Protein AF-0000000070792447 (afdb_homodimer)

Nearest PDB structures (foldseek):
  3fdb-assembly1_A-2  TM=9.820E-01  e=8.411E-47  Corynebacterium diphtheriae
  6qp1-assembly1_A  TM=9.036E-01  e=3.240E-32  Staphylococcus hominis
  6qp1-assembly1_B  TM=8.967E-01  e=3.068E-32  Staphylococcus hominis
  6qp2-assembly1_B  TM=8.839E-01  e=3.818E-32  Staphylococcus hominis
  8bob-assembly1_B  TM=9.022E-01  e=2.427E-29  Escherichia coli K-12

Secondary structure (DSSP, 8-state):
-TT-GGG---HHHHHHT--HHHHSS-TT-EE--SS---SPPPHHHHHHHHHHHHTT--SPPPTT--HHHHHHHHHIIIIIS----GGGEEEES-HHHHHHHHHHHSS-TT--EEEEES--THHHHHHHHTTPPEEEEEEEEPTTS-EEE-HHHHHHHHHTT--EEEEESS-TTT-----HHHHHHHHHHHHHTT-EEEEE-TTTT-BSSS----GGGS-HHHHHHEEEEE-STTTTT-GGG--EEEE--SHHHHHHHHTS-GGGT----HHHHHHHHHHHHH-HHHHHHHHHHHHHHHHHHHHHHHHHSTT-EE---SBSSEEEEE-TTS--SS-HHHHHHHHT-EE-EESGGG-HHHHTTEEEEE--S-HHHHHHHHHHHHHHHHHHH-/-TT-GGG---HHHHHHT--HHHHSS-TT-EE--SS---SPPPHHHHHHHHHHHHTT--SPPPTT--HHHHHHHHHIIIIIS----GGGEEEES-HHHHHHHHHHHSS-TT--EEEEES--THHHHHHHHHTPPEEEEEEEEPTTS-EEE-HHHHHHHHHTT--EEEEESS-TTT-----HHHHHHHHHHHHHTT-EEEEE-TTTT-BSSS----GGGS-HHHHHHEEEEE-STTTTT-GGG--EEEE--SHHHHHHHHTS-GGGT----HHHHHHHHHHHHH-HHHHHHHHHHHHHHHHHHHHHHHHHSTT-EE---SBSSEEEEE-TTS--SS-HHHHHHHHT-EE-EESGGG-HHHHTTEEEEE--S-HHHHHHHHHHHHHHHHHHH-

Radius of gyration: 27.58 Å; Cα contacts (8 Å, |Δi|>4): 1753; chains: 2; bounding box: 53×84×70 Å

Sequence (780 aa):
MQDSIFNLLTEEQLRGRNTLKWNYFGPDVVPLWLAEMDFPTAPAVLDGVRACVDNEEFGYPPLGEDSLPRATADWCRQRYGWCPRPDWVRVVPDVLKGMEVVVEFLTRPESPVALPVPAYMPFFDVLHVTGRQRVEVPMVQQDSGRYLLDLDALQAAFVRGAGSVIICNPNNPLGTAFTEAELRAIVDIAARHGARVIADEIWAPVVYGSRHVAAASVSEAAAEVVVTLVSASKGWNLPGLMCAQVILSNRRDAHDWDRINMLHRMGASTVGIRANIAAYHHGESWLDELLPYLRANRDHLARALPELAPGVEVNAPDGTYLSWVDFRALALPSEPAEYLLSKAKVALSPGIPFGAAVGSGFARLNFATTRAILDRAIEAIAAALRDIIDMQDSIFNLLTEEQLRGRNTLKWNYFGPDVVPLWLAEMDFPTAPAVLDGVRACVDNEEFGYPPLGEDSLPRATADWCRQRYGWCPRPDWVRVVPDVLKGMEVVVEFLTRPESPVALPVPAYMPFFDVLHVTGRQRVEVPMVQQDSGRYLLDLDALQAAFVRGAGSVIICNPNNPLGTAFTEAELRAIVDIAARHGARVIADEIWAPVVYGSRHVAAASVSEAAAEVVVTLVSASKGWNLPGLMCAQVILSNRRDAHDWDRINMLHRMGASTVGIRANIAAYHHGESWLDELLPYLRANRDHLARALPELAPGVEVNAPDGTYLSWVDFRALALPSEPAEYLLSKAKVALSPGIPFGAAVGSGFARLNFATTRAILDRAIEAIAAALRDIID

pLDDT: mean 96.62, std 4.74, range [52.34, 98.94]

Organism: Mycobacterium bovis (strain ATCC BAA-935 / AF2122/97) (NCBI:txid233413)

Structure (mmCIF, N/CA/C/O backbone):
data_AF-0000000070792447-model_v1
#
loop_
_entity.id
_entity.type
_entity.pdbx_description
1 polymer 'cysteine-S-conjugate beta-lyase'
#
loop_
_atom_site.group_PDB
_atom_site.id
_atom_site.type_symbol
_atom_site.label_atom_id
_atom_site.label_alt_id
_atom_site.label_comp_id
_atom_site.label_asym_id
_atom_site.label_entity_id
_atom_site.label_seq_id
_atom_site.pdbx_PDB_ins_code
_atom_site.Cartn_x
_atom_site.Cartn_y
_atom_site.Cartn_z
_atom_site.occupancy
_atom_site.B_iso_or_equiv
_atom_site.auth_seq_id
_atom_site.auth_comp_id
_atom_site.auth_asym_id
_atom_site.auth_atom_id
_atom_site.pdbx_PDB_model_num
ATOM 1 N N . MET A 1 1 ? -0.444 18.078 34.094 1 52.34 1 MET A N 1
ATOM 2 C CA . MET A 1 1 ? 0.285 17.828 32.844 1 52.34 1 MET A CA 1
ATOM 3 C C . MET A 1 1 ? 1.553 17.016 33.125 1 52.34 1 MET A C 1
ATOM 5 O O . MET A 1 1 ? 1.962 16.203 32.281 1 52.34 1 MET A O 1
ATOM 9 N N . GLN A 1 2 ? 2.182 17.172 34.312 1 59.19 2 GLN A N 1
ATOM 10 C CA . GLN A 1 2 ? 3.459 16.547 34.625 1 59.19 2 GLN A CA 1
ATOM 11 C C . GLN A 1 2 ? 3.316 15.031 34.75 1 59.19 2 GLN A C 1
ATOM 13 O O . GLN A 1 2 ? 4.219 14.289 34.375 1 59.19 2 GLN A O 1
ATOM 18 N N . ASP A 1 3 ? 2.131 14.625 34.969 1 67.62 3 ASP A N 1
ATOM 19 C CA . ASP A 1 3 ? 1.975 13.195 35.25 1 67.62 3 ASP A CA 1
ATOM 20 C C . ASP A 1 3 ? 1.358 12.469 34.062 1 67.62 3 ASP A C 1
ATOM 22 O O . ASP A 1 3 ? 0.904 11.328 34.188 1 67.62 3 ASP A O 1
ATOM 26 N N . SER A 1 4 ? 1.5 13.047 33 1 83.81 4 SER A N 1
ATOM 27 C CA . SER A 1 4 ? 0.875 12.438 31.844 1 83.81 4 SER A CA 1
ATOM 28 C C . SER A 1 4 ? 1.761 11.344 31.25 1 83.81 4 SER A C 1
ATOM 30 O O . SER A 1 4 ? 2.986 11.469 31.234 1 83.81 4 SER A O 1
ATOM 32 N N . ILE A 1 5 ? 1.107 10.266 30.812 1 84.56 5 ILE A N 1
ATOM 33 C CA . ILE A 1 5 ? 1.807 9.164 30.141 1 84.56 5 ILE A CA 1
ATOM 34 C C . ILE A 1 5 ? 2.598 9.695 28.953 1 84.56 5 ILE A C 1
ATOM 36 O O . ILE A 1 5 ? 3.592 9.094 28.547 1 84.56 5 ILE A O 1
ATOM 40 N N . PHE A 1 6 ? 2.248 10.828 28.484 1 90.69 6 PHE A N 1
ATOM 41 C CA . PHE A 1 6 ? 2.855 11.398 27.281 1 90.69 6 PHE A CA 1
ATOM 42 C C . PHE A 1 6 ? 4.191 12.055 27.609 1 90.69 6 PHE A C 1
ATOM 44 O O . PHE A 1 6 ? 4.973 12.359 26.719 1 90.69 6 PHE A O 1
ATOM 51 N N . ASN A 1 7 ? 4.461 12.195 28.875 1 90.69 7 ASN A N 1
ATOM 52 C CA . ASN A 1 7 ? 5.73 12.781 29.281 1 90.69 7 ASN A CA 1
ATOM 53 C C . ASN A 1 7 ? 6.793 11.711 29.516 1 90.69 7 ASN A C 1
ATOM 55 O O . ASN A 1 7 ? 7.973 12.023 29.688 1 90.69 7 ASN A O 1
ATOM 59 N N . LEU A 1 8 ? 6.453 10.445 29.5 1 83.81 8 LEU A N 1
ATOM 60 C CA . LEU A 1 8 ? 7.32 9.375 29.953 1 83.81 8 LEU A CA 1
ATOM 61 C C . LEU A 1 8 ? 8.203 8.859 28.828 1 83.81 8 LEU A C 1
ATOM 63 O O . LEU A 1 8 ? 9.07 8.008 29.031 1 83.81 8 LEU A O 1
ATOM 67 N N . LEU A 1 9 ? 8.227 9.422 27.766 1 87 9 LEU A N 1
ATOM 68 C CA . LEU A 1 9 ? 8.977 8.906 26.625 1 87 9 LEU A CA 1
ATOM 69 C C . LEU A 1 9 ? 10.406 9.438 26.625 1 87 9 LEU A C 1
ATOM 71 O O . LEU A 1 9 ? 10.633 10.609 26.938 1 87 9 LEU A O 1
ATOM 75 N N . THR A 1 10 ? 11.32 8.539 26.391 1 89.19 10 THR A N 1
ATOM 76 C CA . THR A 1 10 ? 12.719 8.945 26.25 1 89.19 10 THR A CA 1
ATOM 77 C C . THR A 1 10 ? 13.125 8.961 24.781 1 89.19 10 THR A C 1
ATOM 79 O O . THR A 1 10 ? 12.508 8.297 23.953 1 89.19 10 THR A O 1
ATOM 82 N N . GLU A 1 11 ? 14.125 9.688 24.5 1 91.75 11 GLU A N 1
ATOM 83 C CA . GLU A 1 11 ? 14.633 9.742 23.125 1 91.75 11 GLU A CA 1
ATOM 84 C C . GLU A 1 11 ? 15.141 8.383 22.672 1 91.75 11 GLU A C 1
ATOM 86 O O . GLU A 1 11 ? 15.039 8.039 21.484 1 91.75 11 GLU A O 1
ATOM 91 N N . GLU A 1 12 ? 15.672 7.688 23.594 1 91.06 12 GLU A N 1
ATOM 92 C CA . GLU A 1 12 ? 16.141 6.344 23.266 1 91.06 12 GLU A CA 1
ATOM 93 C C . GLU A 1 12 ? 14.992 5.457 22.797 1 91.06 12 GLU A C 1
ATOM 95 O O . GLU A 1 12 ? 15.133 4.719 21.828 1 91.06 12 GLU A O 1
ATOM 100 N N . GLN A 1 13 ? 13.922 5.543 23.453 1 91.56 13 GLN A N 1
ATOM 101 C CA . GLN A 1 13 ? 12.734 4.785 23.062 1 91.56 13 GLN A CA 1
ATOM 102 C C . GLN A 1 13 ? 12.227 5.23 21.703 1 91.56 13 GLN A C 1
ATOM 104 O O . GLN A 1 13 ? 11.844 4.398 20.875 1 91.56 13 GLN A O 1
ATOM 109 N N . LEU A 1 14 ? 12.258 6.527 21.469 1 93.69 14 LEU A N 1
ATOM 110 C CA . LEU A 1 14 ? 11.766 7.082 20.203 1 93.69 14 LEU A CA 1
ATOM 111 C C . LEU A 1 14 ? 12.641 6.629 19.031 1 93.69 14 LEU A C 1
ATOM 113 O O . LEU A 1 14 ? 12.125 6.258 17.984 1 93.69 14 LEU A O 1
ATOM 117 N N . ARG A 1 15 ? 13.891 6.609 19.188 1 92.12 15 ARG A N 1
ATOM 118 C CA . ARG A 1 15 ? 14.805 6.125 18.156 1 92.12 15 ARG A CA 1
ATOM 119 C C . ARG A 1 15 ? 14.672 4.617 17.969 1 92.12 15 ARG A C 1
ATOM 121 O O . ARG A 1 15 ? 14.828 4.105 16.859 1 92.12 15 ARG A O 1
ATOM 128 N N . GLY A 1 16 ? 14.383 3.967 19.062 1 89.88 16 GLY A N 1
ATOM 129 C CA . GLY A 1 16 ? 14.211 2.523 19.031 1 89.88 16 GLY A CA 1
ATOM 130 C C . GLY A 1 16 ? 13.023 2.078 18.203 1 89.88 16 GLY A C 1
ATOM 131 O O . GLY A 1 16 ? 13.008 0.969 17.672 1 89.88 16 GLY A O 1
ATOM 132 N N . ARG A 1 17 ? 12.023 2.932 18 1 91.5 17 ARG A N 1
ATOM 133 C CA . ARG A 1 17 ? 10.836 2.6 17.203 1 91.5 17 ARG A CA 1
ATOM 134 C C . ARG A 1 17 ? 11.195 2.418 15.734 1 91.5 17 ARG A C 1
ATOM 136 O O . ARG A 1 17 ? 10.438 1.807 14.984 1 91.5 17 ARG A O 1
ATOM 143 N N . ASN A 1 18 ? 12.328 2.959 15.32 1 89.94 18 ASN A N 1
ATOM 144 C CA . ASN A 1 18 ? 12.883 2.725 13.992 1 89.94 18 ASN A CA 1
ATOM 145 C C . ASN A 1 18 ? 11.945 3.24 12.898 1 89.94 18 ASN A C 1
ATOM 147 O O . ASN A 1 18 ? 11.672 2.535 11.93 1 89.94 18 ASN A O 1
ATOM 151 N N . THR A 1 19 ? 11.344 4.344 13.102 1 93.12 19 THR A N 1
ATOM 152 C CA . THR A 1 19 ? 10.562 5.031 12.078 1 93.12 19 THR A CA 1
ATOM 153 C C . THR A 1 19 ? 11.234 6.332 11.664 1 93.12 19 THR A C 1
ATOM 155 O O . THR A 1 19 ? 12.258 6.715 12.234 1 93.12 19 THR A O 1
ATOM 158 N N . LEU A 1 20 ? 10.75 6.98 10.758 1 94.94 20 LEU A N 1
ATOM 159 C CA . LEU A 1 20 ? 11.453 7.992 9.984 1 94.94 20 LEU A CA 1
ATOM 160 C C . LEU A 1 20 ? 11.766 9.219 10.836 1 94.94 20 LEU A C 1
ATOM 162 O O . LEU A 1 20 ? 12.883 9.742 10.797 1 94.94 20 LEU A O 1
ATOM 166 N N . LYS A 1 21 ? 10.867 9.672 11.68 1 96.38 21 LYS A N 1
ATOM 167 C CA . LYS A 1 21 ? 10.969 10.953 12.359 1 96.38 21 LYS A CA 1
ATOM 168 C C . LYS A 1 21 ? 12.266 11.047 13.164 1 96.38 21 LYS A C 1
ATOM 170 O O . LYS A 1 21 ? 13.008 12.023 13.047 1 96.38 21 LYS A O 1
ATOM 175 N N . TRP A 1 22 ? 12.641 10.023 13.914 1 95.38 22 TRP A N 1
ATOM 176 C CA . TRP A 1 22 ? 13.758 10.086 14.844 1 95.38 22 TRP A CA 1
ATOM 177 C C . TRP A 1 22 ? 14.984 9.391 14.266 1 95.38 22 TRP A C 1
ATOM 179 O O . TRP A 1 22 ? 16.031 9.336 14.914 1 95.38 22 TRP A O 1
ATOM 189 N N . ASN A 1 23 ? 14.852 8.883 12.977 1 93.81 23 ASN A N 1
ATOM 190 C CA . ASN A 1 23 ? 15.961 8.07 12.484 1 93.81 23 ASN A CA 1
ATOM 191 C C . ASN A 1 23 ? 16.5 8.602 11.156 1 93.81 23 ASN A C 1
ATOM 193 O O . ASN A 1 23 ? 17.406 8.008 10.57 1 93.81 23 ASN A O 1
ATOM 197 N N . TYR A 1 24 ? 15.992 9.695 10.719 1 94.12 24 TYR A N 1
ATOM 198 C CA . TYR A 1 24 ? 16.453 10.297 9.469 1 94.12 24 TYR A CA 1
ATOM 199 C C . TYR A 1 24 ? 17.703 11.141 9.695 1 94.12 24 TYR A C 1
ATOM 201 O O . TYR A 1 24 ? 18.641 11.094 8.898 1 94.12 24 TYR A O 1
ATOM 209 N N . PHE A 1 25 ? 17.75 11.961 10.773 1 95.19 25 PHE A N 1
ATOM 210 C CA . PHE A 1 25 ? 18.859 12.828 11.102 1 95.19 25 PHE A CA 1
ATOM 211 C C . PHE A 1 25 ? 19.766 12.18 12.148 1 95.19 25 PHE A C 1
ATOM 213 O O . PHE A 1 25 ? 19.391 11.164 12.742 1 95.19 25 PHE A O 1
ATOM 220 N N . GLY A 1 26 ? 20.938 12.773 12.344 1 93.56 26 GLY A N 1
ATOM 221 C CA . GLY A 1 26 ? 21.875 12.297 13.344 1 93.56 26 GLY A CA 1
ATOM 222 C C . GLY A 1 26 ? 21.359 12.398 14.758 1 93.56 26 GLY A C 1
ATOM 223 O O . GLY A 1 26 ? 20.359 13.086 15.008 1 93.56 26 GLY A O 1
ATOM 224 N N . PRO A 1 27 ? 21.969 11.75 15.703 1 93.5 27 PRO A N 1
ATOM 225 C CA . PRO A 1 27 ? 21.469 11.656 17.078 1 93.5 27 PRO A CA 1
ATOM 226 C C . PRO A 1 27 ? 21.484 12.992 17.812 1 93.5 27 PRO A C 1
ATOM 228 O O . PRO A 1 27 ? 20.844 13.141 18.859 1 93.5 27 PRO A O 1
ATOM 231 N N . ASP A 1 28 ? 22.156 14 17.328 1 96 28 ASP A N 1
ATOM 232 C CA . ASP A 1 28 ? 22.234 15.297 18 1 96 28 ASP A CA 1
ATOM 233 C C . ASP A 1 28 ? 21.109 16.219 17.531 1 96 28 ASP A C 1
ATOM 235 O O . ASP A 1 28 ? 20.953 17.328 18.062 1 96 28 ASP A O 1
ATOM 239 N N . VAL A 1 29 ? 20.328 15.758 16.609 1 97.94 29 VAL A N 1
ATOM 240 C CA . VAL A 1 29 ? 19.266 16.594 16.047 1 97.94 29 VAL A CA 1
ATOM 241 C C . VAL A 1 29 ? 17.938 16.25 16.719 1 97.94 29 VAL A C 1
ATOM 243 O O . VAL A 1 29 ? 17.594 15.086 16.891 1 97.94 29 VAL A O 1
ATOM 246 N N . VAL A 1 30 ? 17.219 17.266 17.234 1 98 30 VAL A N 1
ATOM 247 C CA . VAL A 1 30 ? 15.852 17.109 17.688 1 98 30 VAL A CA 1
ATOM 248 C C . VAL A 1 30 ? 14.898 17.172 16.5 1 98 30 VAL A C 1
ATOM 250 O O . VAL A 1 30 ? 14.789 18.203 15.828 1 98 30 VAL A O 1
ATOM 253 N N . PRO A 1 31 ? 14.219 16.078 16.156 1 98.19 31 PRO A N 1
ATOM 254 C CA . PRO A 1 31 ? 13.359 16.047 14.969 1 98.19 31 PRO A CA 1
ATOM 255 C C . PRO A 1 31 ? 11.938 16.516 15.258 1 98.19 31 PRO A C 1
ATOM 257 O O . PRO A 1 31 ? 11.188 15.836 15.969 1 98.19 31 PRO A O 1
ATOM 260 N N . LEU A 1 32 ? 11.531 17.641 14.773 1 98.75 32 LEU A N 1
ATOM 261 C CA . LEU A 1 32 ? 10.172 18.156 14.852 1 98.75 32 LEU A CA 1
ATOM 262 C C . LEU A 1 32 ? 9.617 18.453 13.461 1 98.75 32 LEU A C 1
ATOM 264 O O . LEU A 1 32 ? 8.961 19.469 13.25 1 98.75 32 LEU A O 1
ATOM 268 N N . TRP A 1 33 ? 9.883 17.578 12.484 1 98.12 33 TRP A N 1
ATOM 269 C CA . TRP A 1 33 ? 9.664 17.906 11.078 1 98.12 33 TRP A CA 1
ATOM 270 C C . TRP A 1 33 ? 8.555 17.047 10.492 1 98.12 33 TRP A C 1
ATOM 272 O O . TRP A 1 33 ? 7.828 17.484 9.594 1 98.12 33 TRP A O 1
ATOM 282 N N . LEU A 1 34 ? 8.383 15.844 10.891 1 97.06 34 LEU A N 1
ATOM 283 C CA . LEU A 1 34 ? 7.508 14.852 10.266 1 97.06 34 LEU A CA 1
ATOM 284 C C . LEU A 1 34 ? 6.246 14.648 11.102 1 97.06 34 LEU A C 1
ATOM 286 O O . LEU A 1 34 ? 6.285 14.734 12.328 1 97.06 34 LEU A O 1
ATOM 290 N N . ALA A 1 35 ? 5.148 14.359 10.383 1 97.56 35 ALA A N 1
ATOM 291 C CA . ALA A 1 35 ? 3.857 14.195 11.047 1 97.56 35 ALA A CA 1
ATOM 292 C C . ALA A 1 35 ? 3.73 12.812 11.68 1 97.56 35 ALA A C 1
ATOM 294 O O . ALA A 1 35 ? 2.82 12.055 11.344 1 97.56 35 ALA A O 1
ATOM 295 N N . GLU A 1 36 ? 4.602 12.516 12.586 1 97.12 36 GLU A N 1
ATOM 296 C CA . GLU A 1 36 ? 4.578 11.414 13.539 1 97.12 36 GLU A CA 1
ATOM 297 C C . GLU A 1 36 ? 4.605 11.93 14.977 1 97.12 36 GLU A C 1
ATOM 299 O O . GLU A 1 36 ? 5.375 12.836 15.305 1 97.12 36 GLU A O 1
ATOM 304 N N . MET A 1 37 ? 3.689 11.414 15.734 1 97.75 37 MET A N 1
ATOM 305 C CA . MET A 1 37 ? 3.732 11.766 17.156 1 97.75 37 MET A CA 1
ATOM 306 C C . MET A 1 37 ? 4.77 10.93 17.891 1 97.75 37 MET A C 1
ATOM 308 O O . MET A 1 37 ? 5.07 9.805 17.484 1 97.75 37 MET A O 1
ATOM 312 N N . ASP A 1 38 ? 5.242 11.469 18.953 1 97 38 ASP A N 1
ATOM 313 C CA . ASP A 1 38 ? 6.215 10.742 19.766 1 97 38 ASP A CA 1
ATOM 314 C C . ASP A 1 38 ? 5.523 9.836 20.781 1 97 38 ASP A C 1
ATOM 316 O O . ASP A 1 38 ? 6.16 8.969 21.391 1 97 38 ASP A O 1
ATOM 320 N N . PHE A 1 39 ? 4.281 9.883 20.922 1 96.44 39 PHE A N 1
ATOM 321 C CA . PHE A 1 39 ? 3.58 9.305 22.062 1 96.44 39 PHE A CA 1
ATOM 322 C C . PHE A 1 39 ? 3.391 7.805 21.875 1 96.44 39 PHE A C 1
ATOM 324 O O . PHE A 1 39 ? 3.457 7.297 20.75 1 96.44 39 PHE A O 1
ATOM 331 N N . PRO A 1 40 ? 3.182 7.121 23 1 93.19 40 PRO A N 1
ATOM 332 C CA . PRO A 1 40 ? 2.902 5.688 22.891 1 93.19 40 PRO A CA 1
ATOM 333 C C . PRO A 1 40 ? 1.623 5.391 22.109 1 93.19 40 PRO A C 1
ATOM 335 O O . PRO A 1 40 ? 0.694 6.203 22.125 1 93.19 40 PRO A O 1
ATOM 338 N N . THR A 1 41 ? 1.624 4.254 21.531 1 94.69 41 THR A N 1
ATOM 339 C CA . THR A 1 41 ? 0.428 3.814 20.828 1 94.69 41 THR A CA 1
ATOM 340 C C . THR A 1 41 ? -0.729 3.6 21.797 1 94.69 41 THR A C 1
ATOM 342 O O . THR A 1 41 ? -0.536 3.076 22.891 1 94.69 41 THR A O 1
ATOM 345 N N . ALA A 1 42 ? -1.909 4.023 21.375 1 97.5 42 ALA A N 1
ATOM 346 C CA . ALA A 1 42 ? -3.113 3.744 22.141 1 97.5 42 ALA A CA 1
ATOM 347 C C . ALA A 1 42 ? -3.217 2.258 22.484 1 97.5 42 ALA A C 1
ATOM 349 O O . ALA A 1 42 ? -3.102 1.407 21.594 1 97.5 42 ALA A O 1
ATOM 350 N N . PRO A 1 43 ? -3.457 1.934 23.734 1 97.5 43 PRO A N 1
ATOM 351 C CA . PRO A 1 43 ? -3.521 0.527 24.141 1 97.5 43 PRO A CA 1
ATOM 352 C C . PRO A 1 43 ? -4.52 -0.279 23.312 1 97.5 43 PRO A C 1
ATOM 354 O O . PRO A 1 43 ? -4.23 -1.409 22.922 1 97.5 43 PRO A O 1
ATOM 357 N N . ALA A 1 44 ? -5.66 0.314 22.984 1 98.06 44 ALA A N 1
ATOM 358 C CA . ALA A 1 44 ? -6.684 -0.377 22.203 1 98.06 44 ALA A CA 1
ATOM 359 C C . ALA A 1 44 ? -6.156 -0.753 20.828 1 98.06 44 ALA A C 1
ATOM 361 O O . ALA A 1 44 ? -6.473 -1.823 20.297 1 98.06 44 ALA A O 1
ATOM 362 N N . VAL A 1 45 ? -5.445 0.131 20.203 1 98.31 45 VAL A N 1
ATOM 363 C CA . VAL A 1 45 ? -4.852 -0.133 18.906 1 98.31 45 VAL A CA 1
ATOM 364 C C . VAL A 1 45 ? -3.828 -1.26 19.016 1 98.31 45 VAL A C 1
ATOM 366 O O . VAL A 1 45 ? -3.816 -2.182 18.188 1 98.31 45 VAL A O 1
ATOM 369 N N . LEU A 1 46 ? -2.941 -1.167 20.031 1 97.94 46 LEU A N 1
ATOM 370 C CA . LEU A 1 46 ? -1.938 -2.201 20.25 1 97.94 46 LEU A CA 1
ATOM 371 C C . LEU A 1 46 ? -2.592 -3.564 20.438 1 97.94 46 LEU A C 1
ATOM 373 O O . LEU A 1 46 ? -2.133 -4.562 19.891 1 97.94 46 LEU A O 1
ATOM 377 N N . ASP A 1 47 ? -3.666 -3.623 21.219 1 98.25 47 ASP A N 1
ATOM 378 C CA . ASP A 1 47 ? -4.402 -4.863 21.438 1 98.25 47 ASP A CA 1
ATOM 379 C C . ASP A 1 47 ? -4.957 -5.414 20.125 1 98.25 47 ASP A C 1
ATOM 381 O O . ASP A 1 47 ? -4.871 -6.617 19.875 1 98.25 47 ASP A O 1
ATOM 385 N N . GLY A 1 48 ? -5.574 -4.523 19.328 1 97.81 48 GLY A N 1
ATOM 386 C CA . GLY A 1 48 ? -6.109 -4.945 18.047 1 97.81 48 GLY A CA 1
ATOM 387 C C . GLY A 1 48 ? -5.055 -5.504 17.109 1 97.81 48 GLY A C 1
ATOM 388 O O . GLY A 1 48 ? -5.277 -6.52 16.453 1 97.81 48 GLY A O 1
ATOM 389 N N . VAL A 1 49 ? -3.877 -4.863 17.047 1 98.06 49 VAL A N 1
ATOM 390 C CA . VAL A 1 49 ? -2.783 -5.305 16.188 1 98.06 49 VAL A CA 1
ATOM 391 C C . VAL A 1 49 ? -2.234 -6.637 16.688 1 98.06 49 VAL A C 1
ATOM 393 O O . VAL A 1 49 ? -1.979 -7.551 15.906 1 98.06 49 VAL A O 1
ATOM 396 N N . ARG A 1 50 ? -2.049 -6.766 18.016 1 98 50 ARG A N 1
ATOM 397 C CA . ARG A 1 50 ? -1.555 -8.008 18.609 1 98 50 ARG A CA 1
ATOM 398 C C . ARG A 1 50 ? -2.512 -9.164 18.328 1 98 50 ARG A C 1
ATOM 400 O O . ARG A 1 50 ? -2.078 -10.273 18.016 1 98 50 ARG A O 1
ATOM 407 N N . ALA A 1 51 ? -3.791 -8.906 18.469 1 97.19 51 ALA A N 1
ATOM 408 C CA . ALA A 1 51 ? -4.777 -9.945 18.172 1 97.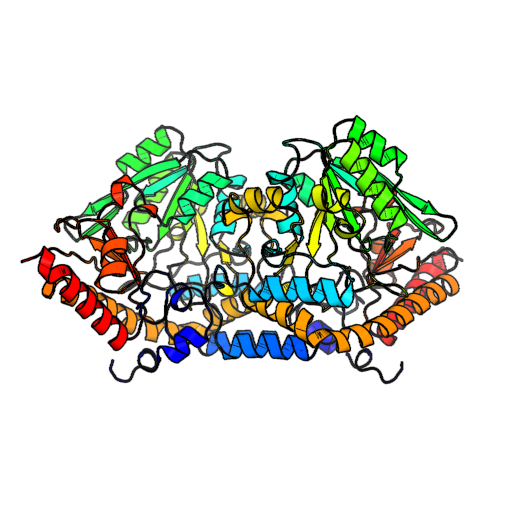19 51 ALA A CA 1
ATOM 409 C C . ALA A 1 51 ? -4.664 -10.406 16.719 1 97.19 51 ALA A C 1
ATOM 411 O O . ALA A 1 51 ? -4.762 -11.602 16.438 1 97.19 51 ALA A O 1
ATOM 412 N N . CYS A 1 52 ? -4.512 -9.484 15.82 1 95.75 52 CYS A N 1
ATOM 413 C CA . CYS A 1 52 ? -4.328 -9.773 14.406 1 95.75 52 CYS A CA 1
ATOM 414 C C . CYS A 1 52 ? -3.107 -10.656 14.188 1 95.75 52 CYS A C 1
ATOM 416 O O . CYS A 1 52 ? -3.176 -11.641 13.445 1 95.75 52 CYS A O 1
ATOM 418 N N . VAL A 1 53 ? -1.999 -10.359 14.844 1 96.31 53 VAL A N 1
ATOM 419 C CA . VAL A 1 53 ? -0.745 -11.094 14.719 1 96.31 53 VAL A CA 1
ATOM 420 C C . VAL A 1 53 ? -0.893 -12.477 15.344 1 96.31 53 VAL A C 1
ATOM 422 O O . VAL A 1 53 ? -0.47 -13.477 14.758 1 96.31 53 VAL A O 1
ATOM 425 N N . ASP A 1 54 ? -1.554 -12.539 16.469 1 95.06 54 ASP A N 1
ATOM 426 C CA . ASP A 1 54 ? -1.754 -13.805 17.172 1 95.06 54 ASP A CA 1
ATOM 427 C C . ASP A 1 54 ? -2.615 -14.758 16.344 1 95.06 54 ASP A C 1
ATOM 429 O O . ASP A 1 54 ? -2.426 -15.969 16.391 1 95.06 54 ASP A O 1
ATOM 433 N N . ASN A 1 55 ? -3.486 -14.18 15.633 1 94 55 ASN A N 1
ATOM 434 C CA . ASN A 1 55 ? -4.371 -14.961 14.781 1 94 55 ASN A CA 1
ATOM 435 C C . ASN A 1 55 ? -3.719 -15.273 13.438 1 94 55 ASN A C 1
ATOM 437 O O . ASN A 1 55 ? -4.32 -15.938 12.586 1 94 55 ASN A O 1
ATOM 441 N N . GLU A 1 56 ? -2.541 -14.797 13.156 1 94.75 56 GLU A N 1
ATOM 442 C CA . GLU A 1 56 ? -1.788 -14.992 11.922 1 94.75 56 GLU A CA 1
ATOM 443 C C . GLU A 1 56 ? -2.584 -14.516 10.711 1 94.75 56 GLU A C 1
ATOM 445 O O . GLU A 1 56 ? -2.674 -15.219 9.703 1 94.75 56 GLU A O 1
ATOM 450 N N . GLU A 1 57 ? -3.291 -13.344 10.883 1 94.94 57 GLU A N 1
ATOM 451 C CA . GLU A 1 57 ? -4.062 -12.766 9.789 1 94.94 57 GLU A CA 1
ATOM 452 C C . GLU A 1 57 ? -3.148 -12.148 8.734 1 94.94 57 GLU A C 1
ATOM 454 O O . GLU A 1 57 ? -3.189 -10.938 8.5 1 94.94 57 GLU A O 1
ATOM 459 N N . PHE A 1 58 ? -2.363 -12.977 8.062 1 96.44 58 PHE A N 1
ATOM 460 C CA . PHE A 1 58 ? -1.31 -12.484 7.184 1 96.44 58 PHE A CA 1
ATOM 461 C C . PHE A 1 58 ? -1.645 -12.766 5.723 1 96.44 58 PHE A C 1
ATOM 463 O O . PHE A 1 58 ? -0.908 -12.367 4.824 1 96.44 58 PHE A O 1
ATOM 470 N N . GLY A 1 59 ? -2.812 -13.492 5.41 1 95.56 59 GLY A N 1
ATOM 471 C CA . GLY A 1 59 ? -3.299 -13.672 4.055 1 95.56 59 GLY A CA 1
ATOM 472 C C . GLY A 1 59 ? -3.951 -12.43 3.479 1 95.56 59 GLY A C 1
ATOM 473 O O . GLY A 1 59 ? -3.781 -11.336 4.012 1 95.56 59 GLY A O 1
ATOM 474 N N . TYR A 1 60 ? -4.598 -12.578 2.35 1 94.06 60 TYR A N 1
ATOM 475 C CA . TYR A 1 60 ? -5.285 -11.453 1.729 1 94.06 60 TYR A CA 1
ATOM 476 C C . TYR A 1 60 ? -6.48 -11.016 2.566 1 94.06 60 TYR A C 1
ATOM 478 O O . TYR A 1 60 ? -7.203 -11.852 3.111 1 94.06 60 TYR A O 1
ATOM 486 N N . PRO A 1 61 ? -6.637 -9.68 2.674 1 89.5 61 PRO A N 1
ATOM 487 C CA . PRO A 1 61 ? -7.82 -9.234 3.41 1 89.5 61 PRO A CA 1
ATOM 488 C C . PRO A 1 61 ? -9.125 -9.695 2.764 1 89.5 61 PRO A C 1
ATOM 490 O O . PRO A 1 61 ? -9.227 -9.734 1.536 1 89.5 61 PRO A O 1
ATOM 493 N N . PRO A 1 62 ? -10.031 -10.07 3.598 1 80.25 62 PRO A N 1
ATOM 494 C CA . PRO A 1 62 ? -11.305 -10.547 3.047 1 80.25 62 PRO A CA 1
ATOM 495 C C . PRO A 1 62 ? -12.055 -9.469 2.273 1 80.25 62 PRO A C 1
ATOM 497 O O . PRO A 1 62 ? -12.148 -8.328 2.732 1 80.25 62 PRO A O 1
ATOM 500 N N . LEU A 1 63 ? -12.383 -9.891 1.124 1 73.44 63 LEU A N 1
ATOM 501 C CA . LEU A 1 63 ? -13.227 -9.023 0.307 1 73.44 63 LEU A CA 1
ATOM 502 C C . LEU A 1 63 ? -14.656 -9.008 0.827 1 73.44 63 LEU A C 1
ATOM 504 O O . LEU A 1 63 ? -15.156 -10.023 1.308 1 73.44 63 LEU A O 1
ATOM 508 N N . GLY A 1 64 ? -15.258 -7.863 0.932 1 69.38 64 GLY A N 1
ATOM 509 C CA . GLY A 1 64 ? -16.672 -7.797 1.285 1 69.38 64 GLY A CA 1
ATOM 510 C C . GLY A 1 64 ? -16.906 -7.66 2.777 1 69.38 64 GLY A C 1
ATOM 511 O O . GLY A 1 64 ? -18.031 -7.445 3.215 1 69.38 64 GLY A O 1
ATOM 512 N N . GLU A 1 65 ? -15.789 -7.969 3.527 1 79 65 GLU A N 1
ATOM 513 C CA . GLU A 1 65 ? -15.953 -7.668 4.945 1 79 65 GLU A CA 1
ATOM 514 C C . GLU A 1 65 ? -16.25 -6.184 5.164 1 79 65 GLU A C 1
ATOM 516 O O . GLU A 1 65 ? -15.602 -5.324 4.555 1 79 65 GLU A O 1
ATOM 521 N N . ASP A 1 66 ? -17.25 -6.008 5.973 1 91 66 ASP A N 1
ATOM 522 C CA . ASP A 1 66 ? -17.672 -4.621 6.141 1 91 66 ASP A CA 1
ATOM 523 C C . ASP A 1 66 ? -17.281 -4.094 7.52 1 91 66 ASP A C 1
ATOM 525 O O . ASP A 1 66 ? -17.797 -3.064 7.965 1 91 66 ASP A O 1
ATOM 529 N N . SER A 1 67 ? -16.406 -4.801 8.188 1 95.12 67 SER A N 1
ATOM 530 C CA . SER A 1 67 ? -16.031 -4.395 9.539 1 95.12 67 SER A CA 1
ATOM 531 C C . SER A 1 67 ? -15.414 -2.998 9.547 1 95.12 67 SER A C 1
ATOM 533 O O . SER A 1 67 ? -15.82 -2.145 10.344 1 95.12 67 SER A O 1
ATOM 535 N N . LEU A 1 68 ? -14.523 -2.75 8.641 1 97.62 68 LEU A N 1
ATOM 536 C CA . LEU A 1 68 ? -13.883 -1.438 8.625 1 97.62 68 LEU A CA 1
ATOM 537 C C . LEU A 1 68 ? -14.844 -0.369 8.125 1 97.62 68 LEU A C 1
ATOM 539 O O . LEU A 1 68 ? -14.953 0.705 8.719 1 97.62 68 LEU A O 1
ATOM 543 N N . PRO A 1 69 ? -15.602 -0.635 7.078 1 98.12 69 PRO A N 1
ATOM 544 C CA . PRO A 1 69 ? -16.609 0.339 6.66 1 98.12 69 PRO A CA 1
ATOM 545 C C . PRO A 1 69 ? -17.594 0.687 7.773 1 98.12 69 PRO A C 1
ATOM 547 O O . PRO A 1 69 ? -17.906 1.861 7.984 1 98.12 69 PRO A O 1
ATOM 550 N N . ARG A 1 70 ? -18 -0.289 8.531 1 98.44 70 ARG A N 1
ATOM 551 C CA . ARG A 1 70 ? -18.922 -0.057 9.633 1 98.44 70 ARG A CA 1
ATOM 552 C C . ARG A 1 70 ? -18.25 0.717 10.758 1 98.44 70 ARG A C 1
ATOM 554 O O . ARG A 1 70 ? -18.844 1.645 11.32 1 98.44 70 ARG A O 1
ATOM 561 N N . ALA A 1 71 ? -17.047 0.331 11.078 1 98.75 71 ALA A N 1
ATOM 562 C CA . ALA A 1 71 ? -16.297 1.043 12.117 1 98.75 71 ALA A CA 1
ATOM 563 C C . ALA A 1 71 ? -16.109 2.51 11.742 1 98.75 71 ALA A C 1
ATOM 565 O O . ALA A 1 71 ? -16.25 3.396 12.586 1 98.75 71 ALA A O 1
ATOM 566 N N . THR A 1 72 ? -15.828 2.744 10.492 1 98.75 72 THR A N 1
ATOM 567 C CA . THR A 1 72 ? -15.633 4.102 9.992 1 98.75 72 THR A CA 1
ATOM 568 C C . THR A 1 72 ? -16.922 4.914 10.117 1 98.75 72 THR A C 1
ATOM 570 O O . THR A 1 72 ? -16.891 6.035 10.625 1 98.75 72 THR A O 1
ATOM 573 N N . ALA A 1 73 ? -17.984 4.328 9.633 1 98.69 73 ALA A N 1
ATOM 574 C CA . ALA A 1 73 ? -19.266 5.008 9.68 1 98.69 73 ALA A CA 1
ATOM 575 C C . ALA A 1 73 ? -19.688 5.301 11.125 1 98.69 73 ALA A C 1
ATOM 577 O O . ALA A 1 73 ? -20.141 6.402 11.43 1 98.69 73 ALA A O 1
ATOM 578 N N . ASP A 1 74 ? -19.484 4.359 11.992 1 98.75 74 ASP A N 1
ATOM 579 C CA . ASP A 1 74 ? -19.844 4.523 13.398 1 98.75 74 ASP A CA 1
ATOM 580 C C . ASP A 1 74 ? -19 5.625 14.047 1 98.75 74 ASP A C 1
ATOM 582 O O . ASP A 1 74 ? -19.531 6.43 14.828 1 98.75 74 ASP A O 1
ATOM 586 N N . TRP A 1 75 ? -17.781 5.625 13.75 1 98.75 75 TRP A N 1
ATOM 587 C CA . TRP A 1 75 ? -16.891 6.664 14.281 1 98.75 75 TRP A CA 1
ATOM 588 C C . TRP A 1 75 ? -17.359 8.047 13.828 1 98.75 75 TRP A C 1
ATOM 590 O O . TRP A 1 75 ? -17.453 8.969 14.641 1 98.75 75 TRP A O 1
ATOM 600 N N . CYS A 1 76 ? -17.641 8.195 12.539 1 98.75 76 CYS A N 1
ATOM 601 C CA . CYS A 1 76 ? -18.094 9.477 12 1 98.75 76 CYS A CA 1
ATOM 602 C C . CYS A 1 76 ? -19.375 9.93 12.68 1 98.75 76 CYS A C 1
ATOM 604 O O . CYS A 1 76 ? -19.516 11.094 13.047 1 98.75 76 CYS A O 1
ATOM 606 N N . ARG A 1 77 ? -20.25 9.008 12.867 1 98.38 77 ARG A N 1
ATOM 607 C CA . ARG A 1 77 ? -21.516 9.32 13.523 1 98.38 77 ARG A CA 1
ATOM 608 C C . ARG A 1 77 ? -21.297 9.789 14.961 1 98.38 77 ARG A C 1
ATOM 610 O O . ARG A 1 77 ? -21.797 10.828 15.367 1 98.38 77 ARG A O 1
ATOM 617 N N . GLN A 1 78 ? -20.547 9.102 15.664 1 97.88 78 GLN A N 1
ATOM 618 C CA . GLN A 1 78 ? -20.359 9.344 17.094 1 97.88 78 GLN A CA 1
ATOM 619 C C . GLN A 1 78 ? -19.5 10.594 17.328 1 97.88 78 GLN A C 1
ATOM 621 O O . GLN A 1 78 ? -19.812 11.406 18.203 1 97.88 78 GLN A O 1
ATOM 626 N N . ARG A 1 79 ? -18.453 10.742 16.562 1 97.88 79 ARG A N 1
ATOM 627 C CA . ARG A 1 79 ? -17.453 11.773 16.844 1 97.88 79 ARG A CA 1
ATOM 628 C C . ARG A 1 79 ? -17.797 13.07 16.125 1 97.88 79 ARG A C 1
ATOM 630 O O . ARG A 1 79 ? -17.531 14.164 16.641 1 97.88 79 ARG A O 1
ATOM 637 N N . TYR A 1 80 ? -18.422 12.906 14.883 1 98 80 TYR A N 1
ATOM 638 C CA . TYR A 1 80 ? -18.578 14.094 14.055 1 98 80 TYR A CA 1
ATOM 639 C C . TYR A 1 80 ? -20.047 14.422 13.844 1 98 80 TYR A C 1
ATOM 641 O O . TYR A 1 80 ? -20.391 15.484 13.312 1 98 80 TYR A O 1
ATOM 649 N N . GLY A 1 81 ? -20.953 13.562 14.234 1 97.44 81 GLY A N 1
ATOM 650 C CA . GLY A 1 81 ? -22.359 13.773 13.961 1 97.44 81 GLY A CA 1
ATOM 651 C C . GLY A 1 81 ? -22.719 13.594 12.5 1 97.44 81 GLY A C 1
ATOM 652 O O . GLY A 1 81 ? -23.766 14.07 12.047 1 97.44 81 GLY A O 1
ATOM 653 N N . TRP A 1 82 ? -21.828 13.07 11.703 1 98.12 82 TRP A N 1
ATOM 654 C CA . TRP A 1 82 ? -22.016 12.75 10.289 1 98.12 82 TRP A CA 1
ATOM 655 C C . TRP A 1 82 ? -22.297 11.266 10.102 1 98.12 82 TRP A C 1
ATOM 657 O O . TRP A 1 82 ? -21.578 10.414 10.641 1 98.12 82 TRP A O 1
ATOM 667 N N . CYS A 1 83 ? -23.312 10.875 9.352 1 97.75 83 CYS A N 1
ATOM 668 C CA . CYS A 1 83 ? -23.766 9.492 9.242 1 97.75 83 CYS A CA 1
ATOM 669 C C . CYS A 1 83 ? -23.547 8.953 7.836 1 97.75 83 CYS A C 1
ATOM 671 O O . CYS A 1 83 ? -24.516 8.688 7.113 1 97.75 83 CYS A O 1
ATOM 673 N N . PRO A 1 84 ? -22.312 8.719 7.461 1 97.94 84 PRO A N 1
ATOM 674 C CA . PRO A 1 84 ? -22.109 8.062 6.168 1 97.94 84 PRO A CA 1
ATOM 675 C C . PRO A 1 84 ? -22.641 6.629 6.145 1 97.94 84 PRO A C 1
ATOM 677 O O . PRO A 1 84 ? -22.734 5.988 7.191 1 97.94 84 PRO A O 1
ATOM 680 N N . ARG A 1 85 ? -23.047 6.141 4.957 1 97.75 85 ARG A N 1
ATOM 681 C CA . ARG A 1 85 ? -23.438 4.75 4.781 1 97.75 85 ARG A CA 1
ATOM 682 C C . ARG A 1 85 ? -22.234 3.826 4.746 1 97.75 85 ARG A C 1
ATOM 684 O O . ARG A 1 85 ? -21.328 4.02 3.934 1 97.75 85 ARG A O 1
ATOM 691 N N . PRO A 1 86 ? -22.266 2.828 5.605 1 97.75 86 PRO A N 1
ATOM 692 C CA . PRO A 1 86 ? -21.125 1.903 5.578 1 97.75 86 PRO A CA 1
ATOM 693 C C . PRO A 1 86 ? -20.891 1.303 4.195 1 97.75 86 PRO A C 1
ATOM 695 O O . PRO A 1 86 ? -19.734 1.1 3.797 1 97.75 86 PRO A O 1
ATOM 698 N N . ASP A 1 87 ? -21.938 1.039 3.41 1 96.31 87 ASP A N 1
ATOM 699 C CA . ASP A 1 87 ? -21.797 0.39 2.107 1 96.31 87 ASP A CA 1
ATOM 700 C C . ASP A 1 87 ? -21.172 1.334 1.083 1 96.31 87 ASP A C 1
ATOM 702 O O . ASP A 1 87 ? -20.844 0.918 -0.03 1 96.31 87 ASP A O 1
ATOM 706 N N . TRP A 1 88 ? -20.969 2.627 1.471 1 97.81 88 TRP A N 1
ATOM 707 C CA . TRP A 1 88 ? -20.328 3.584 0.572 1 97.81 88 TRP A CA 1
ATOM 708 C C . TRP A 1 88 ? -18.922 3.939 1.062 1 97.81 88 TRP A C 1
ATOM 710 O O . TRP A 1 88 ? -18.328 4.906 0.591 1 97.81 88 TRP A O 1
ATOM 720 N N . VAL A 1 89 ? -18.453 3.203 2.055 1 98.31 89 VAL A N 1
ATOM 721 C CA . VAL A 1 89 ? -17.078 3.344 2.521 1 98.31 89 VAL A CA 1
ATOM 722 C C . VAL A 1 89 ? -16.203 2.305 1.836 1 98.31 89 VAL A C 1
ATOM 724 O O . VAL A 1 89 ? -16.531 1.119 1.802 1 98.31 89 VAL A O 1
ATOM 727 N N . ARG A 1 90 ? -15.078 2.76 1.213 1 97.75 90 ARG A N 1
ATOM 728 C CA . ARG A 1 90 ? -14.148 1.904 0.486 1 97.75 90 ARG A CA 1
ATOM 729 C C . ARG A 1 90 ? -12.758 1.951 1.112 1 97.75 90 ARG A C 1
ATOM 731 O O . ARG A 1 90 ? -12.297 3.012 1.539 1 97.75 90 ARG A O 1
ATOM 738 N N . VAL A 1 91 ? -12.125 0.802 1.14 1 97.38 91 VAL A N 1
ATOM 739 C CA . VAL A 1 91 ? -10.82 0.657 1.769 1 97.38 91 VAL A CA 1
ATOM 740 C C . VAL A 1 91 ? -9.719 0.875 0.732 1 97.38 91 VAL A C 1
ATOM 742 O O . VAL A 1 91 ? -9.781 0.329 -0.372 1 97.38 91 VAL A O 1
ATOM 745 N N . VAL A 1 92 ? -8.742 1.688 1.02 1 97.31 92 VAL A N 1
ATOM 746 C CA . VAL A 1 92 ? -7.562 1.947 0.204 1 97.31 92 VAL A CA 1
ATOM 747 C C . VAL A 1 92 ? -6.312 1.902 1.078 1 97.31 92 VAL A C 1
ATOM 749 O O . VAL A 1 92 ? -6.406 1.896 2.309 1 97.31 92 VAL A O 1
ATOM 752 N N . PRO A 1 93 ? -5.148 1.82 0.514 1 97 93 PRO A N 1
ATOM 753 C CA . PRO A 1 93 ? -3.943 1.631 1.322 1 97 93 PRO A CA 1
ATOM 754 C C . PRO A 1 93 ? -3.537 2.895 2.08 1 97 93 PRO A C 1
ATOM 756 O O . PRO A 1 93 ? -2.906 2.809 3.137 1 97 93 PRO A O 1
ATOM 759 N N . ASP A 1 94 ? -3.779 4.031 1.507 1 97.81 94 ASP A N 1
ATOM 760 C CA . ASP A 1 94 ? -3.494 5.32 2.129 1 97.81 94 ASP A CA 1
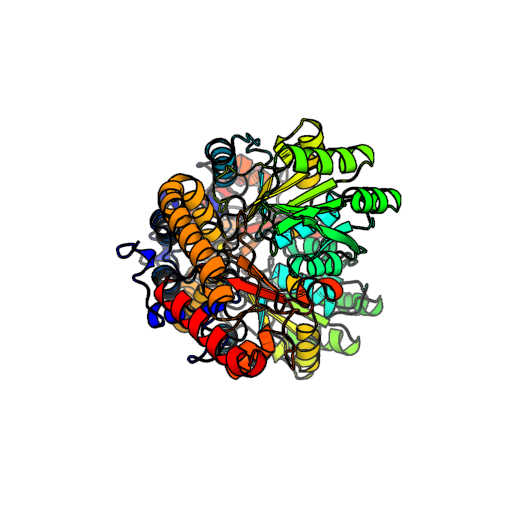ATOM 761 C C . ASP A 1 94 ? -4.301 6.438 1.475 1 97.81 94 ASP A C 1
ATOM 763 O O . ASP A 1 94 ? -4.938 6.227 0.438 1 97.81 94 ASP A O 1
ATOM 767 N N . VAL A 1 95 ? -4.297 7.559 2.105 1 98.44 95 VAL A N 1
ATOM 768 C CA . VAL A 1 95 ? -5.137 8.672 1.67 1 98.44 95 VAL A CA 1
ATOM 769 C C . VAL A 1 95 ? -4.656 9.18 0.313 1 98.44 95 VAL A C 1
ATOM 771 O O . VAL A 1 95 ? -5.4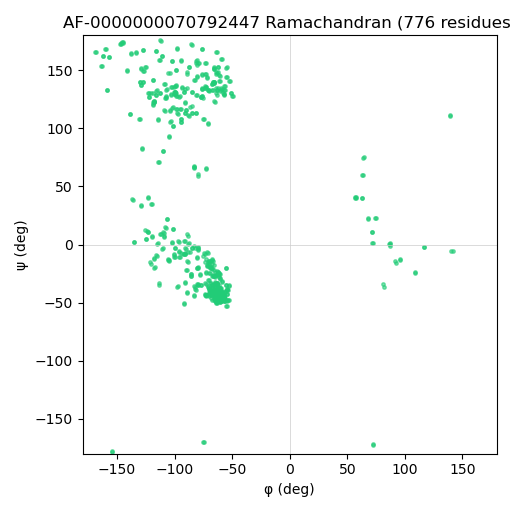69 9.531 -0.547 1 98.44 95 VAL A O 1
ATOM 774 N N . LEU A 1 96 ? -3.375 9.258 0.069 1 98.38 96 LEU A N 1
ATOM 775 C CA . LEU A 1 96 ? -2.84 9.789 -1.181 1 98.38 96 LEU A CA 1
ATOM 776 C C . LEU A 1 96 ? -3.229 8.898 -2.357 1 98.38 96 LEU A C 1
ATOM 778 O O . LEU A 1 96 ? -3.588 9.398 -3.426 1 98.38 96 LEU A O 1
ATOM 782 N N . LYS A 1 97 ? -3.174 7.582 -2.137 1 97.81 97 LYS A N 1
ATOM 783 C CA . LYS A 1 97 ? -3.641 6.672 -3.178 1 97.81 97 LYS A CA 1
ATOM 784 C C . LYS A 1 97 ? -5.137 6.836 -3.422 1 97.81 97 LYS A C 1
ATOM 786 O O . LYS A 1 97 ? -5.586 6.844 -4.57 1 97.81 97 LYS A O 1
ATOM 791 N N . GLY A 1 98 ? -5.895 6.91 -2.344 1 98.56 98 GLY A N 1
ATOM 792 C CA . GLY A 1 98 ? -7.305 7.207 -2.51 1 98.56 98 GLY A CA 1
ATOM 793 C C . GLY A 1 98 ? -7.559 8.477 -3.301 1 98.56 98 GLY A C 1
ATOM 794 O O . GLY A 1 98 ? -8.43 8.508 -4.172 1 98.56 98 GLY A O 1
ATOM 795 N N . MET A 1 99 ? -6.781 9.492 -2.99 1 98.81 99 MET A N 1
ATOM 796 C CA . MET A 1 99 ? -6.922 10.773 -3.676 1 98.81 99 MET A CA 1
ATOM 797 C C . MET A 1 99 ? -6.594 10.641 -5.156 1 98.81 99 MET A C 1
ATOM 799 O O . MET A 1 99 ? -7.285 11.203 -6.004 1 98.81 99 MET A O 1
ATOM 803 N N . GLU A 1 100 ? -5.535 9.945 -5.441 1 98.44 100 GLU A N 1
ATOM 804 C CA . GLU A 1 100 ? -5.168 9.672 -6.828 1 98.44 100 GLU A CA 1
ATOM 805 C C . GLU A 1 100 ? -6.324 9.016 -7.582 1 98.44 100 GLU A C 1
ATOM 807 O O . GLU A 1 100 ? -6.645 9.414 -8.703 1 98.44 100 GLU A O 1
ATOM 812 N N . VAL A 1 101 ? -6.949 7.988 -6.988 1 98.5 101 VAL A N 1
ATOM 813 C CA . VAL A 1 101 ? -8.055 7.262 -7.605 1 98.5 101 VAL A CA 1
ATOM 814 C C . VAL A 1 101 ? -9.234 8.203 -7.82 1 98.5 101 VAL A C 1
ATOM 816 O O . VAL A 1 101 ? -9.859 8.203 -8.883 1 98.5 101 VAL A O 1
ATOM 819 N N . VAL A 1 102 ? -9.516 9.031 -6.867 1 98.81 102 VAL A N 1
ATOM 820 C CA . VAL A 1 102 ? -10.641 9.961 -6.953 1 98.81 102 VAL A CA 1
ATOM 821 C C . VAL A 1 102 ? -10.398 10.961 -8.078 1 98.81 102 VAL A C 1
ATOM 823 O O . VAL A 1 102 ? -11.281 11.211 -8.898 1 98.81 102 VAL A O 1
ATOM 826 N N . VAL A 1 103 ? -9.203 11.523 -8.125 1 98.75 103 VAL A N 1
ATOM 827 C CA . VAL A 1 103 ? -8.852 12.492 -9.156 1 98.75 103 VAL A CA 1
ATOM 828 C C . VAL A 1 103 ? -9.016 11.859 -10.539 1 98.75 103 VAL A C 1
ATOM 830 O O . VAL A 1 103 ? -9.609 12.469 -11.438 1 98.75 103 VAL A O 1
ATOM 833 N N . GLU A 1 104 ? -8.617 10.641 -10.672 1 98 104 GLU A N 1
ATOM 834 C CA . GLU A 1 104 ? -8.57 9.984 -11.969 1 98 104 GLU A CA 1
ATOM 835 C C . GLU A 1 104 ? -9.961 9.547 -12.422 1 98 104 GLU A C 1
ATOM 837 O O . GLU A 1 104 ? -10.281 9.602 -13.617 1 98 104 GLU A O 1
ATOM 842 N N . PHE A 1 105 ? -10.805 9.148 -11.477 1 98.31 105 PHE A N 1
ATOM 843 C CA . PHE A 1 105 ? -11.969 8.406 -11.938 1 98.31 105 PHE A CA 1
ATOM 844 C C . PHE A 1 105 ? -13.258 9.109 -11.531 1 98.31 105 PHE A C 1
ATOM 846 O O . PHE A 1 105 ? -14.328 8.805 -12.055 1 98.31 105 PHE A O 1
ATOM 853 N N . LEU A 1 106 ? -13.133 10.062 -10.578 1 98.5 106 LEU A N 1
ATOM 854 C CA . LEU A 1 106 ? -14.375 10.625 -10.062 1 98.5 106 LEU A CA 1
ATOM 855 C C . LEU A 1 106 ? -14.43 12.133 -10.312 1 98.5 106 LEU A C 1
ATOM 857 O O . LEU A 1 106 ? -15.266 12.828 -9.727 1 98.5 106 LEU A O 1
ATOM 861 N N . THR A 1 107 ? -13.523 12.688 -11 1 98.38 107 THR A N 1
ATOM 862 C CA . THR A 1 107 ? -13.562 14.094 -11.406 1 98.38 107 THR A CA 1
ATOM 863 C C . THR A 1 107 ? -13.641 14.211 -12.922 1 98.38 107 THR A C 1
ATOM 865 O O . THR A 1 107 ? -13.477 13.227 -13.641 1 98.38 107 THR A O 1
ATOM 868 N N . ARG A 1 108 ? -13.953 15.367 -13.422 1 98 108 ARG A N 1
ATOM 869 C CA . ARG A 1 108 ? -14.008 15.586 -14.867 1 98 108 ARG A CA 1
ATOM 870 C C . ARG A 1 108 ? -12.68 15.25 -15.523 1 98 108 ARG A C 1
ATOM 872 O O . ARG A 1 108 ? -11.633 15.758 -15.117 1 98 108 ARG A O 1
ATOM 879 N N . PRO A 1 109 ? -12.758 14.438 -16.562 1 96.88 109 PRO A N 1
ATOM 880 C CA . PRO A 1 109 ? -11.523 13.984 -17.203 1 96.88 109 PRO A CA 1
ATOM 881 C C . PRO A 1 109 ? -10.648 15.133 -17.688 1 96.88 109 PRO A C 1
ATOM 883 O O . PRO A 1 109 ? -11.156 16.109 -18.25 1 96.88 109 PRO A O 1
ATOM 886 N N . GLU A 1 110 ? -9.375 15.109 -17.328 1 96.88 110 GLU A N 1
ATOM 887 C CA . GLU A 1 110 ? -8.305 15.961 -17.844 1 96.88 110 GLU A CA 1
ATOM 888 C C . GLU A 1 110 ? -8.445 17.391 -17.328 1 96.88 110 GLU A C 1
ATOM 890 O O . GLU A 1 110 ? -7.621 18.25 -17.625 1 96.88 110 GLU A O 1
ATOM 895 N N . SER A 1 111 ? -9.461 17.609 -16.5 1 98.62 111 SER A N 1
ATOM 896 C CA . SER A 1 111 ? -9.672 18.953 -15.984 1 98.62 111 SER A CA 1
ATOM 897 C C . SER A 1 111 ? -8.617 19.312 -14.938 1 98.62 111 SER A C 1
ATOM 899 O O . SER A 1 111 ? -8.133 18.453 -14.211 1 98.62 111 SER A O 1
ATOM 901 N N . PRO A 1 112 ? -8.25 20.625 -14.914 1 98.81 112 PRO A N 1
ATOM 902 C CA . PRO A 1 112 ? -7.359 21.078 -13.844 1 98.81 112 PRO A CA 1
ATOM 903 C C . PRO A 1 112 ? -7.938 20.859 -12.453 1 98.81 112 PRO A C 1
ATOM 905 O O . PRO A 1 112 ? -9.141 20.625 -12.305 1 98.81 112 PRO A O 1
ATOM 908 N N . VAL A 1 113 ? -7.082 20.844 -11.492 1 98.94 113 VAL A N 1
ATOM 909 C CA . VAL A 1 113 ? -7.465 20.703 -10.094 1 98.94 113 VAL A CA 1
ATOM 910 C C . VAL A 1 113 ? -7.047 21.953 -9.32 1 98.94 113 VAL A C 1
ATOM 912 O O . VAL A 1 113 ? -5.887 22.375 -9.375 1 98.94 113 VAL A O 1
ATOM 915 N N . ALA A 1 114 ? -8.023 22.609 -8.672 1 98.94 114 ALA A N 1
ATOM 916 C CA . ALA A 1 114 ? -7.715 23.719 -7.766 1 98.94 114 ALA A CA 1
ATOM 917 C C . ALA A 1 114 ? -7.051 23.203 -6.488 1 98.94 114 ALA A C 1
ATOM 919 O O . ALA A 1 114 ? -7.5 22.219 -5.898 1 98.94 114 ALA A O 1
ATOM 920 N N . LEU A 1 115 ? -5.973 23.828 -6.074 1 98.88 115 LEU A N 1
ATOM 921 C CA . LEU A 1 115 ? -5.219 23.438 -4.887 1 98.88 115 LEU A CA 1
ATOM 922 C C . LEU A 1 115 ? -4.961 24.656 -3.996 1 98.88 115 LEU A C 1
ATOM 924 O O . LEU A 1 115 ? -4.184 25.547 -4.355 1 98.88 115 LEU A O 1
ATOM 928 N N . PRO A 1 116 ? -5.633 24.734 -2.875 1 98.75 116 PRO A N 1
ATOM 929 C CA . PRO A 1 116 ? -5.309 25.781 -1.905 1 98.75 116 PRO A CA 1
ATOM 930 C C . PRO A 1 116 ? -3.863 25.719 -1.42 1 98.75 116 PRO A C 1
ATOM 932 O O . PRO A 1 116 ? -3.365 24.625 -1.104 1 98.75 116 PRO A O 1
ATOM 935 N N . VAL A 1 117 ? -3.143 26.828 -1.361 1 98.56 117 VAL A N 1
ATOM 936 C CA . VAL A 1 117 ? -1.745 26.859 -0.945 1 98.56 117 VAL A CA 1
ATOM 937 C C . VAL A 1 117 ? -1.56 27.875 0.172 1 98.56 117 VAL A C 1
ATOM 939 O O . VAL A 1 117 ? -2.254 28.891 0.211 1 98.56 117 VAL A O 1
ATOM 942 N N . PRO A 1 118 ? -0.604 27.656 1.096 1 98.38 118 PRO A N 1
ATOM 943 C CA . PRO A 1 118 ? 0.28 26.484 1.125 1 98.38 118 PRO A CA 1
ATOM 944 C C . PRO A 1 118 ? -0.478 25.172 1.348 1 98.38 118 PRO A C 1
ATOM 946 O O . PRO A 1 118 ? -1.543 25.172 1.97 1 98.38 118 PRO A O 1
ATOM 949 N N . ALA A 1 119 ? 0.032 24.109 0.75 1 98.5 119 ALA A N 1
ATOM 950 C CA . ALA A 1 119 ? -0.612 22.797 0.805 1 98.5 119 ALA A CA 1
ATOM 951 C C . ALA A 1 119 ? 0.375 21.719 1.244 1 98.5 119 ALA A C 1
ATOM 953 O O . ALA A 1 119 ? 1.588 21.875 1.091 1 98.5 119 ALA A O 1
ATOM 954 N N . TYR A 1 120 ? -0.172 20.719 1.844 1 98.5 120 TYR A N 1
ATOM 955 C CA . TYR A 1 120 ? 0.628 19.531 2.076 1 98.5 120 TYR A CA 1
ATOM 956 C C . TYR A 1 120 ? 1.331 19.078 0.798 1 98.5 120 TYR A C 1
ATOM 958 O O . TYR A 1 120 ? 0.684 18.859 -0.227 1 98.5 120 TYR A O 1
ATOM 966 N N . MET A 1 121 ? 2.623 18.859 0.781 1 97.69 121 MET A N 1
ATOM 967 C CA . MET A 1 121 ? 3.496 18.766 -0.385 1 97.69 121 MET A CA 1
ATOM 968 C C . MET A 1 121 ? 3.098 17.578 -1.264 1 97.69 121 MET A C 1
ATOM 970 O O . MET A 1 121 ? 3.082 17.703 -2.49 1 97.69 121 MET A O 1
ATOM 974 N N . PRO A 1 122 ? 2.633 16.484 -0.711 1 97.94 122 PRO A N 1
ATOM 975 C CA . PRO A 1 122 ? 2.301 15.328 -1.561 1 97.94 122 PRO A CA 1
ATOM 976 C C . PRO A 1 122 ? 1.062 15.57 -2.42 1 97.94 122 PRO A C 1
ATOM 978 O O . PRO A 1 122 ? 0.806 14.82 -3.365 1 97.94 122 PRO A O 1
ATOM 981 N N . PHE A 1 123 ? 0.269 16.625 -2.105 1 98.69 123 PHE A N 1
ATOM 982 C CA . PHE A 1 123 ? -0.835 16.953 -3 1 98.69 123 PHE A CA 1
ATOM 983 C C . PHE A 1 123 ? -0.314 17.391 -4.363 1 98.69 123 PHE A C 1
ATOM 985 O O . PHE A 1 123 ? -0.933 17.109 -5.391 1 98.69 123 PHE A O 1
ATOM 992 N N . PHE A 1 124 ? 0.84 18.141 -4.348 1 98.25 124 PHE A N 1
ATOM 993 C CA . PHE A 1 124 ? 1.479 18.5 -5.605 1 98.25 124 PHE A CA 1
ATOM 994 C C . PHE A 1 124 ? 1.887 17.266 -6.387 1 98.25 124 PHE A C 1
ATOM 996 O O . PHE A 1 124 ? 1.698 17.188 -7.602 1 98.25 124 PHE A O 1
ATOM 1003 N N . ASP A 1 125 ? 2.324 16.266 -5.699 1 97.81 125 ASP A N 1
ATOM 1004 C CA . ASP A 1 125 ? 2.75 15.008 -6.312 1 97.81 125 ASP A CA 1
ATOM 1005 C C . ASP A 1 125 ? 1.562 14.258 -6.91 1 97.81 125 ASP A C 1
ATOM 1007 O O . ASP A 1 125 ? 1.677 13.648 -7.977 1 97.81 125 ASP A O 1
ATOM 1011 N N . VAL A 1 126 ? 0.443 14.25 -6.188 1 98.44 126 VAL A N 1
ATOM 1012 C CA . VAL A 1 126 ? -0.759 13.602 -6.695 1 98.44 126 VAL A CA 1
ATOM 1013 C C . VAL A 1 126 ? -1.13 14.188 -8.055 1 98.44 126 VAL A C 1
ATOM 1015 O O . VAL A 1 126 ? -1.446 13.445 -8.992 1 98.44 126 VAL A O 1
ATOM 1018 N N . LEU A 1 127 ? -1.099 15.516 -8.164 1 98.19 127 LEU A N 1
ATOM 1019 C CA . LEU A 1 127 ? -1.451 16.172 -9.414 1 98.19 127 LEU A CA 1
ATOM 1020 C C . LEU A 1 127 ? -0.419 15.875 -10.5 1 98.19 127 LEU A C 1
ATOM 1022 O O . LEU A 1 127 ? -0.772 15.688 -11.664 1 98.19 127 LEU A O 1
ATOM 1026 N N . HIS A 1 128 ? 0.824 15.773 -10.047 1 96.75 128 HIS A N 1
ATOM 1027 C CA . HIS A 1 128 ? 1.893 15.438 -10.977 1 96.75 128 HIS A CA 1
ATOM 1028 C C . HIS A 1 128 ? 1.699 14.031 -11.555 1 96.75 128 HIS A C 1
ATOM 1030 O O . HIS A 1 128 ? 1.739 13.844 -12.773 1 96.75 128 HIS A O 1
ATOM 1036 N N . VAL A 1 129 ? 1.387 13.031 -10.758 1 96.69 129 VAL A N 1
ATOM 1037 C CA . VAL A 1 129 ? 1.372 11.648 -11.203 1 96.69 129 VAL A CA 1
ATOM 1038 C C . VAL A 1 129 ? 0.066 11.352 -11.938 1 96.69 129 VAL A C 1
ATOM 1040 O O . VAL A 1 129 ? -0.019 10.391 -12.711 1 96.69 129 VAL A O 1
ATOM 1043 N N . THR A 1 130 ? -0.974 12.148 -11.727 1 97.25 130 THR A N 1
ATOM 1044 C CA . THR A 1 130 ? -2.236 11.969 -12.43 1 97.25 130 THR A CA 1
ATOM 1045 C C . THR A 1 130 ? -2.262 12.789 -13.719 1 97.25 130 THR A C 1
ATOM 1047 O O . THR A 1 130 ? -3.232 12.742 -14.477 1 97.25 130 THR A O 1
ATOM 1050 N N . GLY A 1 131 ? -1.257 13.633 -13.914 1 97.25 131 GLY A N 1
ATOM 1051 C CA . GLY A 1 131 ? -1.155 14.438 -15.125 1 97.25 131 GLY A CA 1
ATOM 1052 C C . GLY A 1 131 ? -2.133 15.594 -15.148 1 97.25 131 GLY A C 1
ATOM 1053 O O . GLY A 1 131 ? -2.521 16.062 -16.219 1 97.25 131 GLY A O 1
ATOM 1054 N N . ARG A 1 132 ? -2.58 16.016 -13.961 1 98.44 132 ARG A N 1
ATOM 1055 C CA . ARG A 1 132 ? -3.564 17.094 -13.891 1 98.44 132 ARG A CA 1
ATOM 1056 C C . ARG A 1 132 ? -2.885 18.438 -13.727 1 98.44 132 ARG A C 1
ATOM 1058 O O . ARG A 1 132 ? -1.913 18.562 -12.977 1 98.44 132 ARG A O 1
ATOM 1065 N N . GLN A 1 133 ? -3.371 19.391 -14.516 1 98.44 133 GLN A N 1
ATOM 1066 C CA . GLN A 1 133 ? -2.906 20.766 -14.312 1 98.44 133 GLN A CA 1
ATOM 1067 C C . GLN A 1 133 ? -3.357 21.297 -12.953 1 98.44 133 GLN A C 1
ATOM 1069 O O . GLN A 1 133 ? -4.488 21.062 -12.531 1 98.44 133 GLN A O 1
ATOM 1074 N N . ARG A 1 134 ? -2.438 22.031 -12.32 1 98.12 134 ARG A N 1
ATOM 1075 C CA . ARG A 1 134 ? -2.693 22.609 -11.008 1 98.12 134 ARG A CA 1
ATOM 1076 C C . ARG A 1 134 ? -3.076 24.078 -11.117 1 98.12 134 ARG A C 1
ATOM 1078 O O . ARG A 1 134 ? -2.43 24.828 -11.844 1 98.12 134 ARG A O 1
ATOM 1085 N N . VAL A 1 135 ? -4.16 24.453 -10.484 1 98.5 135 VAL A N 1
ATOM 1086 C CA . VAL A 1 135 ? -4.543 25.859 -10.312 1 98.5 135 VAL A CA 1
ATOM 1087 C C . VAL A 1 135 ? -4.484 26.234 -8.836 1 98.5 135 VAL A C 1
ATOM 1089 O O . VAL A 1 135 ? -5.363 25.859 -8.062 1 98.5 135 VAL A O 1
ATOM 1092 N N . GLU A 1 136 ? -3.523 27 -8.438 1 98.25 136 GLU A N 1
ATOM 1093 C CA . GLU A 1 136 ? -3.35 27.344 -7.035 1 98.25 136 GLU A CA 1
ATOM 1094 C C . GLU A 1 136 ? -4.367 28.406 -6.602 1 98.25 136 GLU A C 1
ATOM 1096 O O . GLU A 1 136 ? -4.66 29.328 -7.352 1 98.25 136 GLU A O 1
ATOM 1101 N N . VAL A 1 137 ? -4.961 28.172 -5.488 1 98.56 137 VAL A N 1
ATOM 1102 C CA . VAL A 1 137 ? -5.898 29.078 -4.84 1 98.56 137 VAL A CA 1
ATOM 1103 C C . VAL A 1 137 ? -5.332 29.547 -3.5 1 98.56 137 VAL A C 1
ATOM 1105 O O . VAL A 1 137 ? -5.004 28.719 -2.641 1 98.56 137 VAL A O 1
ATOM 1108 N N . PRO A 1 138 ? -5.281 30.797 -3.229 1 97.62 138 PRO A N 1
ATOM 1109 C CA . PRO A 1 138 ? -4.609 31.281 -2.02 1 97.62 138 PRO A CA 1
ATOM 1110 C C . PRO A 1 138 ? -5.406 31 -0.749 1 97.62 138 PRO A C 1
ATOM 1112 O O . PRO A 1 138 ? -6.637 31.109 -0.747 1 97.62 138 PRO A O 1
ATOM 1115 N N . MET A 1 139 ? -4.734 30.531 0.252 1 97.94 139 MET A N 1
ATOM 1116 C CA . MET A 1 139 ? -5.207 30.641 1.628 1 97.94 139 MET A CA 1
ATOM 1117 C C . MET A 1 139 ? -4.812 31.984 2.236 1 97.94 139 MET A C 1
ATOM 1119 O O . MET A 1 139 ? -3.625 32.25 2.42 1 97.94 139 MET A O 1
ATOM 1123 N N . VAL A 1 140 ? -5.812 32.75 2.625 1 96.56 140 VAL A N 1
ATOM 1124 C CA . VAL A 1 140 ? -5.562 34.125 3.043 1 96.56 140 VAL A CA 1
ATOM 1125 C C . VAL A 1 140 ? -5.621 34.219 4.566 1 96.56 140 VAL A C 1
ATOM 1127 O O . VAL A 1 140 ? -6.578 33.75 5.188 1 96.56 140 VAL A O 1
ATOM 1130 N N . GLN A 1 141 ? -4.617 34.812 5.09 1 95.44 141 GLN A N 1
ATOM 1131 C CA . GLN A 1 141 ? -4.59 35 6.535 1 95.44 141 GLN A CA 1
ATOM 1132 C C . GLN A 1 141 ? -5.516 36.125 6.965 1 95.44 141 GLN A C 1
ATOM 1134 O O . GLN A 1 141 ? -5.395 37.25 6.473 1 95.44 141 GLN A O 1
ATOM 1139 N N . GLN A 1 142 ? -6.367 35.844 7.895 1 95.19 142 GLN A N 1
ATOM 1140 C CA . GLN A 1 142 ? -7.27 36.812 8.469 1 95.19 142 GLN A CA 1
ATOM 1141 C C . GLN A 1 142 ? -6.598 37.594 9.609 1 95.19 142 GLN A C 1
ATOM 1143 O O . GLN A 1 142 ? -5.52 37.188 10.07 1 95.19 142 GLN A O 1
ATOM 1148 N N . ASP A 1 143 ? -7.27 38.625 10.094 1 93.12 143 ASP A N 1
ATOM 1149 C CA . ASP A 1 143 ? -6.773 39.375 11.227 1 93.12 143 ASP A CA 1
ATOM 1150 C C . ASP A 1 143 ? -6.656 38.5 12.477 1 93.12 143 ASP A C 1
ATOM 1152 O O . ASP A 1 143 ? -5.773 38.719 13.305 1 93.12 143 ASP A O 1
ATOM 1156 N N . SER A 1 144 ? -7.434 37.531 12.555 1 89.81 144 SER A N 1
ATOM 1157 C CA . SER A 1 144 ? -7.449 36.594 13.695 1 89.81 144 SER A CA 1
ATOM 1158 C C . SER A 1 144 ? -6.234 35.688 13.68 1 89.81 144 SER A C 1
ATOM 1160 O O . SER A 1 144 ? -5.941 35.031 14.672 1 89.81 144 SER A O 1
ATOM 1162 N N . GLY A 1 145 ? -5.543 35.719 12.531 1 91.56 145 GLY A N 1
ATOM 1163 C CA . GLY A 1 145 ? -4.43 34.781 12.367 1 91.56 145 GLY A CA 1
ATOM 1164 C C . GLY A 1 145 ? -4.812 33.531 11.625 1 91.56 145 GLY A C 1
ATOM 1165 O O . GLY A 1 145 ? -3.945 32.812 11.133 1 91.56 145 GLY A O 1
ATOM 1166 N N . ARG A 1 146 ? -6.102 33.344 11.492 1 94.62 146 ARG A N 1
ATOM 1167 C CA . ARG A 1 146 ? -6.598 32.156 10.781 1 94.62 146 ARG A CA 1
ATOM 1168 C C . ARG A 1 146 ? -6.434 32.312 9.273 1 94.62 146 ARG A C 1
ATOM 1170 O O . ARG A 1 146 ? -6.473 33.438 8.758 1 94.62 146 ARG A O 1
ATOM 1177 N N . TYR A 1 147 ? -6.172 31.203 8.617 1 97 147 TYR A N 1
ATOM 1178 C CA . TYR A 1 147 ? -6.121 31.203 7.16 1 97 147 TYR A CA 1
ATOM 1179 C C . TYR A 1 147 ? -7.422 30.672 6.57 1 97 147 TYR A C 1
ATOM 1181 O O . TYR A 1 147 ? -7.949 29.656 7.023 1 97 147 TYR A O 1
ATOM 1189 N N . LEU A 1 148 ? -7.949 31.391 5.641 1 97.31 148 LEU A N 1
ATOM 1190 C CA . LEU A 1 148 ? -9.164 30.938 4.957 1 97.31 148 LEU A CA 1
ATOM 1191 C C . LEU A 1 148 ? -8.953 30.906 3.449 1 97.31 148 LEU A C 1
ATOM 1193 O O . LEU A 1 148 ? -8.125 31.641 2.91 1 97.31 148 LEU A O 1
ATOM 1197 N N . LEU A 1 149 ? -9.711 30.031 2.854 1 98.12 149 LEU A N 1
ATOM 1198 C CA . LEU A 1 149 ? -9.664 29.891 1.402 1 98.12 149 LEU A CA 1
ATOM 1199 C C . LEU A 1 149 ? -10.195 31.141 0.713 1 98.12 149 LEU A C 1
ATOM 1201 O O . LEU A 1 149 ? -11.219 31.703 1.13 1 98.12 149 LEU A O 1
ATOM 1205 N N . ASP A 1 150 ? -9.469 31.656 -0.301 1 98.44 150 ASP A N 1
ATOM 1206 C CA . ASP A 1 150 ? -9.977 32.75 -1.138 1 98.44 150 ASP A CA 1
ATOM 1207 C C . ASP A 1 150 ? -11.102 32.25 -2.049 1 98.44 150 ASP A C 1
ATOM 1209 O O . ASP A 1 150 ? -10.844 31.688 -3.115 1 98.44 150 ASP A O 1
ATOM 1213 N N . LEU A 1 151 ? -12.305 32.562 -1.723 1 98.62 151 LEU A N 1
ATOM 1214 C CA . LEU A 1 151 ? -13.477 32.031 -2.412 1 98.62 151 LEU A CA 1
ATOM 1215 C C . LEU A 1 151 ? -13.594 32.625 -3.816 1 98.62 151 LEU A C 1
ATOM 1217 O O . LEU A 1 151 ? -14.055 31.938 -4.738 1 98.62 151 LEU A O 1
ATOM 1221 N N . ASP A 1 152 ? -13.242 33.875 -3.973 1 98.56 152 ASP A N 1
ATOM 1222 C CA . ASP A 1 152 ? -13.25 34.469 -5.305 1 98.56 152 ASP A CA 1
ATOM 1223 C C . ASP A 1 152 ? -12.258 33.781 -6.23 1 98.56 152 ASP A C 1
ATOM 1225 O O . ASP A 1 152 ? -12.562 33.5 -7.395 1 98.56 152 ASP A O 1
ATOM 1229 N N . ALA A 1 153 ? -11.102 33.5 -5.703 1 98.69 153 ALA A N 1
ATOM 1230 C CA . ALA A 1 153 ? -10.086 32.781 -6.477 1 98.69 153 ALA A CA 1
ATOM 1231 C C . ALA A 1 153 ? -10.539 31.359 -6.805 1 98.69 153 ALA A C 1
ATOM 1233 O O . ALA A 1 153 ? -10.258 30.844 -7.891 1 98.69 153 ALA A O 1
ATOM 1234 N N . LEU A 1 154 ? -11.203 30.734 -5.855 1 98.81 154 LEU A N 1
ATOM 1235 C CA . LEU A 1 154 ? -11.742 29.406 -6.098 1 98.81 154 LEU A CA 1
ATOM 1236 C C . LEU A 1 154 ? -12.758 29.422 -7.234 1 98.81 154 LEU A C 1
ATOM 1238 O O . LEU A 1 154 ? -12.688 28.594 -8.148 1 98.81 154 LEU A O 1
ATOM 1242 N N . GLN A 1 155 ? -13.648 30.375 -7.156 1 98.62 155 GLN A N 1
ATOM 1243 C CA . GLN A 1 155 ? -14.648 30.516 -8.203 1 98.62 155 GLN A CA 1
ATOM 1244 C C . GLN A 1 155 ? -13.992 30.75 -9.562 1 98.62 155 GLN A C 1
ATOM 1246 O O . GLN A 1 155 ? -14.406 30.172 -10.57 1 98.62 155 GLN A O 1
ATOM 1251 N N . ALA A 1 156 ? -13.016 31.609 -9.562 1 98.75 156 ALA A N 1
ATOM 1252 C CA . ALA A 1 156 ? -12.297 31.922 -10.797 1 98.75 156 ALA A CA 1
ATOM 1253 C C . ALA A 1 156 ? -11.641 30.672 -11.375 1 98.75 156 ALA A C 1
ATOM 1255 O O . ALA A 1 156 ? -11.602 30.484 -12.594 1 98.75 156 ALA A O 1
ATOM 1256 N N . ALA A 1 157 ? -11.086 29.812 -10.516 1 98.75 157 ALA A N 1
ATOM 1257 C CA . ALA A 1 157 ? -10.469 28.562 -10.961 1 98.75 157 ALA A CA 1
ATOM 1258 C C . ALA A 1 157 ? -11.484 27.672 -11.664 1 98.75 157 ALA A C 1
ATOM 1260 O O . ALA A 1 157 ? -11.18 27.062 -12.703 1 98.75 157 ALA A O 1
ATOM 1261 N N . PHE A 1 158 ? -12.672 27.578 -11.141 1 98.69 158 PHE A N 1
ATOM 1262 C CA . PHE A 1 158 ? -13.711 26.766 -11.742 1 98.69 158 PHE A CA 1
ATOM 1263 C C . PHE A 1 158 ? -14.195 27.359 -13.055 1 98.69 158 PHE A C 1
ATOM 1265 O O . PHE A 1 158 ? -14.438 26.641 -14.031 1 98.69 158 PHE A O 1
ATOM 1272 N N . VAL A 1 159 ? -14.336 28.688 -13.047 1 98.38 159 VAL A N 1
ATOM 1273 C CA . VAL A 1 159 ? -14.727 29.375 -14.273 1 98.38 159 VAL A CA 1
ATOM 1274 C C . VAL A 1 159 ? -13.711 29.094 -15.375 1 98.38 159 VAL A C 1
ATOM 1276 O O . VAL A 1 159 ? -14.086 28.953 -16.547 1 98.38 159 VAL A O 1
ATOM 1279 N N . ARG A 1 160 ? -12.477 28.922 -14.977 1 98.06 160 ARG A N 1
ATOM 1280 C CA . ARG A 1 160 ? -11.406 28.703 -15.945 1 98.06 160 ARG A CA 1
ATOM 1281 C C . ARG A 1 160 ? -11.266 27.219 -16.281 1 98.06 160 ARG A C 1
ATOM 1283 O O . ARG A 1 160 ? -10.367 26.828 -17.016 1 98.06 160 ARG A O 1
ATOM 1290 N N . GLY A 1 161 ? -12.117 26.406 -15.68 1 97.88 161 GLY A N 1
ATOM 1291 C CA . GLY A 1 161 ? -12.203 25.047 -16.188 1 97.88 161 GLY A CA 1
ATOM 1292 C C . GLY A 1 161 ? -11.766 24 -15.172 1 97.88 161 GLY A C 1
ATOM 1293 O O . GLY A 1 161 ? -11.797 22.797 -15.461 1 97.88 161 GLY A O 1
ATOM 1294 N N . ALA A 1 162 ? -11.32 24.359 -13.961 1 98.69 162 ALA A N 1
ATOM 1295 C CA . A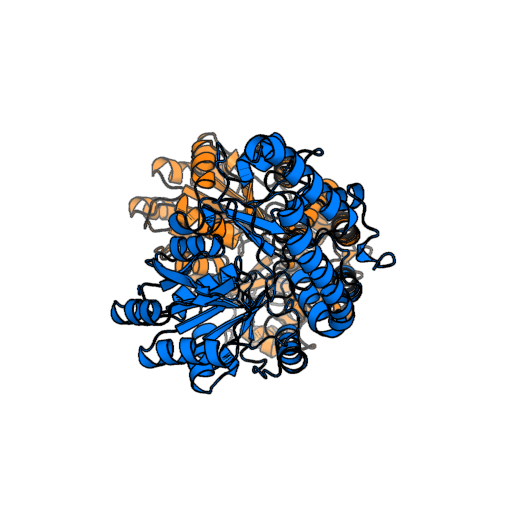LA A 1 162 ? -11.008 23.359 -12.945 1 98.69 162 ALA A CA 1
ATOM 1296 C C . ALA A 1 162 ? -12.219 22.469 -12.664 1 98.69 162 ALA A C 1
ATOM 1298 O O . ALA A 1 162 ? -13.352 22.938 -12.617 1 98.69 162 ALA A O 1
ATOM 1299 N N . GLY A 1 163 ? -11.938 21.156 -12.562 1 98.75 163 GLY A N 1
ATOM 1300 C CA . GLY A 1 163 ? -13.016 20.203 -12.352 1 98.75 163 GLY A CA 1
ATOM 1301 C C . GLY A 1 163 ? -13.148 19.766 -10.906 1 98.75 163 GLY A C 1
ATOM 1302 O O . GLY A 1 163 ? -14.094 19.062 -10.555 1 98.75 163 GLY A O 1
ATOM 1303 N N . SER A 1 164 ? -12.211 20.141 -10.102 1 98.94 164 SER A N 1
ATOM 1304 C CA . SER A 1 164 ? -12.227 19.719 -8.695 1 98.94 164 SER A CA 1
ATOM 1305 C C . SER A 1 164 ? -11.312 20.609 -7.855 1 98.94 164 SER A C 1
ATOM 1307 O O . SER A 1 164 ? -10.539 21.406 -8.398 1 98.94 164 SER A O 1
ATOM 1309 N N . VAL A 1 165 ? -11.516 20.578 -6.555 1 98.94 165 VAL A N 1
ATOM 1310 C CA . VAL A 1 165 ? -10.633 21.203 -5.578 1 98.94 165 VAL A CA 1
ATOM 1311 C C . VAL A 1 165 ? -10.266 20.203 -4.488 1 98.94 165 VAL A C 1
ATOM 1313 O O . VAL A 1 165 ? -11.102 19.406 -4.066 1 98.94 165 VAL A O 1
ATOM 1316 N N . ILE A 1 166 ? -8.984 20.156 -4.07 1 98.94 166 ILE A N 1
ATOM 1317 C CA . ILE A 1 166 ? -8.539 19.391 -2.9 1 98.94 166 ILE A CA 1
ATOM 1318 C C . ILE A 1 166 ? -8.594 20.297 -1.663 1 98.94 166 ILE A C 1
ATOM 1320 O O . ILE A 1 166 ? -7.984 21.359 -1.641 1 98.94 166 ILE A O 1
ATOM 1324 N N . ILE A 1 167 ? -9.328 19.891 -0.683 1 98.69 167 ILE A N 1
ATOM 1325 C CA . ILE A 1 167 ? -9.367 20.594 0.589 1 98.69 167 ILE A CA 1
ATOM 1326 C C . ILE A 1 167 ? -8.859 19.688 1.707 1 98.69 167 ILE A C 1
ATOM 1328 O O . ILE A 1 167 ? -9.273 18.531 1.804 1 98.69 167 ILE A O 1
ATOM 1332 N N . CYS A 1 168 ? -7.91 20.125 2.377 1 98.81 168 CYS A N 1
ATOM 1333 C CA . CYS A 1 168 ? -7.43 19.469 3.588 1 98.81 168 CYS A CA 1
ATOM 1334 C C . CYS A 1 168 ? -8.062 20.078 4.832 1 98.81 168 CYS A C 1
ATOM 1336 O O . CYS A 1 168 ? -7.863 21.266 5.113 1 98.81 168 CYS A O 1
ATOM 1338 N N . ASN A 1 169 ? -8.844 19.297 5.574 1 98.56 169 ASN A N 1
ATOM 1339 C CA . ASN A 1 169 ? -9.648 19.781 6.688 1 98.56 169 ASN A CA 1
ATOM 1340 C C . ASN A 1 169 ? -9.609 18.828 7.875 1 98.56 169 ASN A C 1
ATOM 1342 O O . ASN A 1 169 ? -10.219 17.766 7.84 1 98.56 169 ASN A O 1
ATOM 1346 N N . PRO A 1 170 ? -8.992 19.266 8.977 1 98.44 170 PRO A N 1
ATOM 1347 C CA . PRO A 1 170 ? -8.172 20.453 9.227 1 98.44 170 PRO A CA 1
ATOM 1348 C C . PRO A 1 170 ? -6.992 20.578 8.258 1 98.44 170 PRO A C 1
ATOM 1350 O O . PRO A 1 170 ? -6.484 19.562 7.781 1 98.44 170 PRO A O 1
ATOM 1353 N N . ASN A 1 171 ? -6.594 21.797 8.055 1 98.62 171 ASN A N 1
ATOM 1354 C CA . ASN A 1 171 ? -5.629 22.094 7 1 98.62 171 ASN A CA 1
ATOM 1355 C C . ASN A 1 171 ? -4.199 21.812 7.453 1 98.62 171 ASN A C 1
ATOM 1357 O O . ASN A 1 171 ? -3.818 22.172 8.57 1 98.62 171 ASN A O 1
ATOM 1361 N N . ASN A 1 172 ? -3.436 21.125 6.793 1 98.62 172 ASN A N 1
ATOM 1362 C CA . ASN A 1 172 ? -1.983 20.984 6.859 1 98.62 172 ASN A CA 1
ATOM 1363 C C . ASN A 1 172 ? -1.301 21.734 5.715 1 98.62 172 ASN A C 1
ATOM 1365 O O . ASN A 1 172 ? -1.449 21.359 4.551 1 98.62 172 ASN A O 1
ATOM 1369 N N . PRO A 1 173 ? -0.724 22.797 5.992 1 98.44 173 PRO A N 1
ATOM 1370 C CA . PRO A 1 173 ? 0.065 23.047 7.203 1 98.44 173 PRO A CA 1
ATOM 1371 C C . PRO A 1 173 ? -0.547 24.109 8.102 1 98.44 173 PRO A C 1
ATOM 1373 O O . PRO A 1 173 ? -0.025 24.391 9.188 1 98.44 173 PRO A O 1
ATOM 1376 N N . LEU A 1 174 ? -1.665 24.688 7.766 1 98.44 174 LEU A N 1
ATOM 1377 C CA . LEU A 1 174 ? -2.098 25.938 8.367 1 98.44 174 LEU A CA 1
ATOM 1378 C C . LEU A 1 174 ? -2.934 25.688 9.609 1 98.44 174 LEU A C 1
ATOM 1380 O O . LEU A 1 174 ? -3.131 26.594 10.43 1 98.44 174 LEU A O 1
ATOM 1384 N N . GLY A 1 175 ? -3.486 24.531 9.688 1 97.62 175 GLY A N 1
ATOM 1385 C CA . GLY A 1 175 ? -4.133 24.109 10.922 1 97.62 175 GLY A CA 1
ATOM 1386 C C . GLY A 1 175 ? -5.586 24.547 11.008 1 97.62 175 GLY A C 1
ATOM 1387 O O . GLY A 1 175 ? -6.281 24.219 11.977 1 97.62 175 GLY A O 1
ATOM 1388 N N . THR A 1 176 ? -6.09 25.219 9.992 1 97.44 176 THR A N 1
ATOM 1389 C CA . THR A 1 176 ? -7.477 25.672 10 1 97.44 176 THR A CA 1
ATOM 1390 C C . THR A 1 176 ? -8.438 24.484 10 1 97.44 176 THR A C 1
ATOM 1392 O O . THR A 1 176 ? -8.336 23.594 9.141 1 97.44 176 THR A O 1
ATOM 1395 N N . ALA A 1 177 ? -9.305 24.391 10.969 1 98.12 177 ALA A N 1
ATOM 1396 C CA . ALA A 1 177 ? -10.5 23.562 10.906 1 98.12 177 ALA A CA 1
ATOM 1397 C C . ALA A 1 177 ? -11.711 24.375 10.438 1 98.12 177 ALA A C 1
ATOM 1399 O O . ALA A 1 177 ? -12.211 25.219 11.164 1 98.12 177 ALA A O 1
ATOM 1400 N N . PHE A 1 178 ? -12.148 24.125 9.234 1 97.94 178 PHE A N 1
ATOM 1401 C CA . PHE A 1 178 ? -13.195 24.938 8.625 1 97.94 178 PHE A CA 1
ATOM 1402 C C . PHE A 1 178 ? -14.508 24.766 9.391 1 97.94 178 PHE A C 1
ATOM 1404 O O . PHE A 1 178 ? -14.859 23.672 9.812 1 97.94 178 PHE A O 1
ATOM 1411 N N . THR A 1 179 ? -15.219 25.859 9.57 1 97.31 179 THR A N 1
ATOM 1412 C CA . THR A 1 179 ? -16.562 25.828 10.141 1 97.31 179 THR A CA 1
ATOM 1413 C C . THR A 1 179 ? -17.578 25.328 9.109 1 97.31 179 THR A C 1
ATOM 1415 O O . THR A 1 179 ? -17.266 25.234 7.922 1 97.31 179 THR A O 1
ATOM 1418 N N . GLU A 1 180 ? -18.719 25.047 9.602 1 98.12 180 GLU A N 1
ATOM 1419 C CA . GLU A 1 180 ? -19.797 24.609 8.719 1 98.12 180 GLU A CA 1
ATOM 1420 C C . GLU A 1 180 ? -20.078 25.656 7.645 1 98.12 180 GLU A C 1
ATOM 1422 O O . GLU A 1 180 ? -20.234 25.328 6.469 1 98.12 180 GLU A O 1
ATOM 1427 N N . ALA A 1 181 ? -20.156 26.922 8.047 1 98.12 181 ALA A N 1
ATOM 1428 C CA . ALA A 1 181 ? -20.453 28.016 7.113 1 98.12 181 ALA A CA 1
ATOM 1429 C C . ALA A 1 181 ? -19.375 28.141 6.051 1 98.12 181 ALA A C 1
ATOM 1431 O O . ALA A 1 181 ? -19.672 28.359 4.875 1 98.12 181 ALA A O 1
ATOM 1432 N N . GLU A 1 182 ? -18.141 28.031 6.457 1 98 182 GLU A N 1
ATOM 1433 C CA . GLU A 1 182 ? -17.016 28.109 5.527 1 98 182 GLU A CA 1
ATOM 1434 C C . GLU A 1 182 ? -17.047 26.953 4.535 1 98 182 GLU A C 1
ATOM 1436 O O . GLU A 1 182 ? -16.828 27.156 3.34 1 98 182 GLU A O 1
ATOM 1441 N N . LEU A 1 183 ? -17.328 25.734 4.984 1 98.69 183 LEU A N 1
ATOM 1442 C CA . LEU A 1 183 ? -17.422 24.547 4.129 1 98.69 183 LEU A CA 1
ATOM 1443 C C . LEU A 1 183 ? -18.594 24.656 3.162 1 98.69 183 LEU A C 1
ATOM 1445 O O . LEU A 1 183 ? -18.484 24.297 1.989 1 98.69 183 LEU A O 1
ATOM 1449 N N . ARG A 1 184 ? -19.703 25.156 3.648 1 98.62 184 ARG A N 1
ATOM 1450 C CA . ARG A 1 184 ? -20.875 25.344 2.789 1 98.62 184 ARG A CA 1
ATOM 1451 C C . ARG A 1 184 ? -20.547 26.281 1.628 1 98.62 184 ARG A C 1
ATOM 1453 O O . ARG A 1 184 ? -20.969 26.047 0.496 1 98.62 184 ARG A O 1
ATOM 1460 N N . ALA A 1 185 ? -19.844 27.328 1.954 1 98.62 185 ALA A N 1
ATOM 1461 C CA . ALA A 1 185 ? -19.469 28.281 0.911 1 98.62 185 ALA A CA 1
ATOM 1462 C C . ALA A 1 185 ? -18.625 27.609 -0.165 1 98.62 185 ALA A C 1
ATOM 1464 O O . ALA A 1 185 ? -18.844 27.812 -1.36 1 98.62 185 ALA A O 1
ATOM 1465 N N . ILE A 1 186 ? -17.656 26.781 0.222 1 98.62 186 ILE A N 1
ATOM 1466 C CA . ILE A 1 186 ? -16.766 26.078 -0.697 1 98.62 186 ILE A CA 1
ATOM 1467 C C . ILE A 1 186 ? -17.578 25.094 -1.543 1 98.62 186 ILE A C 1
ATOM 1469 O O . ILE A 1 186 ? -17.453 25.078 -2.77 1 98.62 186 ILE A O 1
ATOM 1473 N N . VAL A 1 187 ? -18.422 24.297 -0.906 1 98.56 187 VAL A N 1
ATOM 1474 C CA . VAL A 1 187 ? -19.203 23.25 -1.559 1 98.56 187 VAL A CA 1
ATOM 1475 C C . VAL A 1 187 ? -20.203 23.859 -2.529 1 98.56 187 VAL A C 1
ATOM 1477 O O . VAL A 1 187 ? -20.422 23.328 -3.617 1 98.56 187 VAL A O 1
ATOM 1480 N N . ASP A 1 188 ? -20.797 24.984 -2.102 1 98.44 188 ASP A N 1
ATOM 1481 C CA . ASP A 1 188 ? -21.781 25.656 -2.959 1 98.44 188 ASP A CA 1
ATOM 1482 C C . ASP A 1 188 ? -21.125 26.141 -4.246 1 98.44 188 ASP A C 1
ATOM 1484 O O . ASP A 1 188 ? -21.703 26.047 -5.328 1 98.44 188 ASP A O 1
ATOM 1488 N N . ILE A 1 189 ? -19.953 26.719 -4.113 1 98.56 189 ILE A N 1
ATOM 1489 C CA . ILE A 1 189 ? -19.219 27.188 -5.289 1 98.56 189 ILE A CA 1
ATOM 1490 C C . ILE A 1 189 ? -18.906 26.016 -6.203 1 98.56 189 ILE A C 1
ATOM 1492 O O . ILE A 1 189 ? -19.109 26.094 -7.418 1 98.56 189 ILE A O 1
ATOM 1496 N N . ALA A 1 190 ? -18.438 24.891 -5.656 1 98.56 190 ALA A N 1
ATOM 1497 C CA . ALA A 1 190 ? -18.125 23.703 -6.449 1 98.56 190 ALA A CA 1
ATOM 1498 C C . ALA A 1 190 ? -19.359 23.172 -7.152 1 98.56 190 ALA A C 1
ATOM 1500 O O . ALA A 1 190 ? -19.344 22.906 -8.359 1 98.56 190 ALA A O 1
ATOM 1501 N N . ALA A 1 191 ? -20.469 23.078 -6.449 1 98.12 191 ALA A N 1
ATOM 1502 C CA . ALA A 1 191 ? -21.719 22.531 -6.973 1 98.12 191 ALA A CA 1
ATOM 1503 C C . ALA A 1 191 ? -22.234 23.375 -8.133 1 98.12 191 ALA A C 1
ATOM 1505 O O . ALA A 1 191 ? -22.688 22.844 -9.148 1 98.12 191 ALA A O 1
ATOM 1506 N N . ARG A 1 192 ? -22.156 24.656 -7.953 1 97.69 192 ARG A N 1
ATOM 1507 C CA . ARG A 1 192 ? -22.641 25.578 -8.977 1 97.69 192 ARG A CA 1
ATOM 1508 C C . ARG A 1 192 ? -21.875 25.391 -10.289 1 97.69 192 ARG A C 1
ATOM 1510 O O . ARG A 1 192 ? -22.422 25.656 -11.367 1 97.69 192 ARG A O 1
ATOM 1517 N N . HIS A 1 193 ? -20.688 24.906 -10.219 1 97.88 193 HIS A N 1
ATOM 1518 C CA . HIS A 1 193 ? -19.844 24.797 -11.406 1 97.88 193 HIS A CA 1
ATOM 1519 C C . HIS A 1 193 ? -19.672 23.344 -11.828 1 97.88 193 HIS A C 1
ATOM 1521 O O . HIS A 1 193 ? -18.828 23.047 -12.672 1 97.88 193 HIS A O 1
ATOM 1527 N N . GLY A 1 194 ? -20.391 22.438 -11.172 1 97.19 194 GLY A N 1
ATOM 1528 C CA . GLY A 1 194 ? -20.281 21.031 -11.5 1 97.19 194 GLY A CA 1
ATOM 1529 C C . GLY A 1 194 ? -18.938 20.438 -11.141 1 97.19 194 GLY A C 1
ATOM 1530 O O . GLY A 1 194 ? -18.484 19.484 -11.773 1 97.19 194 GLY A O 1
ATOM 1531 N N . ALA A 1 195 ? -18.219 21.047 -10.203 1 98.5 195 ALA A N 1
ATOM 1532 C CA . ALA A 1 195 ? -16.906 20.594 -9.766 1 98.5 195 ALA A CA 1
ATOM 1533 C C . ALA A 1 195 ? -17.016 19.703 -8.531 1 98.5 195 ALA A C 1
ATOM 1535 O O . ALA A 1 195 ? -18.047 19.688 -7.859 1 98.5 195 ALA A O 1
ATOM 1536 N N . ARG A 1 196 ? -16 18.906 -8.312 1 98.81 196 ARG A N 1
ATOM 1537 C CA . ARG A 1 196 ? -15.93 18.016 -7.156 1 98.81 196 ARG A CA 1
ATOM 1538 C C . ARG A 1 196 ? -15.07 18.625 -6.047 1 98.81 196 ARG A C 1
ATOM 1540 O O . ARG A 1 196 ? -14.195 19.438 -6.316 1 98.81 196 ARG A O 1
ATOM 1547 N N . VAL A 1 197 ? -15.406 18.281 -4.832 1 98.94 197 VAL A N 1
ATOM 1548 C CA . VAL A 1 197 ? -14.57 18.578 -3.68 1 98.94 197 VAL A CA 1
ATOM 1549 C C . VAL A 1 197 ? -13.93 17.297 -3.148 1 98.94 197 VAL A C 1
ATOM 1551 O O . VAL A 1 197 ? -14.633 16.375 -2.725 1 98.94 197 VAL A O 1
ATOM 1554 N N . ILE A 1 198 ? -12.664 17.219 -3.232 1 98.94 198 ILE A N 1
ATOM 1555 C CA . ILE A 1 198 ? -11.906 16.125 -2.641 1 98.94 198 ILE A CA 1
ATOM 1556 C C . ILE A 1 198 ? -11.422 16.531 -1.249 1 98.94 198 ILE A C 1
ATOM 1558 O O . ILE A 1 198 ? -10.484 17.328 -1.115 1 98.94 198 ILE A O 1
ATOM 1562 N N . ALA A 1 199 ? -12.047 16 -0.249 1 98.94 199 ALA A N 1
ATOM 1563 C CA . ALA A 1 199 ? -11.812 16.438 1.127 1 98.94 199 ALA A CA 1
ATOM 1564 C C . ALA A 1 199 ? -10.891 15.461 1.857 1 98.94 199 ALA A C 1
ATOM 1566 O O . ALA A 1 199 ? -11.312 14.367 2.258 1 98.94 199 ALA A O 1
ATOM 1567 N N . ASP A 1 200 ? -9.672 15.828 1.971 1 98.94 200 ASP A N 1
ATOM 1568 C CA . ASP A 1 200 ? -8.766 15.109 2.857 1 98.94 200 ASP A CA 1
ATOM 1569 C C . ASP A 1 200 ? -9.047 15.438 4.32 1 98.94 200 ASP A C 1
ATOM 1571 O O . ASP A 1 200 ? -8.703 16.516 4.797 1 98.94 200 ASP A O 1
ATOM 1575 N N . GLU A 1 201 ? -9.602 14.5 5.035 1 98.94 201 GLU A N 1
ATOM 1576 C CA . GLU A 1 201 ? -9.984 14.734 6.426 1 98.94 201 GLU A CA 1
ATOM 1577 C C . GLU A 1 201 ? -9.266 13.766 7.359 1 98.94 201 GLU A C 1
ATOM 1579 O O . GLU A 1 201 ? -9.828 13.336 8.367 1 98.94 201 GLU A O 1
ATOM 1584 N N . ILE A 1 202 ? -8.055 13.477 6.973 1 98.81 202 ILE A N 1
ATOM 1585 C CA . ILE A 1 202 ? -7.219 12.57 7.754 1 98.81 202 ILE A CA 1
ATOM 1586 C C . ILE A 1 202 ? -6.973 13.164 9.141 1 98.81 202 ILE A C 1
ATOM 1588 O O . ILE A 1 202 ? -6.77 12.422 10.109 1 98.81 202 ILE A O 1
ATOM 1592 N N . TRP A 1 203 ? -7.035 14.508 9.289 1 98.81 203 TRP A N 1
ATOM 1593 C CA . TRP A 1 203 ? -6.758 15.211 10.539 1 98.81 203 TRP A CA 1
ATOM 1594 C C . TRP A 1 203 ? -8.031 15.398 11.352 1 98.81 203 TRP A C 1
ATOM 1596 O O . TRP A 1 203 ? -8.008 15.984 12.438 1 98.81 203 TRP A O 1
ATOM 1606 N N . ALA A 1 204 ? -9.148 14.883 10.883 1 98.75 204 ALA A N 1
ATOM 1607 C CA . ALA A 1 204 ? -10.453 15.086 11.516 1 98.75 204 ALA A CA 1
ATOM 1608 C C . ALA A 1 204 ? -10.414 14.711 12.992 1 98.75 204 ALA A C 1
ATOM 1610 O O . ALA A 1 204 ? -11.031 15.375 13.82 1 98.75 204 ALA A O 1
ATOM 1611 N N . PRO A 1 205 ? -9.656 13.711 13.414 1 98.62 205 PRO A N 1
ATOM 1612 C CA . PRO A 1 205 ? -9.633 13.344 14.828 1 98.62 205 PRO A CA 1
ATOM 1613 C C . PRO A 1 205 ? -8.906 14.367 15.695 1 98.62 205 PRO A C 1
ATOM 1615 O O . PRO A 1 205 ? -9.047 14.359 16.922 1 98.62 205 PRO A O 1
ATOM 1618 N N . VAL A 1 206 ? -8.102 15.195 15.078 1 98.56 206 VAL A N 1
ATOM 1619 C CA . VAL A 1 206 ? -7.262 16.109 15.844 1 98.56 206 VAL A CA 1
ATOM 1620 C C . VAL A 1 206 ? -7.758 17.547 15.664 1 98.56 206 VAL A C 1
ATOM 1622 O O . VAL A 1 206 ? -7.188 18.312 14.883 1 98.56 206 VAL A O 1
ATOM 1625 N N . VAL A 1 207 ? -8.742 17.906 16.359 1 98.44 207 VAL A N 1
ATOM 1626 C CA . VAL A 1 207 ? -9.289 19.25 16.391 1 98.44 207 VAL A CA 1
ATOM 1627 C C . VAL A 1 207 ? -9.383 19.734 17.844 1 98.44 207 VAL A C 1
ATOM 1629 O O . VAL A 1 207 ? -9.719 18.969 18.734 1 98.44 207 VAL A O 1
ATOM 1632 N N . TYR A 1 208 ? -9.039 21.016 18.016 1 96.94 208 TYR A N 1
ATOM 1633 C CA . TYR A 1 208 ? -9.039 21.594 19.359 1 96.94 208 TYR A CA 1
ATOM 1634 C C . TYR A 1 208 ? -10.273 22.469 19.578 1 96.94 208 TYR A C 1
ATOM 1636 O O . TYR A 1 208 ? -10.609 23.297 18.734 1 96.94 208 TYR A O 1
ATOM 1644 N N . GLY A 1 209 ? -10.953 22.391 20.672 1 85.94 209 GLY A N 1
ATOM 1645 C CA . GLY A 1 209 ? -12.008 23.297 21.094 1 85.94 209 GLY A CA 1
ATOM 1646 C C . GLY A 1 209 ? -13.352 22.984 20.453 1 85.94 209 GLY A C 1
ATOM 1647 O O . GLY A 1 209 ? -14.398 23.344 21.016 1 85.94 209 GLY A O 1
ATOM 1648 N N . SER A 1 210 ? -13.352 22.562 19.188 1 87.31 210 SER A N 1
ATOM 1649 C CA . SER A 1 210 ? -14.617 22.266 18.531 1 87.31 210 SER A CA 1
ATOM 1650 C C . SER A 1 210 ? -14.609 20.859 17.922 1 87.31 210 SER A C 1
ATOM 1652 O O . SER A 1 210 ? -13.578 20.188 17.922 1 87.31 210 SER A O 1
ATOM 1654 N N . ARG A 1 211 ? -15.859 20.484 17.562 1 93.44 211 ARG A N 1
ATOM 1655 C CA . ARG A 1 211 ? -15.984 19.219 16.828 1 93.44 211 ARG A CA 1
ATOM 1656 C C . ARG A 1 211 ? -15.648 19.406 15.359 1 93.44 211 ARG A C 1
ATOM 1658 O O . ARG A 1 211 ? -15.938 20.453 14.773 1 93.44 211 ARG A O 1
ATOM 1665 N N . HIS A 1 212 ? -15.031 18.375 14.789 1 98.06 212 HIS A N 1
ATOM 1666 C CA . HIS A 1 212 ? -14.766 18.391 13.352 1 98.06 212 HIS A CA 1
ATOM 1667 C C . HIS A 1 212 ? -16.062 18.406 12.555 1 98.06 212 HIS A C 1
ATOM 1669 O O . HIS A 1 212 ? -17.031 17.734 12.914 1 98.06 212 HIS A O 1
ATOM 1675 N N . VAL A 1 213 ? -16.125 19.25 11.555 1 98.56 213 VAL A N 1
ATOM 1676 C CA . VAL A 1 213 ? -17.234 19.281 10.602 1 98.56 213 VAL A CA 1
ATOM 1677 C C . VAL A 1 213 ? -16.797 18.641 9.289 1 98.56 213 VAL A C 1
ATOM 1679 O O . VAL A 1 213 ? -15.906 19.141 8.609 1 98.56 213 VAL A O 1
ATOM 1682 N N . ALA A 1 214 ? -17.438 17.516 8.945 1 98.69 214 ALA A N 1
ATOM 1683 C CA . ALA A 1 214 ? -17.141 16.859 7.672 1 98.69 214 ALA A CA 1
ATOM 1684 C C . ALA A 1 214 ? -17.734 17.656 6.508 1 98.69 214 ALA A C 1
ATOM 1686 O O . ALA A 1 214 ? -18.891 18.047 6.543 1 98.69 214 ALA A O 1
ATOM 1687 N N . ALA A 1 215 ? -16.969 17.812 5.473 1 98.88 215 ALA A N 1
ATOM 1688 C CA . ALA A 1 215 ? -17.375 18.625 4.328 1 98.88 215 ALA A CA 1
ATOM 1689 C C . ALA A 1 215 ? -18.641 18.047 3.678 1 98.88 215 ALA A C 1
ATOM 1691 O O . ALA A 1 215 ? -19.531 18.797 3.291 1 98.88 215 ALA A O 1
ATOM 1692 N N . ALA A 1 216 ? -18.734 16.719 3.633 1 98.81 216 ALA A N 1
ATOM 1693 C CA . ALA A 1 216 ? -19.828 16.062 2.938 1 98.81 216 ALA A CA 1
ATOM 1694 C C . ALA A 1 216 ? -21.125 16.172 3.736 1 98.81 216 ALA A C 1
ATOM 1696 O O . ALA A 1 216 ? -22.203 15.883 3.219 1 98.81 216 ALA A O 1
ATOM 1697 N N . SER A 1 217 ? -21.047 16.672 4.941 1 98.44 217 SER A N 1
ATOM 1698 C CA . SER A 1 217 ? -22.203 16.609 5.844 1 98.44 217 SER A CA 1
ATOM 1699 C C . SER A 1 217 ? -22.953 17.938 5.871 1 98.44 217 SER A C 1
ATOM 1701 O O . SER A 1 217 ? -24.016 18.047 6.484 1 98.44 217 SER A O 1
ATOM 1703 N N . VAL A 1 218 ? -22.484 18.969 5.172 1 98.5 218 VAL A N 1
ATOM 1704 C CA . VAL A 1 218 ? -22.922 20.328 5.48 1 98.5 218 VAL A CA 1
ATOM 1705 C C . VAL A 1 218 ? -24.188 20.656 4.68 1 98.5 218 VAL A C 1
ATOM 1707 O O . VAL A 1 218 ? -24.859 21.656 4.945 1 98.5 218 VAL A O 1
ATOM 1710 N N . SER A 1 219 ? -24.516 19.859 3.66 1 97.62 219 SER A N 1
ATOM 1711 C CA . SER A 1 219 ? -25.719 20.047 2.854 1 97.62 219 SER A CA 1
ATOM 1712 C C . SER A 1 219 ? -25.969 18.828 1.957 1 97.62 219 SER A C 1
ATOM 1714 O O . SER A 1 219 ? -25.094 17.969 1.824 1 97.62 219 SER A O 1
ATOM 1716 N N . GLU A 1 220 ? -27.125 18.75 1.419 1 95.88 220 GLU A N 1
ATOM 1717 C CA . GLU A 1 220 ? -27.422 17.719 0.428 1 95.88 220 GLU A CA 1
ATOM 1718 C C . GLU A 1 220 ? -26.516 17.859 -0.801 1 95.88 220 GLU A C 1
ATOM 1720 O O . GLU A 1 220 ? -26.062 16.859 -1.361 1 95.88 220 GLU A O 1
ATOM 1725 N N . ALA A 1 221 ? -26.312 19.094 -1.127 1 95.62 221 ALA A N 1
ATOM 1726 C CA . ALA A 1 221 ? -25.422 19.359 -2.25 1 95.62 221 ALA A CA 1
ATOM 1727 C C . ALA A 1 221 ? -24 18.859 -1.96 1 95.62 221 ALA A C 1
ATOM 1729 O O . ALA A 1 221 ? -23.312 18.391 -2.863 1 95.62 221 ALA A O 1
ATOM 1730 N N . ALA A 1 222 ? -23.594 18.984 -0.756 1 98.25 222 ALA A N 1
ATOM 1731 C CA . ALA A 1 222 ? -22.266 18.531 -0.362 1 98.25 222 ALA A CA 1
ATOM 1732 C C . ALA A 1 222 ? -22.109 17.031 -0.583 1 98.25 222 ALA A C 1
ATOM 1734 O O . ALA A 1 222 ? -21.078 16.578 -1.094 1 98.25 222 ALA A O 1
ATOM 1735 N N . ALA A 1 223 ? -23.156 16.281 -0.223 1 97.38 223 ALA A N 1
ATOM 1736 C CA . ALA A 1 223 ? -23.125 14.836 -0.374 1 97.38 223 ALA A CA 1
ATOM 1737 C C . ALA A 1 223 ? -22.969 14.438 -1.84 1 97.38 223 ALA A C 1
ATOM 1739 O O . ALA A 1 223 ? -22.406 13.383 -2.15 1 97.38 223 ALA A O 1
ATOM 1740 N N . GLU A 1 224 ? -23.375 15.305 -2.701 1 97.31 224 GLU A N 1
ATOM 1741 C CA . GLU A 1 224 ? -23.359 15.008 -4.129 1 97.31 224 GLU A CA 1
ATOM 1742 C C . GLU A 1 224 ? -22 15.32 -4.742 1 97.31 224 GLU A C 1
ATOM 1744 O O . GLU A 1 224 ? -21.609 14.727 -5.75 1 97.31 224 GLU A O 1
ATOM 1749 N N . VAL A 1 225 ? -21.266 16.234 -4.109 1 98.44 225 VAL A N 1
ATOM 1750 C CA . VAL A 1 225 ? -20.078 16.688 -4.836 1 98.44 225 VAL A CA 1
ATOM 1751 C C . VAL A 1 225 ? -18.828 16.344 -4.039 1 98.44 225 VAL A C 1
ATOM 1753 O O . VAL A 1 225 ? -17.719 16.406 -4.57 1 98.44 225 VAL A O 1
ATOM 1756 N N . VAL A 1 226 ? -18.922 15.938 -2.748 1 98.88 226 VAL A N 1
ATOM 1757 C CA . VAL A 1 226 ? -17.75 15.75 -1.899 1 98.88 226 VAL A CA 1
ATOM 1758 C C . VAL A 1 226 ? -17.391 14.273 -1.833 1 98.88 226 VAL A C 1
ATOM 1760 O O . VAL A 1 226 ? -18.266 13.422 -1.637 1 98.88 226 VAL A O 1
ATOM 1763 N N . VAL A 1 227 ? -16.156 13.938 -2.07 1 98.94 227 VAL A N 1
ATOM 1764 C CA . VAL A 1 227 ? -15.562 12.648 -1.717 1 98.94 227 VAL A CA 1
ATOM 1765 C C . VAL A 1 227 ? -14.586 12.836 -0.56 1 98.94 227 VAL A C 1
ATOM 1767 O O . VAL A 1 227 ? -13.688 13.68 -0.627 1 98.94 227 VAL A O 1
ATOM 1770 N N . THR A 1 228 ? -14.773 12.07 0.521 1 98.94 228 THR A N 1
ATOM 1771 C CA . THR A 1 228 ? -14.008 12.266 1.748 1 98.94 228 THR A CA 1
ATOM 1772 C C . THR A 1 228 ? -12.977 11.156 1.928 1 98.94 228 THR A C 1
ATOM 1774 O O . THR A 1 228 ? -13.273 9.984 1.697 1 98.94 228 THR A O 1
ATOM 1777 N N . LEU A 1 229 ? -11.805 11.516 2.248 1 98.94 229 LEU A N 1
ATOM 1778 C CA . LEU A 1 229 ? -10.75 10.562 2.588 1 98.94 229 LEU A CA 1
ATOM 1779 C C . LEU A 1 229 ? -10.367 10.672 4.059 1 98.94 229 LEU A C 1
ATOM 1781 O O . LEU A 1 229 ? -10.141 11.773 4.562 1 98.94 229 LEU A O 1
ATOM 1785 N N . VAL A 1 230 ? -10.328 9.516 4.777 1 98.94 230 VAL A N 1
ATOM 1786 C CA . VAL A 1 230 ? -10 9.5 6.199 1 98.94 230 VAL A CA 1
ATOM 1787 C C . VAL A 1 230 ? -9.055 8.336 6.5 1 98.94 230 VAL A C 1
ATOM 1789 O O . VAL A 1 230 ? -8.891 7.438 5.672 1 98.94 230 VAL A O 1
ATOM 1792 N N . SER A 1 231 ? -8.453 8.367 7.605 1 98.88 231 SER A N 1
ATOM 1793 C CA . SER A 1 231 ? -7.602 7.32 8.156 1 98.88 231 SER A CA 1
ATOM 1794 C C . SER A 1 231 ? -7.367 7.531 9.648 1 98.88 231 SER A C 1
ATOM 1796 O O . SER A 1 231 ? -7.414 8.664 10.141 1 98.88 231 SER A O 1
ATOM 1798 N N . ALA A 1 232 ? -7.109 6.469 10.336 1 98.75 232 ALA A N 1
ATOM 1799 C CA . ALA A 1 232 ? -6.723 6.578 11.742 1 98.75 232 ALA A CA 1
ATOM 1800 C C . ALA A 1 232 ? -5.254 6.961 11.875 1 98.75 232 ALA A C 1
ATOM 1802 O O . ALA A 1 232 ? -4.77 7.219 12.984 1 98.75 232 ALA A O 1
ATOM 1803 N N . SER A 1 233 ? -4.516 7.102 10.812 1 98.06 233 SER A N 1
ATOM 1804 C CA . SER A 1 233 ? -3.059 7.156 10.789 1 98.06 233 SER A CA 1
ATOM 1805 C C . SER A 1 233 ? -2.537 8.344 11.594 1 98.06 233 SER A C 1
ATOM 1807 O O . SER A 1 233 ? -1.493 8.25 12.242 1 98.06 233 SER A O 1
ATOM 1809 N N . LYS A 1 234 ? -3.246 9.492 11.492 1 98.69 234 LYS A N 1
ATOM 1810 C CA . LYS A 1 234 ? -2.734 10.68 12.18 1 98.69 234 LYS A CA 1
ATOM 1811 C C . LYS A 1 234 ? -3.277 10.758 13.602 1 98.69 234 LYS A C 1
ATOM 1813 O O . LYS A 1 234 ? -2.527 11.031 14.547 1 98.69 234 LYS A O 1
ATOM 1818 N N . GLY A 1 235 ? -4.52 10.461 13.766 1 98.5 235 GLY A N 1
ATOM 1819 C CA . GLY A 1 235 ? -5.137 10.516 15.078 1 98.5 235 GLY A CA 1
ATOM 1820 C C . GLY A 1 235 ? -4.531 9.531 16.062 1 98.5 235 GLY A C 1
ATOM 1821 O O . GLY A 1 235 ? -4.426 9.828 17.25 1 98.5 235 GLY A O 1
ATOM 1822 N N . TRP A 1 236 ? -4.113 8.422 15.602 1 98.5 236 TRP A N 1
ATOM 1823 C CA . TRP A 1 236 ? -3.6 7.379 16.484 1 98.5 236 TRP A CA 1
ATOM 1824 C C . TRP A 1 236 ? -2.176 6.988 16.109 1 98.5 236 TRP A C 1
ATOM 1826 O O . TRP A 1 236 ? -1.661 5.965 16.562 1 98.5 236 TRP A O 1
ATOM 1836 N N . ASN A 1 237 ? -1.528 7.738 15.234 1 97.06 237 ASN A N 1
ATOM 1837 C CA . ASN A 1 237 ? -0.102 7.656 14.938 1 97.06 237 ASN A CA 1
ATOM 1838 C C . ASN A 1 237 ? 0.269 6.297 14.352 1 97.06 237 ASN A C 1
ATOM 1840 O O . ASN A 1 237 ? 1.169 5.625 14.852 1 97.06 237 ASN A O 1
ATOM 1844 N N . LEU A 1 238 ? -0.34 5.945 13.211 1 97.25 238 LEU A N 1
ATOM 1845 C CA . LEU A 1 238 ? -0.095 4.625 12.641 1 97.25 238 LEU A CA 1
ATOM 1846 C C . LEU A 1 238 ? 0.1 4.711 11.133 1 97.25 238 LEU A C 1
ATOM 1848 O O . LEU A 1 238 ? -0.389 3.857 10.391 1 97.25 238 LEU A O 1
ATOM 1852 N N . PRO A 1 239 ? 0.797 5.746 10.641 1 96.44 239 PRO A N 1
ATOM 1853 C CA . PRO A 1 239 ? 0.888 5.914 9.188 1 96.44 239 PRO A CA 1
ATOM 1854 C C . PRO A 1 239 ? 1.599 4.746 8.5 1 96.44 239 PRO A C 1
ATOM 1856 O O . PRO A 1 239 ? 1.352 4.473 7.324 1 96.44 239 PRO A O 1
ATOM 1859 N N . GLY A 1 240 ? 2.438 3.998 9.211 1 96.75 240 GLY A N 1
ATOM 1860 C CA . GLY A 1 240 ? 3.207 2.916 8.617 1 96.75 240 GLY A CA 1
ATOM 1861 C C . GLY A 1 240 ? 2.404 1.643 8.438 1 96.75 240 GLY A C 1
ATOM 1862 O O . GLY A 1 240 ? 2.883 0.681 7.832 1 96.75 240 GLY A O 1
ATOM 1863 N N . LEU A 1 241 ? 1.128 1.596 8.906 1 97.62 241 LEU A N 1
ATOM 1864 C CA . LEU A 1 241 ? 0.351 0.362 8.859 1 97.62 241 LEU A CA 1
ATOM 1865 C C . LEU A 1 241 ? -0.54 0.326 7.621 1 97.62 241 LEU A C 1
ATOM 1867 O O . LEU A 1 241 ? -1.193 -0.684 7.348 1 97.62 241 LEU A O 1
ATOM 1871 N N . MET A 1 242 ? -0.623 1.345 6.832 1 97.25 242 MET A N 1
ATOM 1872 C CA . MET A 1 242 ? -1.077 1.429 5.445 1 97.25 242 MET A CA 1
ATOM 1873 C C . MET A 1 242 ? -2.551 1.053 5.332 1 97.25 242 MET A C 1
ATOM 1875 O O . MET A 1 242 ? -2.889 0.016 4.762 1 97.25 242 MET A O 1
ATOM 1879 N N . CYS A 1 243 ? -3.4 1.888 5.73 1 97.94 243 CYS A N 1
ATOM 1880 C CA . CYS A 1 243 ? -4.84 1.715 5.59 1 97.94 243 CYS A CA 1
ATOM 1881 C C . CYS A 1 243 ? -5.562 3.057 5.664 1 97.94 243 CYS A C 1
ATOM 1883 O O . CYS A 1 243 ? -5.23 3.896 6.504 1 97.94 243 CYS A O 1
ATOM 1885 N N . ALA A 1 244 ? -6.449 3.271 4.766 1 98.62 244 ALA A N 1
ATOM 1886 C CA . ALA A 1 244 ? -7.305 4.457 4.742 1 98.62 244 ALA A CA 1
ATOM 1887 C C . ALA A 1 244 ? -8.68 4.125 4.168 1 98.62 244 ALA A C 1
ATOM 1889 O O . ALA A 1 244 ? -8.953 2.977 3.807 1 98.62 244 ALA A O 1
ATOM 1890 N N . GLN A 1 245 ? -9.602 5.07 4.227 1 98.81 245 GLN A N 1
ATOM 1891 C CA . GLN A 1 245 ? -10.945 4.895 3.697 1 98.81 245 GLN A CA 1
ATOM 1892 C C . GLN A 1 245 ? -11.344 6.059 2.793 1 98.81 245 GLN A C 1
ATOM 1894 O O . GLN A 1 245 ? -11.008 7.211 3.076 1 98.81 245 GLN A O 1
ATOM 1899 N N . VAL A 1 246 ? -11.977 5.754 1.756 1 98.81 246 VAL A N 1
ATOM 1900 C CA . VAL A 1 246 ? -12.703 6.715 0.933 1 98.81 246 VAL A CA 1
ATOM 1901 C C . VAL A 1 246 ? -14.195 6.629 1.234 1 98.81 246 VAL A C 1
ATOM 1903 O O . VAL A 1 246 ? -14.789 5.555 1.147 1 98.81 246 VAL A O 1
ATOM 1906 N N . ILE A 1 247 ? -14.719 7.66 1.698 1 98.88 247 ILE A N 1
ATOM 1907 C CA . ILE A 1 247 ? -16.156 7.719 1.978 1 98.88 247 ILE A CA 1
ATOM 1908 C C . ILE A 1 247 ? -16.875 8.391 0.815 1 98.88 247 ILE A C 1
ATOM 1910 O O . ILE A 1 247 ? -16.688 9.586 0.566 1 98.88 247 ILE A O 1
ATOM 1914 N N . LEU A 1 248 ? -17.578 7.539 0.28 1 98.62 248 LEU A N 1
ATOM 1915 C CA . LEU A 1 248 ? -18.453 8.031 -0.778 1 98.62 248 LEU A CA 1
ATOM 1916 C C . LEU A 1 248 ? -19.797 8.477 -0.212 1 98.62 248 LEU A C 1
ATOM 1918 O O . LEU A 1 248 ? -20.188 8.039 0.875 1 98.62 248 LEU A O 1
ATOM 1922 N N . SER A 1 249 ? -20.469 9.5 -0.804 1 97.12 249 SER A N 1
ATOM 1923 C CA . SER A 1 249 ? -21.641 10.094 -0.171 1 97.12 249 SER A CA 1
ATOM 1924 C C . SER A 1 249 ? -22.844 10.078 -1.11 1 97.12 249 SER A C 1
ATOM 1926 O O . SER A 1 249 ? -23.859 10.734 -0.846 1 97.12 249 SER A O 1
ATOM 1928 N N . ASN A 1 250 ? -22.781 9.344 -2.197 1 97.81 250 ASN A N 1
ATOM 1929 C CA . ASN A 1 250 ? -23.922 9.18 -3.084 1 97.81 250 ASN A CA 1
ATOM 1930 C C . ASN A 1 250 ? -23.812 7.91 -3.922 1 97.81 250 ASN A C 1
ATOM 1932 O O . ASN A 1 250 ? -22.719 7.34 -4.043 1 97.81 250 ASN A O 1
ATOM 1936 N N . ARG A 1 251 ? -24.906 7.469 -4.465 1 97.5 251 ARG A N 1
ATOM 1937 C CA . ARG A 1 251 ? -25.031 6.199 -5.176 1 97.5 251 ARG A CA 1
ATOM 1938 C C . ARG A 1 251 ? -24.188 6.211 -6.453 1 97.5 251 ARG A C 1
ATOM 1940 O O . ARG A 1 251 ? -23.594 5.195 -6.82 1 97.5 251 ARG A O 1
ATOM 1947 N N . ARG A 1 252 ? -24.203 7.281 -7.102 1 98 252 ARG A N 1
ATOM 1948 C CA . ARG A 1 252 ? -23.469 7.391 -8.359 1 98 252 ARG A CA 1
ATOM 1949 C C . ARG A 1 252 ? -21.984 7.145 -8.141 1 98 252 ARG A C 1
ATOM 1951 O O . ARG A 1 252 ? -21.359 6.371 -8.875 1 98 252 ARG A O 1
ATOM 1958 N N . ASP A 1 253 ? -21.438 7.801 -7.152 1 98.5 253 ASP A N 1
ATOM 1959 C CA . ASP A 1 253 ? -20.016 7.629 -6.859 1 98.5 253 ASP A CA 1
ATOM 1960 C C . ASP A 1 253 ? -19.719 6.188 -6.445 1 98.5 253 ASP A C 1
ATOM 1962 O O . ASP A 1 253 ? -18.688 5.633 -6.816 1 98.5 253 ASP A O 1
ATOM 1966 N N . ALA A 1 254 ? -20.625 5.605 -5.641 1 98 254 ALA A N 1
ATOM 1967 C CA . ALA A 1 254 ? -20.453 4.215 -5.23 1 98 254 ALA A CA 1
ATOM 1968 C C . ALA A 1 254 ? -20.438 3.285 -6.441 1 98 254 ALA A C 1
ATOM 1970 O O . ALA A 1 254 ? -19.578 2.395 -6.535 1 98 254 ALA A O 1
ATOM 1971 N N . HIS A 1 255 ? -21.328 3.52 -7.34 1 97.81 255 HIS A N 1
ATOM 1972 C CA . HIS A 1 255 ? -21.422 2.727 -8.562 1 97.81 255 HIS A CA 1
ATOM 1973 C C . HIS A 1 255 ? -20.172 2.883 -9.414 1 97.81 255 HIS A C 1
ATOM 1975 O O . HIS A 1 255 ? -19.609 1.892 -9.891 1 97.81 255 HIS A O 1
ATOM 1981 N N . ASP A 1 256 ? -19.719 4.078 -9.594 1 98.19 256 ASP A N 1
ATOM 1982 C CA . ASP A 1 256 ? -18.531 4.344 -10.406 1 98.19 256 ASP A CA 1
ATOM 1983 C C . ASP A 1 256 ? -17.281 3.74 -9.781 1 98.19 256 ASP A C 1
ATOM 1985 O O . ASP A 1 256 ? -16.453 3.164 -10.477 1 98.19 256 ASP A O 1
ATOM 1989 N N . TRP A 1 257 ? -17.203 3.883 -8.453 1 98.19 257 TRP A N 1
ATOM 1990 C CA . TRP A 1 257 ? -16.047 3.322 -7.75 1 98.19 257 TRP A CA 1
ATOM 1991 C C . TRP A 1 257 ? -15.953 1.817 -7.973 1 98.19 257 TRP A C 1
ATOM 1993 O O . TRP A 1 257 ? -14.859 1.279 -8.172 1 98.19 257 TRP A O 1
ATOM 2003 N N . ASP A 1 258 ? -17.062 1.137 -7.938 1 95.94 258 ASP A N 1
ATOM 2004 C CA . ASP A 1 258 ? -17.094 -0.321 -8.016 1 95.94 258 ASP A CA 1
ATOM 2005 C C . ASP A 1 258 ? -16.641 -0.809 -9.391 1 95.94 258 ASP A C 1
ATOM 2007 O O . ASP A 1 258 ? -16.312 -1.982 -9.562 1 95.94 258 ASP A O 1
ATOM 2011 N N . ARG A 1 259 ? -16.547 0.064 -10.359 1 97.06 259 ARG A N 1
ATOM 2012 C CA . ARG A 1 259 ? -16.141 -0.288 -11.719 1 97.06 259 ARG A CA 1
ATOM 2013 C C . ARG A 1 259 ? -14.641 -0.061 -11.922 1 97.06 259 ARG A C 1
ATOM 2015 O O . ARG A 1 259 ? -14.086 -0.432 -12.953 1 97.06 259 ARG A O 1
ATOM 2022 N N . ILE A 1 260 ? -14.055 0.604 -10.93 1 97.81 260 ILE A N 1
ATOM 2023 C CA . ILE A 1 260 ? -12.625 0.874 -11.016 1 97.81 260 ILE A CA 1
ATOM 2024 C C . ILE A 1 260 ? -11.844 -0.427 -10.844 1 97.81 260 ILE A C 1
ATOM 2026 O O . ILE A 1 260 ? -12.141 -1.223 -9.953 1 97.81 260 ILE A O 1
ATOM 2030 N N . ASN A 1 261 ? -10.867 -0.663 -11.727 1 97.31 261 ASN A N 1
ATOM 2031 C CA . ASN A 1 261 ? -10.016 -1.841 -11.625 1 97.31 261 ASN A CA 1
ATOM 2032 C C . ASN A 1 261 ? -9.391 -1.968 -10.242 1 97.31 261 ASN A C 1
ATOM 2034 O O . ASN A 1 261 ? -8.953 -0.973 -9.656 1 97.31 261 ASN A O 1
ATOM 2038 N N . MET A 1 262 ? -9.305 -3.141 -9.727 1 93.44 262 MET A N 1
ATOM 2039 C CA . MET A 1 262 ? -8.859 -3.418 -8.367 1 93.44 262 MET A CA 1
ATOM 2040 C C . MET A 1 262 ? -7.43 -2.928 -8.148 1 93.44 262 MET A C 1
ATOM 2042 O O . MET A 1 262 ? -7.074 -2.52 -7.039 1 93.44 262 MET A O 1
ATOM 2046 N N . LEU A 1 263 ? -6.598 -2.883 -9.156 1 95.62 263 LEU A N 1
ATOM 2047 C CA . LEU A 1 263 ? -5.191 -2.527 -9 1 95.62 263 LEU A CA 1
ATOM 2048 C C . LEU A 1 263 ? -5.039 -1.055 -8.633 1 95.62 263 LEU A C 1
ATOM 2050 O O . LEU A 1 263 ? -4.004 -0.647 -8.094 1 95.62 263 LEU A O 1
ATOM 2054 N N . HIS A 1 264 ? -6.078 -0.299 -8.898 1 95.75 264 HIS A N 1
ATOM 2055 C CA . HIS A 1 264 ? -6.043 1.108 -8.516 1 95.75 264 HIS A CA 1
ATOM 2056 C C . HIS A 1 264 ? -6.359 1.287 -7.031 1 95.75 264 HIS A C 1
ATOM 2058 O O . HIS A 1 264 ? -6 2.303 -6.434 1 95.75 264 HIS A O 1
ATOM 2064 N N . ARG A 1 265 ? -7 0.25 -6.453 1 93.56 265 ARG A N 1
ATOM 2065 C CA . ARG A 1 265 ? -7.602 0.473 -5.141 1 93.56 265 ARG A CA 1
ATOM 2066 C C . ARG A 1 265 ? -6.961 -0.424 -4.086 1 93.56 265 ARG A C 1
ATOM 2068 O O . ARG A 1 265 ? -6.98 -0.103 -2.896 1 93.56 265 ARG A O 1
ATOM 2075 N N . MET A 1 266 ? -6.352 -1.448 -4.523 1 93 266 MET A N 1
ATOM 2076 C CA . MET A 1 266 ? -5.887 -2.465 -3.582 1 93 266 MET A CA 1
ATOM 2077 C C . MET A 1 266 ? -4.594 -2.027 -2.904 1 93 266 MET A C 1
ATOM 2079 O O . MET A 1 266 ? -3.902 -1.131 -3.391 1 93 266 MET A O 1
ATOM 2083 N N . GLY A 1 267 ? -4.34 -2.6 -1.717 1 94.38 267 GLY A N 1
ATOM 2084 C CA . GLY A 1 267 ? -3.041 -2.367 -1.108 1 94.38 267 GLY A CA 1
ATOM 2085 C C . GLY A 1 267 ? -3.113 -2.164 0.393 1 94.38 267 GLY A C 1
ATOM 2086 O O . GLY A 1 267 ? -2.082 -2.045 1.059 1 94.38 267 GLY A O 1
ATOM 2087 N N . ALA A 1 268 ? -4.309 -2.109 0.939 1 96 268 ALA A N 1
ATOM 2088 C CA . ALA A 1 268 ? -4.414 -2.018 2.393 1 96 268 ALA A CA 1
ATOM 2089 C C . ALA A 1 268 ? -3.918 -3.295 3.061 1 96 268 ALA A C 1
ATOM 2091 O O . ALA A 1 268 ? -4.176 -4.398 2.572 1 96 268 ALA A O 1
ATOM 2092 N N . SER A 1 269 ? -3.195 -3.139 4.141 1 96.25 269 SER A N 1
ATOM 2093 C CA . SER A 1 269 ? -2.674 -4.305 4.848 1 96.25 269 SER A CA 1
ATOM 2094 C C . SER A 1 269 ? -3.682 -4.832 5.859 1 96.25 269 SER A C 1
ATOM 2096 O O . SER A 1 269 ? -4.488 -4.074 6.395 1 96.25 269 SER A O 1
ATOM 2098 N N . THR A 1 270 ? -3.637 -6.133 6.176 1 96.06 270 THR A N 1
ATOM 2099 C CA . THR A 1 270 ? -4.52 -6.723 7.176 1 96.06 270 THR A CA 1
ATOM 2100 C C . THR A 1 270 ? -4.285 -6.09 8.547 1 96.06 270 THR A C 1
ATOM 2102 O O . THR A 1 270 ? -5.242 -5.777 9.258 1 96.06 270 THR A O 1
ATOM 2105 N N . VAL A 1 271 ? -3.025 -5.836 8.859 1 97.31 271 VAL A N 1
ATOM 2106 C CA . VAL A 1 271 ? -2.697 -5.223 10.148 1 97.31 271 VAL A CA 1
ATOM 2107 C C . VAL A 1 271 ? -3.211 -3.787 10.18 1 97.31 271 VAL A C 1
ATOM 2109 O O . VAL A 1 271 ? -3.732 -3.334 11.203 1 97.31 271 VAL A O 1
ATOM 2112 N N . GLY A 1 272 ? -3.027 -3.088 9.047 1 97.44 272 GLY A N 1
ATOM 2113 C CA . GLY A 1 272 ? -3.557 -1.737 8.953 1 97.44 272 GLY A CA 1
ATOM 2114 C C . GLY A 1 272 ? -5.062 -1.673 9.133 1 97.44 272 GLY A C 1
ATOM 2115 O O . GLY A 1 272 ? -5.574 -0.791 9.828 1 97.44 272 GLY A O 1
ATOM 2116 N N . ILE A 1 273 ? -5.762 -2.584 8.523 1 97.56 273 ILE A N 1
ATOM 2117 C CA . ILE A 1 273 ? -7.215 -2.65 8.617 1 97.56 273 ILE A CA 1
ATOM 2118 C C . ILE A 1 273 ? -7.629 -2.869 10.07 1 97.56 273 ILE A C 1
ATOM 2120 O O . ILE A 1 273 ? -8.461 -2.131 10.609 1 97.56 273 ILE A O 1
ATOM 2124 N N . ARG A 1 274 ? -7.004 -3.807 10.766 1 97.44 274 ARG A N 1
ATOM 2125 C CA . ARG A 1 274 ? -7.355 -4.121 12.148 1 97.44 274 ARG A CA 1
ATOM 2126 C C . ARG A 1 274 ? -7 -2.963 13.078 1 97.44 274 ARG A C 1
ATOM 2128 O O . ARG A 1 274 ? -7.727 -2.682 14.031 1 97.44 274 ARG A O 1
ATOM 2135 N N . ALA A 1 275 ? -5.895 -2.322 12.781 1 98.56 275 ALA A N 1
ATOM 2136 C CA . ALA A 1 275 ? -5.492 -1.167 13.578 1 98.56 275 ALA A CA 1
ATOM 2137 C C . ALA A 1 275 ? -6.52 -0.044 13.477 1 98.56 275 ALA A C 1
ATOM 2139 O O . ALA A 1 275 ? -6.871 0.579 14.484 1 98.56 275 ALA A O 1
ATOM 2140 N N . ASN A 1 276 ? -6.988 0.25 12.258 1 98.69 276 ASN A N 1
ATOM 2141 C CA . ASN A 1 276 ? -8 1.284 12.078 1 98.69 276 ASN A CA 1
ATOM 2142 C C . ASN A 1 276 ? -9.297 0.929 12.797 1 98.69 276 ASN A C 1
ATOM 2144 O O . ASN A 1 276 ? -9.891 1.771 13.477 1 98.69 276 ASN A O 1
ATOM 2148 N N . ILE A 1 277 ? -9.727 -0.329 12.695 1 98.5 277 ILE A N 1
ATOM 2149 C CA . ILE A 1 277 ? -10.945 -0.781 13.359 1 98.5 277 ILE A CA 1
ATOM 2150 C C . ILE A 1 277 ? -10.805 -0.585 14.867 1 98.5 277 ILE A C 1
ATOM 2152 O O . ILE A 1 277 ? -11.703 -0.032 15.516 1 98.5 277 ILE A O 1
ATOM 2156 N N . ALA A 1 278 ? -9.664 -1.002 15.422 1 98.75 278 ALA A N 1
ATOM 2157 C CA . ALA A 1 278 ? -9.43 -0.89 16.859 1 98.75 278 ALA A CA 1
ATOM 2158 C C . ALA A 1 278 ? -9.414 0.57 17.297 1 98.75 278 ALA A C 1
ATOM 2160 O O . ALA A 1 278 ? -9.953 0.909 18.359 1 98.75 278 ALA A O 1
ATOM 2161 N N . ALA A 1 279 ? -8.812 1.413 16.516 1 98.88 279 ALA A N 1
ATOM 2162 C CA . ALA A 1 279 ? -8.766 2.842 16.812 1 98.88 279 ALA A CA 1
ATOM 2163 C C . ALA A 1 279 ? -10.172 3.43 16.875 1 98.88 279 ALA A C 1
ATOM 2165 O O . ALA A 1 279 ? -10.516 4.129 17.844 1 98.88 279 ALA A O 1
ATOM 2166 N N . TYR A 1 280 ? -10.992 3.135 15.906 1 98.81 280 TYR A N 1
ATOM 2167 C CA . TYR A 1 280 ? -12.336 3.701 15.789 1 98.81 280 TYR A CA 1
ATOM 2168 C C . TYR A 1 280 ? -13.25 3.16 16.891 1 98.81 280 TYR A C 1
ATOM 2170 O O . TYR A 1 280 ? -14.055 3.9 17.453 1 98.81 280 TYR A O 1
ATOM 2178 N N . HIS A 1 281 ? -13.133 1.889 17.234 1 98.5 281 HIS A N 1
ATOM 2179 C CA . HIS A 1 281 ? -14.039 1.26 18.188 1 98.5 281 HIS A CA 1
ATOM 2180 C C . HIS A 1 281 ? -13.625 1.55 19.625 1 98.5 281 HIS A C 1
ATOM 2182 O O . HIS A 1 281 ? -14.469 1.735 20.5 1 98.5 281 HIS A O 1
ATOM 2188 N N . HIS A 1 282 ? -12.297 1.594 19.859 1 98.44 282 HIS A N 1
ATOM 2189 C CA . HIS A 1 282 ? -11.859 1.495 21.25 1 98.44 282 HIS A CA 1
ATOM 2190 C C . HIS A 1 282 ? -10.773 2.523 21.562 1 98.44 282 HIS A C 1
ATOM 2192 O O . HIS A 1 282 ? -10.266 2.578 22.688 1 98.44 282 HIS A O 1
ATOM 2198 N N . GLY A 1 283 ? -10.422 3.352 20.609 1 98.38 283 GLY A N 1
ATOM 2199 C CA . GLY A 1 283 ? -9.297 4.25 20.812 1 98.38 283 GLY A CA 1
ATOM 2200 C C . GLY A 1 283 ? -9.711 5.641 21.266 1 98.38 283 GLY A C 1
ATOM 2201 O O . GLY A 1 283 ? -8.867 6.52 21.438 1 98.38 283 GLY A O 1
ATOM 2202 N N . GLU A 1 284 ? -11 5.855 21.453 1 98.12 284 GLU A N 1
ATOM 2203 C CA . GLU A 1 284 ? -11.523 7.195 21.703 1 98.12 284 GLU A CA 1
ATOM 2204 C C . GLU A 1 284 ? -10.961 7.773 23 1 98.12 284 GLU A C 1
ATOM 2206 O O . GLU A 1 284 ? -10.594 8.953 23.062 1 98.12 284 GLU A O 1
ATOM 2211 N N . SER A 1 285 ? -10.883 7.043 24.094 1 97.75 285 SER A N 1
ATOM 2212 C CA . SER A 1 285 ? -10.438 7.543 25.391 1 97.75 285 SER A CA 1
ATOM 2213 C C . SER A 1 285 ? -8.992 8.039 25.328 1 97.75 285 SER A C 1
ATOM 2215 O O . SER A 1 285 ? -8.664 9.07 25.906 1 97.75 285 SER A O 1
ATOM 2217 N N . TRP A 1 286 ? -8.156 7.285 24.672 1 97.88 286 TRP A N 1
ATOM 2218 C CA . TRP A 1 286 ? -6.762 7.688 24.5 1 97.88 286 TRP A CA 1
ATOM 2219 C C . TRP A 1 286 ? -6.664 9 23.719 1 97.88 286 TRP A C 1
ATOM 2221 O O . TRP A 1 286 ? -5.898 9.891 24.094 1 97.88 286 TRP A O 1
ATOM 2231 N N . LEU A 1 287 ? -7.461 9.109 22.672 1 98 287 LEU A N 1
ATOM 2232 C CA . LEU A 1 287 ? -7.492 10.32 21.859 1 98 287 LEU A CA 1
ATOM 2233 C C . LEU A 1 287 ? -7.957 11.516 22.688 1 98 287 LEU A C 1
ATOM 2235 O O . LEU A 1 287 ? -7.398 12.609 22.578 1 98 287 LEU A O 1
ATOM 2239 N N . ASP A 1 288 ? -8.93 11.305 23.516 1 97.12 288 ASP A N 1
ATOM 2240 C CA . ASP A 1 288 ? -9.484 12.367 24.344 1 97.12 288 ASP A CA 1
ATOM 2241 C C . ASP A 1 288 ? -8.469 12.852 25.391 1 97.12 288 ASP A C 1
ATOM 2243 O O . ASP A 1 288 ? -8.531 14 25.828 1 97.12 288 ASP A O 1
ATOM 2247 N N . GLU A 1 289 ? -7.582 11.969 25.75 1 96.81 289 GLU A N 1
ATOM 2248 C CA . GLU A 1 289 ? -6.5 12.359 26.656 1 96.81 289 GLU A CA 1
ATOM 2249 C C . GLU A 1 289 ? -5.387 13.086 25.906 1 96.81 289 GLU A C 1
ATOM 2251 O O . GLU A 1 289 ? -4.746 13.984 26.453 1 96.81 289 GLU A O 1
ATOM 2256 N N . LEU A 1 290 ? -5.18 12.68 24.719 1 97.25 290 LEU A N 1
ATOM 2257 C CA . LEU A 1 290 ? -4.113 13.227 23.891 1 97.25 290 LEU A CA 1
ATOM 2258 C C . LEU A 1 290 ? -4.395 14.68 23.531 1 97.25 290 LEU A C 1
ATOM 2260 O O . LEU A 1 290 ? -3.49 15.516 23.562 1 97.25 290 LEU A O 1
ATOM 2264 N N . LEU A 1 291 ? -5.633 15 23.219 1 97.81 291 LEU A N 1
ATOM 2265 C CA . LEU A 1 291 ? -6 16.281 22.625 1 97.81 291 LEU A CA 1
ATOM 2266 C C . LEU A 1 291 ? -5.695 17.438 23.562 1 97.81 291 LEU A C 1
ATOM 2268 O O . LEU A 1 291 ? -5.086 18.438 23.172 1 97.81 291 LEU A O 1
ATOM 2272 N N . PRO A 1 292 ? -6.023 17.297 24.891 1 97.19 292 PRO A N 1
ATOM 2273 C CA . PRO A 1 292 ? -5.648 18.391 25.781 1 97.19 292 PRO A CA 1
ATOM 2274 C C . PRO A 1 292 ? -4.133 18.562 25.906 1 97.19 292 PRO A C 1
ATOM 2276 O O . PRO A 1 292 ? -3.639 19.672 26.094 1 97.19 292 PRO A O 1
ATOM 2279 N N . TYR A 1 293 ? -3.402 17.453 25.844 1 97.5 293 TYR A N 1
ATOM 2280 C CA . TYR A 1 293 ? -1.946 17.531 25.906 1 97.5 293 TYR A CA 1
ATOM 2281 C C . TYR A 1 293 ? -1.388 18.25 24.688 1 97.5 293 TYR A C 1
ATOM 2283 O O . TYR A 1 293 ? -0.528 19.125 24.812 1 97.5 293 TYR A O 1
ATOM 2291 N N . LEU A 1 294 ? -1.895 17.875 23.531 1 98.31 294 LEU A N 1
ATOM 2292 C CA . LEU A 1 294 ? -1.475 18.547 22.297 1 98.31 294 LEU A CA 1
ATOM 2293 C C . LEU A 1 294 ? -1.828 20.016 22.328 1 98.31 294 LEU A C 1
ATOM 2295 O O . LEU A 1 294 ? -1.024 20.859 21.922 1 98.31 294 LEU A O 1
ATOM 2299 N N . ARG A 1 295 ? -3.008 20.328 22.812 1 98.06 295 ARG A N 1
ATOM 2300 C CA . ARG A 1 295 ? -3.434 21.719 22.906 1 98.06 295 ARG A CA 1
ATOM 2301 C C . ARG A 1 295 ? -2.506 22.516 23.828 1 98.06 295 ARG A C 1
ATOM 2303 O O . ARG A 1 295 ? -2.146 23.656 23.531 1 98.06 295 ARG A O 1
ATOM 2310 N N . ALA A 1 296 ? -2.16 21.922 24.906 1 98 296 ALA A N 1
ATOM 2311 C CA . ALA A 1 296 ? -1.253 22.578 25.844 1 98 296 ALA A CA 1
ATOM 2312 C C . ALA A 1 296 ? 0.105 22.844 25.203 1 98 296 ALA A C 1
ATOM 2314 O O . ALA A 1 296 ? 0.698 23.906 25.406 1 98 296 ALA A O 1
ATOM 2315 N N . ASN A 1 297 ? 0.659 21.844 24.484 1 98.5 297 ASN A N 1
ATOM 2316 C CA . ASN A 1 297 ? 1.91 22.031 23.75 1 98.5 297 ASN A CA 1
ATOM 2317 C C . ASN A 1 297 ? 1.787 23.141 22.719 1 98.5 297 ASN A C 1
ATOM 2319 O O . ASN A 1 297 ? 2.688 23.969 22.578 1 98.5 297 ASN A O 1
ATOM 2323 N N . ARG A 1 298 ? 0.702 23.109 22 1 98.44 298 ARG A N 1
ATOM 2324 C CA . ARG A 1 298 ? 0.408 24.141 21 1 98.44 298 ARG A CA 1
ATOM 2325 C C . ARG A 1 298 ? 0.441 25.531 21.609 1 98.44 298 ARG A C 1
ATOM 2327 O O . ARG A 1 298 ? 1.127 26.422 21.094 1 98.44 298 ARG A O 1
ATOM 2334 N N . ASP A 1 299 ? -0.319 25.688 22.672 1 98.31 299 ASP A N 1
ATOM 2335 C CA . ASP A 1 299 ? -0.418 26.984 23.328 1 98.31 299 ASP A CA 1
ATOM 2336 C C . ASP A 1 299 ? 0.935 27.422 23.875 1 98.31 299 ASP A C 1
ATOM 2338 O O . ASP A 1 299 ? 1.296 28.594 23.797 1 98.31 299 ASP A O 1
ATOM 2342 N N . HIS A 1 300 ? 1.639 26.484 24.453 1 98.62 300 HIS A N 1
ATOM 2343 C CA . HIS A 1 300 ? 2.967 26.75 24.984 1 98.62 300 HIS A CA 1
ATOM 2344 C C . HIS A 1 300 ? 3.918 27.219 23.891 1 98.62 300 HIS A C 1
ATOM 2346 O O . HIS A 1 300 ? 4.609 28.234 24.047 1 98.62 300 HIS A O 1
ATOM 2352 N N . LEU A 1 301 ? 3.951 26.484 22.781 1 98.75 301 LEU A N 1
ATOM 2353 C CA . LEU A 1 301 ? 4.809 26.828 21.656 1 98.75 301 LEU A CA 1
ATOM 2354 C C . LEU A 1 301 ? 4.469 28.219 21.109 1 98.75 301 LEU A C 1
ATOM 2356 O O . LEU A 1 301 ? 5.363 29.031 20.875 1 98.75 301 LEU A O 1
ATOM 2360 N N . ALA A 1 302 ? 3.186 28.484 20.906 1 98 302 ALA A N 1
ATOM 2361 C CA . ALA A 1 302 ? 2.705 29.719 20.312 1 98 302 ALA A CA 1
ATOM 2362 C C . ALA A 1 302 ? 3.045 30.922 21.203 1 98 302 ALA A C 1
ATOM 2364 O O . ALA A 1 302 ? 3.191 32.031 20.719 1 98 302 ALA A O 1
ATOM 2365 N N . ARG A 1 303 ? 3.17 30.656 22.469 1 98.06 303 ARG A N 1
ATOM 2366 C CA . ARG A 1 303 ? 3.508 31.719 23.406 1 98.06 303 ARG A CA 1
ATOM 2367 C C . ARG A 1 303 ? 5.02 31.828 23.594 1 98.06 303 ARG A C 1
ATOM 2369 O O . ARG A 1 303 ? 5.59 32.906 23.422 1 98.06 303 ARG A O 1
ATOM 2376 N N . ALA A 1 304 ? 5.699 30.75 23.875 1 98.56 304 ALA A N 1
ATOM 2377 C CA . ALA A 1 304 ? 7.074 30.734 24.375 1 98.56 304 ALA A CA 1
ATOM 2378 C C . ALA A 1 304 ? 8.062 31.125 23.281 1 98.56 304 ALA A C 1
ATOM 2380 O O . ALA A 1 304 ? 9 31.875 23.516 1 98.56 304 ALA A O 1
ATOM 2381 N N . LEU A 1 305 ? 7.871 30.594 22.094 1 98.5 305 LEU A N 1
ATOM 2382 C CA . LEU A 1 305 ? 8.875 30.812 21.062 1 98.5 305 LEU A CA 1
ATOM 2383 C C . LEU A 1 305 ? 8.914 32.281 20.641 1 98.5 305 LEU A C 1
ATOM 2385 O O . LEU A 1 305 ? 9.984 32.906 20.609 1 98.5 305 LEU A O 1
ATOM 2389 N N . PRO A 1 306 ? 7.762 32.906 20.375 1 97.88 306 PRO A N 1
ATOM 2390 C CA . PRO A 1 306 ? 7.797 34.344 20.047 1 97.88 306 PRO A CA 1
ATOM 2391 C C . PRO A 1 306 ? 8.352 35.188 21.188 1 97.88 306 PRO A C 1
ATOM 2393 O O . PRO A 1 306 ? 8.984 36.219 20.938 1 97.88 306 PRO A O 1
ATOM 2396 N N . GLU A 1 307 ? 8.055 34.781 22.406 1 97.88 307 GLU A N 1
ATOM 2397 C CA . GLU A 1 307 ? 8.57 35.531 23.562 1 97.88 307 GLU A CA 1
ATOM 2398 C C . GLU A 1 307 ? 10.094 35.469 23.609 1 97.88 307 GLU A C 1
ATOM 2400 O O . GLU A 1 307 ? 10.742 36.469 23.906 1 97.88 307 GLU A O 1
ATOM 2405 N N . LEU A 1 308 ? 10.664 34.406 23.328 1 97.69 308 LEU A N 1
ATOM 2406 C CA . LEU A 1 308 ? 12.109 34.188 23.422 1 97.69 308 LEU A CA 1
ATOM 2407 C C . LEU A 1 308 ? 12.805 34.656 22.141 1 97.69 308 LEU A C 1
ATOM 2409 O O . LEU A 1 308 ? 14 34.969 22.172 1 97.69 308 LEU A O 1
ATOM 2413 N N . ALA A 1 309 ? 12.094 34.625 21.062 1 97.56 309 ALA A N 1
ATOM 2414 C CA . ALA A 1 309 ? 12.641 35.031 19.766 1 97.56 309 ALA A CA 1
ATOM 2415 C C . ALA A 1 309 ? 11.734 36.062 19.078 1 97.56 309 ALA A C 1
ATOM 2417 O O . ALA A 1 309 ? 11.023 35.719 18.141 1 97.56 309 ALA A O 1
ATOM 2418 N N . PRO A 1 310 ? 11.883 37.344 19.484 1 96.31 310 PRO A N 1
ATOM 2419 C CA . PRO A 1 310 ? 11.07 38.375 18.828 1 96.31 310 PRO A CA 1
ATOM 2420 C C . PRO A 1 310 ? 11.25 38.406 17.312 1 96.31 310 PRO A C 1
ATOM 2422 O O . PRO A 1 310 ? 12.367 38.25 16.812 1 96.31 310 PRO A O 1
ATOM 2425 N N . GLY A 1 311 ? 10.094 38.469 16.641 1 96.56 311 GLY A N 1
ATOM 2426 C CA . GLY A 1 311 ? 10.117 38.438 15.195 1 96.56 311 GLY A CA 1
ATOM 2427 C C . GLY A 1 311 ? 9.586 37.125 14.625 1 96.56 311 GLY A C 1
ATOM 2428 O O . GLY A 1 311 ? 9.211 37.062 13.453 1 96.56 311 GLY A O 1
ATOM 2429 N N . VAL A 1 312 ? 9.648 36.094 15.422 1 98.06 312 VAL A N 1
ATOM 2430 C CA . VAL A 1 312 ? 9.047 34.812 15.023 1 98.06 312 VAL A CA 1
ATOM 2431 C C . VAL A 1 312 ? 7.562 34.812 15.367 1 98.06 312 VAL A C 1
ATOM 2433 O O . VAL A 1 312 ? 7.168 35.281 16.453 1 98.06 312 VAL A O 1
ATOM 2436 N N . GLU A 1 313 ? 6.77 34.438 14.43 1 97.31 313 GLU A N 1
ATOM 2437 C CA . GLU A 1 313 ? 5.348 34.25 14.695 1 97.31 313 GLU A CA 1
ATOM 2438 C C . GLU A 1 313 ? 4.945 32.781 14.523 1 97.31 313 GLU A C 1
ATOM 2440 O O . GLU A 1 313 ? 5.348 32.156 13.555 1 97.31 313 GLU A O 1
ATOM 2445 N N . VAL A 1 314 ? 4.246 32.312 15.461 1 97.88 314 VAL A N 1
ATOM 2446 C CA . VAL A 1 314 ? 3.756 30.938 15.445 1 97.88 314 VAL A CA 1
ATOM 2447 C C . VAL A 1 314 ? 2.23 30.922 15.461 1 97.88 314 VAL A C 1
ATOM 2449 O O . VAL A 1 314 ? 1.607 31.547 16.328 1 97.88 314 VAL A O 1
ATOM 2452 N N . ASN A 1 315 ? 1.643 30.297 14.453 1 96.31 315 ASN A N 1
ATOM 2453 C CA . ASN A 1 315 ? 0.187 30.203 14.484 1 96.31 315 ASN A CA 1
ATOM 2454 C C . ASN A 1 315 ? -0.289 29.203 15.539 1 96.31 315 ASN A C 1
ATOM 2456 O O . ASN A 1 315 ? 0.49 28.375 16.016 1 96.31 315 ASN A O 1
ATOM 2460 N N . ALA A 1 316 ? -1.479 29.344 16 1 95.12 316 ALA A N 1
ATOM 2461 C CA . ALA A 1 316 ? -2.164 28.375 16.859 1 95.12 316 ALA A CA 1
ATOM 2462 C C . ALA A 1 316 ? -3.227 27.609 16.078 1 95.12 316 ALA A C 1
ATOM 2464 O O . ALA A 1 316 ? -4.387 28.031 16.016 1 95.12 316 ALA A O 1
ATOM 2465 N N . PRO A 1 317 ? -2.879 26.484 15.531 1 96.81 317 PRO A N 1
ATOM 2466 C CA . PRO A 1 317 ? -3.809 25.75 14.672 1 96.81 317 PRO A CA 1
ATOM 2467 C C . PRO A 1 317 ? -5.066 25.297 15.406 1 96.81 317 PRO A C 1
ATOM 2469 O O . PRO A 1 317 ? -5.008 24.969 16.594 1 96.81 317 PRO A O 1
ATOM 2472 N N . ASP A 1 318 ? -6.23 25.234 14.664 1 97.69 318 ASP A N 1
ATOM 2473 C CA . ASP A 1 318 ? -7.484 24.688 15.172 1 97.69 318 ASP A CA 1
ATOM 2474 C C . ASP A 1 318 ? -7.406 23.156 15.289 1 97.69 318 ASP A C 1
ATOM 2476 O O . ASP A 1 318 ? -8.164 22.547 16.047 1 97.69 318 ASP A O 1
ATOM 2480 N N . GLY A 1 319 ? -6.555 22.609 14.508 1 98.12 319 GLY A N 1
ATOM 2481 C CA . GLY A 1 319 ? -6.355 21.156 14.484 1 98.12 319 GLY A CA 1
ATOM 2482 C C . GLY A 1 319 ? -4.973 20.75 14.016 1 98.12 319 GLY A C 1
ATOM 2483 O O . GLY A 1 319 ? -4.113 21.609 13.789 1 98.12 319 GLY A O 1
ATOM 2484 N N . THR A 1 320 ? -4.758 19.453 13.922 1 98.56 320 THR A N 1
ATOM 2485 C CA . THR A 1 320 ? -3.471 18.828 13.641 1 98.56 320 THR A CA 1
ATOM 2486 C C . THR A 1 320 ? -2.537 18.938 14.844 1 98.56 320 THR A C 1
ATOM 2488 O O . THR A 1 320 ? -2.99 19.125 15.969 1 98.56 320 THR A O 1
ATOM 2491 N N . TYR A 1 321 ? -1.316 18.594 14.742 1 98.88 321 TYR A N 1
ATOM 2492 C CA . TYR A 1 321 ? -0.269 18.828 15.734 1 98.88 321 TYR A CA 1
ATOM 2493 C C . TYR A 1 321 ? 0.957 19.469 15.086 1 98.88 321 TYR A C 1
ATOM 2495 O O . TYR A 1 321 ? 2.092 19.156 15.453 1 98.88 321 TYR A O 1
ATOM 2503 N N . LEU A 1 322 ? 0.631 20.328 14.016 1 98.81 322 LEU A N 1
ATOM 2504 C CA . LEU A 1 322 ? 1.63 21.016 13.219 1 98.81 322 LEU A CA 1
ATOM 2505 C C . LEU A 1 322 ? 1.413 22.531 13.273 1 98.81 322 LEU A C 1
ATOM 2507 O O . LEU A 1 322 ? 0.294 23 13.07 1 98.81 322 LEU A O 1
ATOM 2511 N N . SER A 1 323 ? 2.449 23.219 13.547 1 98.56 323 SER A N 1
ATOM 2512 C CA . SER A 1 323 ? 2.375 24.672 13.523 1 98.56 323 SER A CA 1
ATOM 2513 C C . SER A 1 323 ? 3.131 25.25 12.328 1 98.56 323 SER A C 1
ATOM 2515 O O . SER A 1 323 ? 4.164 24.703 11.922 1 98.56 323 SER A O 1
ATOM 2517 N N . TRP A 1 324 ? 2.549 26.203 11.742 1 98.62 324 TRP A N 1
ATOM 2518 C CA . TRP A 1 324 ? 3.158 26.984 10.68 1 98.62 324 TRP A CA 1
ATOM 2519 C C . TRP A 1 324 ? 3.879 28.203 11.242 1 98.62 324 TRP A C 1
ATOM 2521 O O . TRP A 1 324 ? 3.248 29.094 11.805 1 98.62 324 TRP A O 1
ATOM 2531 N N . VAL A 1 325 ? 5.195 28.25 11.148 1 98.69 325 VAL A N 1
ATOM 2532 C CA . VAL A 1 325 ? 6.008 29.25 11.828 1 98.69 325 VAL A CA 1
ATOM 2533 C C . VAL A 1 325 ? 6.551 30.25 10.812 1 98.69 325 VAL A C 1
ATOM 2535 O O . VAL A 1 325 ? 7.129 29.859 9.797 1 98.69 325 VAL A O 1
ATOM 2538 N N . ASP A 1 326 ? 6.336 31.469 11.062 1 98.12 326 ASP A N 1
ATOM 2539 C CA . ASP A 1 326 ? 6.727 32.594 10.203 1 98.12 326 ASP A CA 1
ATOM 2540 C C . ASP A 1 326 ? 8.023 33.219 10.68 1 98.12 326 ASP A C 1
ATOM 2542 O O . ASP A 1 326 ? 8.078 33.812 11.773 1 98.12 326 ASP A O 1
ATOM 2546 N N . PHE A 1 327 ? 9.039 33.156 9.859 1 98.44 327 PHE A N 1
ATOM 2547 C CA . PHE A 1 327 ? 10.344 33.719 10.195 1 98.44 327 PHE A CA 1
ATOM 2548 C C . PHE A 1 327 ? 10.656 34.906 9.312 1 98.44 327 PHE A C 1
ATOM 2550 O O . PHE A 1 327 ? 11.789 35.406 9.312 1 98.44 327 PHE A O 1
ATOM 2557 N N . ARG A 1 328 ? 9.781 35.438 8.508 1 97.62 328 ARG A N 1
ATOM 2558 C CA . ARG A 1 328 ? 10.031 36.406 7.441 1 97.62 328 ARG A CA 1
ATOM 2559 C C . ARG A 1 328 ? 10.516 37.719 8.008 1 97.62 328 ARG A C 1
ATOM 2561 O O . ARG A 1 328 ? 11.234 38.469 7.336 1 97.62 328 ARG A O 1
ATOM 2568 N N . ALA A 1 329 ? 10.102 37.969 9.242 1 97.19 329 ALA A N 1
ATOM 2569 C CA . ALA A 1 329 ? 10.516 39.219 9.859 1 97.19 329 ALA A CA 1
ATOM 2570 C C . ALA A 1 329 ? 12.008 39.219 10.188 1 97.19 329 ALA A C 1
ATOM 2572 O O . ALA A 1 329 ? 12.594 40.25 10.477 1 97.19 329 ALA A O 1
ATOM 2573 N N . LEU A 1 330 ? 12.555 38.031 10.172 1 96.81 330 LEU A N 1
ATOM 2574 C CA . LEU A 1 330 ? 13.969 37.906 10.5 1 96.81 330 LEU A CA 1
ATOM 2575 C C . LEU A 1 330 ? 14.82 37.812 9.234 1 96.81 330 LEU A C 1
ATOM 2577 O O . LEU A 1 330 ? 14.391 37.25 8.234 1 96.81 330 LEU A O 1
ATOM 2581 N N . ALA A 1 331 ? 15.883 38.406 9.07 1 92.94 331 ALA A N 1
ATOM 2582 C CA . ALA A 1 331 ? 16.812 38.344 7.945 1 92.94 331 ALA A CA 1
ATOM 2583 C C . ALA A 1 331 ? 17.75 37.156 8.055 1 92.94 331 ALA A C 1
ATOM 2585 O O . ALA A 1 331 ? 18.969 37.312 8.164 1 92.94 331 ALA A O 1
ATOM 2586 N N . LEU A 1 332 ? 17.141 36 7.949 1 96.69 332 LEU A N 1
ATOM 2587 C CA . LEU A 1 332 ? 17.953 34.812 8.031 1 96.69 332 LEU A CA 1
ATOM 2588 C C . LEU A 1 332 ? 18.797 34.625 6.777 1 96.69 332 LEU A C 1
ATOM 2590 O O . LEU A 1 332 ? 18.359 34.969 5.676 1 96.69 332 LEU A O 1
ATOM 2594 N N . PRO A 1 333 ? 19.984 34.125 6.926 1 96.19 333 PRO A N 1
ATOM 2595 C CA . PRO A 1 333 ? 20.891 33.969 5.777 1 96.19 333 PRO A CA 1
ATOM 2596 C C . PRO A 1 333 ? 20.469 32.812 4.859 1 96.19 333 PRO A C 1
ATOM 2598 O O . PRO A 1 333 ? 20.969 32.719 3.742 1 96.19 333 PRO A O 1
ATOM 2601 N N . SER A 1 334 ? 19.625 31.906 5.227 1 97.5 334 SER A N 1
ATOM 2602 C CA . SER A 1 334 ? 19.047 30.797 4.461 1 97.5 334 SER A CA 1
ATOM 2603 C C . SER A 1 334 ? 17.609 30.516 4.906 1 97.5 334 SER A C 1
ATOM 2605 O O . SER A 1 334 ? 17.094 31.156 5.816 1 97.5 334 SER A O 1
ATOM 2607 N N . GLU A 1 335 ? 16.953 29.641 4.191 1 98.31 335 GLU A N 1
ATOM 2608 C CA . GLU A 1 335 ? 15.609 29.266 4.602 1 98.31 335 GLU A CA 1
ATOM 2609 C C . GLU A 1 335 ? 15.586 28.766 6.047 1 98.31 335 GLU A C 1
ATOM 2611 O O . GLU A 1 335 ? 16.547 28.156 6.512 1 98.31 335 GLU A O 1
ATOM 2616 N N . PRO A 1 336 ? 14.539 29.078 6.754 1 98.44 336 PRO A N 1
ATOM 2617 C CA . PRO A 1 336 ? 14.492 28.844 8.203 1 98.44 336 PRO A CA 1
ATOM 2618 C C . PRO A 1 336 ? 14.828 27.422 8.594 1 98.44 336 PRO A C 1
ATOM 2620 O O . PRO A 1 336 ? 15.609 27.188 9.523 1 98.44 336 PRO A O 1
ATOM 2623 N N . ALA A 1 337 ? 14.234 26.438 7.945 1 98.69 337 ALA A N 1
ATOM 2624 C CA . ALA A 1 337 ? 14.469 25.047 8.312 1 98.69 337 ALA A CA 1
ATOM 2625 C C . ALA A 1 337 ? 15.945 24.688 8.172 1 98.69 337 ALA A C 1
ATOM 2627 O O . ALA A 1 337 ? 16.5 23.984 9.023 1 98.69 337 ALA A O 1
ATOM 2628 N N . GLU A 1 338 ? 16.547 25.156 7.086 1 98.56 338 GLU A N 1
ATOM 2629 C CA . GLU A 1 338 ? 17.969 24.922 6.867 1 98.56 338 GLU A CA 1
ATOM 2630 C C . GLU A 1 338 ? 18.812 25.578 7.945 1 98.56 338 GLU A C 1
ATOM 2632 O O . GLU A 1 338 ? 19.734 24.969 8.492 1 98.56 338 GLU A O 1
ATOM 2637 N N . TYR A 1 339 ? 18.562 26.828 8.211 1 98.38 339 TYR A N 1
ATOM 2638 C CA . TYR A 1 339 ? 19.312 27.578 9.211 1 98.38 339 TYR A CA 1
ATOM 2639 C C . TYR A 1 339 ? 19.219 26.906 10.578 1 98.38 339 TYR A C 1
ATOM 2641 O O . TYR A 1 339 ? 20.234 26.719 11.25 1 98.38 339 TYR A O 1
ATOM 2649 N N . LEU A 1 340 ? 18.031 26.531 11.008 1 98.69 340 LEU A N 1
ATOM 2650 C CA . LEU A 1 340 ? 17.797 25.984 12.336 1 98.69 340 LEU A CA 1
ATOM 2651 C C . LEU A 1 340 ? 18.406 24.594 12.461 1 98.69 340 LEU A C 1
ATOM 2653 O O . LEU A 1 340 ? 18.875 24.203 13.539 1 98.69 340 LEU A O 1
ATOM 2657 N N . LEU A 1 341 ? 18.328 23.781 11.383 1 98.75 341 LEU A N 1
ATOM 2658 C CA . LEU A 1 341 ? 19 22.484 11.406 1 98.75 341 LEU A CA 1
ATOM 2659 C C . LEU A 1 341 ? 20.5 22.656 11.633 1 98.75 341 LEU A C 1
ATOM 2661 O O . LEU A 1 341 ? 21.094 21.906 12.414 1 98.75 341 LEU A O 1
ATOM 2665 N N . SER A 1 342 ? 21.078 23.625 10.969 1 97.94 342 SER A N 1
ATOM 2666 C CA . SER A 1 342 ? 22.531 23.844 11.023 1 97.94 342 SER A CA 1
ATOM 2667 C C . SER A 1 342 ? 22.953 24.438 12.359 1 97.94 342 SER A C 1
ATOM 2669 O O . SER A 1 342 ? 23.906 23.969 12.977 1 97.94 342 SER A O 1
ATOM 2671 N N . LYS A 1 343 ? 22.234 25.422 12.906 1 97.88 343 LYS A N 1
ATOM 2672 C CA . LYS A 1 343 ? 22.672 26.203 14.047 1 97.88 343 LYS A CA 1
ATOM 2673 C C . LYS A 1 343 ? 22.094 25.688 15.352 1 97.88 343 LYS A C 1
ATOM 2675 O O . LYS A 1 343 ? 22.75 25.719 16.391 1 97.88 343 LYS A O 1
ATOM 2680 N N . ALA A 1 344 ? 20.875 25.234 15.25 1 98.25 344 ALA A N 1
ATOM 2681 C CA . ALA A 1 344 ? 20.172 24.844 16.469 1 98.25 344 ALA A CA 1
ATOM 2682 C C . ALA A 1 344 ? 20.078 23.312 16.578 1 98.25 344 ALA A C 1
ATOM 2684 O O . ALA A 1 344 ? 19.75 22.797 17.641 1 98.25 344 ALA A O 1
ATOM 2685 N N . LYS A 1 345 ? 20.375 22.578 15.547 1 98.5 345 LYS A N 1
ATOM 2686 C CA . LYS A 1 345 ? 20.188 21.125 15.492 1 98.5 345 LYS A CA 1
ATOM 2687 C C . LYS A 1 345 ? 18.734 20.75 15.781 1 98.5 345 LYS A C 1
ATOM 2689 O O . LYS A 1 345 ? 18.484 19.812 16.547 1 98.5 345 LYS A O 1
ATOM 2694 N N . VAL A 1 346 ? 17.844 21.484 15.273 1 98.81 346 VAL A N 1
ATOM 2695 C CA . VAL A 1 346 ? 16.422 21.219 15.297 1 98.81 346 VAL A CA 1
ATOM 2696 C C . VAL A 1 346 ? 15.891 21.078 13.867 1 98.81 346 VAL A C 1
ATOM 2698 O O . VAL A 1 346 ? 16.062 21.984 13.047 1 98.81 346 VAL A O 1
ATOM 2701 N N . ALA A 1 347 ? 15.328 19.922 13.555 1 98.81 347 ALA A N 1
ATOM 2702 C CA . ALA A 1 347 ? 14.805 19.672 12.219 1 98.81 347 ALA A CA 1
ATOM 2703 C C . ALA A 1 347 ? 13.336 20.078 12.117 1 98.81 347 ALA A C 1
ATOM 2705 O O . ALA A 1 347 ? 12.492 19.562 12.859 1 98.81 347 ALA A O 1
ATOM 2706 N N . LEU A 1 348 ? 13.008 21.047 11.312 1 98.88 348 LEU A N 1
ATOM 2707 C CA . LEU A 1 348 ? 11.664 21.438 10.914 1 98.88 348 LEU A CA 1
ATOM 2708 C C . LEU A 1 348 ? 11.43 21.125 9.438 1 98.88 348 LEU A C 1
ATOM 2710 O O . LEU A 1 348 ? 12.375 20.875 8.688 1 98.88 348 LEU A O 1
ATOM 2714 N N . SER A 1 349 ? 10.188 21.078 9.016 1 98.69 349 SER A N 1
ATOM 2715 C CA . SER A 1 349 ? 9.891 20.969 7.59 1 98.69 349 SER A CA 1
ATOM 2716 C C . SER A 1 349 ? 10.07 22.312 6.879 1 98.69 349 SER A C 1
ATOM 2718 O O . SER A 1 349 ? 9.484 23.312 7.281 1 98.69 349 SER A O 1
ATOM 2720 N N . PRO A 1 350 ? 10.883 22.312 5.785 1 98.69 350 PRO A N 1
ATOM 2721 C CA . PRO A 1 350 ? 10.992 23.562 5.027 1 98.69 350 PRO A CA 1
ATOM 2722 C C . PRO A 1 350 ? 9.648 24.031 4.453 1 98.69 350 PRO A C 1
ATOM 2724 O O . PRO A 1 350 ? 8.836 23.188 4.047 1 98.69 350 PRO A O 1
ATOM 2727 N N . GLY A 1 351 ? 9.453 25.328 4.41 1 98.56 351 GLY A N 1
ATOM 2728 C CA . GLY A 1 351 ? 8.18 25.875 3.961 1 98.56 351 GLY A CA 1
ATOM 2729 C C . GLY A 1 351 ? 8.023 25.859 2.453 1 98.56 351 GLY A C 1
ATOM 2730 O O . GLY A 1 351 ? 6.91 25.688 1.945 1 98.56 351 GLY A O 1
ATOM 2731 N N . ILE A 1 352 ? 9.07 25.875 1.679 1 98.06 352 ILE A N 1
ATOM 2732 C CA . ILE A 1 352 ? 9.078 26.047 0.231 1 98.06 352 ILE A CA 1
ATOM 2733 C C . ILE A 1 352 ? 8.336 24.891 -0.435 1 98.06 352 ILE A C 1
ATOM 2735 O O . ILE A 1 352 ? 7.52 25.109 -1.339 1 98.06 352 ILE A O 1
ATOM 2739 N N . PRO A 1 353 ? 8.484 23.625 0.068 1 97.94 353 PRO A N 1
ATOM 2740 C CA . PRO A 1 353 ? 7.801 22.516 -0.587 1 97.94 353 PRO A CA 1
ATOM 2741 C C . PRO A 1 353 ? 6.281 22.594 -0.453 1 97.94 353 PRO A C 1
ATOM 2743 O O . PRO A 1 353 ? 5.559 21.891 -1.167 1 97.94 353 PRO A O 1
ATOM 2746 N N . PHE A 1 354 ? 5.75 23.375 0.44 1 98.5 354 PHE A N 1
ATOM 2747 C CA . PHE A 1 354 ? 4.309 23.516 0.606 1 98.5 354 PHE A CA 1
ATOM 2748 C C . PHE A 1 354 ? 3.752 24.531 -0.396 1 98.5 354 PHE A C 1
ATOM 2750 O O . PHE A 1 354 ? 2.537 24.719 -0.477 1 98.5 354 PHE A O 1
ATOM 2757 N N . GLY A 1 355 ? 4.496 25.125 -1.184 1 97.06 355 GLY A N 1
ATOM 2758 C CA . GLY A 1 355 ? 4.258 26.203 -2.139 1 97.06 355 GLY A CA 1
ATOM 2759 C C . GLY A 1 355 ? 5.367 27.234 -2.162 1 97.06 355 GLY A C 1
ATOM 2760 O O . GLY A 1 355 ? 5.535 28 -1.204 1 97.06 355 GLY A O 1
ATOM 2761 N N . ALA A 1 356 ? 6.09 27.25 -3.25 1 92.31 356 ALA A N 1
ATOM 2762 C CA . ALA A 1 356 ? 7.336 28.016 -3.314 1 92.31 356 ALA A CA 1
ATOM 2763 C C . ALA A 1 356 ? 7.098 29.484 -2.988 1 92.31 356 ALA A C 1
ATOM 2765 O O . ALA A 1 356 ? 7.758 30.047 -2.115 1 92.31 356 ALA A O 1
ATOM 2766 N N . ALA A 1 357 ? 6.145 30.062 -3.58 1 92.31 357 ALA A N 1
ATOM 2767 C CA . ALA A 1 357 ? 5.891 31.5 -3.426 1 92.31 357 ALA A CA 1
ATOM 2768 C C . ALA A 1 357 ? 5.348 31.812 -2.035 1 92.31 357 ALA A C 1
ATOM 2770 O O . ALA A 1 357 ? 5.691 32.844 -1.445 1 92.31 357 ALA A O 1
ATOM 2771 N N . VAL A 1 358 ? 4.641 30.875 -1.495 1 95.81 358 VAL A N 1
ATOM 2772 C CA . VAL A 1 358 ? 3.914 31.203 -0.269 1 95.81 358 VAL A CA 1
ATOM 2773 C C . VAL A 1 358 ? 4.617 30.562 0.927 1 95.81 358 VAL A C 1
ATOM 2775 O O . VAL A 1 358 ? 4.34 30.906 2.076 1 95.81 358 VAL A O 1
ATOM 2778 N N . GLY A 1 359 ? 5.539 29.641 0.677 1 97.5 359 GLY A N 1
ATOM 2779 C CA . GLY A 1 359 ? 6.145 28.891 1.761 1 97.5 359 GLY A CA 1
ATOM 2780 C C . GLY A 1 359 ? 7.516 29.406 2.156 1 97.5 359 GLY A C 1
ATOM 2781 O O . GLY A 1 359 ? 8.062 29 3.188 1 97.5 359 GLY A O 1
ATOM 2782 N N . SER A 1 360 ? 8.078 30.359 1.284 1 97.69 360 SER A N 1
ATOM 2783 C CA . SER A 1 360 ? 9.391 30.922 1.591 1 97.69 360 SER A CA 1
ATOM 2784 C C . SER A 1 360 ? 9.367 31.703 2.9 1 97.69 360 SER A C 1
ATOM 2786 O O . SER A 1 360 ? 8.438 32.469 3.154 1 97.69 360 SER A O 1
ATOM 2788 N N . GLY A 1 361 ? 10.383 31.422 3.748 1 98.06 361 GLY A N 1
ATOM 2789 C CA . GLY A 1 361 ? 10.484 32.125 5.02 1 98.06 361 GLY A CA 1
ATOM 2790 C C . GLY A 1 361 ? 9.672 31.469 6.125 1 98.06 361 GLY A C 1
ATOM 2791 O O . GLY A 1 361 ? 9.641 31.953 7.254 1 98.06 361 GLY A O 1
ATOM 2792 N N . PHE A 1 362 ? 9.008 30.359 5.789 1 98.56 362 PHE A N 1
ATOM 2793 C CA . PHE A 1 362 ? 8.227 29.609 6.77 1 98.56 362 PHE A CA 1
ATOM 2794 C C . PHE A 1 362 ? 8.852 28.25 7.02 1 98.56 362 PHE A C 1
ATOM 2796 O O . PHE A 1 362 ? 9.672 27.781 6.23 1 98.56 362 PHE A O 1
ATOM 2803 N N . ALA A 1 363 ? 8.547 27.656 8.109 1 98.81 363 ALA A N 1
ATOM 2804 C CA . ALA A 1 363 ? 8.781 26.25 8.414 1 98.81 363 ALA A CA 1
ATOM 2805 C C . ALA A 1 363 ? 7.621 25.641 9.203 1 98.81 363 ALA A C 1
ATOM 2807 O O . ALA A 1 363 ? 6.883 26.375 9.875 1 98.81 363 ALA A O 1
ATOM 2808 N N . ARG A 1 364 ? 7.395 24.406 9.039 1 98.88 364 ARG A N 1
ATOM 2809 C CA . ARG A 1 364 ? 6.363 23.719 9.812 1 98.88 364 ARG A CA 1
ATOM 2810 C C . ARG A 1 364 ? 6.98 22.938 10.969 1 98.88 364 ARG A C 1
ATOM 2812 O O . ARG A 1 364 ? 8.008 22.266 10.805 1 98.88 364 ARG A O 1
ATOM 2819 N N . LEU A 1 365 ? 6.395 23.031 12.102 1 98.88 365 LEU A N 1
ATOM 2820 C CA . LEU A 1 365 ? 6.91 22.422 13.32 1 98.88 365 LEU A CA 1
ATOM 2821 C C . LEU A 1 365 ? 5.887 21.469 13.93 1 98.88 365 LEU A C 1
ATOM 2823 O O . LEU A 1 365 ? 4.727 21.828 14.125 1 98.88 365 LEU A O 1
ATOM 2827 N N . ASN A 1 366 ? 6.297 20.25 14.18 1 98.81 366 ASN A N 1
ATOM 2828 C CA . ASN A 1 366 ? 5.508 19.219 14.859 1 98.81 366 ASN A CA 1
ATOM 2829 C C . ASN A 1 366 ? 5.617 19.328 16.375 1 98.81 366 ASN A C 1
ATOM 2831 O O . ASN A 1 366 ? 6.68 19.078 16.938 1 98.81 366 ASN A O 1
ATOM 2835 N N . PHE A 1 367 ? 4.516 19.672 17.031 1 98.75 367 PHE A N 1
ATOM 2836 C CA . PHE A 1 367 ? 4.586 19.875 18.484 1 98.75 367 PHE A CA 1
ATOM 2837 C C . PHE A 1 367 ? 4.039 18.672 19.219 1 98.75 367 PHE A C 1
ATOM 2839 O O . PHE A 1 367 ? 3.754 18.734 20.422 1 98.75 367 PHE A O 1
ATOM 2846 N N . ALA A 1 368 ? 3.834 17.531 18.562 1 98.38 368 ALA A N 1
ATOM 2847 C CA . ALA A 1 368 ? 3.385 16.297 19.188 1 98.38 368 ALA A CA 1
ATOM 2848 C C . ALA A 1 368 ? 4.559 15.531 19.797 1 98.38 368 ALA A C 1
ATOM 2850 O O . ALA A 1 368 ? 4.871 14.414 19.359 1 98.38 368 ALA A O 1
ATOM 2851 N N . THR A 1 369 ? 5.125 16.047 20.781 1 97.94 369 THR A N 1
ATOM 2852 C CA . THR A 1 369 ? 6.254 15.508 21.531 1 97.94 369 THR A CA 1
ATOM 2853 C C . THR A 1 369 ? 6.137 15.867 23 1 97.94 369 THR A C 1
ATOM 2855 O O . THR A 1 369 ? 5.195 16.547 23.406 1 97.94 369 THR A O 1
ATOM 2858 N N . THR A 1 370 ? 7.039 15.352 23.844 1 96.75 370 THR A N 1
ATOM 2859 C CA . THR A 1 370 ? 6.984 15.664 25.266 1 96.75 370 THR A CA 1
ATOM 2860 C C . THR A 1 370 ? 7.273 17.141 25.5 1 96.75 370 THR A C 1
ATOM 2862 O O . THR A 1 370 ? 7.973 17.781 24.719 1 96.75 370 THR A O 1
ATOM 2865 N N . ARG A 1 371 ? 6.672 17.609 26.594 1 96.88 371 ARG A N 1
ATOM 2866 C CA . ARG A 1 371 ? 6.918 19 26.969 1 96.88 371 ARG A CA 1
ATOM 2867 C C . ARG A 1 371 ? 8.414 19.281 27.094 1 96.88 371 ARG A C 1
ATOM 2869 O O . ARG A 1 371 ? 8.898 20.328 26.672 1 96.88 371 ARG A O 1
ATOM 2876 N N . ALA A 1 372 ? 9.164 18.344 27.609 1 96.69 372 ALA A N 1
ATOM 2877 C CA . ALA A 1 372 ? 10.602 18.5 27.797 1 96.69 372 ALA A CA 1
ATOM 2878 C C . ALA A 1 372 ? 11.328 18.656 26.469 1 96.69 372 ALA A C 1
ATOM 2880 O O . ALA A 1 372 ? 12.203 19.5 26.328 1 96.69 372 ALA A O 1
ATOM 2881 N N . ILE A 1 373 ? 11 17.812 25.531 1 97.25 373 ILE A N 1
ATOM 2882 C CA . ILE A 1 373 ? 11.617 17.875 24.203 1 97.25 373 ILE A CA 1
ATOM 2883 C C . ILE A 1 373 ? 11.234 19.188 23.531 1 97.25 373 ILE A C 1
ATOM 2885 O O . ILE A 1 373 ? 12.078 19.859 22.922 1 97.25 373 ILE A O 1
ATOM 2889 N N . LEU A 1 374 ? 9.969 19.578 23.656 1 98.25 374 LEU A N 1
ATOM 2890 C CA . LEU A 1 374 ? 9.5 20.828 23.047 1 98.25 374 LEU A CA 1
ATOM 2891 C C . LEU A 1 374 ? 10.227 22.016 23.641 1 98.25 374 LEU A C 1
ATOM 2893 O O . LEU A 1 374 ? 10.656 22.922 22.906 1 98.25 374 LEU A O 1
ATOM 2897 N N . ASP A 1 375 ? 10.398 22.047 24.938 1 98.19 375 ASP A N 1
ATOM 2898 C CA . ASP A 1 375 ? 11.086 23.141 25.609 1 98.19 375 ASP A CA 1
ATOM 2899 C C . ASP A 1 375 ? 12.539 23.25 25.156 1 98.19 375 ASP A C 1
ATOM 2901 O O . ASP A 1 375 ? 13.047 24.344 24.891 1 98.19 375 ASP A O 1
ATOM 2905 N N . ARG A 1 376 ? 13.18 22.141 25.062 1 97.81 376 ARG A N 1
ATOM 2906 C CA . ARG A 1 376 ? 14.555 22.109 24.594 1 97.81 376 ARG A CA 1
ATOM 2907 C C . ARG A 1 376 ? 14.664 22.672 23.188 1 97.81 376 ARG A C 1
ATOM 2909 O O . ARG A 1 376 ? 15.594 23.422 22.875 1 97.81 376 ARG A O 1
ATOM 2916 N N . ALA A 1 377 ? 13.75 22.297 22.328 1 98.56 377 ALA A N 1
ATOM 2917 C CA . ALA A 1 377 ? 13.75 22.781 20.953 1 98.56 377 ALA A CA 1
ATOM 2918 C C . ALA A 1 377 ? 13.516 24.297 20.922 1 98.56 377 ALA A C 1
ATOM 2920 O O . ALA A 1 377 ? 14.188 25.016 20.172 1 98.56 377 ALA A O 1
ATOM 2921 N N . ILE A 1 378 ? 12.539 24.719 21.703 1 98.75 378 ILE A N 1
ATOM 2922 C CA . ILE A 1 378 ? 12.219 26.141 21.766 1 98.75 378 ILE A CA 1
ATOM 2923 C C . ILE A 1 378 ? 13.445 26.938 22.203 1 98.75 378 ILE A C 1
ATOM 2925 O O . ILE A 1 378 ? 13.797 27.938 21.562 1 98.75 378 ILE A O 1
ATOM 2929 N N . GLU A 1 379 ? 14.125 26.5 23.188 1 98.56 379 GLU A N 1
ATOM 2930 C CA . GLU A 1 379 ? 15.32 27.172 23.703 1 98.56 379 GLU A CA 1
ATOM 2931 C C . GLU A 1 379 ? 16.438 27.172 22.656 1 98.56 379 GLU A C 1
ATOM 2933 O O . GLU A 1 379 ? 17.125 28.188 22.469 1 98.56 379 GLU A O 1
ATOM 2938 N N . ALA A 1 380 ? 16.641 26.047 22.047 1 98.62 380 ALA A N 1
ATOM 2939 C CA . ALA A 1 380 ? 17.688 25.922 21.031 1 98.62 380 ALA A CA 1
ATOM 2940 C C . ALA A 1 380 ? 17.406 26.859 19.859 1 98.62 380 ALA A C 1
ATOM 2942 O O . ALA A 1 380 ? 18.328 27.5 19.344 1 98.62 380 ALA A O 1
ATOM 2943 N N . ILE A 1 381 ? 16.172 26.875 19.406 1 98.69 381 ILE A N 1
ATOM 2944 C CA . ILE A 1 381 ? 15.781 27.75 18.312 1 98.69 381 ILE A CA 1
ATOM 2945 C C . ILE A 1 381 ? 16.016 29.203 18.688 1 98.69 381 ILE A C 1
ATOM 2947 O O . ILE A 1 381 ? 16.625 29.969 17.938 1 98.69 381 ILE A O 1
ATOM 2951 N N . ALA A 1 382 ? 15.547 29.562 19.844 1 98.25 382 ALA A N 1
ATOM 2952 C CA . ALA A 1 382 ? 15.711 30.938 20.312 1 98.25 382 ALA A CA 1
ATOM 2953 C C . ALA A 1 382 ? 17.188 31.312 20.391 1 98.25 382 ALA A C 1
ATOM 2955 O O . ALA A 1 382 ? 17.562 32.406 20 1 98.25 382 ALA A O 1
ATOM 2956 N N . ALA A 1 383 ? 17.984 30.453 20.906 1 98.06 383 ALA A N 1
ATOM 2957 C CA . ALA A 1 383 ? 19.422 30.719 21.031 1 98.06 383 ALA A CA 1
ATOM 2958 C C . ALA A 1 383 ? 20.062 30.938 19.656 1 98.06 383 ALA A C 1
ATOM 2960 O O . ALA A 1 383 ? 20.906 31.812 19.5 1 98.06 383 ALA A O 1
ATOM 2961 N N . ALA A 1 384 ? 19.672 30.109 18.703 1 97.94 384 ALA A N 1
ATOM 2962 C CA . ALA A 1 384 ? 20.219 30.219 17.344 1 97.94 384 ALA A CA 1
ATOM 2963 C C . ALA A 1 384 ? 19.828 31.531 16.688 1 97.94 384 ALA A C 1
ATOM 2965 O O . ALA A 1 384 ? 20.547 32.031 15.82 1 97.94 384 ALA A O 1
ATOM 2966 N N . LEU A 1 385 ? 18.688 32.062 17.109 1 97.75 385 LEU A N 1
ATOM 2967 C CA . LEU A 1 385 ? 18.156 33.281 16.469 1 97.75 385 LEU A CA 1
ATOM 2968 C C . LEU A 1 385 ? 18.625 34.531 17.172 1 97.75 385 LEU A C 1
ATOM 2970 O O . LEU A 1 385 ? 18.469 35.625 16.672 1 97.75 385 LEU A O 1
ATOM 2974 N N . ARG A 1 386 ? 19.25 34.406 18.266 1 94.56 386 ARG A N 1
ATOM 2975 C CA . ARG A 1 386 ? 19.656 35.531 19.094 1 94.56 386 ARG A CA 1
ATOM 2976 C C . ARG A 1 386 ? 20.594 36.469 18.312 1 94.56 386 ARG A C 1
ATOM 2978 O O . ARG A 1 386 ? 20.453 37.688 18.375 1 94.56 386 ARG A O 1
ATOM 2985 N N . ASP A 1 387 ? 21.516 35.781 17.625 1 88.12 387 ASP A N 1
ATOM 2986 C CA . ASP A 1 387 ? 22.5 36.594 16.922 1 88.12 387 ASP A CA 1
ATOM 2987 C C . ASP A 1 387 ? 21.875 37.344 15.742 1 88.12 387 ASP A C 1
ATOM 2989 O O . ASP A 1 387 ? 22.406 38.312 15.258 1 88.12 387 ASP A O 1
ATOM 2993 N N . ILE A 1 388 ? 20.812 36.812 15.25 1 89.62 388 ILE A N 1
ATOM 2994 C CA . ILE A 1 388 ? 20.109 37.406 14.125 1 89.62 388 ILE A CA 1
ATOM 2995 C C . ILE A 1 388 ? 19.234 38.562 14.625 1 89.62 388 ILE A C 1
ATOM 2997 O O . ILE A 1 388 ? 19.062 39.562 13.938 1 89.62 388 ILE A O 1
ATOM 3001 N N . ILE A 1 389 ? 18.703 38.438 15.75 1 89.81 389 ILE A N 1
ATOM 3002 C CA . ILE A 1 389 ? 17.75 39.406 16.312 1 89.81 389 ILE A CA 1
ATOM 3003 C C . ILE A 1 389 ? 18.5 40.562 16.922 1 89.81 389 ILE A C 1
ATOM 3005 O O . ILE A 1 389 ? 18.031 41.719 16.844 1 89.81 389 ILE A O 1
ATOM 3009 N N . ASP A 1 390 ? 19.609 40.344 17.562 1 82.94 390 ASP A N 1
ATOM 3010 C CA . ASP A 1 390 ? 20.391 41.406 18.172 1 82.94 390 ASP A CA 1
ATOM 3011 C C . ASP A 1 390 ? 21.219 42.156 17.125 1 82.94 390 ASP A C 1
ATOM 3013 O O . ASP A 1 390 ? 21.406 43.375 17.219 1 82.94 390 ASP A O 1
ATOM 3017 N N . MET B 1 1 ? 5.477 -38.094 7.406 1 52.5 1 MET B N 1
ATOM 3018 C CA . MET B 1 1 ? 4.539 -37.062 6.949 1 52.5 1 MET B CA 1
ATOM 3019 C C . MET B 1 1 ? 3.412 -36.875 7.961 1 52.5 1 MET B C 1
ATOM 3021 O O . MET B 1 1 ? 2.912 -35.75 8.133 1 52.5 1 MET B O 1
ATOM 3025 N N . GLN B 1 2 ? 3.01 -37.938 8.688 1 58.88 2 GLN B N 1
ATOM 3026 C CA . GLN B 1 2 ? 1.874 -37.906 9.602 1 58.88 2 GLN B CA 1
ATOM 3027 C C . GLN B 1 2 ? 2.156 -37 10.805 1 58.88 2 GLN B C 1
ATOM 3029 O O . GLN B 1 2 ? 1.259 -36.312 11.289 1 58.88 2 GLN B O 1
ATOM 3034 N N . ASP B 1 3 ? 3.395 -36.781 11.039 1 67.5 3 ASP B N 1
ATOM 3035 C CA . ASP B 1 3 ? 3.715 -36.062 12.266 1 67.5 3 ASP B C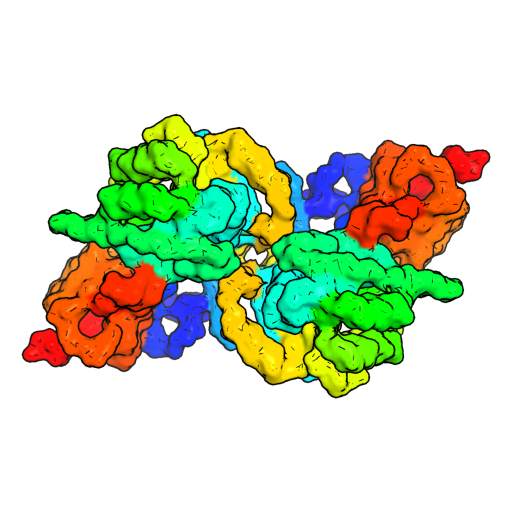A 1
ATOM 3036 C C . ASP B 1 3 ? 4.156 -34.625 11.961 1 67.5 3 ASP B C 1
ATOM 3038 O O . ASP B 1 3 ? 4.715 -33.938 12.82 1 67.5 3 ASP B O 1
ATOM 3042 N N . SER B 1 4 ? 3.779 -34.219 10.883 1 83.56 4 SER B N 1
ATOM 3043 C CA . SER B 1 4 ? 4.227 -32.875 10.5 1 83.56 4 SER B CA 1
ATOM 3044 C C . SER B 1 4 ? 3.34 -31.812 11.125 1 83.56 4 SER B C 1
ATOM 3046 O O . SER B 1 4 ? 2.127 -31.984 11.25 1 83.56 4 SER B O 1
ATOM 3048 N N . ILE B 1 5 ? 3.98 -30.719 11.547 1 84.06 5 ILE B N 1
ATOM 3049 C CA . ILE B 1 5 ? 3.268 -29.562 12.102 1 84.06 5 ILE B CA 1
ATOM 3050 C C . ILE B 1 5 ? 2.223 -29.078 11.102 1 84.06 5 ILE B C 1
ATOM 3052 O O . ILE B 1 5 ? 1.227 -28.469 11.484 1 84.06 5 ILE B O 1
ATOM 3056 N N . PHE B 1 6 ? 2.383 -29.422 9.883 1 90.44 6 PHE B N 1
ATOM 3057 C CA . PHE B 1 6 ? 1.512 -28.938 8.82 1 90.44 6 PHE B CA 1
ATOM 3058 C C . PHE B 1 6 ? 0.208 -29.734 8.789 1 90.44 6 PHE B C 1
ATOM 3060 O O . PHE B 1 6 ? -0.757 -29.312 8.141 1 90.44 6 PHE B O 1
ATOM 3067 N N . ASN B 1 7 ? 0.172 -30.812 9.5 1 90.38 7 ASN B N 1
ATOM 3068 C CA . ASN B 1 7 ? -1.045 -31.609 9.555 1 90.38 7 ASN B CA 1
ATOM 3069 C C . ASN B 1 7 ? -1.95 -31.188 10.703 1 90.38 7 ASN B C 1
ATOM 3071 O O . ASN B 1 7 ? -3.1 -31.625 10.797 1 90.38 7 ASN B O 1
ATOM 3075 N N . LEU B 1 8 ? -1.523 -30.328 11.586 1 83.44 8 LEU B N 1
ATOM 3076 C CA . LEU B 1 8 ? -2.201 -30.031 12.844 1 83.44 8 LEU B CA 1
ATOM 3077 C C . LEU B 1 8 ? -3.219 -28.906 12.672 1 83.44 8 LEU B C 1
ATOM 3079 O O . LEU B 1 8 ? -3.945 -28.578 13.609 1 83.44 8 LEU B O 1
ATOM 3083 N N . LEU B 1 9 ? -3.494 -28.5 11.578 1 87.12 9 LEU B N 1
ATOM 3084 C CA . LEU B 1 9 ? -4.383 -27.359 11.383 1 87.12 9 LEU B CA 1
ATOM 3085 C C . LEU B 1 9 ? -5.832 -27.828 11.242 1 87.12 9 LEU B C 1
ATOM 3087 O O . LEU B 1 9 ? -6.105 -28.844 10.609 1 87.12 9 LEU B O 1
ATOM 3091 N N . THR B 1 10 ? -6.691 -27.141 11.953 1 89 10 THR B N 1
ATOM 3092 C CA . THR B 1 10 ? -8.117 -27.406 11.82 1 89 10 THR B CA 1
ATOM 3093 C C . THR B 1 10 ? -8.781 -26.344 10.953 1 89 10 THR B C 1
ATOM 3095 O O . THR B 1 10 ? -8.273 -25.234 10.812 1 89 10 THR B O 1
ATOM 3098 N N . GLU B 1 11 ? -9.898 -26.688 10.406 1 91.69 11 GLU B N 1
ATOM 3099 C CA . GLU B 1 11 ? -10.641 -25.734 9.586 1 91.69 11 GLU B CA 1
ATOM 3100 C C . GLU B 1 11 ? -11.102 -24.547 10.406 1 91.69 11 GLU B C 1
ATOM 3102 O O . GLU B 1 11 ? -11.195 -23.422 9.898 1 91.69 11 GLU B O 1
ATOM 3107 N N . GLU B 1 12 ? -11.383 -24.828 11.609 1 91 12 GLU B N 1
ATOM 3108 C CA . GLU B 1 12 ? -11.781 -23.75 12.508 1 91 12 GLU B CA 1
ATOM 3109 C C . GLU B 1 12 ? -10.672 -22.719 12.664 1 91 12 GLU B C 1
ATOM 3111 O O . GLU B 1 12 ? -10.922 -21.5 12.633 1 91 12 GLU B O 1
ATOM 3116 N N . GLN B 1 13 ? -9.508 -23.188 12.82 1 91.5 13 GLN B N 1
ATOM 3117 C CA . GLN B 1 13 ? -8.352 -22.297 12.922 1 91.5 13 GLN B CA 1
ATOM 3118 C C . GLN B 1 13 ? -8.141 -21.516 11.633 1 91.5 13 GLN B C 1
ATOM 3120 O O . GLN B 1 13 ? -7.836 -20.312 11.664 1 91.5 13 GLN B O 1
ATOM 3125 N N . LEU B 1 14 ? -8.336 -22.188 10.516 1 93.75 14 LEU B N 1
ATOM 3126 C CA . LEU B 1 14 ? -8.141 -21.562 9.211 1 93.75 14 LEU B CA 1
ATOM 3127 C C . LEU B 1 14 ? -9.164 -20.453 8.977 1 93.75 14 LEU B C 1
ATOM 3129 O O . LEU B 1 14 ? -8.82 -19.375 8.508 1 93.75 14 LEU B O 1
ATOM 3133 N N . ARG B 1 15 ? -10.367 -20.656 9.32 1 92.06 15 ARG B N 1
ATOM 3134 C CA . ARG B 1 15 ? -11.406 -19.641 9.211 1 92.06 15 ARG B CA 1
ATOM 3135 C C . ARG B 1 15 ? -11.172 -18.516 10.203 1 92.06 15 ARG B C 1
ATOM 3137 O O . ARG B 1 15 ? -11.484 -17.344 9.914 1 92.06 15 ARG B O 1
ATOM 3144 N N . GLY B 1 16 ? -10.633 -18.875 11.328 1 89.81 16 GLY B N 1
ATOM 3145 C CA . GLY B 1 16 ? -10.344 -17.906 12.367 1 89.81 16 GLY B CA 1
ATOM 3146 C C . GLY B 1 16 ? -9.289 -16.906 11.969 1 89.81 16 GLY B C 1
ATOM 3147 O O . GLY B 1 16 ? -9.266 -15.781 12.477 1 89.81 16 GLY B O 1
ATOM 3148 N N . ARG B 1 17 ? -8.438 -17.203 10.992 1 91.62 17 ARG B N 1
ATOM 3149 C CA . ARG B 1 17 ? -7.395 -16.297 10.531 1 91.62 17 ARG B CA 1
ATOM 3150 C C . ARG B 1 17 ? -7.996 -15.094 9.812 1 91.62 17 ARG B C 1
ATOM 3152 O O . ARG B 1 17 ? -7.336 -14.062 9.656 1 91.62 17 ARG B O 1
ATOM 3159 N N . ASN B 1 18 ? -9.227 -15.234 9.352 1 89.94 18 ASN B N 1
ATOM 3160 C CA . ASN B 1 18 ? -9.992 -14.125 8.805 1 89.94 18 ASN B CA 1
ATOM 3161 C C . ASN B 1 18 ? -9.328 -13.547 7.555 1 89.94 18 ASN B C 1
ATOM 3163 O O . ASN B 1 18 ? -9.172 -12.336 7.438 1 89.94 18 ASN B O 1
ATOM 3167 N N . THR B 1 19 ? -8.812 -14.375 6.723 1 93.06 19 THR B N 1
ATOM 3168 C CA . THR B 1 19 ? -8.297 -13.984 5.418 1 93.06 19 THR B CA 1
ATOM 3169 C C . THR B 1 19 ? -9.148 -14.57 4.301 1 93.06 19 THR B C 1
ATOM 3171 O O . THR B 1 19 ? -10.086 -15.336 4.559 1 93.06 19 THR B O 1
ATOM 3174 N N . LEU B 1 20 ? -8.891 -14.266 3.152 1 94.81 20 LEU B N 1
ATOM 3175 C CA . LEU B 1 20 ? -9.805 -14.406 2.027 1 94.81 20 LEU B CA 1
ATOM 3176 C C . LEU B 1 20 ? -10.055 -15.875 1.703 1 94.81 20 LEU B C 1
ATOM 3178 O O . LEU B 1 20 ? -11.203 -16.281 1.492 1 94.81 20 LEU B O 1
ATOM 3182 N N . LYS B 1 21 ? -9.062 -16.719 1.722 1 96.31 21 LYS B N 1
ATOM 3183 C CA . LYS B 1 21 ? -9.148 -18.078 1.205 1 96.31 21 LYS B CA 1
ATOM 3184 C C . LYS B 1 21 ? -10.273 -18.859 1.886 1 96.31 21 LYS B C 1
ATOM 3186 O O . LYS B 1 21 ? -11.109 -19.469 1.214 1 96.31 21 LYS B O 1
ATOM 3191 N N . TRP B 1 22 ? -10.406 -18.797 3.193 1 95.38 22 TRP B N 1
ATOM 3192 C CA . TRP B 1 22 ? -11.328 -19.641 3.947 1 95.38 22 TRP B CA 1
ATOM 3193 C C . TRP B 1 22 ? -12.586 -18.859 4.328 1 95.38 22 TRP B C 1
ATOM 3195 O O . TRP B 1 22 ? -13.492 -19.406 4.961 1 95.38 22 TRP B O 1
ATOM 3205 N N . ASN B 1 23 ? -12.656 -17.531 3.879 1 93.81 23 ASN B N 1
ATOM 3206 C CA . ASN B 1 23 ? -13.758 -16.734 4.383 1 93.81 23 ASN B CA 1
ATOM 3207 C C . ASN B 1 23 ? -14.57 -16.125 3.248 1 93.81 23 ASN B C 1
ATOM 3209 O O . ASN B 1 23 ? -15.516 -15.367 3.49 1 93.81 23 ASN B O 1
ATOM 3213 N N . TYR B 1 24 ? -14.25 -16.453 2.062 1 94.06 24 TYR B N 1
ATOM 3214 C CA . TYR B 1 24 ? -14.984 -15.945 0.909 1 94.06 24 TYR B CA 1
ATOM 3215 C C . TYR B 1 24 ? -16.234 -16.781 0.646 1 94.06 24 TYR B C 1
ATOM 3217 O O . TYR B 1 24 ? -17.297 -16.219 0.356 1 94.06 24 TYR B O 1
ATOM 3225 N N . PHE B 1 25 ? -16.141 -18.125 0.704 1 95.19 25 PHE B N 1
ATOM 3226 C CA . PHE B 1 25 ? -17.266 -19.031 0.458 1 95.19 25 PHE B CA 1
ATOM 3227 C C . PHE B 1 25 ? -17.891 -19.469 1.77 1 95.19 25 PHE B C 1
ATOM 3229 O O . PHE B 1 25 ? -17.344 -19.234 2.846 1 95.19 25 PHE B O 1
ATOM 3236 N N . GLY B 1 26 ? -19.062 -20.109 1.66 1 93.56 26 GLY B N 1
ATOM 3237 C CA . GLY B 1 26 ? -19.766 -20.641 2.82 1 93.56 26 GLY B CA 1
ATOM 3238 C C . GLY B 1 26 ? -18.984 -21.734 3.543 1 93.56 26 GLY B C 1
ATOM 3239 O O . GLY B 1 26 ? -18.031 -22.281 3 1 93.56 26 GLY B O 1
ATOM 3240 N N . PRO B 1 27 ? -19.359 -22.078 4.734 1 93.44 27 PRO B N 1
ATOM 3241 C CA . PRO B 1 27 ? -18.594 -23 5.586 1 93.44 27 PRO B CA 1
ATOM 3242 C C . PRO B 1 27 ? -18.594 -24.422 5.043 1 93.44 27 PRO B C 1
ATOM 3244 O O . PRO B 1 27 ? -17.781 -25.25 5.473 1 93.44 27 PRO B O 1
ATOM 3247 N N . ASP B 1 28 ? -19.422 -24.781 4.121 1 95.94 28 ASP B N 1
ATOM 3248 C CA . ASP B 1 28 ? -19.484 -26.141 3.58 1 95.94 28 ASP B CA 1
ATOM 3249 C C . ASP B 1 28 ? -18.547 -26.297 2.385 1 95.94 28 ASP B C 1
ATOM 3251 O O . ASP B 1 28 ? -18.375 -27.391 1.86 1 95.94 28 ASP B O 1
ATOM 3255 N N . VAL B 1 29 ? -17.922 -25.234 1.998 1 98 29 VAL B N 1
ATOM 3256 C CA . VAL B 1 29 ? -17.062 -25.25 0.819 1 98 29 VAL B CA 1
ATOM 3257 C C . VAL B 1 29 ? -15.602 -25.422 1.244 1 98 29 VAL B C 1
ATOM 3259 O O . VAL B 1 29 ? -15.133 -24.766 2.166 1 98 29 VAL B O 1
ATOM 3262 N N . VAL B 1 30 ? -14.898 -26.406 0.664 1 98 30 VAL B N 1
ATOM 3263 C CA . VAL B 1 30 ? -13.453 -26.531 0.817 1 98 30 VAL B CA 1
ATOM 3264 C C . VAL B 1 30 ? -12.742 -25.594 -0.153 1 98 30 VAL B C 1
ATOM 3266 O O . VAL B 1 30 ? -12.852 -25.75 -1.371 1 98 30 VAL B O 1
ATOM 3269 N N . PRO B 1 31 ? -12.047 -24.562 0.334 1 98.19 31 PRO B N 1
ATOM 3270 C CA . PRO B 1 31 ? -11.43 -23.578 -0.557 1 98.19 31 PRO B CA 1
ATOM 3271 C C . PRO B 1 31 ? -10.016 -23.984 -0.99 1 98.19 31 PRO B C 1
ATOM 3273 O O . PRO B 1 31 ? -9.102 -24 -0.17 1 98.19 31 PRO B O 1
ATOM 3276 N N . LEU B 1 32 ? -9.812 -24.312 -2.211 1 98.75 32 LEU B N 1
ATOM 3277 C CA . LEU B 1 32 ? -8.516 -24.594 -2.807 1 98.75 32 LEU B CA 1
ATOM 3278 C C . LEU B 1 32 ? -8.25 -23.688 -4.004 1 98.75 32 LEU B C 1
ATOM 3280 O O . LEU B 1 32 ? -7.73 -24.141 -5.027 1 98.75 32 LEU B O 1
ATOM 3284 N N . TRP B 1 33 ? -8.617 -22.406 -3.916 1 98.12 33 TRP B N 1
ATOM 3285 C CA . TRP B 1 33 ? -8.68 -21.547 -5.086 1 98.12 33 TRP B CA 1
ATOM 3286 C C . TRP B 1 33 ? -7.621 -20.453 -5.008 1 98.12 33 TRP B C 1
ATOM 3288 O O . TRP B 1 33 ? -7.094 -20.016 -6.035 1 98.12 33 TRP B O 1
ATOM 3298 N N . LEU B 1 34 ? -7.301 -19.938 -3.887 1 97 34 LEU B N 1
ATOM 3299 C CA . LEU B 1 34 ? -6.473 -18.75 -3.695 1 97 34 LEU B CA 1
ATOM 3300 C C . LEU B 1 34 ? -5.066 -19.125 -3.248 1 97 34 LEU B C 1
ATOM 3302 O O . LEU B 1 34 ? -4.887 -20.109 -2.523 1 97 34 LEU B O 1
ATOM 3306 N N . ALA B 1 35 ? -4.102 -18.312 -3.678 1 97.5 35 ALA B N 1
ATOM 3307 C CA . ALA B 1 35 ? -2.701 -18.594 -3.383 1 97.5 35 ALA B CA 1
ATOM 3308 C C . ALA B 1 35 ? -2.34 -18.172 -1.964 1 97.5 35 ALA B C 1
ATOM 3310 O O . ALA B 1 35 ? -1.439 -17.344 -1.769 1 97.5 35 ALA B O 1
ATOM 3311 N N . GLU B 1 36 ? -3.004 -18.719 -1.01 1 97.12 36 GLU B N 1
ATOM 3312 C CA . GLU B 1 36 ? -2.707 -18.734 0.419 1 97.12 36 GLU B CA 1
ATOM 3313 C C . GLU B 1 36 ? -2.512 -20.156 0.938 1 97.12 36 GLU B C 1
ATOM 3315 O O . GLU B 1 36 ? -3.279 -21.047 0.597 1 97.12 36 GLU B O 1
ATOM 3320 N N . MET B 1 37 ? -1.427 -20.297 1.644 1 97.75 37 MET B N 1
ATOM 3321 C CA . MET B 1 37 ? -1.235 -21.609 2.275 1 97.75 37 MET B CA 1
ATOM 3322 C C . MET B 1 37 ? -2.041 -21.703 3.564 1 97.75 37 MET B C 1
ATOM 3324 O O . MET B 1 37 ? -2.332 -20.703 4.203 1 97.75 37 MET B O 1
ATOM 3328 N N . ASP B 1 38 ? -2.334 -22.906 3.922 1 97.06 38 ASP B N 1
ATOM 3329 C CA . ASP B 1 38 ? -3.078 -23.125 5.16 1 97.06 38 ASP B CA 1
ATOM 3330 C C . ASP B 1 38 ? -2.135 -23.25 6.355 1 97.06 38 ASP B C 1
ATOM 3332 O O . ASP B 1 38 ? -2.574 -23.203 7.504 1 97.06 38 ASP B O 1
ATOM 3336 N N . PHE B 1 39 ? -0.901 -23.281 6.176 1 96.5 39 PHE B N 1
ATOM 3337 C CA . PHE B 1 39 ? 0.045 -23.703 7.203 1 96.5 39 PHE B CA 1
ATOM 3338 C C . PHE B 1 39 ? 0.327 -22.562 8.18 1 96.5 39 PHE B C 1
ATOM 3340 O O . PHE B 1 39 ? 0.113 -21.391 7.855 1 96.5 39 PHE B O 1
ATOM 3347 N N . PRO B 1 40 ? 0.789 -22.938 9.367 1 93.25 40 PRO B N 1
ATOM 3348 C CA . PRO B 1 40 ? 1.158 -21.906 10.328 1 93.25 40 PRO B CA 1
ATOM 3349 C C . PRO B 1 40 ? 2.297 -21.016 9.828 1 93.25 40 PRO B C 1
ATOM 3351 O O . PRO B 1 40 ? 3.141 -21.469 9.055 1 93.25 40 PRO B O 1
ATOM 3354 N N . THR B 1 41 ? 2.279 -19.844 10.328 1 94.88 41 THR B N 1
ATOM 3355 C CA . THR B 1 41 ? 3.357 -18.906 9.992 1 94.88 41 THR B CA 1
ATOM 3356 C C . THR B 1 41 ? 4.688 -19.406 10.547 1 94.88 41 THR B C 1
ATOM 3358 O O . THR B 1 41 ? 4.746 -19.922 11.672 1 94.88 41 THR B O 1
ATOM 3361 N N . ALA B 1 42 ? 5.738 -19.266 9.742 1 97.56 42 ALA B N 1
ATOM 3362 C CA . ALA B 1 42 ? 7.086 -19.562 10.219 1 97.56 42 ALA B CA 1
ATOM 3363 C C . ALA B 1 42 ? 7.379 -18.844 11.531 1 97.56 42 ALA B C 1
ATOM 3365 O O . ALA B 1 42 ? 7.176 -17.641 11.641 1 97.56 42 ALA B O 1
ATOM 3366 N N . PRO B 1 43 ? 7.867 -19.562 12.516 1 97.5 43 PRO B N 1
ATOM 3367 C CA . PRO B 1 43 ? 8.125 -18.953 13.82 1 97.5 43 PRO B CA 1
ATOM 3368 C C . PRO B 1 43 ? 9.016 -17.719 13.727 1 97.5 43 PRO B C 1
ATOM 3370 O O . PRO B 1 43 ? 8.75 -16.703 14.391 1 97.5 43 PRO B O 1
ATOM 3373 N N . ALA B 1 44 ? 10.023 -17.75 12.875 1 98.06 44 ALA B N 1
ATOM 3374 C CA . ALA B 1 44 ? 10.938 -16.625 12.719 1 98.06 44 ALA B CA 1
ATOM 3375 C C . ALA B 1 44 ? 10.203 -15.383 12.227 1 98.06 44 ALA B C 1
ATOM 3377 O O . ALA B 1 44 ? 10.508 -14.266 12.648 1 98.06 44 ALA B O 1
ATOM 3378 N N . VAL B 1 45 ? 9.32 -15.562 11.305 1 98.31 45 VAL B N 1
ATOM 3379 C CA . VAL B 1 45 ? 8.523 -14.453 10.781 1 98.31 45 VAL B CA 1
ATOM 3380 C C . VAL B 1 45 ? 7.633 -13.891 11.891 1 98.31 45 VAL B C 1
ATOM 3382 O O . VAL B 1 45 ? 7.551 -12.68 12.07 1 98.31 45 VAL B O 1
ATOM 3385 N N . LEU B 1 46 ? 6.953 -14.797 12.617 1 98 46 LEU B N 1
ATOM 3386 C CA . LEU B 1 46 ? 6.09 -14.383 13.719 1 98 46 LEU B CA 1
ATOM 3387 C C . LEU B 1 46 ? 6.879 -13.578 14.75 1 98 46 LEU B C 1
ATOM 3389 O O . LEU B 1 46 ? 6.406 -12.547 15.234 1 98 46 LEU B O 1
ATOM 3393 N N . ASP B 1 47 ? 8.07 -14.031 15.094 1 98.31 47 ASP B N 1
ATOM 3394 C CA . ASP B 1 47 ? 8.938 -13.328 16.031 1 98.31 47 ASP B CA 1
ATOM 3395 C C . ASP B 1 47 ? 9.281 -11.93 15.523 1 98.31 47 ASP B C 1
ATOM 3397 O O . ASP B 1 47 ? 9.258 -10.961 16.281 1 98.31 47 ASP B O 1
ATOM 3401 N N . GLY B 1 48 ? 9.664 -11.844 14.234 1 97.88 48 GLY B N 1
ATOM 3402 C CA . GLY B 1 48 ? 9.992 -10.562 13.641 1 97.88 48 GLY B CA 1
ATOM 3403 C C . GLY B 1 48 ? 8.836 -9.578 13.664 1 97.88 48 GLY B C 1
ATOM 3404 O O . GLY B 1 48 ? 9.023 -8.398 13.977 1 97.88 48 GLY B O 1
ATOM 3405 N N . VAL B 1 49 ? 7.625 -10.055 13.359 1 98.06 49 VAL B N 1
ATOM 3406 C CA . VAL B 1 49 ? 6.43 -9.211 13.344 1 98.06 49 VAL B CA 1
ATOM 3407 C C . VAL B 1 49 ? 6.094 -8.773 14.773 1 98.06 49 VAL B C 1
ATOM 3409 O O . VAL B 1 49 ? 5.777 -7.609 15.008 1 98.06 49 VAL B O 1
ATOM 3412 N N . ARG B 1 50 ? 6.168 -9.703 15.742 1 98 50 ARG B N 1
ATOM 3413 C CA . ARG B 1 50 ? 5.895 -9.383 17.141 1 98 50 ARG B CA 1
ATOM 3414 C C . ARG B 1 50 ? 6.879 -8.344 17.656 1 98 50 ARG B C 1
ATOM 3416 O O . ARG B 1 50 ? 6.488 -7.418 18.375 1 98 50 ARG B O 1
ATOM 3423 N N . ALA B 1 51 ? 8.125 -8.5 17.328 1 97.19 51 ALA B N 1
ATOM 3424 C CA . ALA B 1 51 ? 9.125 -7.516 17.734 1 97.19 51 ALA B CA 1
ATOM 3425 C C . ALA B 1 51 ? 8.789 -6.129 17.188 1 97.19 51 ALA B C 1
ATOM 3427 O O . ALA B 1 51 ? 8.938 -5.129 17.906 1 97.19 51 ALA B O 1
ATOM 3428 N N . CYS B 1 52 ? 8.406 -6.07 15.953 1 95.75 52 CYS B N 1
ATOM 3429 C CA . CYS B 1 52 ? 7.988 -4.828 15.312 1 95.75 52 CYS B CA 1
ATOM 3430 C C . CYS B 1 52 ? 6.828 -4.188 16.062 1 95.75 52 CYS B C 1
ATOM 3432 O O . CYS B 1 52 ? 6.844 -2.982 16.328 1 95.75 52 CYS B O 1
ATOM 3434 N N . VAL B 1 53 ? 5.836 -4.977 16.453 1 96.31 53 VAL B N 1
ATOM 3435 C CA . VAL B 1 53 ? 4.645 -4.508 17.156 1 96.31 53 VAL B CA 1
ATOM 3436 C C . VAL B 1 53 ? 5.02 -4.062 18.562 1 96.31 53 VAL B C 1
ATOM 3438 O O . VAL B 1 53 ? 4.586 -3.004 19.031 1 96.31 53 VAL B O 1
ATOM 3441 N N . ASP B 1 54 ? 5.879 -4.82 19.203 1 95.12 54 ASP B N 1
ATOM 3442 C CA . ASP B 1 54 ? 6.309 -4.504 20.562 1 95.12 54 ASP B CA 1
ATOM 3443 C C . ASP B 1 54 ? 7.086 -3.189 20.609 1 95.12 54 ASP B C 1
ATOM 3445 O O . ASP B 1 54 ? 7.012 -2.445 21.578 1 95.12 54 ASP B O 1
ATOM 3449 N N . ASN B 1 55 ? 7.754 -2.957 19.562 1 94.06 55 ASN B N 1
ATOM 3450 C CA . ASN B 1 55 ? 8.531 -1.729 19.453 1 94.06 55 ASN B CA 1
ATOM 3451 C C . ASN B 1 55 ? 7.684 -0.566 18.953 1 94.06 55 ASN B C 1
ATOM 3453 O O . ASN B 1 55 ? 8.188 0.549 18.781 1 94.06 55 ASN B O 1
ATOM 3457 N N . GLU B 1 56 ? 6.441 -0.767 18.625 1 94.69 56 GLU B N 1
ATOM 3458 C CA . GLU B 1 56 ? 5.496 0.232 18.125 1 94.69 56 GLU B CA 1
ATOM 3459 C C . GLU B 1 56 ? 6.012 0.9 16.859 1 94.69 56 GLU B C 1
ATOM 3461 O O . GLU B 1 56 ? 5.977 2.127 16.734 1 94.69 56 GLU B O 1
ATOM 3466 N N . GLU B 1 57 ? 6.633 0.069 15.953 1 94.81 57 GLU B N 1
ATOM 3467 C CA . GLU B 1 57 ? 7.133 0.584 14.68 1 94.81 57 GLU B CA 1
ATOM 3468 C C . GLU B 1 57 ? 5.988 0.901 13.727 1 94.81 57 GLU B C 1
ATOM 3470 O O . GLU B 1 57 ? 5.883 0.304 12.648 1 94.81 57 GLU B O 1
ATOM 3475 N N . PHE B 1 58 ? 5.16 1.87 14.086 1 96.44 58 PHE B N 1
ATOM 3476 C CA . PHE B 1 58 ? 3.926 2.127 13.359 1 96.44 58 PHE B CA 1
ATOM 3477 C C . PHE B 1 58 ? 4.012 3.443 12.594 1 96.44 58 PHE B C 1
ATOM 3479 O O . PHE B 1 58 ? 3.09 3.799 11.859 1 96.44 58 PHE B O 1
ATOM 3486 N N . GLY B 1 59 ? 5.164 4.246 12.727 1 95.56 59 GLY B N 1
ATOM 3487 C CA . GLY B 1 59 ? 5.406 5.43 11.922 1 95.56 59 GLY B CA 1
ATOM 3488 C C . GLY B 1 59 ? 5.832 5.109 10.5 1 95.56 59 GLY B C 1
ATOM 3489 O O . GLY B 1 59 ? 5.672 3.98 10.039 1 95.56 59 GLY B O 1
ATOM 3490 N N . TYR B 1 60 ? 6.254 6.117 9.781 1 94.06 60 TYR B N 1
ATOM 3491 C CA . TYR B 1 60 ? 6.719 5.91 8.414 1 94.06 60 TYR B CA 1
ATOM 3492 C C . TYR B 1 60 ? 8.008 5.098 8.391 1 94.06 60 TYR B C 1
ATOM 3494 O O . TYR B 1 60 ? 8.883 5.297 9.234 1 94.06 60 TYR B O 1
ATOM 3502 N N . PRO B 1 61 ? 8.07 4.156 7.426 1 89.31 61 PRO B N 1
ATOM 3503 C CA . PRO B 1 61 ? 9.32 3.408 7.336 1 89.31 61 PRO B CA 1
ATOM 3504 C C . PRO B 1 61 ? 10.523 4.305 7.039 1 89.31 61 PRO B C 1
ATOM 3506 O O . PRO B 1 61 ? 10.406 5.273 6.285 1 89.31 61 PRO B O 1
ATOM 3509 N N . PRO B 1 62 ? 11.602 3.986 7.672 1 80.38 62 PRO B N 1
ATOM 3510 C CA . PRO B 1 62 ? 12.781 4.816 7.453 1 80.38 62 PRO B CA 1
ATOM 3511 C C . PRO B 1 62 ? 13.281 4.773 6.012 1 80.38 62 PRO B C 1
ATOM 3513 O O . PRO B 1 62 ? 13.32 3.701 5.398 1 80.38 62 PRO B O 1
ATOM 3516 N N . LEU B 1 63 ? 13.469 5.938 5.555 1 73.88 63 LEU B N 1
ATOM 3517 C CA . LEU B 1 63 ? 14.062 6.066 4.23 1 73.88 63 LEU B CA 1
ATOM 3518 C C . LEU B 1 63 ? 15.562 5.789 4.281 1 73.88 63 LEU B C 1
ATOM 3520 O O . LEU B 1 63 ? 16.234 6.145 5.25 1 73.88 63 LEU B O 1
ATOM 3524 N N . GLY B 1 64 ? 16.062 5.023 3.359 1 69.75 64 GLY B N 1
ATOM 3525 C CA . GLY B 1 64 ? 17.5 4.828 3.262 1 69.75 64 GLY B CA 1
ATOM 3526 C C . GLY B 1 64 ? 18 3.637 4.059 1 69.75 64 GLY B C 1
ATOM 3527 O O . GLY B 1 64 ? 19.172 3.264 3.963 1 69.75 64 GLY B O 1
ATOM 3528 N N . GLU B 1 65 ? 17.062 3.162 4.953 1 79 65 GLU B N 1
ATOM 3529 C CA . GLU B 1 65 ? 17.453 1.911 5.594 1 79 65 GLU B CA 1
ATOM 3530 C C . GLU B 1 65 ? 17.656 0.804 4.566 1 79 65 GLU B C 1
ATOM 3532 O O . GLU B 1 65 ? 16.844 0.643 3.65 1 79 65 GLU B O 1
ATOM 3537 N N . ASP B 1 66 ? 18.781 0.171 4.754 1 91.06 66 ASP B N 1
ATOM 3538 C CA . ASP B 1 66 ? 19.109 -0.826 3.74 1 91.06 66 ASP B CA 1
ATOM 3539 C C . ASP B 1 66 ? 18.938 -2.242 4.285 1 91.06 66 ASP B C 1
ATOM 3541 O O . ASP B 1 66 ? 19.438 -3.203 3.695 1 91.06 66 ASP B O 1
ATOM 3545 N N . SER B 1 67 ? 18.266 -2.357 5.414 1 95.12 67 SER B N 1
ATOM 3546 C CA . SER B 1 67 ? 18.109 -3.672 6.031 1 95.12 67 SER B CA 1
ATOM 3547 C C . SER B 1 67 ? 17.391 -4.641 5.094 1 95.12 67 SER B C 1
ATOM 3549 O O . SER B 1 67 ? 17.859 -5.758 4.875 1 95.12 67 SER B O 1
ATOM 3551 N N . LEU B 1 68 ? 16.328 -4.195 4.5 1 97.62 68 LEU B N 1
ATOM 3552 C CA . LEU B 1 68 ? 15.578 -5.098 3.623 1 97.62 68 LEU B CA 1
ATOM 3553 C C . LEU B 1 68 ? 16.344 -5.332 2.32 1 97.62 68 LEU B C 1
ATOM 3555 O O . LEU B 1 68 ? 16.453 -6.473 1.865 1 97.62 68 LEU B O 1
ATOM 3559 N N . PRO B 1 69 ? 16.906 -4.305 1.716 1 98.12 69 PRO B N 1
ATOM 3560 C CA . PRO B 1 69 ? 17.734 -4.539 0.531 1 98.12 69 PRO B CA 1
ATOM 3561 C C . PRO B 1 69 ? 18.875 -5.523 0.792 1 98.12 69 PRO B C 1
ATOM 3563 O O . PRO B 1 69 ? 19.109 -6.414 -0.022 1 98.12 69 PRO B O 1
ATOM 3566 N N . ARG B 1 70 ? 19.5 -5.422 1.925 1 98.5 70 ARG B N 1
ATOM 3567 C CA . ARG B 1 70 ? 20.578 -6.328 2.277 1 98.5 70 ARG B CA 1
ATOM 3568 C C . ARG B 1 70 ? 20.062 -7.738 2.529 1 98.5 70 ARG B C 1
ATOM 3570 O O . ARG B 1 70 ? 20.656 -8.719 2.078 1 98.5 70 ARG B O 1
ATOM 3577 N N . ALA B 1 71 ? 18.969 -7.824 3.244 1 98.75 71 ALA B N 1
ATOM 3578 C CA . ALA B 1 71 ? 18.375 -9.133 3.5 1 98.75 71 ALA B CA 1
ATOM 3579 C C . ALA B 1 71 ? 17.984 -9.82 2.197 1 98.75 71 ALA B C 1
ATOM 3581 O O . ALA B 1 71 ? 18.203 -11.031 2.037 1 98.75 71 ALA B O 1
ATOM 3582 N N . THR B 1 72 ? 17.453 -9.062 1.284 1 98.75 72 THR B N 1
ATOM 3583 C CA . THR B 1 72 ? 17.062 -9.586 -0.016 1 98.75 72 THR B CA 1
ATOM 3584 C C . THR B 1 72 ? 18.266 -10.102 -0.787 1 98.75 72 THR B C 1
ATOM 3586 O O . THR B 1 72 ? 18.25 -11.219 -1.308 1 98.75 72 THR B O 1
ATOM 3589 N N . ALA B 1 73 ? 19.266 -9.258 -0.852 1 98.69 73 ALA B N 1
ATOM 3590 C CA . ALA B 1 73 ? 20.484 -9.633 -1.571 1 98.69 73 ALA B CA 1
ATOM 3591 C C . ALA B 1 73 ? 21.125 -10.875 -0.958 1 98.69 73 ALA B C 1
ATOM 3593 O O . ALA B 1 73 ? 21.547 -11.781 -1.679 1 98.69 73 ALA B O 1
ATOM 3594 N N . ASP B 1 74 ? 21.188 -10.938 0.341 1 98.75 74 ASP B N 1
ATOM 3595 C CA . ASP B 1 74 ? 21.766 -12.07 1.043 1 98.75 74 ASP B CA 1
ATOM 3596 C C . ASP B 1 74 ? 20.984 -13.352 0.776 1 98.75 74 ASP B C 1
ATOM 3598 O O . ASP B 1 74 ? 21.562 -14.414 0.561 1 98.75 74 ASP B O 1
ATOM 3602 N N . TRP B 1 75 ? 19.719 -13.234 0.815 1 98.75 75 TRP B N 1
ATOM 3603 C CA . TRP B 1 75 ? 18.859 -14.383 0.524 1 98.75 75 TRP B CA 1
ATOM 3604 C C . TRP B 1 75 ? 19.109 -14.898 -0.886 1 98.75 75 TRP B C 1
ATOM 3606 O O . TRP B 1 75 ? 19.281 -16.109 -1.088 1 98.75 75 TRP B O 1
ATOM 3616 N N . CYS B 1 76 ? 19.141 -14.008 -1.875 1 98.75 76 CYS B N 1
ATOM 3617 C CA . CYS B 1 76 ? 19.375 -14.391 -3.262 1 98.75 76 CYS B CA 1
ATOM 3618 C C . CYS B 1 76 ? 20.719 -15.094 -3.408 1 98.75 76 CYS B C 1
ATOM 3620 O O . CYS B 1 76 ? 20.812 -16.125 -4.082 1 98.75 76 CYS B O 1
ATOM 3622 N N . ARG B 1 77 ? 21.703 -14.555 -2.76 1 98.38 77 ARG B N 1
ATOM 3623 C CA . ARG B 1 77 ? 23.031 -15.148 -2.816 1 98.38 77 ARG B CA 1
ATOM 3624 C C . ARG B 1 77 ? 23.031 -16.547 -2.221 1 98.38 77 ARG B C 1
ATOM 3626 O O . ARG B 1 77 ? 23.516 -17.5 -2.846 1 98.38 77 ARG B O 1
ATOM 3633 N N . GLN B 1 78 ? 22.484 -16.703 -1.117 1 97.88 78 GLN B N 1
ATOM 3634 C CA . GLN B 1 78 ? 22.531 -17.953 -0.366 1 97.88 78 GLN B CA 1
ATOM 3635 C C . GLN B 1 78 ? 21.641 -19.016 -1.003 1 97.88 78 GLN B C 1
ATOM 3637 O O . GLN B 1 78 ? 22.031 -20.172 -1.128 1 97.88 78 GLN B O 1
ATOM 3642 N N . ARG B 1 79 ? 20.453 -18.625 -1.406 1 97.88 79 ARG B N 1
ATOM 3643 C CA . ARG B 1 79 ? 19.453 -19.594 -1.819 1 97.88 79 ARG B CA 1
ATOM 3644 C C . ARG B 1 79 ? 19.531 -19.859 -3.316 1 97.88 79 ARG B C 1
ATOM 3646 O O . ARG B 1 79 ? 19.266 -20.984 -3.76 1 97.88 79 ARG B O 1
ATOM 3653 N N . TYR B 1 80 ? 19.922 -18.781 -4.086 1 98 80 TYR B N 1
ATOM 3654 C CA . TYR B 1 80 ? 19.828 -18.906 -5.535 1 98 80 TYR B CA 1
ATOM 3655 C C . TYR B 1 80 ? 21.203 -18.844 -6.184 1 98 80 TYR B C 1
ATOM 3657 O O . TYR B 1 80 ? 21.344 -19.109 -7.383 1 98 80 TYR B O 1
ATOM 3665 N N . GLY B 1 81 ? 22.234 -18.5 -5.461 1 97.38 81 GLY B N 1
ATOM 3666 C CA . GLY B 1 81 ? 23.547 -18.312 -6.051 1 97.38 81 GLY B CA 1
ATOM 3667 C C . GLY B 1 81 ? 23.641 -17.047 -6.902 1 97.38 81 GLY B C 1
ATOM 3668 O O . GLY B 1 81 ? 24.547 -16.938 -7.738 1 97.38 81 GLY B O 1
ATOM 3669 N N . TRP B 1 82 ? 22.672 -16.188 -6.844 1 98.12 82 TRP B N 1
ATOM 3670 C CA . TRP B 1 82 ? 22.625 -14.898 -7.527 1 98.12 82 TRP B CA 1
ATOM 3671 C C . TRP B 1 82 ? 22.984 -13.766 -6.582 1 98.12 82 TRP B C 1
ATOM 3673 O O . TRP B 1 82 ? 22.453 -13.672 -5.473 1 98.12 82 TRP B O 1
ATOM 3683 N N . CYS B 1 83 ? 23.891 -12.859 -6.953 1 97.81 83 CYS B N 1
ATOM 3684 C CA . CYS B 1 83 ? 24.438 -11.844 -6.059 1 97.81 83 CYS B CA 1
ATOM 3685 C C . CYS B 1 83 ? 24 -10.445 -6.5 1 97.81 83 CYS B C 1
ATOM 3687 O O . CYS B 1 83 ? 24.844 -9.641 -6.922 1 97.81 83 CYS B O 1
ATOM 3689 N N . PRO B 1 84 ? 22.75 -10.125 -6.336 1 97.94 84 PRO B N 1
ATOM 3690 C CA . PRO B 1 84 ? 22.359 -8.734 -6.621 1 97.94 84 PRO B CA 1
ATOM 3691 C C . PRO B 1 84 ? 23 -7.738 -5.652 1 97.94 84 PRO B C 1
ATOM 3693 O O . PRO B 1 84 ? 23.344 -8.102 -4.523 1 97.94 84 PRO B O 1
ATOM 3696 N N . ARG B 1 85 ? 23.203 -6.5 -6.098 1 97.75 85 ARG B N 1
ATOM 3697 C CA . ARG B 1 85 ? 23.703 -5.426 -5.234 1 97.75 85 ARG B CA 1
ATOM 3698 C C . ARG B 1 85 ? 22.578 -4.898 -4.336 1 97.75 85 ARG B C 1
ATOM 3700 O O . ARG B 1 85 ? 21.531 -4.48 -4.828 1 97.75 85 ARG B O 1
ATOM 3707 N N . PRO B 1 86 ? 22.859 -4.891 -3.053 1 97.81 86 PRO B N 1
ATOM 3708 C CA . PRO B 1 86 ? 21.828 -4.359 -2.164 1 97.81 86 PRO B CA 1
ATOM 3709 C C . PRO B 1 86 ? 21.391 -2.945 -2.543 1 97.81 86 PRO B C 1
ATOM 3711 O O . PRO B 1 86 ? 20.203 -2.607 -2.428 1 97.81 86 PRO B O 1
ATOM 3714 N N . ASP B 1 87 ? 22.281 -2.094 -3.033 1 96.38 87 ASP B N 1
ATOM 3715 C CA . ASP B 1 87 ? 21.984 -0.701 -3.348 1 96.38 87 ASP B CA 1
ATOM 3716 C C . ASP B 1 87 ? 21.094 -0.6 -4.586 1 96.38 87 ASP B C 1
ATOM 3718 O O . ASP B 1 87 ? 20.594 0.48 -4.914 1 96.38 87 ASP B O 1
ATOM 3722 N N . TRP B 1 88 ? 20.844 -1.753 -5.277 1 97.88 88 TRP B N 1
ATOM 3723 C CA . TRP B 1 88 ? 19.984 -1.755 -6.449 1 97.88 88 TRP B CA 1
ATOM 3724 C C . TRP B 1 88 ? 18.672 -2.477 -6.148 1 97.88 88 TRP B C 1
ATOM 3726 O O . TRP B 1 88 ? 17.922 -2.816 -7.062 1 97.88 88 TRP B O 1
ATOM 3736 N N . VAL B 1 89 ? 18.438 -2.773 -4.875 1 98.31 89 VAL B N 1
ATOM 3737 C CA . VAL B 1 89 ? 17.172 -3.332 -4.434 1 98.31 89 VAL B CA 1
ATOM 3738 C C . VAL B 1 89 ? 16.266 -2.215 -3.918 1 98.31 89 VAL B C 1
ATOM 3740 O O . VAL B 1 89 ? 16.688 -1.388 -3.107 1 98.31 89 VAL B O 1
ATOM 3743 N N . ARG B 1 90 ? 15.023 -2.139 -4.449 1 97.75 90 ARG B N 1
ATOM 3744 C CA . ARG B 1 90 ? 14.047 -1.111 -4.09 1 97.75 90 ARG B CA 1
ATOM 3745 C C . ARG B 1 90 ? 12.797 -1.732 -3.477 1 97.75 90 ARG B C 1
ATOM 3747 O O . ARG B 1 90 ? 12.344 -2.789 -3.918 1 97.75 90 ARG B O 1
ATOM 3754 N N . VAL B 1 91 ? 12.281 -1.058 -2.479 1 97.38 91 VAL B N 1
ATOM 3755 C CA . VAL B 1 91 ? 11.125 -1.549 -1.731 1 97.38 91 VAL B CA 1
ATOM 3756 C C . VAL B 1 91 ? 9.844 -1.001 -2.346 1 97.38 91 VAL B C 1
ATOM 3758 O O . VAL B 1 91 ? 9.75 0.193 -2.641 1 97.38 91 VAL B O 1
ATOM 3761 N N . VAL B 1 92 ? 8.867 -1.83 -2.596 1 97.25 92 VAL B N 1
ATOM 3762 C CA . VAL B 1 92 ? 7.539 -1.482 -3.088 1 97.25 92 VAL B CA 1
ATOM 3763 C C . VAL B 1 92 ? 6.477 -2.219 -2.275 1 97.25 92 VAL B C 1
ATOM 3765 O O . VAL B 1 92 ? 6.793 -3.135 -1.513 1 97.25 92 VAL B O 1
ATOM 3768 N N . PRO B 1 93 ? 5.25 -1.83 -2.352 1 97 93 PRO B N 1
ATOM 3769 C CA . PRO B 1 93 ? 4.23 -2.422 -1.48 1 97 93 PRO B CA 1
ATOM 3770 C C . PRO B 1 93 ? 3.871 -3.852 -1.88 1 97 93 PRO B C 1
ATOM 3772 O O . PRO B 1 93 ? 3.467 -4.652 -1.031 1 97 93 PRO B O 1
ATOM 3775 N N . ASP B 1 94 ? 3.9 -4.137 -3.145 1 97.81 94 ASP B N 1
ATOM 3776 C CA . ASP B 1 94 ? 3.633 -5.477 -3.668 1 97.81 94 ASP B CA 1
ATOM 3777 C C . ASP B 1 94 ? 4.203 -5.641 -5.074 1 97.81 94 ASP B C 1
ATOM 3779 O O . ASP B 1 94 ? 4.652 -4.668 -5.684 1 97.81 94 ASP B O 1
ATOM 3783 N N . VAL B 1 95 ? 4.223 -6.852 -5.523 1 98.44 95 VAL B N 1
ATOM 3784 C CA . VAL B 1 95 ? 4.867 -7.176 -6.793 1 98.44 95 VAL B CA 1
ATOM 3785 C C . VAL B 1 95 ? 4.102 -6.527 -7.941 1 98.44 95 VAL B C 1
ATOM 3787 O O . VAL B 1 95 ? 4.707 -6.039 -8.898 1 98.44 95 VAL B O 1
ATOM 3790 N N . LEU B 1 96 ? 2.793 -6.496 -7.918 1 98.38 96 LEU B N 1
ATOM 3791 C CA . LEU B 1 96 ? 1.994 -5.949 -9.008 1 98.38 96 LEU B CA 1
ATOM 3792 C C . LEU B 1 96 ? 2.23 -4.449 -9.148 1 98.38 96 LEU B C 1
ATOM 3794 O O . LEU B 1 96 ? 2.344 -3.938 -10.266 1 98.38 96 LEU B O 1
ATOM 3798 N N . LYS B 1 97 ? 2.334 -3.766 -8.016 1 97.81 97 LYS B N 1
ATOM 3799 C CA . LYS B 1 97 ? 2.672 -2.346 -8.07 1 97.81 97 LYS B CA 1
ATOM 3800 C C . LYS B 1 97 ? 4.082 -2.137 -8.609 1 97.81 97 LYS B C 1
ATOM 3802 O O . LYS B 1 97 ? 4.312 -1.233 -9.414 1 97.81 97 LYS B O 1
ATOM 3807 N N . GLY B 1 98 ? 5.012 -2.934 -8.125 1 98.56 98 GLY B N 1
ATOM 3808 C CA . GLY B 1 98 ? 6.34 -2.881 -8.711 1 98.56 98 GLY B CA 1
ATOM 3809 C C . GLY B 1 98 ? 6.336 -3.09 -10.219 1 98.56 98 GLY B C 1
ATOM 3810 O O . GLY B 1 98 ? 7.031 -2.379 -10.945 1 98.56 98 GLY B O 1
ATOM 3811 N N . MET B 1 99 ? 5.547 -4.047 -10.641 1 98.81 99 MET B N 1
ATOM 3812 C CA . MET B 1 99 ? 5.453 -4.359 -12.062 1 98.81 99 MET B CA 1
ATOM 3813 C C . MET B 1 99 ? 4.867 -3.182 -12.836 1 98.81 99 MET B C 1
ATOM 3815 O O . MET B 1 99 ? 5.336 -2.855 -13.93 1 98.81 99 MET B O 1
ATOM 3819 N N . GLU B 1 100 ? 3.832 -2.607 -12.305 1 98.44 100 GLU B N 1
ATOM 3820 C CA . GLU B 1 100 ? 3.242 -1.415 -12.898 1 98.44 100 GLU B CA 1
ATOM 3821 C C . GLU B 1 100 ? 4.285 -0.319 -13.094 1 98.44 100 GLU B C 1
ATOM 3823 O O . GLU B 1 100 ? 4.359 0.294 -14.156 1 98.44 100 GLU B O 1
ATOM 3828 N N . VAL B 1 101 ? 5.094 -0.042 -12.062 1 98.5 101 VAL B N 1
ATOM 3829 C CA . VAL B 1 101 ? 6.125 0.989 -12.109 1 98.5 101 VAL B CA 1
ATOM 3830 C C . VAL B 1 101 ? 7.164 0.637 -13.172 1 98.5 101 VAL B C 1
ATOM 3832 O O . VAL B 1 101 ? 7.574 1.496 -13.953 1 98.5 101 VAL B O 1
ATOM 3835 N N . VAL B 1 102 ? 7.543 -0.596 -13.242 1 98.81 102 VAL B N 1
ATOM 3836 C CA . VAL B 1 102 ? 8.547 -1.041 -14.203 1 98.81 102 VAL B CA 1
ATOM 3837 C C . VAL B 1 102 ? 8.016 -0.868 -15.625 1 98.81 102 VAL B C 1
ATOM 3839 O O . VAL B 1 102 ? 8.711 -0.333 -16.5 1 98.81 102 VAL B O 1
ATOM 3842 N N . VAL B 1 103 ? 6.793 -1.3 -15.859 1 98.75 103 VAL B N 1
ATOM 3843 C CA . VAL B 1 103 ? 6.18 -1.185 -17.172 1 98.75 103 VAL B CA 1
ATOM 3844 C C . VAL B 1 103 ? 6.141 0.281 -17.609 1 98.75 103 VAL B C 1
ATOM 3846 O O . VAL B 1 103 ? 6.496 0.615 -18.734 1 98.75 103 VAL B O 1
ATOM 3849 N N . GLU B 1 104 ? 5.832 1.146 -16.703 1 98 104 GLU B N 1
ATOM 3850 C CA . GLU B 1 104 ? 5.598 2.553 -17.016 1 98 104 GLU B CA 1
ATOM 3851 C C . GLU B 1 104 ? 6.914 3.293 -17.234 1 98 104 GLU B C 1
ATOM 3853 O O . GLU B 1 104 ? 7 4.184 -18.078 1 98 104 GLU B O 1
ATOM 3858 N N . PHE B 1 105 ? 7.945 2.904 -16.484 1 98.38 105 PHE B N 1
ATOM 3859 C CA . PHE B 1 105 ? 9.07 3.836 -16.422 1 98.38 105 PHE B CA 1
ATOM 3860 C C . PHE B 1 105 ? 10.344 3.178 -16.938 1 98.38 105 PHE B C 1
ATOM 3862 O O . PHE B 1 105 ? 11.328 3.861 -17.234 1 98.38 105 PHE B O 1
ATOM 3869 N N . LEU B 1 106 ? 10.32 1.829 -17.016 1 98.5 106 LEU B N 1
ATOM 3870 C CA . LEU B 1 106 ? 11.586 1.184 -17.344 1 98.5 106 LEU B CA 1
ATOM 3871 C C . LEU B 1 106 ? 11.469 0.386 -18.641 1 98.5 106 LEU B C 1
ATOM 3873 O O . LEU B 1 106 ? 12.328 -0.441 -18.953 1 98.5 106 LEU B O 1
ATOM 3877 N N . THR B 1 107 ? 10.398 0.47 -19.344 1 98.38 107 THR B N 1
ATOM 3878 C CA . THR B 1 107 ? 10.242 -0.137 -20.656 1 98.38 107 THR B CA 1
ATOM 3879 C C . THR B 1 107 ? 10.031 0.934 -21.719 1 98.38 107 THR B C 1
ATOM 3881 O O . THR B 1 107 ? 9.82 2.105 -21.406 1 98.38 107 THR B O 1
ATOM 3884 N N . ARG B 1 108 ? 10.148 0.577 -22.969 1 98 108 ARG B N 1
ATOM 3885 C CA . ARG B 1 108 ? 9.914 1.522 -24.062 1 98 108 ARG B CA 1
ATOM 3886 C C . ARG B 1 108 ? 8.516 2.127 -23.969 1 98 108 ARG B C 1
ATOM 3888 O O . ARG B 1 108 ? 7.527 1.399 -23.906 1 98 108 ARG B O 1
ATOM 3895 N N . PRO B 1 109 ? 8.469 3.438 -24.016 1 96.88 109 PRO B N 1
ATOM 3896 C CA . PRO B 1 109 ? 7.18 4.109 -23.844 1 96.88 109 PRO B CA 1
ATOM 3897 C C . PRO B 1 109 ? 6.141 3.66 -24.875 1 96.88 109 PRO B C 1
ATOM 3899 O O . PRO B 1 109 ? 6.457 3.492 -26.047 1 96.88 109 PRO B O 1
ATOM 3902 N N . GLU B 1 110 ? 4.965 3.305 -24.391 1 96.88 110 GLU B N 1
ATOM 3903 C CA . GLU B 1 110 ? 3.754 3.047 -25.172 1 96.88 110 GLU B CA 1
ATOM 3904 C C . GLU B 1 110 ? 3.865 1.738 -25.953 1 96.88 110 GLU B C 1
ATOM 3906 O O . GLU B 1 110 ? 2.928 1.344 -26.641 1 96.88 110 GLU B O 1
ATOM 3911 N N . SER B 1 111 ? 5 1.061 -25.766 1 98.62 111 SER B N 1
ATOM 3912 C CA . SER B 1 111 ? 5.176 -0.186 -26.5 1 98.62 111 SER B CA 1
ATOM 3913 C C . SER B 1 111 ? 4.305 -1.298 -25.938 1 98.62 111 SER B C 1
ATOM 3915 O O . SER B 1 111 ? 4.035 -1.321 -24.734 1 98.62 111 SER B O 1
ATOM 3917 N N . PRO B 1 112 ? 3.838 -2.191 -26.828 1 98.81 112 PRO B N 1
ATOM 3918 C CA . PRO B 1 112 ? 3.121 -3.371 -26.344 1 98.81 112 PRO B CA 1
ATOM 3919 C C . PRO B 1 112 ? 3.963 -4.223 -25.391 1 98.81 112 PRO B C 1
ATOM 3921 O O . PRO B 1 112 ? 5.188 -4.078 -25.344 1 98.81 112 PRO B O 1
ATOM 3924 N N . VAL B 1 113 ? 3.305 -5.012 -24.625 1 98.94 113 VAL B N 1
ATOM 3925 C CA . VAL B 1 113 ? 3.949 -5.945 -23.703 1 98.94 113 VAL B CA 1
ATOM 3926 C C . VAL B 1 113 ? 3.576 -7.379 -24.078 1 98.94 113 VAL B C 1
ATOM 3928 O O . VAL B 1 113 ? 2.393 -7.703 -24.203 1 98.94 113 VAL B O 1
ATOM 3931 N N . ALA B 1 114 ? 4.594 -8.203 -24.344 1 98.94 114 ALA B N 1
ATOM 3932 C CA . ALA B 1 114 ? 4.363 -9.633 -24.547 1 98.94 114 ALA B CA 1
ATOM 3933 C C . ALA B 1 114 ? 3.99 -10.32 -23.234 1 98.94 114 ALA B C 1
ATOM 3935 O O . ALA B 1 114 ? 4.621 -10.086 -22.203 1 98.94 114 ALA B O 1
ATOM 3936 N N . LEU B 1 115 ? 2.953 -11.125 -23.25 1 98.88 115 LEU B N 1
ATOM 3937 C CA . LEU B 1 115 ? 2.465 -11.836 -22.078 1 98.88 115 LEU B CA 1
ATOM 3938 C C . LEU B 1 115 ? 2.273 -13.32 -22.375 1 98.88 115 LEU B C 1
ATOM 3940 O O . LEU B 1 115 ? 1.367 -13.688 -23.125 1 98.88 115 LEU B O 1
ATOM 3944 N N . PRO B 1 116 ? 3.135 -14.156 -21.844 1 98.75 116 PRO B N 1
ATOM 3945 C CA . PRO B 1 116 ? 2.908 -15.594 -21.969 1 98.75 116 PRO B CA 1
ATOM 3946 C C . PRO B 1 116 ? 1.586 -16.031 -21.344 1 98.75 116 PRO B C 1
ATOM 3948 O O . PRO B 1 116 ? 1.248 -15.609 -20.234 1 98.75 116 PRO B O 1
ATOM 3951 N N . VAL B 1 117 ? 0.792 -16.875 -22.016 1 98.56 117 VAL B N 1
ATOM 3952 C CA . VAL B 1 117 ? -0.503 -17.328 -21.516 1 98.56 117 VAL B CA 1
ATOM 3953 C C . VAL B 1 117 ? -0.567 -18.844 -21.547 1 98.56 117 VAL B C 1
ATOM 3955 O O . VAL B 1 117 ? 0.033 -19.484 -22.422 1 98.56 117 VAL B O 1
ATOM 3958 N N . PRO B 1 118 ? -1.319 -19.469 -20.625 1 98.38 118 PRO B N 1
ATOM 3959 C CA . PRO B 1 118 ? -2.078 -18.812 -19.562 1 98.38 118 PRO B CA 1
ATOM 3960 C C . PRO B 1 118 ? -1.183 -18.062 -18.578 1 98.38 118 PRO B C 1
ATOM 3962 O O . PRO B 1 118 ? -0.023 -18.438 -18.391 1 98.38 118 PRO B O 1
ATOM 3965 N N . ALA B 1 119 ? -1.692 -16.969 -18.047 1 98.5 119 ALA B N 1
ATOM 3966 C CA . ALA B 1 119 ? -0.938 -16.094 -17.156 1 98.5 119 ALA B CA 1
ATOM 3967 C C . ALA B 1 119 ? -1.731 -15.805 -15.875 1 98.5 119 ALA B C 1
ATOM 3969 O O . ALA B 1 119 ? -2.961 -15.891 -15.875 1 98.5 119 ALA B O 1
ATOM 3970 N N . TYR B 1 120 ? -1.006 -15.57 -14.852 1 98.5 120 TYR B N 1
ATOM 3971 C CA . TYR B 1 120 ? -1.641 -15.031 -13.656 1 98.5 120 TYR B CA 1
ATOM 3972 C C . TYR B 1 120 ? -2.523 -13.836 -14 1 98.5 120 TYR B C 1
ATOM 3974 O O . TYR B 1 120 ? -2.059 -12.859 -14.594 1 98.5 120 TYR B O 1
ATOM 3982 N N . MET B 1 121 ? -3.768 -13.781 -13.609 1 97.69 121 MET B N 1
ATOM 3983 C CA . MET B 1 121 ? -4.828 -12.914 -14.102 1 97.69 121 MET B CA 1
ATOM 3984 C C . MET B 1 121 ? -4.496 -11.445 -13.836 1 97.69 121 MET B C 1
ATOM 3986 O O . MET B 1 121 ? -4.723 -10.586 -14.695 1 97.69 121 MET B O 1
ATOM 3990 N N . PRO B 1 122 ? -3.846 -11.109 -12.75 1 97.94 122 PRO B N 1
ATOM 3991 C CA . PRO B 1 122 ? -3.576 -9.695 -12.477 1 97.94 122 PRO B CA 1
ATOM 3992 C C . PRO B 1 122 ? -2.543 -9.102 -13.43 1 97.94 122 PRO B C 1
ATOM 3994 O O . PRO B 1 122 ? -2.402 -7.879 -13.5 1 97.94 122 PRO B O 1
ATOM 3997 N N . PHE B 1 123 ? -1.798 -9.953 -14.172 1 98.69 123 PHE B N 1
ATOM 3998 C CA . PHE B 1 123 ? -0.91 -9.398 -15.188 1 98.69 123 PHE B CA 1
ATOM 3999 C C . PHE B 1 123 ? -1.708 -8.703 -16.281 1 98.69 123 PHE B C 1
ATOM 4001 O O . PHE B 1 123 ? -1.267 -7.691 -16.828 1 98.69 123 PHE B O 1
ATOM 4008 N N . PHE B 1 124 ? -2.898 -9.297 -16.625 1 98.31 124 PHE B N 1
ATOM 4009 C CA . PHE B 1 124 ? -3.787 -8.641 -17.562 1 98.31 124 PHE B CA 1
ATOM 4010 C C . PHE B 1 124 ? -4.223 -7.277 -17.047 1 98.31 124 PHE B C 1
ATOM 4012 O O . PHE B 1 124 ? -4.258 -6.297 -17.797 1 98.31 124 PHE B O 1
ATOM 4019 N N . ASP B 1 125 ? -4.441 -7.18 -15.773 1 97.81 125 ASP B N 1
ATOM 4020 C CA . ASP B 1 125 ? -4.863 -5.938 -15.133 1 97.81 125 ASP B CA 1
ATOM 4021 C C . ASP B 1 125 ? -3.742 -4.898 -15.164 1 97.81 125 ASP B C 1
ATOM 4023 O O . ASP B 1 125 ? -3.998 -3.707 -15.352 1 97.81 125 ASP B O 1
ATOM 4027 N N . VAL B 1 126 ? -2.518 -5.348 -14.922 1 98.5 126 VAL B N 1
ATOM 4028 C CA . VAL B 1 126 ? -1.376 -4.438 -14.969 1 98.5 126 VAL B CA 1
ATOM 4029 C C . VAL B 1 126 ? -1.315 -3.764 -16.344 1 98.5 126 VAL B C 1
ATOM 4031 O O . VAL B 1 126 ? -1.112 -2.551 -16.438 1 98.5 126 VAL B O 1
ATOM 4034 N N . LEU B 1 127 ? -1.482 -4.543 -17.406 1 98.25 127 LEU B N 1
ATOM 4035 C CA . LEU B 1 127 ? -1.424 -3.998 -18.75 1 98.25 127 LEU B CA 1
ATOM 4036 C C . LEU B 1 127 ? -2.605 -3.07 -19.016 1 98.25 127 LEU B C 1
ATOM 4038 O O . LEU B 1 127 ? -2.455 -2.039 -19.672 1 98.25 127 LEU B O 1
ATOM 4042 N N . HIS B 1 128 ? -3.727 -3.457 -18.422 1 96.88 128 HIS B N 1
ATOM 4043 C CA . HIS B 1 128 ? -4.914 -2.623 -18.562 1 96.88 128 HIS B CA 1
ATOM 4044 C C . HIS B 1 128 ? -4.711 -1.262 -17.906 1 96.88 128 HIS B C 1
ATOM 4046 O O . HIS B 1 128 ? -4.957 -0.225 -18.531 1 96.88 128 HIS B O 1
ATOM 4052 N N . VAL B 1 129 ? -4.184 -1.185 -16.703 1 96.75 129 VAL B N 1
ATOM 4053 C CA . VAL B 1 129 ? -4.129 0.059 -15.945 1 96.75 129 VAL B CA 1
ATOM 4054 C C . VAL B 1 129 ? -2.957 0.912 -16.438 1 96.75 129 VAL B C 1
ATOM 4056 O O . VAL B 1 129 ? -2.928 2.123 -16.203 1 96.75 129 VAL B O 1
ATOM 4059 N N . THR B 1 130 ? -1.974 0.318 -17.094 1 97.25 130 THR B N 1
ATOM 4060 C CA . THR B 1 130 ? -0.851 1.074 -17.641 1 97.25 130 THR B CA 1
ATOM 4061 C C . THR B 1 130 ? -1.134 1.506 -19.078 1 97.25 130 THR B C 1
ATOM 4063 O O . THR B 1 130 ? -0.318 2.191 -19.688 1 97.25 130 THR B O 1
ATOM 4066 N N . GLY B 1 131 ? -2.223 1.029 -19.641 1 97.31 131 GLY B N 1
ATOM 4067 C CA . GLY B 1 131 ? -2.613 1.403 -20.984 1 97.31 131 GLY B CA 1
ATOM 4068 C C . GLY B 1 131 ? -1.76 0.749 -22.062 1 97.31 131 GLY B C 1
ATOM 4069 O O . GLY B 1 131 ? -1.606 1.29 -23.156 1 97.31 131 GLY B O 1
ATOM 4070 N N . ARG B 1 132 ? -1.146 -0.381 -21.703 1 98.44 132 ARG B N 1
ATOM 4071 C CA . ARG B 1 132 ? -0.262 -1.052 -22.656 1 98.44 132 ARG B CA 1
ATOM 4072 C C . ARG B 1 132 ? -1.014 -2.117 -23.438 1 98.44 132 ARG B C 1
ATOM 4074 O O . ARG B 1 132 ? -1.841 -2.844 -22.891 1 98.44 132 ARG B O 1
ATOM 4081 N N . GLN B 1 133 ? -0.756 -2.109 -24.75 1 98.44 133 GLN B N 1
ATOM 4082 C CA . GLN B 1 133 ? -1.294 -3.191 -25.562 1 98.44 133 GLN B CA 1
ATOM 4083 C C . GLN B 1 133 ? -0.651 -4.527 -25.203 1 98.44 133 GLN B C 1
ATOM 4085 O O . GLN B 1 133 ? 0.556 -4.594 -24.969 1 98.44 133 GLN B O 1
ATOM 4090 N N . ARG B 1 134 ? -1.503 -5.551 -25.172 1 98.12 134 ARG B N 1
ATOM 4091 C CA . ARG B 1 134 ? -1.062 -6.902 -24.828 1 98.12 134 ARG B CA 1
ATOM 4092 C C . ARG B 1 134 ? -0.833 -7.734 -26.094 1 98.12 134 ARG B C 1
ATOM 4094 O O . ARG B 1 134 ? -1.666 -7.742 -27 1 98.12 134 ARG B O 1
ATOM 4101 N N . VAL B 1 135 ? 0.314 -8.367 -26.172 1 98.5 135 VAL B N 1
ATOM 4102 C CA . VAL B 1 135 ? 0.599 -9.375 -27.188 1 98.5 135 VAL B CA 1
ATOM 4103 C C . VAL B 1 135 ? 0.78 -10.742 -26.531 1 98.5 135 VAL B C 1
ATOM 4105 O O . VAL B 1 135 ? 1.819 -11.016 -25.922 1 98.5 135 VAL B O 1
ATOM 4108 N N . GLU B 1 136 ? -0.156 -11.617 -26.688 1 98.25 136 GLU B N 1
ATOM 4109 C CA . GLU B 1 136 ? -0.1 -12.922 -26.031 1 98.25 136 GLU B CA 1
ATOM 4110 C C . GLU B 1 136 ? 0.886 -13.844 -26.734 1 98.25 136 GLU B C 1
ATOM 4112 O O . GLU B 1 136 ? 0.955 -13.867 -27.969 1 98.25 136 GLU B O 1
ATOM 4117 N N . VAL B 1 137 ? 1.702 -14.484 -25.969 1 98.56 137 VAL B N 1
ATOM 4118 C CA . VAL B 1 137 ? 2.662 -15.484 -26.422 1 98.56 137 VAL B CA 1
ATOM 4119 C C . VAL B 1 137 ? 2.312 -16.844 -25.812 1 98.56 137 VAL B C 1
ATOM 4121 O O . VAL B 1 137 ? 2.223 -16.984 -24.594 1 98.56 137 VAL B O 1
ATOM 4124 N N . PRO B 1 138 ? 2.203 -17.875 -26.578 1 97.62 138 PRO B N 1
ATOM 4125 C CA . PRO B 1 138 ? 1.728 -19.156 -26.062 1 97.62 138 PRO B CA 1
ATOM 4126 C C . PRO B 1 138 ? 2.768 -19.859 -25.188 1 97.62 138 PRO B C 1
ATOM 4128 O O . PRO B 1 138 ? 3.959 -19.828 -25.5 1 97.62 138 PRO B O 1
ATOM 4131 N N . MET B 1 139 ? 2.328 -20.375 -24.094 1 97.94 139 MET B N 1
ATOM 4132 C CA . MET B 1 139 ? 3.035 -21.438 -23.391 1 97.94 139 ME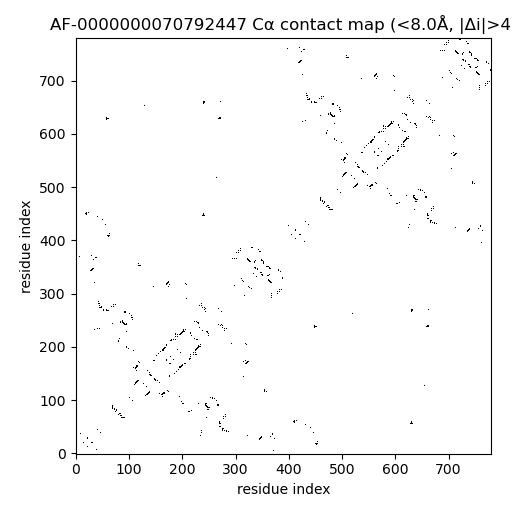T B CA 1
ATOM 4133 C C . MET B 1 139 ? 2.646 -22.797 -23.938 1 97.94 139 MET B C 1
ATOM 4135 O O . MET B 1 139 ? 1.494 -23.219 -23.828 1 97.94 139 MET B O 1
ATOM 4139 N N . VAL B 1 140 ? 3.631 -23.5 -24.469 1 96.5 140 VAL B N 1
ATOM 4140 C CA . VAL B 1 140 ? 3.348 -24.734 -25.203 1 96.5 140 VAL B CA 1
ATOM 4141 C C . VAL B 1 140 ? 3.676 -25.938 -24.328 1 96.5 140 VAL B C 1
ATOM 4143 O O . VAL B 1 140 ? 4.766 -26.031 -23.75 1 96.5 140 VAL B O 1
ATOM 4146 N N . GLN B 1 141 ? 2.727 -26.797 -24.25 1 95.44 141 GLN B N 1
ATOM 4147 C CA . GLN B 1 141 ? 2.947 -28.016 -23.469 1 95.44 141 GLN B CA 1
ATOM 4148 C C . GLN B 1 141 ? 3.836 -29 -24.234 1 95.44 141 GLN B C 1
ATOM 4150 O O . GLN B 1 141 ? 3.535 -29.359 -25.359 1 95.44 141 GLN B O 1
ATOM 4155 N N . GLN B 1 142 ? 4.879 -29.438 -23.562 1 95.12 142 GLN B N 1
ATOM 4156 C CA . GLN B 1 142 ? 5.777 -30.453 -24.125 1 95.12 142 GLN B CA 1
ATOM 4157 C C . GLN B 1 142 ? 5.266 -31.859 -23.844 1 95.12 142 GLN B C 1
ATOM 4159 O O . GLN B 1 142 ? 4.328 -32.031 -23.062 1 95.12 142 GLN B O 1
ATOM 4164 N N . ASP B 1 143 ? 5.93 -32.844 -24.453 1 93.06 143 ASP B N 1
ATOM 4165 C CA . ASP B 1 143 ? 5.582 -34.219 -24.234 1 93.06 143 ASP B CA 1
ATOM 4166 C C . ASP B 1 143 ? 5.773 -34.625 -22.766 1 93.06 143 ASP B C 1
ATOM 4168 O O . ASP B 1 143 ? 5.047 -35.469 -22.234 1 93.06 143 ASP B O 1
ATOM 4172 N N . SER B 1 144 ? 6.633 -33.969 -22.109 1 89.75 144 SER B N 1
ATOM 4173 C CA . SER B 1 144 ? 6.938 -34.25 -20.703 1 89.75 144 SER B CA 1
ATOM 4174 C C . SER B 1 144 ? 5.82 -33.719 -19.797 1 89.75 144 SER B C 1
ATOM 4176 O O . SER B 1 144 ? 5.773 -34.062 -18.609 1 89.75 144 SER B O 1
ATOM 4178 N N . GLY B 1 145 ? 4.926 -32.938 -20.406 1 91.5 145 GLY B N 1
ATOM 4179 C CA . GLY B 1 145 ? 3.883 -32.312 -19.609 1 91.5 145 GLY B CA 1
ATOM 4180 C C . GLY B 1 145 ? 4.23 -30.906 -19.188 1 91.5 145 GLY B C 1
ATOM 4181 O O . GLY B 1 145 ? 3.352 -30.125 -18.797 1 91.5 145 GLY B O 1
ATOM 4182 N N . ARG B 1 146 ? 5.488 -30.562 -19.375 1 94.62 146 ARG B N 1
ATOM 4183 C CA . ARG B 1 146 ? 5.949 -29.219 -19.016 1 94.62 146 ARG B CA 1
ATOM 4184 C C . ARG B 1 146 ? 5.5 -28.203 -20.062 1 94.62 146 ARG B C 1
ATOM 4186 O O . ARG B 1 146 ? 5.344 -28.531 -21.234 1 94.62 146 ARG B O 1
ATOM 4193 N N . TYR B 1 147 ? 5.219 -27 -19.594 1 97 147 TYR B N 1
ATOM 4194 C CA . TYR B 1 147 ? 4.902 -25.891 -20.5 1 97 147 TYR B CA 1
ATOM 4195 C C . TYR B 1 147 ? 6.117 -25 -20.703 1 97 147 TYR B C 1
ATOM 4197 O O . TYR B 1 147 ? 6.805 -24.641 -19.75 1 97 147 TYR B O 1
ATOM 4205 N N . LEU B 1 148 ? 6.402 -24.719 -21.922 1 97.31 148 LEU B N 1
ATOM 4206 C CA . LEU B 1 148 ? 7.504 -23.812 -22.25 1 97.31 148 LEU B CA 1
ATOM 4207 C C . LEU B 1 148 ? 7.027 -22.672 -23.125 1 97.31 148 LEU B C 1
ATOM 4209 O O . LEU B 1 148 ? 6.051 -22.812 -23.875 1 97.31 148 LEU B O 1
ATOM 4213 N N . LEU B 1 149 ? 7.73 -21.594 -23 1 98.12 149 LEU B N 1
ATOM 4214 C CA . LEU B 1 149 ? 7.426 -20.406 -23.781 1 98.12 149 LEU B CA 1
ATOM 4215 C C . LEU B 1 149 ? 7.711 -20.656 -25.266 1 98.12 149 LEU B C 1
ATOM 4217 O O . LEU B 1 149 ? 8.734 -21.25 -25.609 1 98.12 149 LEU B O 1
ATOM 4221 N N . ASP B 1 150 ? 6.766 -20.281 -26.156 1 98.44 150 ASP B N 1
ATOM 4222 C CA . ASP B 1 150 ? 7.012 -20.312 -27.594 1 98.44 150 ASP B CA 1
ATOM 4223 C C . ASP B 1 150 ? 7.988 -19.203 -28 1 98.44 150 ASP B C 1
ATOM 4225 O O . ASP B 1 150 ? 7.59 -18.062 -28.203 1 98.44 150 ASP B O 1
ATOM 4229 N N . LEU B 1 151 ? 9.203 -19.578 -28.266 1 98.62 151 LEU B N 1
ATOM 4230 C CA . LEU B 1 151 ? 10.266 -18.609 -28.516 1 98.62 151 LEU B CA 1
ATOM 4231 C C . LEU B 1 151 ? 10.078 -17.922 -29.859 1 98.62 151 LEU B C 1
ATOM 4233 O O . LEU B 1 151 ? 10.414 -16.75 -30.016 1 98.62 151 LEU B O 1
ATOM 4237 N N . ASP B 1 152 ? 9.594 -18.641 -30.844 1 98.56 152 ASP B N 1
ATOM 4238 C CA . ASP B 1 152 ? 9.312 -18.016 -32.125 1 98.56 152 ASP B CA 1
ATOM 4239 C C . ASP B 1 152 ? 8.227 -16.953 -32 1 98.56 152 ASP B C 1
ATOM 4241 O O . ASP B 1 152 ? 8.344 -15.875 -32.594 1 98.56 152 ASP B O 1
ATOM 4245 N N . ALA B 1 153 ? 7.219 -17.266 -31.25 1 98.69 153 ALA B N 1
ATOM 4246 C CA . ALA B 1 153 ? 6.145 -16.312 -31.016 1 98.69 153 ALA B CA 1
ATOM 4247 C C . ALA B 1 153 ? 6.652 -15.102 -30.234 1 98.69 153 ALA B C 1
ATOM 4249 O O . ALA B 1 153 ? 6.219 -13.969 -30.484 1 98.69 153 ALA B O 1
ATOM 4250 N N . LEU B 1 154 ? 7.527 -15.359 -29.297 1 98.81 154 LEU B N 1
ATOM 4251 C CA . LEU B 1 154 ? 8.125 -14.258 -28.531 1 98.81 154 LEU B CA 1
ATOM 4252 C C . LEU B 1 154 ? 8.906 -13.328 -29.453 1 98.81 154 LEU B C 1
ATOM 4254 O O . LEU B 1 154 ? 8.742 -12.109 -29.391 1 98.81 154 LEU B O 1
ATOM 4258 N N . GLN B 1 155 ? 9.719 -13.938 -30.281 1 98.62 155 GLN B N 1
ATOM 4259 C CA . GLN B 1 155 ? 10.492 -13.156 -31.234 1 98.62 155 GLN B CA 1
ATOM 4260 C C . GLN B 1 155 ? 9.586 -12.344 -32.156 1 98.62 155 GLN B C 1
ATOM 4262 O O . GLN B 1 155 ? 9.852 -11.172 -32.406 1 98.62 155 GLN B O 1
ATOM 4267 N N . ALA B 1 156 ? 8.547 -12.977 -32.625 1 98.75 156 ALA B N 1
ATOM 4268 C CA . ALA B 1 156 ? 7.594 -12.297 -33.5 1 98.75 156 ALA B CA 1
ATOM 4269 C C . ALA B 1 156 ? 6.957 -11.102 -32.781 1 98.75 156 ALA B C 1
ATOM 4271 O O . ALA B 1 156 ? 6.707 -10.07 -33.406 1 98.75 156 ALA B O 1
ATOM 4272 N N . ALA B 1 157 ? 6.641 -11.242 -31.5 1 98.75 157 ALA B N 1
ATOM 4273 C CA . ALA B 1 157 ? 6.066 -10.148 -30.719 1 98.75 157 ALA B CA 1
ATOM 4274 C C . ALA B 1 157 ? 7.004 -8.945 -30.688 1 98.75 157 ALA B C 1
ATOM 4276 O O . ALA B 1 157 ? 6.566 -7.805 -30.828 1 98.75 157 ALA B O 1
ATOM 4277 N N . PHE B 1 158 ? 8.266 -9.188 -30.516 1 98.69 158 PHE B N 1
ATOM 4278 C CA . PHE B 1 158 ? 9.25 -8.109 -30.469 1 98.69 158 PHE B CA 1
ATOM 4279 C C . PHE B 1 158 ? 9.43 -7.473 -31.844 1 98.69 158 PHE B C 1
ATOM 4281 O O . PHE B 1 158 ? 9.555 -6.254 -31.953 1 98.69 158 PHE B O 1
ATOM 4288 N N . VAL B 1 159 ? 9.445 -8.328 -32.844 1 98.38 159 VAL B N 1
ATOM 4289 C CA . VAL B 1 159 ? 9.547 -7.82 -34.219 1 98.38 159 VAL B CA 1
ATOM 4290 C C . VAL B 1 159 ? 8.375 -6.891 -34.531 1 98.38 159 VAL B C 1
ATOM 4292 O O . VAL B 1 159 ? 8.539 -5.883 -35.219 1 98.38 159 VAL B O 1
ATOM 4295 N N . ARG B 1 160 ? 7.254 -7.188 -33.906 1 98.06 160 ARG B N 1
ATOM 4296 C CA . ARG B 1 160 ? 6.047 -6.406 -34.156 1 98.06 160 ARG B CA 1
ATOM 4297 C C . ARG B 1 160 ? 5.977 -5.199 -33.219 1 98.06 160 ARG B C 1
ATOM 4299 O O . ARG B 1 160 ? 4.992 -4.457 -33.219 1 98.06 160 ARG B O 1
ATOM 4306 N N . GLY B 1 161 ? 6.988 -5.047 -32.375 1 97.88 161 GLY B N 1
ATOM 4307 C CA . GLY B 1 161 ? 7.094 -3.77 -31.703 1 97.88 161 GLY B CA 1
ATOM 4308 C C . GLY B 1 161 ? 6.941 -3.889 -30.203 1 97.88 161 GLY B C 1
ATOM 4309 O O . GLY B 1 161 ? 7.02 -2.889 -29.484 1 97.88 161 GLY B O 1
ATOM 4310 N N . ALA B 1 162 ? 6.691 -5.074 -29.609 1 98.69 162 ALA B N 1
ATOM 4311 C CA . ALA B 1 162 ? 6.66 -5.215 -28.156 1 98.69 162 ALA B CA 1
ATOM 4312 C C . ALA B 1 162 ? 7.973 -4.742 -27.531 1 98.69 162 ALA B C 1
ATOM 4314 O O . ALA B 1 162 ? 9.047 -5 -28.078 1 98.69 162 ALA B O 1
ATOM 4315 N N . GLY B 1 163 ? 7.836 -3.992 -26.438 1 98.75 163 GLY B N 1
ATOM 4316 C CA . GLY B 1 163 ? 9.016 -3.439 -25.781 1 98.75 163 GLY B CA 1
ATOM 4317 C C . GLY B 1 163 ? 9.445 -4.23 -24.562 1 98.75 163 GLY B C 1
ATOM 4318 O O . GLY B 1 163 ? 10.5 -3.961 -23.984 1 98.75 163 GLY B O 1
ATOM 4319 N N . SER B 1 164 ? 8.648 -5.168 -24.156 1 98.94 164 SER B N 1
ATOM 4320 C CA . SER B 1 164 ? 8.953 -5.957 -22.969 1 98.94 164 SER B CA 1
ATOM 4321 C C . SER B 1 164 ? 8.133 -7.246 -22.938 1 98.94 164 SER B C 1
ATOM 4323 O O . SER B 1 164 ? 7.215 -7.426 -23.734 1 98.94 164 SER B O 1
ATOM 4325 N N . VAL B 1 165 ? 8.578 -8.18 -22.125 1 98.94 165 VAL B N 1
ATOM 4326 C CA . VAL B 1 165 ? 7.844 -9.406 -21.812 1 98.94 165 VAL B CA 1
ATOM 4327 C C . VAL B 1 165 ? 7.77 -9.602 -20.312 1 98.94 165 VAL B C 1
ATOM 4329 O O . VAL B 1 165 ? 8.734 -9.328 -19.594 1 98.94 165 VAL B O 1
ATOM 4332 N N . ILE B 1 166 ? 6.59 -10 -19.766 1 98.94 166 ILE B N 1
ATOM 4333 C CA . ILE B 1 166 ? 6.445 -10.43 -18.391 1 98.94 166 ILE B CA 1
ATOM 4334 C C . ILE B 1 166 ? 6.648 -11.938 -18.281 1 98.94 166 ILE B C 1
ATOM 4336 O O . ILE B 1 166 ? 5.969 -12.711 -18.969 1 98.94 166 ILE B O 1
ATOM 4340 N N . ILE B 1 167 ? 7.59 -12.344 -17.484 1 98.69 167 ILE B N 1
ATOM 4341 C CA . ILE B 1 167 ? 7.809 -13.758 -17.234 1 98.69 167 ILE B CA 1
ATOM 4342 C C . ILE B 1 167 ? 7.594 -14.055 -15.75 1 98.69 167 ILE B C 1
ATOM 4344 O O . ILE B 1 167 ? 8.117 -13.336 -14.883 1 98.69 167 ILE B O 1
ATOM 4348 N N . CYS B 1 168 ? 6.734 -14.93 -15.492 1 98.81 168 CYS B N 1
ATOM 4349 C CA . CYS B 1 168 ? 6.539 -15.453 -14.148 1 98.81 168 CYS B CA 1
ATOM 4350 C C . CYS B 1 168 ? 7.332 -16.734 -13.938 1 98.81 168 CYS B C 1
ATOM 4352 O O . CYS B 1 168 ? 7.086 -17.734 -14.617 1 98.81 168 CYS B O 1
ATOM 4354 N N . ASN B 1 169 ? 8.312 -16.719 -13.008 1 98.56 169 ASN B N 1
ATOM 4355 C CA . ASN B 1 169 ? 9.258 -17.812 -12.828 1 98.56 169 ASN B CA 1
ATOM 4356 C C . ASN B 1 169 ? 9.516 -18.094 -11.352 1 98.56 169 ASN B C 1
ATOM 4358 O O . ASN B 1 169 ? 10.203 -17.312 -10.68 1 98.56 169 ASN B O 1
ATOM 4362 N N . PRO B 1 170 ? 9.07 -19.266 -10.875 1 98.44 170 PRO B N 1
ATOM 4363 C CA . PRO B 1 170 ? 8.211 -20.281 -11.469 1 98.44 170 PRO B CA 1
ATOM 4364 C C . PRO B 1 170 ? 6.867 -19.734 -11.945 1 98.44 170 PRO B C 1
ATOM 4366 O O . PRO B 1 170 ? 6.367 -18.75 -11.391 1 98.44 170 PRO B O 1
ATOM 4369 N N . ASN B 1 171 ? 6.344 -20.406 -12.938 1 98.62 171 ASN B N 1
ATOM 4370 C CA . ASN B 1 171 ? 5.18 -19.891 -13.648 1 98.62 171 ASN B CA 1
ATOM 4371 C C . ASN B 1 171 ? 3.887 -20.172 -12.891 1 98.62 171 ASN B C 1
ATOM 4373 O O . ASN B 1 171 ? 3.684 -21.281 -12.391 1 98.62 171 ASN B O 1
ATOM 4377 N N . ASN B 1 172 ? 3.072 -19.297 -12.641 1 98.62 172 ASN B N 1
ATOM 4378 C CA . ASN B 1 172 ? 1.673 -19.375 -12.234 1 98.62 172 ASN B CA 1
ATOM 4379 C C . ASN B 1 172 ? 0.733 -19.062 -13.391 1 98.62 172 ASN B C 1
ATOM 4381 O O . ASN B 1 172 ? 0.699 -17.922 -13.875 1 98.62 172 ASN B O 1
ATOM 4385 N N . PRO B 1 173 ? 0.126 -20 -13.906 1 98.44 173 PRO B N 1
ATOM 4386 C CA . PRO B 1 173 ? -0.443 -21.141 -13.18 1 98.44 173 PRO B CA 1
ATOM 4387 C C . PRO B 1 173 ? 0.23 -22.469 -13.531 1 98.44 173 PRO B C 1
ATOM 4389 O O . PRO B 1 173 ? -0.105 -23.5 -12.961 1 98.44 173 PRO B O 1
ATOM 4392 N N . LEU B 1 174 ? 1.213 -22.484 -14.383 1 98.5 174 LEU B N 1
ATOM 4393 C CA . LEU B 1 174 ? 1.636 -23.719 -15.031 1 98.5 174 LEU B CA 1
ATOM 4394 C C . LEU B 1 174 ? 2.707 -24.438 -14.211 1 98.5 174 LEU B C 1
ATOM 4396 O O . LEU B 1 174 ? 2.969 -25.625 -14.414 1 98.5 174 LEU B O 1
ATOM 4400 N N . GLY B 1 175 ? 3.361 -23.688 -13.383 1 97.62 175 GLY B N 1
ATOM 4401 C CA . GLY B 1 175 ? 4.254 -24.297 -12.414 1 97.62 175 GLY B CA 1
ATOM 4402 C C . GLY B 1 175 ? 5.656 -24.531 -12.953 1 97.62 175 GLY B C 1
ATOM 4403 O O . GLY B 1 175 ? 6.539 -25 -12.234 1 97.62 175 GLY B O 1
ATOM 4404 N N . THR B 1 176 ? 5.91 -24.141 -14.188 1 97.44 176 THR B N 1
ATOM 4405 C CA . THR B 1 176 ? 7.23 -24.328 -14.781 1 97.44 176 THR B CA 1
ATOM 4406 C C . THR B 1 176 ? 8.266 -23.469 -14.062 1 97.44 176 THR B C 1
ATOM 4408 O O . THR B 1 176 ? 8.086 -22.25 -13.922 1 97.44 176 THR B O 1
ATOM 4411 N N . ALA B 1 177 ? 9.305 -24.078 -13.547 1 98.12 177 ALA B N 1
ATOM 4412 C CA . ALA B 1 177 ? 10.539 -23.391 -13.18 1 98.12 177 ALA B CA 1
ATOM 4413 C C . ALA B 1 177 ? 11.562 -23.453 -14.305 1 98.12 177 ALA B C 1
ATOM 4415 O O . ALA B 1 177 ? 12.117 -24.531 -14.578 1 98.12 177 ALA B O 1
ATOM 4416 N N . PHE B 1 178 ? 11.797 -22.344 -14.961 1 97.94 178 PHE B N 1
ATOM 4417 C CA . PHE B 1 178 ? 12.648 -22.344 -16.141 1 97.94 178 PHE B CA 1
ATOM 4418 C C . PHE B 1 178 ? 14.086 -22.703 -15.781 1 97.94 178 PHE B C 1
ATOM 4420 O O . PHE B 1 178 ? 14.594 -22.266 -14.742 1 97.94 178 PHE B O 1
ATOM 4427 N N . THR B 1 179 ? 14.711 -23.484 -16.625 1 97.25 179 THR B N 1
ATOM 4428 C CA . THR B 1 179 ? 16.141 -23.781 -16.484 1 97.25 179 THR B CA 1
ATOM 4429 C C . THR B 1 179 ? 16.984 -22.594 -16.938 1 97.25 179 THR B C 1
ATOM 4431 O O . THR B 1 179 ? 16.469 -21.656 -17.562 1 97.25 179 THR B O 1
ATOM 4434 N N . GLU B 1 180 ? 18.219 -22.688 -16.625 1 98.12 180 GLU B N 1
ATOM 4435 C CA . GLU B 1 180 ? 19.156 -21.641 -17.062 1 98.12 180 GLU B CA 1
ATOM 4436 C C . GLU B 1 180 ? 19.141 -21.5 -18.578 1 98.12 180 GLU B C 1
ATOM 4438 O O . GLU B 1 180 ? 19.109 -20.375 -19.094 1 98.12 180 GLU B O 1
ATOM 4443 N N . ALA B 1 181 ? 19.172 -22.609 -19.281 1 98.12 181 ALA B N 1
ATOM 4444 C CA . ALA B 1 181 ? 19.219 -22.594 -20.75 1 98.12 181 ALA B CA 1
ATOM 4445 C C . ALA B 1 181 ? 17.938 -21.969 -21.312 1 98.12 181 ALA B C 1
ATOM 4447 O O . ALA B 1 181 ? 18 -21.188 -22.281 1 98.12 181 ALA B O 1
ATOM 4448 N N . GLU B 1 182 ? 16.828 -22.312 -20.766 1 98 182 GLU B N 1
ATOM 4449 C CA . GLU B 1 182 ? 15.547 -21.75 -21.203 1 98 182 GLU B CA 1
ATOM 4450 C C . GLU B 1 182 ? 15.484 -20.25 -20.953 1 98 182 GLU B C 1
ATOM 4452 O O . GLU B 1 182 ? 15.039 -19.484 -21.828 1 98 182 GLU B O 1
ATOM 4457 N N . LEU B 1 183 ? 15.953 -19.75 -19.797 1 98.69 183 LEU B N 1
ATOM 4458 C CA . LEU B 1 183 ? 15.984 -18.344 -19.469 1 98.69 183 LEU B CA 1
ATOM 4459 C C . LEU B 1 183 ? 16.953 -17.578 -20.391 1 98.69 183 LEU B C 1
ATOM 4461 O O . LEU B 1 183 ? 16.656 -16.469 -20.828 1 98.69 183 LEU B O 1
ATOM 4465 N N . ARG B 1 184 ? 18.094 -18.172 -20.641 1 98.62 184 ARG B N 1
ATOM 4466 C CA . ARG B 1 184 ? 19.047 -17.547 -21.547 1 98.62 184 ARG B CA 1
ATOM 4467 C C . ARG B 1 184 ? 18.453 -17.312 -22.922 1 98.62 184 ARG B C 1
ATOM 4469 O O . ARG B 1 184 ? 18.672 -16.266 -23.531 1 98.62 184 ARG B O 1
ATOM 4476 N N . ALA B 1 185 ? 17.719 -18.297 -23.375 1 98.62 185 ALA B N 1
ATOM 4477 C CA . ALA B 1 185 ? 17.078 -18.172 -24.688 1 98.62 185 ALA B CA 1
ATOM 4478 C C . ALA B 1 185 ? 16.109 -17 -24.703 1 98.62 185 ALA B C 1
ATOM 4480 O O . ALA B 1 185 ? 16.094 -16.203 -25.656 1 98.62 185 ALA B O 1
ATOM 4481 N N . ILE B 1 186 ? 15.312 -16.828 -23.656 1 98.62 186 ILE B N 1
ATOM 4482 C CA . ILE B 1 186 ? 14.336 -15.758 -23.547 1 98.62 186 ILE B CA 1
ATOM 4483 C C . ILE B 1 186 ? 15.055 -14.406 -23.484 1 98.62 186 ILE B C 1
ATOM 4485 O O . ILE B 1 186 ? 14.703 -13.484 -24.234 1 98.62 186 ILE B O 1
ATOM 4489 N N . VAL B 1 187 ? 16.078 -14.297 -22.641 1 98.56 187 VAL B N 1
ATOM 4490 C CA . VAL B 1 187 ? 16.797 -13.047 -22.406 1 98.56 187 VAL B CA 1
ATOM 4491 C C . VAL B 1 187 ? 17.547 -12.633 -23.656 1 98.56 187 VAL B C 1
ATOM 4493 O O . VAL B 1 187 ? 17.625 -11.445 -23.984 1 98.56 187 VAL B O 1
ATOM 4496 N N . ASP B 1 188 ? 18.125 -13.633 -24.344 1 98.44 188 ASP B N 1
ATOM 4497 C CA . ASP B 1 188 ? 18.859 -13.344 -25.578 1 98.44 188 ASP B CA 1
ATOM 4498 C C . ASP B 1 188 ? 17.938 -12.75 -26.641 1 98.44 188 ASP B C 1
ATOM 4500 O O . ASP B 1 188 ? 18.328 -11.82 -27.344 1 98.44 188 ASP B O 1
ATOM 4504 N N . ILE B 1 189 ? 16.766 -13.328 -26.781 1 98.56 189 ILE B N 1
ATOM 4505 C CA . ILE B 1 189 ? 15.805 -12.812 -27.734 1 98.56 189 ILE B CA 1
ATOM 4506 C C . ILE B 1 189 ? 15.43 -11.375 -27.359 1 98.56 189 ILE B C 1
ATOM 4508 O O . ILE B 1 189 ? 15.398 -10.492 -28.219 1 98.56 189 ILE B O 1
ATOM 4512 N N . ALA B 1 190 ? 15.148 -11.094 -26.094 1 98.56 190 ALA B N 1
ATOM 4513 C CA . ALA B 1 190 ? 14.797 -9.758 -25.625 1 98.56 190 ALA B CA 1
ATOM 4514 C C . ALA B 1 190 ? 15.938 -8.773 -25.906 1 98.56 190 ALA B C 1
ATOM 4516 O O . ALA B 1 190 ? 15.711 -7.695 -26.453 1 98.56 190 ALA B O 1
ATOM 4517 N N . ALA B 1 191 ? 17.156 -9.148 -25.578 1 98.12 191 ALA B N 1
ATOM 4518 C CA . ALA B 1 191 ? 18.328 -8.289 -25.734 1 98.12 191 ALA B CA 1
ATOM 4519 C C . ALA B 1 191 ? 18.547 -7.922 -27.203 1 98.12 191 ALA B C 1
ATOM 4521 O O . ALA B 1 191 ? 18.859 -6.77 -27.516 1 98.12 191 ALA B O 1
ATOM 4522 N N . ARG B 1 192 ? 18.391 -8.906 -28.031 1 97.69 192 ARG B N 1
ATOM 4523 C CA . ARG B 1 192 ? 18.609 -8.68 -29.469 1 97.69 192 ARG B CA 1
ATOM 4524 C C . ARG B 1 192 ? 17.641 -7.641 -30.016 1 97.69 192 ARG B C 1
ATOM 4526 O O . ARG B 1 192 ? 17.953 -6.953 -30.984 1 97.69 192 ARG B O 1
ATOM 4533 N N . HIS B 1 193 ? 16.516 -7.48 -29.391 1 97.88 193 HIS B N 1
ATOM 4534 C CA . HIS B 1 193 ? 15.492 -6.586 -29.906 1 97.88 193 HIS B CA 1
ATOM 4535 C C . HIS B 1 193 ? 15.359 -5.336 -29.047 1 97.88 193 HIS B C 1
ATOM 4537 O O . HIS B 1 193 ? 14.406 -4.57 -29.188 1 97.88 193 HIS B O 1
ATOM 4543 N N . GLY B 1 194 ? 16.266 -5.18 -28.078 1 97.25 194 GLY B N 1
ATOM 4544 C CA . GLY B 1 194 ? 16.219 -4.02 -27.203 1 97.25 194 GLY B CA 1
ATOM 4545 C C . GLY B 1 194 ? 15.023 -4.02 -26.281 1 97.25 194 GLY B C 1
ATOM 4546 O O . GLY B 1 194 ? 14.539 -2.955 -25.875 1 97.25 194 GLY B O 1
ATOM 4547 N N . ALA B 1 195 ? 14.43 -5.176 -26.016 1 98.5 195 ALA B N 1
ATOM 4548 C CA . ALA B 1 195 ? 13.258 -5.324 -25.156 1 98.5 195 ALA B CA 1
ATOM 4549 C C . ALA B 1 195 ? 13.664 -5.664 -23.719 1 98.5 195 ALA B C 1
ATOM 4551 O O . ALA B 1 195 ? 14.797 -6.082 -23.484 1 98.5 195 ALA B O 1
ATOM 4552 N N . ARG B 1 196 ? 12.781 -5.387 -22.797 1 98.81 196 ARG B N 1
ATOM 4553 C CA . ARG B 1 196 ? 13.008 -5.684 -21.391 1 98.81 196 ARG B CA 1
ATOM 4554 C C . ARG B 1 196 ? 12.32 -6.988 -20.984 1 98.81 196 ARG B C 1
ATOM 4556 O O . ARG B 1 196 ? 11.336 -7.395 -21.609 1 98.81 196 ARG B O 1
ATOM 4563 N N . VAL B 1 197 ? 12.906 -7.656 -20.016 1 98.94 197 VAL B N 1
ATOM 4564 C CA . VAL B 1 197 ? 12.266 -8.797 -19.375 1 98.94 197 VAL B CA 1
ATOM 4565 C C . VAL B 1 197 ? 11.852 -8.414 -17.953 1 98.94 197 VAL B C 1
ATOM 4567 O O . VAL B 1 197 ? 12.703 -8.07 -17.125 1 98.94 197 VAL B O 1
ATOM 4570 N N . ILE B 1 198 ? 10.602 -8.414 -17.719 1 98.94 198 ILE B N 1
ATOM 4571 C CA . ILE B 1 198 ? 10.055 -8.211 -16.375 1 98.94 198 ILE B CA 1
ATOM 4572 C C . ILE B 1 198 ? 9.805 -9.562 -15.719 1 98.94 198 ILE B C 1
ATOM 4574 O O . ILE B 1 198 ? 8.844 -10.258 -16.047 1 98.94 198 ILE B O 1
ATOM 4578 N N . ALA B 1 199 ? 10.656 -9.906 -14.797 1 98.94 199 ALA B N 1
ATOM 4579 C CA . ALA B 1 199 ? 10.641 -11.25 -14.211 1 98.94 199 ALA B CA 1
ATOM 4580 C C . ALA B 1 199 ? 9.961 -11.242 -12.844 1 98.94 199 ALA B C 1
ATOM 4582 O O . ALA B 1 199 ? 10.539 -10.797 -11.852 1 98.94 199 ALA B O 1
ATOM 4583 N N . ASP B 1 200 ? 8.742 -11.68 -12.828 1 98.94 200 ASP B N 1
ATOM 4584 C CA . ASP B 1 200 ? 8.078 -11.953 -11.562 1 98.94 200 ASP B CA 1
ATOM 4585 C C . ASP B 1 200 ? 8.594 -13.25 -10.938 1 98.94 200 ASP B C 1
ATOM 4587 O O . ASP B 1 200 ? 8.25 -14.344 -11.398 1 98.94 200 ASP B O 1
ATOM 4591 N N . GLU B 1 201 ? 9.359 -13.125 -9.883 1 98.94 201 GLU B N 1
ATOM 4592 C CA . GLU B 1 201 ? 9.969 -14.297 -9.25 1 98.94 201 GLU B CA 1
ATOM 4593 C C . GLU B 1 201 ? 9.516 -14.43 -7.801 1 98.94 201 GLU B C 1
ATOM 4595 O O . GLU B 1 201 ? 10.289 -14.867 -6.941 1 98.94 201 GLU B O 1
ATOM 4600 N N . ILE B 1 202 ? 8.281 -14.055 -7.605 1 98.81 202 ILE B N 1
ATOM 4601 C CA . ILE B 1 202 ? 7.684 -14.125 -6.277 1 98.81 202 ILE B CA 1
ATOM 4602 C C . ILE B 1 202 ? 7.645 -15.578 -5.805 1 98.81 202 ILE B C 1
ATOM 4604 O O . ILE B 1 202 ? 7.68 -15.844 -4.605 1 98.81 202 ILE B O 1
ATOM 4608 N N . TRP B 1 203 ? 7.629 -16.562 -6.734 1 98.81 203 TRP B N 1
ATOM 4609 C CA . TRP B 1 203 ? 7.523 -17.984 -6.426 1 98.81 203 TRP B CA 1
ATOM 4610 C C . TRP B 1 203 ? 8.906 -18.609 -6.289 1 98.81 203 TRP B C 1
ATOM 4612 O O . TRP B 1 203 ? 9.023 -19.812 -6.051 1 98.81 203 TRP B O 1
ATOM 4622 N N . ALA B 1 204 ? 9.953 -17.828 -6.402 1 98.75 204 ALA B N 1
ATOM 4623 C CA . ALA B 1 204 ? 11.328 -18.312 -6.398 1 98.75 204 ALA B CA 1
ATOM 4624 C C . ALA B 1 204 ? 11.586 -19.188 -5.176 1 98.75 204 ALA B C 1
ATOM 4626 O O . ALA B 1 204 ? 12.289 -20.203 -5.266 1 98.75 204 ALA B O 1
ATOM 4627 N N . PRO B 1 205 ? 11.023 -18.922 -4.012 1 98.56 205 PRO B N 1
ATOM 4628 C CA . PRO B 1 205 ? 11.297 -19.75 -2.838 1 98.56 205 PRO B CA 1
ATOM 4629 C C . PRO B 1 205 ? 10.648 -21.141 -2.928 1 98.56 205 PRO B C 1
ATOM 4631 O O . PRO B 1 205 ? 11.008 -22.047 -2.174 1 98.56 205 PRO B O 1
ATOM 4634 N N . VAL B 1 206 ? 9.672 -21.281 -3.795 1 98.56 206 VAL B N 1
ATOM 4635 C CA . VAL B 1 206 ? 8.914 -22.531 -3.846 1 98.56 206 VAL B CA 1
ATOM 4636 C C . VAL B 1 206 ? 9.242 -23.281 -5.133 1 98.56 206 VAL B C 1
ATOM 4638 O O . VAL B 1 206 ? 8.477 -23.234 -6.098 1 98.56 206 VAL B O 1
ATOM 4641 N N . VAL B 1 207 ? 10.305 -23.953 -5.148 1 98.44 207 VAL B N 1
ATOM 4642 C CA . VAL B 1 207 ? 10.734 -24.812 -6.242 1 98.44 207 VAL B CA 1
ATOM 4643 C C . VAL B 1 207 ? 11.047 -26.203 -5.707 1 98.44 207 VAL B C 1
ATOM 4645 O O . VAL B 1 207 ? 11.602 -26.359 -4.617 1 98.44 207 VAL B O 1
ATOM 4648 N N . TYR B 1 208 ? 10.633 -27.203 -6.504 1 96.94 208 TYR B N 1
ATOM 4649 C CA . TYR B 1 208 ? 10.828 -28.594 -6.086 1 96.94 208 TYR B CA 1
ATOM 4650 C C . TYR B 1 208 ? 12.008 -29.219 -6.82 1 96.94 208 TYR B C 1
ATOM 4652 O O . TYR B 1 208 ? 12.125 -29.094 -8.039 1 96.94 208 TYR B O 1
ATOM 4660 N N . GLY B 1 209 ? 12.867 -29.922 -6.188 1 85.88 209 GLY B N 1
ATOM 4661 C CA . GLY B 1 209 ? 13.906 -30.75 -6.781 1 85.88 209 GLY B CA 1
ATOM 4662 C C . GLY B 1 209 ? 15.125 -29.969 -7.211 1 85.88 209 GLY B C 1
ATOM 4663 O O . GLY B 1 209 ? 16.219 -30.516 -7.324 1 85.88 209 GLY B O 1
ATOM 4664 N N . SER B 1 210 ? 14.953 -28.734 -7.676 1 87.31 210 SER B N 1
ATOM 4665 C CA . SER B 1 210 ? 16.094 -27.922 -8.117 1 87.31 210 SER B CA 1
ATOM 4666 C C . SER B 1 210 ? 16.094 -26.562 -7.438 1 87.31 210 SER B C 1
ATOM 4668 O O . SER B 1 210 ? 15.141 -26.203 -6.738 1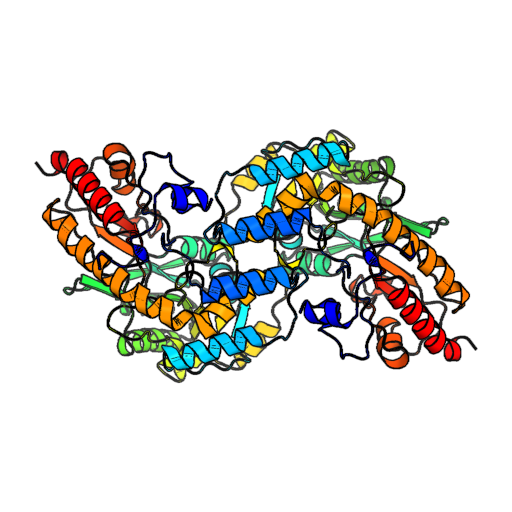 87.31 210 SER B O 1
ATOM 4670 N N . ARG B 1 211 ? 17.281 -25.938 -7.625 1 93.5 211 ARG B N 1
ATOM 4671 C CA . ARG B 1 211 ? 17.375 -24.562 -7.164 1 93.5 211 ARG B CA 1
ATOM 4672 C C . ARG B 1 211 ? 16.766 -23.594 -8.172 1 93.5 211 ARG B C 1
ATOM 4674 O O . ARG B 1 211 ? 16.859 -23.812 -9.383 1 93.5 211 ARG B O 1
ATOM 4681 N N . HIS B 1 212 ? 16.141 -22.562 -7.641 1 98.12 212 HIS B N 1
ATOM 4682 C CA . HIS B 1 212 ? 15.617 -21.5 -8.508 1 98.12 212 HIS B CA 1
ATOM 4683 C C . HIS B 1 212 ? 16.734 -20.812 -9.273 1 98.12 212 HIS B C 1
ATOM 4685 O O . HIS B 1 212 ? 17.812 -20.562 -8.727 1 98.12 212 HIS B O 1
ATOM 4691 N N . VAL B 1 213 ? 16.531 -20.594 -10.547 1 98.56 213 VAL B N 1
ATOM 4692 C CA . VAL B 1 213 ? 17.438 -19.797 -11.383 1 98.56 213 VAL B CA 1
ATOM 4693 C C . VAL B 1 213 ? 16.828 -18.422 -11.633 1 98.56 213 VAL B C 1
ATOM 4695 O O . VAL B 1 213 ? 15.781 -18.312 -12.273 1 98.56 213 VAL B O 1
ATOM 4698 N N . ALA B 1 214 ? 17.469 -17.391 -11.133 1 98.69 214 ALA B N 1
ATOM 4699 C CA . ALA B 1 214 ? 17.016 -16.031 -11.391 1 98.69 214 ALA B CA 1
ATOM 4700 C C . ALA B 1 214 ? 17.312 -15.609 -12.828 1 98.69 214 ALA B C 1
ATOM 4702 O O . ALA B 1 214 ? 18.422 -15.797 -13.32 1 98.69 214 ALA B O 1
ATOM 4703 N N . ALA B 1 215 ? 16.359 -14.992 -13.453 1 98.88 215 ALA B N 1
ATOM 4704 C CA . ALA B 1 215 ? 16.484 -14.617 -14.859 1 98.88 215 ALA B CA 1
ATOM 4705 C C . ALA B 1 215 ? 17.656 -13.656 -15.078 1 98.88 215 ALA B C 1
ATOM 4707 O O . ALA B 1 215 ? 18.391 -13.781 -16.047 1 98.88 215 ALA B O 1
ATOM 4708 N N . ALA B 1 216 ? 17.844 -12.75 -14.117 1 98.81 216 ALA B N 1
ATOM 4709 C CA . ALA B 1 216 ? 18.859 -11.703 -14.266 1 98.81 216 ALA B CA 1
ATOM 4710 C C . ALA B 1 216 ? 20.266 -12.266 -14.086 1 98.81 216 ALA B C 1
ATOM 4712 O O . ALA B 1 216 ? 21.25 -11.602 -14.391 1 98.81 216 ALA B O 1
ATOM 4713 N N . SER B 1 217 ? 20.375 -13.508 -13.68 1 98.44 217 SER B N 1
ATOM 4714 C CA . SER B 1 217 ? 21.656 -14.055 -13.281 1 98.44 217 SER B CA 1
ATOM 4715 C C . SER B 1 217 ? 22.281 -14.883 -14.398 1 98.44 217 SER B C 1
ATOM 4717 O O . SER B 1 217 ? 23.438 -15.32 -14.289 1 98.44 217 SER B O 1
ATOM 4719 N N . VAL B 1 218 ? 21.625 -15.07 -15.539 1 98.5 218 VAL B N 1
ATOM 4720 C CA . VAL B 1 218 ? 22 -16.141 -16.453 1 98.5 218 VAL B CA 1
ATOM 4721 C C . VAL B 1 218 ? 23.047 -15.648 -17.438 1 98.5 218 VAL B C 1
ATOM 4723 O O . VAL B 1 218 ? 23.672 -16.438 -18.141 1 98.5 218 VAL B O 1
ATOM 4726 N N . SER B 1 219 ? 23.25 -14.336 -17.531 1 97.62 219 SER B N 1
ATOM 4727 C CA . SER B 1 219 ? 24.266 -13.742 -18.406 1 97.62 219 SER B CA 1
ATOM 4728 C C . SER B 1 219 ? 24.453 -12.258 -18.109 1 97.62 219 SER B C 1
ATOM 4730 O O . SER B 1 219 ? 23.656 -11.664 -17.375 1 97.62 219 SER B O 1
ATOM 4732 N N . GLU B 1 220 ? 25.484 -11.688 -18.594 1 96 220 GLU B N 1
ATOM 4733 C CA . GLU B 1 220 ? 25.688 -10.242 -18.5 1 96 220 GLU B CA 1
ATOM 4734 C C . GLU B 1 220 ? 24.562 -9.492 -19.219 1 96 220 GLU B C 1
ATOM 4736 O O . GLU B 1 220 ? 24.094 -8.453 -18.75 1 96 220 GLU B O 1
ATOM 4741 N N . ALA B 1 221 ? 24.188 -10.07 -20.312 1 95.75 221 ALA B N 1
ATOM 4742 C CA . ALA B 1 221 ? 23.078 -9.477 -21.062 1 95.75 221 ALA B CA 1
ATOM 4743 C C . ALA B 1 221 ? 21.797 -9.484 -20.25 1 95.75 221 ALA B C 1
ATOM 4745 O O . ALA B 1 221 ? 21 -8.555 -20.328 1 95.75 221 ALA B O 1
ATOM 4746 N N . ALA B 1 222 ? 21.609 -10.508 -19.5 1 98.25 222 ALA B N 1
ATOM 4747 C CA . ALA B 1 222 ? 20.406 -10.625 -18.656 1 98.25 222 ALA B CA 1
ATOM 4748 C C . ALA B 1 222 ? 20.359 -9.492 -17.641 1 98.25 222 ALA B C 1
ATOM 4750 O O . ALA B 1 222 ? 19.297 -8.891 -17.438 1 98.25 222 ALA B O 1
ATOM 4751 N N . ALA B 1 223 ? 21.516 -9.195 -17.047 1 97.38 223 ALA B N 1
ATOM 4752 C CA . ALA B 1 223 ? 21.578 -8.141 -16.047 1 97.38 223 ALA B CA 1
ATOM 4753 C C . ALA B 1 223 ? 21.203 -6.789 -16.641 1 97.38 223 ALA B C 1
ATOM 4755 O O . ALA B 1 223 ? 20.688 -5.914 -15.938 1 97.38 223 ALA B O 1
ATOM 4756 N N . GLU B 1 224 ? 21.359 -6.66 -17.906 1 97.31 224 GLU B N 1
ATOM 4757 C CA . GLU B 1 224 ? 21.109 -5.391 -18.578 1 97.31 224 GLU B CA 1
ATOM 4758 C C . GLU B 1 224 ? 19.625 -5.246 -18.953 1 97.31 224 GLU B C 1
ATOM 4760 O O . GLU B 1 224 ? 19.125 -4.129 -19.062 1 97.31 224 GLU B O 1
ATOM 4765 N N . VAL B 1 225 ? 18.953 -6.375 -19.109 1 98.44 225 VAL B N 1
ATOM 4766 C CA . VAL B 1 225 ? 17.625 -6.227 -19.688 1 98.44 225 VAL B CA 1
ATOM 4767 C C . VAL B 1 225 ? 16.562 -6.711 -18.703 1 98.44 225 VAL B C 1
ATOM 4769 O O . VAL B 1 225 ? 15.375 -6.441 -18.875 1 98.44 225 VAL B O 1
ATOM 4772 N N . VAL B 1 226 ? 16.938 -7.41 -17.594 1 98.88 226 VAL B N 1
ATOM 4773 C CA . VAL B 1 226 ? 15.953 -8.023 -16.703 1 98.88 226 VAL B CA 1
ATOM 4774 C C . VAL B 1 226 ? 15.742 -7.137 -15.469 1 98.88 226 VAL B C 1
ATOM 4776 O O . VAL B 1 226 ? 16.703 -6.656 -14.867 1 98.88 226 VAL B O 1
ATOM 4779 N N . VAL B 1 227 ? 14.523 -6.84 -15.148 1 98.94 227 VAL B N 1
ATOM 4780 C CA . VAL B 1 227 ? 14.109 -6.32 -13.852 1 98.94 227 VAL B CA 1
ATOM 4781 C C . VAL B 1 227 ? 13.352 -7.398 -13.078 1 98.94 227 VAL B C 1
ATOM 4783 O O . VAL B 1 227 ? 12.383 -7.969 -13.586 1 98.94 227 VAL B O 1
ATOM 4786 N N . THR B 1 228 ? 13.797 -7.695 -11.844 1 98.94 228 THR B N 1
ATOM 4787 C CA . THR B 1 228 ? 13.258 -8.82 -11.078 1 98.94 228 THR B CA 1
ATOM 4788 C C . THR B 1 228 ? 12.375 -8.32 -9.938 1 98.94 228 THR B C 1
ATOM 4790 O O . THR B 1 228 ? 12.727 -7.355 -9.25 1 98.94 228 THR B O 1
ATOM 4793 N N . LEU B 1 229 ? 11.258 -8.891 -9.797 1 98.94 229 LEU B N 1
ATOM 4794 C CA . LEU B 1 229 ? 10.375 -8.617 -8.672 1 98.94 229 LEU B CA 1
ATOM 4795 C C . LEU B 1 229 ? 10.266 -9.836 -7.758 1 98.94 229 LEU B C 1
ATOM 4797 O O . LEU B 1 229 ? 10.039 -10.953 -8.227 1 98.94 229 LEU B O 1
ATOM 4801 N N . VAL B 1 230 ? 10.453 -9.625 -6.418 1 98.94 230 VAL B N 1
ATOM 4802 C CA . VAL B 1 230 ? 10.398 -10.719 -5.449 1 98.94 230 VAL B CA 1
ATOM 4803 C C . VAL B 1 230 ? 9.633 -10.258 -4.207 1 98.94 230 VAL B C 1
ATOM 4805 O O . VAL B 1 230 ? 9.383 -9.07 -4.023 1 98.94 230 VAL B O 1
ATOM 4808 N N . SER B 1 231 ? 9.234 -11.172 -3.428 1 98.88 231 SER B N 1
ATOM 4809 C CA . SER B 1 231 ? 8.594 -10.977 -2.131 1 98.88 231 SER B CA 1
ATOM 4810 C C . SER B 1 231 ? 8.617 -12.258 -1.305 1 98.88 231 SER B C 1
ATOM 4812 O O . SER B 1 231 ? 8.664 -13.359 -1.857 1 98.88 231 SER B O 1
ATOM 4814 N N . ALA B 1 232 ? 8.578 -12.102 -0.015 1 98.75 232 ALA B N 1
ATOM 4815 C CA . ALA B 1 232 ? 8.453 -13.258 0.859 1 98.75 232 ALA B CA 1
ATOM 4816 C C . ALA B 1 232 ? 7 -13.742 0.92 1 98.75 232 ALA B C 1
ATOM 4818 O O . ALA B 1 232 ? 6.711 -14.781 1.51 1 98.75 232 ALA B O 1
ATOM 4819 N N . SER B 1 233 ? 6.074 -13.086 0.282 1 98.06 233 SER B N 1
ATOM 4820 C CA . SER B 1 233 ? 4.637 -13.234 0.488 1 98.06 233 SER B CA 1
ATOM 4821 C C . SER B 1 233 ? 4.18 -14.664 0.197 1 98.06 233 SER B C 1
ATOM 4823 O O . SER B 1 233 ? 3.295 -15.188 0.877 1 98.06 233 SER B O 1
ATOM 4825 N N . LYS B 1 234 ? 4.75 -15.273 -0.873 1 98.69 234 LYS B N 1
ATOM 4826 C CA . LYS B 1 234 ? 4.273 -16.609 -1.236 1 98.69 234 LYS B CA 1
ATOM 4827 C C . LYS B 1 234 ? 5.059 -17.688 -0.505 1 98.69 234 LYS B C 1
ATOM 4829 O O . LYS B 1 234 ? 4.477 -18.641 0.006 1 98.69 234 LYS B O 1
ATOM 4834 N N . GLY B 1 235 ? 6.328 -17.516 -0.388 1 98.5 235 GLY B N 1
ATOM 4835 C CA . GLY B 1 235 ? 7.172 -18.484 0.287 1 98.5 235 GLY B CA 1
ATOM 4836 C C . GLY B 1 235 ? 6.844 -18.641 1.76 1 98.5 235 GLY B C 1
ATOM 4837 O O . GLY B 1 235 ? 6.93 -19.734 2.307 1 98.5 235 GLY B O 1
ATOM 4838 N N . TRP B 1 236 ? 6.438 -17.594 2.379 1 98.5 236 TRP B N 1
ATOM 4839 C CA . TRP B 1 236 ? 6.188 -17.625 3.814 1 98.5 236 TRP B CA 1
ATOM 4840 C C . TRP B 1 236 ? 4.758 -17.203 4.129 1 98.5 236 TRP B C 1
ATOM 4842 O O . TRP B 1 236 ? 4.422 -16.922 5.281 1 98.5 236 TRP B O 1
ATOM 4852 N N . ASN B 1 237 ? 3.896 -17.078 3.139 1 97.12 237 ASN B N 1
ATOM 4853 C CA . ASN B 1 237 ? 2.453 -16.922 3.275 1 97.12 237 ASN B CA 1
ATOM 4854 C C . ASN B 1 237 ? 2.098 -15.625 3.996 1 97.12 237 ASN B C 1
ATOM 4856 O O . ASN B 1 237 ? 1.366 -15.641 4.988 1 97.12 237 ASN B O 1
ATOM 4860 N N . LEU B 1 238 ? 2.514 -14.492 3.428 1 97.25 238 LEU B N 1
ATOM 4861 C CA . LEU B 1 238 ? 2.293 -13.219 4.105 1 97.25 238 LEU B CA 1
ATOM 4862 C C . LEU B 1 238 ? 1.808 -12.156 3.125 1 97.25 238 LEU B C 1
ATOM 4864 O O . LEU B 1 238 ? 2.221 -11 3.205 1 97.25 238 LEU B O 1
ATOM 4868 N N . PRO B 1 239 ? 0.944 -12.523 2.16 1 96.25 239 PRO B N 1
ATOM 4869 C CA . PRO B 1 239 ? 0.575 -11.539 1.137 1 96.25 239 PRO B CA 1
ATOM 4870 C C . PRO B 1 239 ? -0.149 -10.328 1.717 1 96.25 239 PRO B C 1
ATOM 4872 O O . PRO B 1 239 ? -0.102 -9.242 1.136 1 96.25 239 PRO B O 1
ATOM 4875 N N . GLY B 1 240 ? -0.774 -10.445 2.879 1 96.75 240 GLY B N 1
ATOM 4876 C CA . GLY B 1 240 ? -1.545 -9.359 3.463 1 96.75 240 GLY B CA 1
ATOM 4877 C C . GLY B 1 240 ? -0.682 -8.328 4.16 1 96.75 240 GLY B C 1
ATOM 4878 O O . GLY B 1 240 ? -1.18 -7.281 4.586 1 96.75 240 GLY B O 1
ATOM 4879 N N . LEU B 1 241 ? 0.657 -8.539 4.258 1 97.62 241 LEU B N 1
ATOM 4880 C CA . LEU B 1 241 ? 1.514 -7.637 5.02 1 97.62 241 LEU B CA 1
ATOM 4881 C C . LEU B 1 241 ? 2.158 -6.605 4.102 1 97.62 241 LEU B C 1
ATOM 4883 O O . LEU B 1 241 ? 2.824 -5.68 4.574 1 97.62 241 LEU B O 1
ATOM 4887 N N . MET B 1 242 ? 2.016 -6.68 2.818 1 97.19 242 MET B N 1
ATOM 4888 C CA . MET B 1 242 ? 2.203 -5.652 1.801 1 97.19 242 MET B CA 1
ATOM 4889 C C . MET B 1 242 ? 3.658 -5.199 1.746 1 97.19 242 MET B C 1
ATOM 4891 O O . MET B 1 242 ? 3.975 -4.066 2.111 1 97.19 242 MET B O 1
ATOM 4895 N N . CYS B 1 243 ? 4.496 -5.969 1.202 1 98 243 CYS B N 1
ATOM 4896 C CA . CYS B 1 243 ? 5.895 -5.625 0.98 1 98 243 CYS B CA 1
ATOM 4897 C C . CYS B 1 243 ? 6.5 -6.492 -0.115 1 98 243 CYS B C 1
ATOM 4899 O O . CYS B 1 243 ? 6.27 -7.703 -0.153 1 98 243 CYS B O 1
ATOM 4901 N N . ALA B 1 244 ? 7.184 -5.879 -1.01 1 98.62 244 ALA B N 1
ATOM 4902 C CA . ALA B 1 244 ? 7.918 -6.555 -2.074 1 98.62 244 ALA B CA 1
ATOM 4903 C C . ALA B 1 244 ? 9.188 -5.789 -2.441 1 98.62 244 ALA B C 1
ATOM 4905 O O . ALA B 1 244 ? 9.477 -4.742 -1.86 1 98.62 244 ALA B O 1
ATOM 4906 N N . GLN B 1 245 ? 10.016 -6.379 -3.281 1 98.81 245 GLN B N 1
ATOM 4907 C CA . GLN B 1 245 ? 11.258 -5.75 -3.729 1 98.81 245 GLN B CA 1
ATOM 4908 C C . GLN B 1 245 ? 11.375 -5.793 -5.25 1 98.81 245 GLN B C 1
ATOM 4910 O O . GLN B 1 245 ? 11.008 -6.785 -5.879 1 98.81 245 GLN B O 1
ATOM 4915 N N . VAL B 1 246 ? 11.836 -4.758 -5.789 1 98.81 246 VAL B N 1
ATOM 4916 C CA . VAL B 1 246 ? 12.305 -4.699 -7.168 1 98.81 246 VAL B CA 1
ATOM 4917 C C . VAL B 1 246 ? 13.836 -4.742 -7.191 1 98.81 246 VAL B C 1
ATOM 4919 O O . VAL B 1 246 ? 14.492 -3.922 -6.551 1 98.81 246 VAL B O 1
ATOM 4922 N N . ILE B 1 247 ? 14.344 -5.723 -7.773 1 98.88 247 ILE B N 1
ATOM 4923 C CA . ILE B 1 247 ? 15.797 -5.848 -7.906 1 98.88 247 ILE B CA 1
ATOM 4924 C C . ILE B 1 247 ? 16.234 -5.348 -9.281 1 98.88 247 ILE B C 1
ATOM 4926 O O . ILE B 1 247 ? 15.891 -5.949 -10.305 1 98.88 247 ILE B O 1
ATOM 4930 N N . LEU B 1 248 ? 16.891 -4.324 -9.102 1 98.62 248 LEU B N 1
ATOM 4931 C CA . LEU B 1 248 ? 17.5 -3.77 -10.297 1 98.62 248 LEU B CA 1
ATOM 4932 C C . LEU B 1 248 ? 18.891 -4.363 -10.531 1 98.62 248 LEU B C 1
ATOM 4934 O O . LEU B 1 248 ? 19.531 -4.84 -9.586 1 98.62 248 LEU B O 1
ATOM 4938 N N . SER B 1 249 ? 19.344 -4.547 -11.797 1 97.12 249 SER B N 1
ATOM 4939 C CA . SER B 1 249 ? 20.547 -5.312 -12.07 1 97.12 249 SER B CA 1
ATOM 4940 C C . SER B 1 249 ? 21.562 -4.492 -12.867 1 97.12 249 SER B C 1
ATOM 4942 O O . SER B 1 249 ? 22.531 -5.035 -13.391 1 97.12 249 SER B O 1
ATOM 4944 N N . ASN B 1 250 ? 21.359 -3.199 -12.992 1 97.81 250 ASN B N 1
ATOM 4945 C CA . ASN B 1 250 ? 22.328 -2.326 -13.633 1 97.81 250 ASN B CA 1
ATOM 4946 C C . ASN B 1 250 ? 22.172 -0.876 -13.188 1 97.81 250 ASN B C 1
ATOM 4948 O O . ASN B 1 250 ? 21.141 -0.505 -12.633 1 97.81 250 ASN B O 1
ATOM 4952 N N . ARG B 1 251 ? 23.188 -0.096 -13.398 1 97.5 251 ARG B N 1
ATOM 4953 C CA . ARG B 1 251 ? 23.281 1.276 -12.914 1 97.5 251 ARG B CA 1
ATOM 4954 C C . ARG B 1 251 ? 22.234 2.162 -13.57 1 97.5 251 ARG B C 1
ATOM 4956 O O . ARG B 1 251 ? 21.672 3.049 -12.93 1 97.5 251 ARG B O 1
ATOM 4963 N N . ARG B 1 252 ? 22.031 1.956 -14.797 1 98 252 ARG B N 1
ATOM 4964 C CA . ARG B 1 252 ? 21.062 2.768 -15.531 1 98 252 ARG B CA 1
ATOM 4965 C C . ARG B 1 252 ? 19.672 2.641 -14.93 1 98 252 ARG B C 1
ATOM 4967 O O . ARG B 1 252 ? 19 3.645 -14.695 1 98 252 ARG B O 1
ATOM 4974 N N . ASP B 1 253 ? 19.266 1.414 -14.703 1 98.5 253 ASP B N 1
ATOM 4975 C CA . ASP B 1 253 ? 17.953 1.188 -14.125 1 98.5 253 ASP B CA 1
ATOM 4976 C C . ASP B 1 253 ? 17.859 1.784 -12.719 1 98.5 253 ASP B C 1
ATOM 4978 O O . ASP B 1 253 ? 16.828 2.34 -12.344 1 98.5 253 ASP B O 1
ATOM 4982 N N . ALA B 1 254 ? 18.953 1.634 -11.938 1 98 254 ALA B N 1
ATOM 4983 C CA . ALA B 1 254 ? 18.969 2.217 -10.594 1 98 254 ALA B CA 1
ATOM 4984 C C . ALA B 1 254 ? 18.812 3.732 -10.656 1 98 254 ALA B C 1
ATOM 4986 O O . ALA B 1 254 ? 18.047 4.312 -9.883 1 98 254 ALA B O 1
ATOM 4987 N N . HIS B 1 255 ? 19.5 4.332 -11.578 1 97.88 255 HIS B N 1
ATOM 4988 C CA . HIS B 1 255 ? 19.438 5.777 -11.766 1 97.88 255 HIS B CA 1
ATOM 4989 C C . HIS B 1 255 ? 18.047 6.215 -12.188 1 97.88 255 HIS B C 1
ATOM 4991 O O . HIS B 1 255 ? 17.484 7.172 -11.633 1 97.88 255 HIS B O 1
ATOM 4997 N N . ASP B 1 256 ? 17.453 5.527 -13.117 1 98.19 256 ASP B N 1
ATOM 4998 C CA . ASP B 1 256 ? 16.125 5.871 -13.609 1 98.19 256 ASP B CA 1
ATOM 4999 C C . ASP B 1 256 ? 15.062 5.688 -12.523 1 98.19 256 ASP B C 1
ATOM 5001 O O . ASP B 1 256 ? 14.172 6.523 -12.375 1 98.19 256 ASP B O 1
ATOM 5005 N N . TRP B 1 257 ? 15.211 4.586 -11.773 1 98.19 257 TRP B N 1
ATOM 5006 C CA . TRP B 1 257 ? 14.266 4.324 -10.695 1 98.19 257 TRP B CA 1
ATOM 5007 C C . TRP B 1 257 ? 14.266 5.469 -9.688 1 98.19 257 TRP B C 1
ATOM 5009 O O . TRP B 1 257 ? 13.203 5.875 -9.203 1 98.19 257 TRP B O 1
ATOM 5019 N N . ASP B 1 258 ? 15.414 5.977 -9.359 1 95.88 258 ASP B N 1
ATOM 5020 C CA . ASP B 1 258 ? 15.562 6.988 -8.312 1 95.88 258 ASP B CA 1
ATOM 5021 C C . ASP B 1 258 ? 14.914 8.305 -8.727 1 95.88 258 ASP B C 1
ATOM 5023 O O . ASP B 1 258 ? 14.648 9.172 -7.891 1 95.88 258 ASP B O 1
ATOM 5027 N N . ARG B 1 259 ? 14.547 8.469 -9.984 1 97.06 259 ARG B N 1
ATOM 5028 C CA . ARG B 1 259 ? 13.938 9.688 -10.5 1 97.06 259 ARG B CA 1
ATOM 5029 C C . ARG B 1 259 ? 12.414 9.562 -10.523 1 97.06 259 ARG B C 1
ATOM 5031 O O . ARG B 1 259 ? 11.711 10.539 -10.797 1 97.06 259 ARG B O 1
ATOM 5038 N N . ILE B 1 260 ? 11.969 8.336 -10.297 1 97.81 260 ILE B N 1
ATOM 5039 C CA . ILE B 1 260 ? 10.531 8.102 -10.289 1 97.81 260 ILE B CA 1
ATOM 5040 C C . ILE B 1 260 ? 9.914 8.75 -9.055 1 97.81 260 ILE B C 1
ATOM 5042 O O . ILE B 1 260 ? 10.438 8.625 -7.945 1 97.81 260 ILE B O 1
ATOM 5046 N N . ASN B 1 261 ? 8.82 9.492 -9.25 1 97.31 261 ASN B N 1
ATOM 5047 C CA . ASN B 1 261 ? 8.102 10.117 -8.141 1 97.31 261 ASN B CA 1
ATOM 5048 C C . ASN B 1 261 ? 7.758 9.102 -7.051 1 97.31 261 ASN B C 1
ATOM 5050 O O . ASN B 1 261 ? 7.352 7.977 -7.352 1 97.31 261 ASN B O 1
ATOM 5054 N N . MET B 1 262 ? 7.859 9.469 -5.824 1 93.38 262 MET B N 1
ATOM 5055 C CA . MET B 1 262 ? 7.695 8.594 -4.672 1 93.38 262 MET B CA 1
ATOM 5056 C C . MET B 1 262 ? 6.301 7.98 -4.645 1 93.38 262 MET B C 1
ATOM 5058 O O . MET B 1 262 ? 6.121 6.852 -4.188 1 93.38 262 MET B O 1
ATOM 5062 N N . LEU B 1 263 ? 5.301 8.641 -5.16 1 95.56 263 LEU B N 1
ATOM 5063 C CA . LEU B 1 263 ? 3.922 8.172 -5.07 1 95.56 263 LEU B CA 1
ATOM 5064 C C . LEU B 1 263 ? 3.713 6.926 -5.926 1 95.56 263 LEU B C 1
ATOM 5066 O O . LEU B 1 263 ? 2.766 6.168 -5.703 1 95.56 263 LEU B O 1
ATOM 5070 N N . HIS B 1 264 ? 4.617 6.719 -6.844 1 95.69 264 HIS B N 1
ATOM 5071 C CA . HIS B 1 264 ? 4.527 5.512 -7.656 1 95.69 264 HIS B CA 1
ATOM 5072 C C . HIS B 1 264 ? 5.09 4.305 -6.914 1 95.69 264 HIS B C 1
ATOM 5074 O O . HIS B 1 264 ? 4.758 3.162 -7.234 1 95.69 264 HIS B O 1
ATOM 5080 N N . ARG B 1 265 ? 5.93 4.598 -5.891 1 93.44 265 ARG B N 1
ATOM 5081 C CA . ARG B 1 265 ? 6.738 3.512 -5.348 1 93.44 265 ARG B CA 1
ATOM 5082 C C . ARG B 1 265 ? 6.391 3.246 -3.885 1 93.44 265 ARG B C 1
ATOM 5084 O O . ARG B 1 265 ? 6.609 2.143 -3.381 1 93.44 265 ARG B O 1
ATOM 5091 N N . MET B 1 266 ? 5.793 4.191 -3.273 1 93 266 MET B N 1
ATOM 5092 C CA . MET B 1 266 ? 5.598 4.102 -1.83 1 93 266 MET B CA 1
ATOM 5093 C C . MET B 1 266 ? 4.414 3.203 -1.496 1 93 266 MET B C 1
ATOM 5095 O O . MET B 1 266 ? 3.568 2.941 -2.352 1 93 266 MET B O 1
ATOM 5099 N N . GLY B 1 267 ? 4.438 2.646 -0.273 1 94.38 267 GLY B N 1
ATOM 5100 C CA . GLY B 1 267 ? 3.254 1.932 0.171 1 94.38 267 GLY B CA 1
ATOM 5101 C C . GLY B 1 267 ? 3.574 0.674 0.958 1 94.38 267 GLY B C 1
ATOM 5102 O O . GLY B 1 267 ? 2.674 0.014 1.479 1 94.38 267 GLY B O 1
ATOM 5103 N N . ALA B 1 268 ? 4.836 0.319 1.04 1 96 268 ALA B N 1
ATOM 5104 C CA . ALA B 1 268 ? 5.191 -0.829 1.87 1 96 268 ALA B CA 1
ATOM 5105 C C . ALA B 1 268 ? 4.93 -0.539 3.346 1 96 268 ALA B C 1
ATOM 5107 O O . ALA B 1 268 ? 5.184 0.571 3.82 1 96 268 ALA B O 1
ATOM 5108 N N . SER B 1 269 ? 4.422 -1.514 4.039 1 96.25 269 SER B N 1
ATOM 5109 C CA . SER B 1 269 ? 4.141 -1.331 5.461 1 96.25 269 SER B CA 1
ATOM 5110 C C . SER B 1 269 ? 5.359 -1.664 6.312 1 96.25 269 SER B C 1
ATOM 5112 O O . SER B 1 269 ? 6.184 -2.498 5.93 1 96.25 269 SER B O 1
ATOM 5114 N N . THR B 1 270 ? 5.488 -1.053 7.5 1 96.12 270 THR B N 1
ATOM 5115 C CA . THR B 1 270 ? 6.586 -1.349 8.414 1 96.12 270 THR B CA 1
ATOM 5116 C C . THR B 1 270 ? 6.559 -2.812 8.836 1 96.12 270 THR B C 1
ATOM 5118 O O . THR B 1 270 ? 7.598 -3.477 8.867 1 96.12 270 THR B O 1
ATOM 5121 N N . VAL B 1 271 ? 5.359 -3.318 9.078 1 97.31 271 VAL B N 1
ATOM 5122 C CA . VAL B 1 271 ? 5.223 -4.711 9.492 1 97.31 271 VAL B CA 1
ATOM 5123 C C . VAL B 1 271 ? 5.605 -5.633 8.336 1 97.31 271 VAL B C 1
ATOM 5125 O O . VAL B 1 271 ? 6.266 -6.652 8.547 1 97.31 271 VAL B O 1
ATOM 5128 N N . GLY B 1 272 ? 5.16 -5.258 7.125 1 97.44 272 GLY B N 1
ATOM 5129 C CA . GLY B 1 272 ? 5.543 -6.023 5.953 1 97.44 272 GLY B CA 1
ATOM 5130 C C . GLY B 1 272 ? 7.047 -6.07 5.738 1 97.44 272 GLY B C 1
ATOM 5131 O O . GLY B 1 272 ? 7.598 -7.125 5.418 1 97.44 272 GLY B O 1
ATOM 5132 N N . ILE B 1 273 ? 7.699 -4.953 5.906 1 97.56 273 ILE B N 1
ATOM 5133 C CA . ILE B 1 273 ? 9.148 -4.859 5.75 1 97.56 273 ILE B CA 1
ATOM 5134 C C . ILE B 1 273 ? 9.836 -5.777 6.758 1 97.56 273 ILE B C 1
ATOM 5136 O O . ILE B 1 273 ? 10.688 -6.59 6.387 1 97.56 273 ILE B O 1
ATOM 5140 N N . ARG B 1 274 ? 9.43 -5.746 8.023 1 97.38 274 ARG B N 1
ATOM 5141 C CA . ARG B 1 274 ? 10.047 -6.555 9.07 1 97.38 274 ARG B CA 1
ATOM 5142 C C . ARG B 1 274 ? 9.773 -8.039 8.844 1 97.38 274 ARG B C 1
ATOM 5144 O O . ARG B 1 274 ? 10.641 -8.883 9.102 1 97.38 274 ARG B O 1
ATOM 5151 N N . ALA B 1 275 ? 8.586 -8.328 8.375 1 98.56 275 ALA B N 1
ATOM 5152 C CA . ALA B 1 275 ? 8.242 -9.719 8.086 1 98.56 275 ALA B CA 1
ATOM 5153 C C . ALA B 1 275 ? 9.141 -10.281 6.98 1 98.56 275 ALA B C 1
ATOM 5155 O O . ALA B 1 275 ? 9.617 -11.414 7.082 1 98.56 275 ALA B O 1
ATOM 5156 N N . ASN B 1 276 ? 9.352 -9.516 5.902 1 98.69 276 ASN B N 1
ATOM 5157 C CA . ASN B 1 276 ? 10.227 -9.969 4.824 1 98.69 276 ASN B CA 1
ATOM 5158 C C . ASN B 1 276 ? 11.656 -10.164 5.305 1 98.69 276 ASN B C 1
ATOM 5160 O O . ASN B 1 276 ? 12.289 -11.18 4.992 1 98.69 276 ASN B O 1
ATOM 5164 N N . ILE B 1 277 ? 12.156 -9.227 6.105 1 98.5 277 ILE B N 1
ATOM 5165 C CA . ILE B 1 277 ? 13.508 -9.328 6.645 1 98.5 277 ILE B CA 1
ATOM 5166 C C . ILE B 1 277 ? 13.641 -10.602 7.473 1 98.5 277 ILE B C 1
ATOM 5168 O O . ILE B 1 277 ? 14.586 -11.375 7.297 1 98.5 277 ILE B O 1
ATOM 5172 N N . ALA B 1 278 ? 12.656 -10.844 8.352 1 98.75 278 ALA B N 1
ATOM 5173 C CA . ALA B 1 278 ? 12.68 -12.023 9.219 1 98.75 278 ALA B CA 1
ATOM 5174 C C . ALA B 1 278 ? 12.633 -13.305 8.398 1 98.75 278 ALA B C 1
ATOM 5176 O O . ALA B 1 278 ? 13.328 -14.273 8.703 1 98.75 278 ALA B O 1
ATOM 5177 N N . ALA B 1 279 ? 11.82 -13.32 7.379 1 98.88 279 ALA B N 1
ATOM 5178 C CA . ALA B 1 279 ? 11.711 -14.484 6.504 1 98.88 279 ALA B CA 1
ATOM 5179 C C . ALA B 1 279 ? 13.047 -14.797 5.84 1 98.88 279 ALA B C 1
ATOM 5181 O O . ALA B 1 279 ? 13.508 -15.945 5.859 1 98.88 279 ALA B O 1
ATOM 5182 N N . TYR B 1 280 ? 13.703 -13.789 5.293 1 98.88 280 TYR B N 1
ATOM 5183 C CA . TYR B 1 280 ? 14.945 -13.961 4.547 1 98.88 280 TYR B CA 1
ATOM 5184 C C . TYR B 1 280 ? 16.078 -14.352 5.477 1 98.88 280 TYR B C 1
ATOM 5186 O O . TYR B 1 280 ? 16.922 -15.195 5.125 1 98.88 280 TYR B O 1
ATOM 5194 N N . HIS B 1 281 ? 16.141 -13.805 6.68 1 98.5 281 HIS B N 1
ATOM 5195 C CA . HIS B 1 281 ? 17.266 -14.039 7.586 1 98.5 281 HIS B CA 1
ATOM 5196 C C . HIS B 1 281 ? 17.094 -15.344 8.352 1 98.5 281 HIS B C 1
ATOM 5198 O O . HIS B 1 281 ? 18.062 -16.047 8.602 1 98.5 281 HIS B O 1
ATOM 5204 N N . HIS B 1 282 ? 15.828 -15.656 8.703 1 98.44 282 HIS B N 1
ATOM 5205 C CA . HIS B 1 282 ? 15.664 -16.672 9.734 1 98.44 282 HIS B CA 1
ATOM 5206 C C . HIS B 1 282 ? 14.57 -17.672 9.359 1 98.44 282 HIS B C 1
ATOM 5208 O O . HIS B 1 282 ? 14.281 -18.594 10.117 1 98.44 282 HIS B O 1
ATOM 5214 N N . GLY B 1 283 ? 13.984 -17.531 8.203 1 98.38 283 GLY B N 1
ATOM 5215 C CA . GLY B 1 283 ? 12.836 -18.359 7.859 1 98.38 283 GLY B CA 1
ATOM 5216 C C . GLY B 1 283 ? 13.211 -19.562 7.023 1 98.38 283 GLY B C 1
ATOM 5217 O O . GLY B 1 283 ? 12.336 -20.344 6.621 1 98.38 283 GLY B O 1
ATOM 5218 N N . GLU B 1 284 ? 14.484 -19.75 6.758 1 98.19 284 GLU B N 1
ATOM 5219 C CA . GLU B 1 284 ? 14.93 -20.766 5.816 1 98.19 284 GLU B CA 1
ATOM 5220 C C . GLU B 1 284 ? 14.562 -22.172 6.301 1 98.19 284 GLU B C 1
ATOM 5222 O O . GLU B 1 284 ? 14.117 -23.016 5.516 1 98.19 284 GLU B O 1
ATOM 5227 N N . SER B 1 285 ? 14.75 -22.516 7.539 1 97.75 285 SER B N 1
ATOM 5228 C CA . SER B 1 285 ? 14.508 -23.859 8.062 1 97.75 285 SER B CA 1
ATOM 5229 C C . SER B 1 285 ? 13.047 -24.25 7.918 1 97.75 285 SER B C 1
ATOM 5231 O O . SER B 1 285 ? 12.742 -25.406 7.57 1 97.75 285 SER B O 1
ATOM 5233 N N . TRP B 1 286 ? 12.164 -23.344 8.219 1 97.88 286 TRP B N 1
ATOM 5234 C CA . TRP B 1 286 ? 10.734 -23.609 8.062 1 97.88 286 TRP B CA 1
ATOM 5235 C C . TRP B 1 286 ? 10.391 -23.891 6.602 1 97.88 286 TRP B C 1
ATOM 5237 O O . TRP B 1 286 ? 9.633 -24.812 6.305 1 97.88 286 TRP B O 1
ATOM 5247 N N . LEU B 1 287 ? 10.961 -23.094 5.707 1 98 287 LEU B N 1
ATOM 5248 C CA . LEU B 1 287 ? 10.742 -23.281 4.277 1 98 287 LEU B CA 1
ATOM 5249 C C . LEU B 1 287 ? 11.25 -24.641 3.816 1 98 287 LEU B C 1
ATOM 5251 O O . LEU B 1 287 ? 10.594 -25.312 3.025 1 98 287 LEU B O 1
ATOM 5255 N N . ASP B 1 288 ? 12.375 -25.047 4.324 1 97.12 288 ASP B N 1
ATOM 5256 C CA . ASP B 1 288 ? 12.984 -26.312 3.947 1 97.12 288 ASP B CA 1
ATOM 5257 C C . ASP B 1 288 ? 12.141 -27.484 4.422 1 97.12 288 ASP B C 1
ATOM 5259 O O . ASP B 1 288 ? 12.18 -28.562 3.828 1 97.12 288 ASP B O 1
ATOM 5263 N N . GLU B 1 289 ? 11.406 -27.281 5.48 1 96.81 289 GLU B N 1
ATOM 5264 C CA . GLU B 1 289 ? 10.477 -28.297 5.949 1 96.81 289 GLU B CA 1
ATOM 5265 C C . GLU B 1 289 ? 9.188 -28.297 5.133 1 96.81 289 GLU B C 1
ATOM 5267 O O . GLU B 1 289 ? 8.586 -29.359 4.914 1 96.81 289 GLU B O 1
ATOM 5272 N N . LEU B 1 290 ? 8.805 -27.172 4.734 1 97.19 290 LEU B N 1
ATOM 5273 C CA . LEU B 1 290 ? 7.559 -27 3.994 1 97.19 290 LEU B CA 1
ATOM 5274 C C . LEU B 1 290 ? 7.648 -27.641 2.617 1 97.19 290 LEU B C 1
ATOM 5276 O O . LEU B 1 290 ? 6.695 -28.281 2.168 1 97.19 290 LEU B O 1
ATOM 5280 N N . LEU B 1 291 ? 8.773 -27.5 1.95 1 97.81 291 LEU B N 1
ATOM 5281 C CA . LEU B 1 291 ? 8.914 -27.859 0.541 1 97.81 291 LEU B CA 1
ATOM 5282 C C . LEU B 1 291 ? 8.695 -29.344 0.324 1 97.81 291 LEU B C 1
ATOM 5284 O O . LEU B 1 291 ? 7.938 -29.75 -0.567 1 97.81 291 LEU B O 1
ATOM 5288 N N . PRO B 1 292 ? 9.266 -30.219 1.188 1 97.25 292 PRO B N 1
ATOM 5289 C CA . PRO B 1 292 ? 8.969 -31.641 0.992 1 97.25 292 PRO B CA 1
ATOM 5290 C C . PRO B 1 292 ? 7.5 -31.969 1.234 1 97.25 292 PRO B C 1
ATOM 5292 O O . PRO B 1 292 ? 6.953 -32.875 0.597 1 97.25 292 PRO B O 1
ATOM 5295 N N . TYR B 1 293 ? 6.867 -31.281 2.154 1 97.5 293 TYR B N 1
ATOM 5296 C CA . TYR B 1 293 ? 5.445 -31.484 2.406 1 97.5 293 TYR B CA 1
ATOM 5297 C C . TYR B 1 293 ? 4.613 -31.094 1.192 1 97.5 293 TYR B C 1
ATOM 5299 O O . TYR B 1 293 ? 3.721 -31.828 0.776 1 97.5 293 TYR B O 1
ATOM 5307 N N . LEU B 1 294 ? 4.926 -29.938 0.658 1 98.31 294 LEU B N 1
ATOM 5308 C CA . LEU B 1 294 ? 4.23 -29.469 -0.538 1 98.31 294 LEU B CA 1
ATOM 5309 C C . LEU B 1 294 ? 4.457 -30.438 -1.703 1 98.31 294 LEU B C 1
ATOM 5311 O O . LEU B 1 294 ? 3.525 -30.734 -2.449 1 98.31 294 LEU B O 1
ATOM 5315 N N . ARG B 1 295 ? 5.676 -30.891 -1.855 1 98.06 295 ARG B N 1
ATOM 5316 C CA . ARG B 1 295 ? 5.996 -31.828 -2.916 1 98.06 295 ARG B CA 1
ATOM 5317 C C . ARG B 1 295 ? 5.184 -33.125 -2.762 1 98.06 295 ARG B C 1
ATOM 5319 O O . ARG B 1 295 ? 4.68 -33.656 -3.746 1 98.06 295 ARG B O 1
ATOM 5326 N N . ALA B 1 296 ? 5.094 -33.562 -1.574 1 98 296 ALA B N 1
ATOM 5327 C CA . ALA B 1 296 ? 4.32 -34.781 -1.31 1 98 296 ALA B CA 1
ATOM 5328 C C . ALA B 1 296 ? 2.852 -34.594 -1.668 1 98 296 ALA B C 1
ATOM 5330 O O . ALA B 1 296 ? 2.217 -35.469 -2.23 1 98 296 ALA B O 1
ATOM 5331 N N . ASN B 1 297 ? 2.26 -33.438 -1.266 1 98.5 297 ASN B N 1
ATOM 5332 C CA . ASN B 1 297 ? 0.885 -33.125 -1.639 1 98.5 297 ASN B CA 1
ATOM 5333 C C . ASN B 1 297 ? 0.719 -33.062 -3.154 1 98.5 297 ASN B C 1
ATOM 5335 O O . ASN B 1 297 ? -0.258 -33.562 -3.703 1 98.5 297 ASN B O 1
ATOM 5339 N N . ARG B 1 298 ? 1.653 -32.406 -3.783 1 98.44 298 ARG B N 1
ATOM 5340 C CA . ARG B 1 298 ? 1.67 -32.281 -5.238 1 98.44 298 ARG B CA 1
ATOM 5341 C C . ARG B 1 298 ? 1.629 -33.656 -5.898 1 98.44 298 ARG B C 1
ATOM 5343 O O . ARG B 1 298 ? 0.788 -33.906 -6.762 1 98.44 298 ARG B O 1
ATOM 5350 N N . ASP B 1 299 ? 2.555 -34.5 -5.484 1 98.31 299 ASP B N 1
ATOM 5351 C CA . ASP B 1 299 ? 2.66 -35.844 -6.062 1 98.31 299 ASP B CA 1
ATOM 5352 C C . ASP B 1 299 ? 1.4 -36.656 -5.793 1 98.31 299 ASP B C 1
ATOM 5354 O O . ASP B 1 299 ? 0.93 -37.375 -6.668 1 98.31 299 ASP B O 1
ATOM 5358 N N . HIS B 1 300 ? 0.901 -36.531 -4.602 1 98.56 300 HIS B N 1
ATOM 5359 C CA . HIS B 1 300 ? -0.326 -37.219 -4.227 1 98.56 300 HIS B CA 1
ATOM 5360 C C . HIS B 1 300 ? -1.499 -36.781 -5.094 1 98.56 300 HIS B C 1
ATOM 5362 O O . HIS B 1 300 ? -2.232 -37.594 -5.629 1 98.56 300 HIS B O 1
ATOM 5368 N N . LEU B 1 301 ? -1.675 -35.469 -5.234 1 98.75 301 LEU B N 1
ATOM 5369 C CA . LEU B 1 301 ? -2.752 -34.906 -6.043 1 98.75 301 LEU B CA 1
ATOM 5370 C C . LEU B 1 301 ? -2.639 -35.375 -7.492 1 98.75 301 LEU B C 1
ATOM 5372 O O . LEU B 1 301 ? -3.627 -35.812 -8.094 1 98.75 301 LEU B O 1
ATOM 5376 N N . ALA B 1 302 ? -1.438 -35.281 -8.062 1 98 302 ALA B N 1
ATOM 5377 C CA . ALA B 1 302 ? -1.184 -35.594 -9.461 1 98 302 ALA B CA 1
ATOM 5378 C C . ALA B 1 302 ? -1.46 -37.094 -9.742 1 98 302 ALA B C 1
ATOM 5380 O O . ALA B 1 302 ? -1.796 -37.438 -10.867 1 98 302 ALA B O 1
ATOM 5381 N N . ARG B 1 303 ? -1.332 -37.875 -8.727 1 98.06 303 ARG B N 1
ATOM 5382 C CA . ARG B 1 303 ? -1.579 -39.312 -8.867 1 98.06 303 ARG B CA 1
ATOM 5383 C C . ARG B 1 303 ? -3.033 -39.656 -8.555 1 98.06 303 ARG B C 1
ATOM 5385 O O . ARG B 1 303 ? -3.719 -40.281 -9.367 1 98.06 303 ARG B O 1
ATOM 5392 N N . ALA B 1 304 ? -3.551 -39.219 -7.445 1 98.56 304 ALA B N 1
ATOM 5393 C CA . ALA B 1 304 ? -4.801 -39.688 -6.859 1 98.56 304 ALA B CA 1
ATOM 5394 C C . ALA B 1 304 ? -6.004 -39.188 -7.66 1 98.56 304 ALA B C 1
ATOM 5396 O O . ALA B 1 304 ? -6.945 -39.969 -7.91 1 98.56 304 ALA B O 1
ATOM 5397 N N . LEU B 1 305 ? -5.992 -37.938 -8.039 1 98.5 305 LEU B N 1
ATOM 5398 C CA . LEU B 1 305 ? -7.188 -37.406 -8.672 1 98.5 305 LEU B CA 1
ATOM 5399 C C . LEU B 1 305 ? -7.422 -38.031 -10.039 1 98.5 305 LEU B C 1
ATOM 5401 O O . LEU B 1 305 ? -8.531 -38.5 -10.32 1 98.5 305 LEU B O 1
ATOM 5405 N N . PRO B 1 306 ? -6.398 -38.156 -10.906 1 97.88 306 PRO B N 1
ATOM 5406 C CA . PRO B 1 306 ? -6.617 -38.812 -12.18 1 97.88 306 PRO B CA 1
ATOM 5407 C C . PRO B 1 306 ? -7.02 -40.281 -12.008 1 97.88 306 PRO B C 1
ATOM 5409 O O . PRO B 1 306 ? -7.777 -40.812 -12.82 1 97.88 306 PRO B O 1
ATOM 5412 N N . GLU B 1 307 ? -6.477 -40.938 -10.977 1 97.88 307 GLU B N 1
ATOM 5413 C CA . GLU B 1 307 ? -6.828 -42.312 -10.711 1 97.88 307 GLU B CA 1
ATOM 5414 C C . GLU B 1 307 ? -8.305 -42.469 -10.359 1 97.88 307 GLU B C 1
ATOM 5416 O O . GLU B 1 307 ? -8.977 -43.406 -10.82 1 97.88 307 GLU B O 1
ATOM 5421 N N . LEU B 1 308 ? -8.828 -41.594 -9.625 1 97.69 308 LEU B N 1
ATOM 5422 C CA . LEU B 1 308 ? -10.203 -41.656 -9.148 1 97.69 308 LEU B CA 1
ATOM 5423 C C . LEU B 1 308 ? -11.164 -41.062 -10.172 1 97.69 308 LEU B C 1
ATOM 5425 O O . LEU B 1 308 ? -12.352 -41.375 -10.172 1 97.69 308 LEU B O 1
ATOM 5429 N N . ALA B 1 309 ? -10.672 -40.156 -10.961 1 97.56 309 ALA B N 1
ATOM 5430 C CA . ALA B 1 309 ? -11.477 -39.5 -11.977 1 97.56 309 ALA B CA 1
ATOM 5431 C C . ALA B 1 309 ? -10.797 -39.562 -13.344 1 97.56 309 ALA B C 1
ATOM 5433 O O . ALA B 1 309 ? -10.25 -38.562 -13.82 1 97.56 309 ALA B O 1
ATOM 5434 N N . PRO B 1 310 ? -10.977 -40.688 -14.039 1 96.31 310 PRO B N 1
ATOM 5435 C CA . PRO B 1 310 ? -10.391 -40.812 -15.375 1 96.31 310 PRO B CA 1
ATOM 5436 C C . PRO B 1 310 ? -10.852 -39.719 -16.328 1 96.31 310 PRO B C 1
ATOM 5438 O O . PRO B 1 310 ? -12.023 -39.344 -16.312 1 96.31 310 PRO B O 1
ATOM 5441 N N . GLY B 1 311 ? -9.852 -39.156 -17.016 1 96.56 311 GLY B N 1
ATOM 5442 C CA . GLY B 1 311 ? -10.141 -38.031 -17.891 1 96.56 311 GLY B CA 1
ATOM 5443 C C . GLY B 1 311 ? -9.609 -36.719 -17.375 1 96.56 311 GLY B C 1
ATOM 5444 O O . GLY B 1 311 ? -9.461 -35.75 -18.125 1 96.56 311 GLY B O 1
ATOM 5445 N N . VAL B 1 312 ? -9.438 -36.656 -16.078 1 98.06 312 VAL B N 1
ATOM 5446 C CA . VAL B 1 312 ? -8.82 -35.469 -15.477 1 98.06 312 VAL B CA 1
ATOM 5447 C C . VAL B 1 312 ? -7.297 -35.594 -15.531 1 98.06 312 VAL B C 1
ATOM 5449 O O . VAL B 1 312 ? -6.75 -36.688 -15.266 1 98.06 312 VAL B O 1
ATOM 5452 N N . GLU B 1 313 ? -6.66 -34.562 -15.984 1 97.31 313 GLU B N 1
ATOM 5453 C CA . GLU B 1 313 ? -5.203 -34.531 -15.945 1 97.31 313 GLU B CA 1
ATOM 5454 C C . GLU B 1 313 ? -4.715 -33.406 -15.023 1 97.31 313 GLU B C 1
ATOM 5456 O O . GLU B 1 313 ? -5.227 -32.281 -15.062 1 97.31 313 GLU B O 1
ATOM 5461 N N . VAL B 1 314 ? -3.816 -33.75 -14.188 1 97.88 314 VAL B N 1
ATOM 5462 C CA . VAL B 1 314 ? -3.223 -32.812 -13.242 1 97.88 314 VAL B CA 1
ATOM 5463 C C . VAL B 1 314 ? -1.725 -32.688 -13.516 1 97.88 314 VAL B C 1
ATOM 5465 O O . VAL B 1 314 ? -1.008 -33.688 -13.547 1 97.88 314 VAL B O 1
ATOM 5468 N N . ASN B 1 315 ? -1.277 -31.469 -13.781 1 96.31 315 ASN B N 1
ATOM 5469 C CA . ASN B 1 315 ? 0.162 -31.312 -13.961 1 96.31 315 ASN B CA 1
ATOM 5470 C C . ASN B 1 315 ? 0.904 -31.406 -12.633 1 96.31 315 ASN B C 1
ATOM 5472 O O . ASN B 1 315 ? 0.299 -31.266 -11.562 1 96.31 315 ASN B O 1
ATOM 5476 N N . ALA B 1 316 ? 2.137 -31.75 -12.648 1 95.12 316 ALA B N 1
ATOM 5477 C CA . ALA B 1 316 ? 3.047 -31.703 -11.508 1 95.12 316 ALA B CA 1
ATOM 5478 C C . ALA B 1 316 ? 4.012 -30.531 -11.625 1 95.12 316 ALA B C 1
ATOM 5480 O O . ALA B 1 316 ? 5.094 -30.672 -12.195 1 95.12 316 ALA B O 1
ATOM 5481 N N . PRO B 1 317 ? 3.68 -29.422 -11.039 1 96.81 317 PRO B N 1
ATOM 5482 C CA . PRO B 1 317 ? 4.496 -28.219 -11.211 1 96.81 317 PRO B CA 1
ATOM 5483 C C . PRO B 1 317 ? 5.902 -28.375 -10.641 1 96.81 317 PRO B C 1
ATOM 5485 O O . PRO B 1 317 ? 6.094 -29.047 -9.633 1 96.81 317 PRO B O 1
ATOM 5488 N N . ASP B 1 318 ? 6.914 -27.672 -11.281 1 97.69 318 ASP B N 1
ATOM 5489 C CA . ASP B 1 318 ? 8.281 -27.594 -10.773 1 97.69 318 ASP B CA 1
ATOM 5490 C C . ASP B 1 318 ? 8.352 -26.688 -9.547 1 97.69 318 ASP B C 1
ATOM 5492 O O . ASP B 1 318 ? 9.289 -26.797 -8.742 1 97.69 318 ASP B O 1
ATOM 5496 N N . GLY B 1 319 ? 7.43 -25.812 -9.445 1 98.12 319 GLY B N 1
ATOM 5497 C CA . GLY B 1 319 ? 7.355 -24.859 -8.344 1 98.12 319 GLY B CA 1
ATOM 5498 C C . GLY B 1 319 ? 5.949 -24.359 -8.078 1 98.12 319 GLY B C 1
ATOM 5499 O O . GLY B 1 319 ? 4.992 -24.828 -8.711 1 98.12 319 GLY B O 1
ATOM 5500 N N . THR B 1 320 ? 5.824 -23.469 -7.121 1 98.56 320 THR B N 1
ATOM 5501 C CA . THR B 1 320 ? 4.566 -22.953 -6.59 1 98.56 320 THR B CA 1
ATOM 5502 C C . THR B 1 320 ? 3.863 -24.016 -5.742 1 98.56 320 THR B C 1
ATOM 5504 O O . THR B 1 320 ? 4.5 -24.953 -5.262 1 98.56 320 THR B O 1
ATOM 5507 N N . TYR B 1 321 ? 2.682 -23.812 -5.312 1 98.88 321 TYR B N 1
ATOM 5508 C CA . TYR B 1 321 ? 1.818 -24.797 -4.68 1 98.88 321 TYR B CA 1
ATOM 5509 C C . TYR B 1 321 ? 0.446 -24.828 -5.34 1 98.88 321 TYR B C 1
ATOM 5511 O O . TYR B 1 321 ? -0.573 -25 -4.668 1 98.88 321 TYR B O 1
ATOM 5519 N N . LEU B 1 322 ? 0.493 -24.578 -6.719 1 98.81 322 LEU B N 1
ATOM 5520 C CA . LEU B 1 322 ? -0.691 -24.5 -7.566 1 98.81 322 LEU B CA 1
ATOM 5521 C C . LEU B 1 322 ? -0.598 -25.516 -8.711 1 98.81 322 LEU B C 1
ATOM 5523 O O . LEU B 1 322 ? 0.423 -25.578 -9.398 1 98.81 322 LEU B O 1
ATOM 5527 N N . SER B 1 323 ? -1.619 -26.25 -8.875 1 98.56 323 SER B N 1
ATOM 5528 C CA . SER B 1 323 ? -1.676 -27.172 -10 1 98.56 323 SER B CA 1
ATOM 5529 C C . SER B 1 323 ? -2.689 -26.703 -11.047 1 98.56 323 SER B C 1
ATOM 5531 O O . SER B 1 323 ? -3.725 -26.141 -10.703 1 98.56 323 SER B O 1
ATOM 5533 N N . TRP B 1 324 ? -2.312 -26.828 -12.234 1 98.62 324 TRP B N 1
ATOM 5534 C CA . TRP B 1 324 ? -3.174 -26.594 -13.383 1 98.62 324 TRP B CA 1
ATOM 5535 C C . TRP B 1 324 ? -3.881 -27.875 -13.82 1 98.62 324 TRP B C 1
ATOM 5537 O O . TRP B 1 324 ? -3.236 -28.828 -14.258 1 98.62 324 TRP B O 1
ATOM 5547 N N . VAL B 1 325 ? -5.188 -27.922 -13.664 1 98.69 325 VAL B N 1
ATOM 5548 C CA . VAL B 1 325 ? -5.941 -29.172 -13.844 1 98.69 325 VAL B CA 1
ATOM 5549 C C . VAL B 1 325 ? -6.746 -29.094 -15.141 1 98.69 325 VAL B C 1
ATOM 5551 O O . VAL B 1 325 ? -7.469 -28.125 -15.383 1 98.69 325 VAL B O 1
ATOM 5554 N N . ASP B 1 326 ? -6.605 -30.062 -15.953 1 98.12 326 ASP B N 1
ATOM 5555 C CA . ASP B 1 326 ? -7.242 -30.172 -17.266 1 98.12 326 ASP B CA 1
ATOM 5556 C C . ASP B 1 326 ? -8.484 -31.062 -17.188 1 98.12 326 ASP B C 1
ATOM 5558 O O . ASP B 1 326 ? -8.383 -32.25 -16.938 1 98.12 326 ASP B O 1
ATOM 5562 N N . PHE B 1 327 ? -9.617 -30.484 -17.453 1 98.44 327 PHE B N 1
ATOM 5563 C CA . PHE B 1 327 ? -10.875 -31.219 -17.422 1 98.44 327 PHE B CA 1
ATOM 5564 C C . PHE B 1 327 ? -11.461 -31.344 -18.828 1 98.44 327 PHE B C 1
ATOM 5566 O O . PHE B 1 327 ? -12.602 -31.781 -19 1 98.44 327 PHE B O 1
ATOM 5573 N N . ARG B 1 328 ? -10.781 -31 -19.891 1 97.56 328 ARG B N 1
ATOM 5574 C CA . ARG B 1 328 ? -11.312 -30.844 -21.25 1 97.56 328 ARG B CA 1
ATOM 5575 C C . ARG B 1 328 ? -11.797 -32.188 -21.797 1 97.56 328 ARG B C 1
ATOM 5577 O O . ARG B 1 328 ? -12.688 -32.219 -22.641 1 97.56 328 ARG B O 1
ATOM 5584 N N . ALA B 1 329 ? -11.188 -33.25 -21.297 1 97.19 329 ALA B N 1
ATOM 5585 C CA . ALA B 1 329 ? -11.586 -34.562 -21.781 1 97.19 329 ALA B CA 1
ATOM 5586 C C . ALA B 1 329 ? -12.984 -34.938 -21.281 1 97.19 329 ALA B C 1
ATOM 5588 O O . ALA B 1 329 ? -13.594 -35.875 -21.766 1 97.19 329 ALA B O 1
ATOM 5589 N N . LEU B 1 330 ? -13.414 -34.188 -20.297 1 96.69 330 LEU B N 1
ATOM 5590 C CA . LEU B 1 330 ? -14.727 -34.469 -19.719 1 96.69 330 LEU B CA 1
ATOM 5591 C C . LEU B 1 330 ? -15.789 -33.531 -20.297 1 96.69 330 LEU B C 1
ATOM 5593 O O . LEU B 1 330 ? -15.516 -32.375 -20.594 1 96.69 330 LEU B O 1
ATOM 5597 N N . ALA B 1 331 ? -16.906 -33.875 -20.656 1 92.38 331 ALA B N 1
ATOM 5598 C CA . ALA B 1 331 ? -18.031 -33.062 -21.156 1 92.38 331 ALA B CA 1
ATOM 5599 C C . ALA B 1 331 ? -18.828 -32.469 -20 1 92.38 331 ALA B C 1
ATOM 5601 O O . ALA B 1 331 ? -20.016 -32.75 -19.844 1 92.38 331 ALA B O 1
ATOM 5602 N N . LEU B 1 332 ? -18.141 -31.594 -19.328 1 96.56 332 LEU B N 1
ATOM 5603 C CA . LEU B 1 332 ? -18.812 -30.938 -18.219 1 96.56 332 LEU B CA 1
ATOM 5604 C C . LEU B 1 332 ? -19.859 -29.953 -18.719 1 96.56 332 LEU B C 1
ATOM 5606 O O . LEU B 1 332 ? -19.656 -29.297 -19.734 1 96.56 332 LEU B O 1
ATOM 5610 N N . PRO B 1 333 ? -20.953 -29.844 -18.047 1 96.12 333 PRO B N 1
ATOM 5611 C CA . PRO B 1 333 ? -22.016 -28.938 -18.469 1 96.12 333 PRO B CA 1
ATOM 5612 C C . PRO B 1 333 ? -21.672 -27.469 -18.266 1 96.12 333 PRO B C 1
ATOM 5614 O O . PRO B 1 333 ? -22.375 -26.594 -18.781 1 96.12 333 PRO B O 1
ATOM 5617 N N . SER B 1 334 ? -20.719 -27.078 -17.484 1 97.56 334 SER B N 1
ATOM 5618 C CA . SER B 1 334 ? -20.188 -25.734 -17.25 1 97.56 334 SER B CA 1
ATOM 5619 C C . SER B 1 334 ? -18.688 -25.766 -17 1 97.56 334 SER B C 1
ATOM 5621 O O . SER B 1 334 ? -18.062 -26.828 -17.016 1 97.56 334 SER B O 1
ATOM 5623 N N . GLU B 1 335 ? -18.109 -24.594 -16.922 1 98.31 335 GLU B N 1
ATOM 5624 C CA . GLU B 1 335 ? -16.672 -24.547 -16.625 1 98.31 335 GLU B CA 1
ATOM 5625 C C . GLU B 1 335 ? -16.344 -25.312 -15.352 1 98.31 335 GLU B C 1
ATOM 5627 O O . GLU B 1 335 ? -17.141 -25.344 -14.414 1 98.31 335 GLU B O 1
ATOM 5632 N N . PRO B 1 336 ? -15.219 -25.953 -15.32 1 98.44 336 PRO B N 1
ATOM 5633 C CA . PRO B 1 336 ? -14.883 -26.906 -14.25 1 98.44 336 PRO B CA 1
ATOM 5634 C C . PRO B 1 336 ? -15.016 -26.281 -12.859 1 98.44 336 PRO B C 1
ATOM 5636 O O . PRO B 1 336 ? -15.586 -26.906 -11.961 1 98.44 336 PRO B O 1
ATOM 5639 N N . ALA B 1 337 ? -14.469 -25.125 -12.641 1 98.69 337 ALA B N 1
ATOM 5640 C CA . ALA B 1 337 ? -14.516 -24.516 -11.32 1 98.69 337 ALA B CA 1
ATOM 5641 C C . ALA B 1 337 ? -15.953 -24.297 -10.859 1 98.69 337 ALA B C 1
ATOM 5643 O O . ALA B 1 337 ? -16.281 -24.531 -9.695 1 98.69 337 ALA B O 1
ATOM 5644 N N . GLU B 1 338 ? -16.781 -23.828 -11.789 1 98.56 338 GLU B N 1
ATOM 5645 C CA . GLU B 1 338 ? -18.188 -23.625 -11.484 1 98.56 338 GLU B CA 1
ATOM 5646 C C . GLU B 1 338 ? -18.875 -24.953 -11.156 1 98.56 338 GLU B C 1
ATOM 5648 O O . GLU B 1 338 ? -19.625 -25.047 -10.172 1 98.56 338 GLU B O 1
ATOM 5653 N N . TYR B 1 339 ? -18.703 -25.938 -11.969 1 98.38 339 TYR B N 1
ATOM 5654 C CA . TYR B 1 339 ? -19.297 -27.25 -11.773 1 98.38 339 TYR B CA 1
ATOM 5655 C C . TYR B 1 339 ? -18.906 -27.828 -10.422 1 98.38 339 TYR B C 1
ATOM 5657 O O . TYR B 1 339 ? -19.766 -28.297 -9.664 1 98.38 339 TYR B O 1
ATOM 5665 N N . LEU B 1 340 ? -17.641 -27.812 -10.086 1 98.69 340 LEU B N 1
ATOM 5666 C CA . LEU B 1 340 ? -17.125 -28.438 -8.875 1 98.69 340 LEU B CA 1
ATOM 5667 C C . LEU B 1 340 ? -17.578 -27.672 -7.633 1 98.69 340 LEU B C 1
ATOM 5669 O O . LEU B 1 340 ? -17.797 -28.281 -6.578 1 98.69 340 LEU B O 1
ATOM 5673 N N . LEU B 1 341 ? -17.625 -26.328 -7.719 1 98.75 341 LEU B N 1
ATOM 5674 C CA . LEU B 1 341 ? -18.156 -25.562 -6.602 1 98.75 341 LEU B CA 1
ATOM 5675 C C . LEU B 1 341 ? -19.594 -25.969 -6.305 1 98.75 341 LEU B C 1
ATOM 5677 O O . LEU B 1 341 ? -19.969 -26.125 -5.145 1 98.75 341 LEU B O 1
ATOM 5681 N N . SER B 1 342 ? -20.375 -26.141 -7.352 1 97.94 342 SER B N 1
ATOM 5682 C CA . SER B 1 342 ? -21.797 -26.453 -7.215 1 97.94 342 SER B CA 1
ATOM 5683 C C . SER B 1 342 ? -22.016 -27.875 -6.738 1 97.94 342 SER B C 1
ATOM 5685 O O . SER B 1 342 ? -22.797 -28.125 -5.824 1 97.94 342 SER B O 1
ATOM 5687 N N . LYS B 1 343 ? -21.297 -28.859 -7.27 1 97.88 343 LYS B N 1
ATOM 5688 C CA . LYS B 1 343 ? -21.594 -30.281 -7.066 1 97.88 343 LYS B CA 1
ATOM 5689 C C . LYS B 1 343 ? -20.734 -30.875 -5.961 1 97.88 343 LYS B C 1
ATOM 5691 O O . LYS B 1 343 ? -21.188 -31.734 -5.203 1 97.88 343 LYS B O 1
ATOM 5696 N N . ALA B 1 344 ? -19.516 -30.406 -5.91 1 98.25 344 ALA B N 1
ATOM 5697 C CA . ALA B 1 344 ? -18.562 -31.016 -4.977 1 98.25 344 ALA B CA 1
ATOM 5698 C C . ALA B 1 344 ? -18.328 -30.109 -3.773 1 98.25 344 ALA B C 1
ATOM 5700 O O . ALA B 1 344 ? -17.766 -30.531 -2.768 1 98.25 344 ALA B O 1
ATOM 5701 N N . LYS B 1 345 ? -18.734 -28.859 -3.812 1 98.5 345 LYS B N 1
ATOM 5702 C CA . LYS B 1 345 ? -18.438 -27.859 -2.789 1 98.5 345 LYS B CA 1
ATOM 5703 C C . LYS B 1 345 ? -16.938 -27.703 -2.582 1 98.5 345 LYS B C 1
ATOM 5705 O O . LYS B 1 345 ? -16.469 -27.672 -1.444 1 98.5 345 LYS B O 1
ATOM 5710 N N . VAL B 1 346 ? -16.234 -27.734 -3.633 1 98.81 346 VAL B N 1
ATOM 5711 C CA . VAL B 1 346 ? -14.797 -27.453 -3.672 1 98.81 346 VAL B CA 1
ATOM 5712 C C . VAL B 1 346 ? -14.539 -26.234 -4.566 1 98.81 346 VAL B C 1
ATOM 5714 O O . VAL B 1 346 ? -14.938 -26.219 -5.734 1 98.81 346 VAL B O 1
ATOM 5717 N N . ALA B 1 347 ? -13.945 -25.203 -4 1 98.81 347 ALA B N 1
ATOM 5718 C CA . ALA B 1 347 ? -13.656 -23.984 -4.75 1 98.81 347 ALA B CA 1
ATOM 5719 C C . ALA B 1 347 ? -12.273 -24.047 -5.391 1 98.81 347 ALA B C 1
ATOM 5721 O O . ALA B 1 347 ? -11.266 -24.203 -4.695 1 98.81 347 ALA B O 1
ATOM 5722 N N . LEU B 1 348 ? -12.188 -24.047 -6.68 1 98.88 348 LEU B N 1
ATOM 5723 C CA . LEU B 1 348 ? -10.977 -23.875 -7.48 1 98.88 348 LEU B CA 1
ATOM 5724 C C . LEU B 1 348 ? -10.984 -22.547 -8.219 1 98.88 348 LEU B C 1
ATOM 5726 O O . LEU B 1 348 ? -12.031 -21.891 -8.32 1 98.88 348 LEU B O 1
ATOM 5730 N N . SER B 1 349 ? -9.852 -22.094 -8.68 1 98.69 349 SER B N 1
ATOM 5731 C CA . SER B 1 349 ? -9.812 -20.922 -9.547 1 98.69 349 SER B CA 1
ATOM 5732 C C . SER B 1 349 ? -10.234 -21.266 -10.969 1 98.69 349 SER B C 1
ATOM 5734 O O . SER B 1 349 ? -9.68 -22.172 -11.578 1 98.69 349 SER B O 1
ATOM 5736 N N . PRO B 1 350 ? -11.227 -20.516 -11.516 1 98.69 350 PRO B N 1
ATOM 5737 C CA . PRO B 1 350 ? -11.578 -20.766 -12.914 1 98.69 350 PRO B CA 1
ATOM 5738 C C . PRO B 1 350 ? -10.414 -20.516 -13.867 1 98.69 350 PRO B C 1
ATOM 5740 O O . PRO B 1 350 ? -9.609 -19.609 -13.648 1 98.69 350 PRO B O 1
ATOM 5743 N N . GLY B 1 351 ? -10.352 -21.312 -14.922 1 98.56 351 GLY B N 1
ATOM 5744 C CA . GLY B 1 351 ? -9.242 -21.234 -15.859 1 98.56 351 GLY B CA 1
ATOM 5745 C C . GLY B 1 351 ? -9.359 -20.062 -16.812 1 98.56 351 GLY B C 1
ATOM 5746 O O . GLY B 1 351 ? -8.352 -19.469 -17.203 1 98.56 351 GLY B O 1
ATOM 5747 N N . ILE B 1 352 ? -10.523 -19.562 -17.125 1 98.12 352 ILE B N 1
ATOM 5748 C CA . ILE B 1 352 ? -10.812 -18.594 -18.172 1 98.12 352 ILE B CA 1
ATOM 5749 C C . ILE B 1 352 ? -10.102 -17.266 -17.844 1 98.12 352 ILE B C 1
ATOM 5751 O O . ILE B 1 352 ? -9.492 -16.656 -18.734 1 98.12 352 ILE B O 1
ATOM 5755 N N . PRO B 1 353 ? -10.062 -16.844 -16.547 1 97.88 353 PRO B N 1
ATOM 5756 C CA . PRO B 1 353 ? -9.414 -15.57 -16.234 1 97.88 353 PRO B CA 1
ATOM 5757 C C . PRO B 1 353 ? -7.91 -15.594 -16.5 1 97.88 353 PRO B C 1
ATOM 5759 O O . PRO B 1 353 ? -7.27 -14.539 -16.547 1 97.88 353 PRO B O 1
ATOM 5762 N N . PHE B 1 354 ? -7.293 -16.734 -16.625 1 98.5 354 PHE B N 1
ATOM 5763 C CA . PHE B 1 354 ? -5.867 -16.844 -16.906 1 98.5 354 PHE B CA 1
ATOM 5764 C C . PHE B 1 354 ? -5.594 -16.688 -18.391 1 98.5 354 PHE B C 1
ATOM 5766 O O . PHE B 1 354 ? -4.438 -16.656 -18.828 1 98.5 354 PHE B O 1
ATOM 5773 N N . GLY B 1 355 ? -6.52 -16.547 -19.203 1 97.06 355 GLY B N 1
ATOM 5774 C CA . GLY B 1 355 ? -6.555 -16.5 -20.656 1 97.06 355 GLY B CA 1
ATOM 5775 C C . GLY B 1 355 ? -7.734 -17.25 -21.25 1 97.06 355 GLY B C 1
ATOM 5776 O O . GLY B 1 355 ? -7.789 -18.484 -21.188 1 97.06 355 GLY B O 1
ATOM 5777 N N . ALA B 1 356 ? -8.641 -16.5 -21.812 1 92.44 356 ALA B N 1
ATOM 5778 C CA . ALA B 1 356 ? -9.938 -17.062 -22.188 1 92.44 356 ALA B CA 1
ATOM 5779 C C . ALA B 1 356 ? -9.773 -18.25 -23.141 1 92.44 356 ALA B C 1
ATOM 5781 O O . ALA B 1 356 ? -10.297 -19.328 -22.891 1 92.44 356 ALA B O 1
ATOM 5782 N N . ALA B 1 357 ? -9 -18.078 -24.141 1 92.31 357 ALA B N 1
ATOM 5783 C CA . ALA B 1 357 ? -8.844 -19.109 -25.156 1 92.31 357 ALA B CA 1
ATOM 5784 C C . ALA B 1 357 ? -8.078 -20.312 -24.625 1 92.31 357 ALA B C 1
ATOM 5786 O O . ALA B 1 357 ? -8.398 -21.469 -24.969 1 92.31 357 ALA B O 1
ATOM 5787 N N . VAL B 1 358 ? -7.211 -20.062 -23.719 1 95.81 358 VAL B N 1
ATOM 5788 C CA . VAL B 1 358 ? -6.305 -21.125 -23.312 1 95.81 358 VAL B CA 1
ATOM 5789 C C . VAL B 1 358 ? -6.719 -21.672 -21.953 1 95.81 358 VAL B C 1
ATOM 5791 O O . VAL B 1 358 ? -6.266 -22.75 -21.547 1 95.81 358 VAL B O 1
ATOM 5794 N N . GLY B 1 359 ? -7.574 -20.969 -21.25 1 97.5 359 GLY B N 1
ATOM 5795 C CA . GLY B 1 359 ? -7.902 -21.344 -19.875 1 97.5 359 GLY B CA 1
ATOM 5796 C C . GLY B 1 359 ? -9.211 -22.094 -19.766 1 97.5 359 GLY B C 1
ATOM 5797 O O . GLY B 1 359 ? -9.523 -22.656 -18.719 1 97.5 359 GLY B O 1
ATOM 5798 N N . SER B 1 360 ? -10.016 -22.109 -20.938 1 97.69 360 SER B N 1
ATOM 5799 C CA . SER B 1 360 ? -11.289 -22.812 -20.922 1 97.69 360 SER B CA 1
ATOM 5800 C C . SER B 1 360 ? -11.094 -24.312 -20.688 1 97.69 360 SER B C 1
ATOM 5802 O O . SER B 1 360 ? -10.203 -24.922 -21.281 1 97.69 360 SER B O 1
ATOM 5804 N N . GLY B 1 361 ? -11.906 -24.859 -19.75 1 98.06 361 GLY B N 1
ATOM 5805 C CA . GLY B 1 361 ? -11.828 -26.281 -19.469 1 98.06 361 GLY B CA 1
ATOM 5806 C C . GLY B 1 361 ? -10.781 -26.609 -18.422 1 98.06 361 GLY B C 1
ATOM 5807 O O . GLY B 1 361 ? -10.578 -27.781 -18.094 1 98.06 361 GLY B O 1
ATOM 5808 N N . PHE B 1 362 ? -10.094 -25.594 -17.938 1 98.56 362 PHE B N 1
ATOM 5809 C CA . PHE B 1 362 ? -9.086 -25.781 -16.891 1 98.56 362 PHE B CA 1
ATOM 5810 C C . PHE B 1 362 ? -9.523 -25.125 -15.586 1 98.56 362 PHE B C 1
ATOM 5812 O O . PHE B 1 362 ? -10.438 -24.297 -15.578 1 98.56 362 PHE B O 1
ATOM 5819 N N . ALA B 1 363 ? -8.977 -25.547 -14.508 1 98.81 363 ALA B N 1
ATOM 5820 C CA . ALA B 1 363 ? -9.039 -24.875 -13.211 1 98.81 363 ALA B CA 1
ATOM 5821 C C . ALA B 1 363 ? -7.703 -24.984 -12.477 1 98.81 363 ALA B C 1
ATOM 5823 O O . ALA B 1 363 ? -6.922 -25.906 -12.734 1 98.81 363 ALA B O 1
ATOM 5824 N N . ARG B 1 364 ? -7.395 -24.031 -11.695 1 98.88 364 ARG B N 1
ATOM 5825 C CA . ARG B 1 364 ? -6.188 -24.078 -10.883 1 98.88 364 ARG B CA 1
ATOM 5826 C C . ARG B 1 364 ? -6.508 -24.5 -9.453 1 98.88 364 ARG B C 1
ATOM 5828 O O . ARG B 1 364 ? -7.484 -24.031 -8.867 1 98.88 364 ARG B O 1
ATOM 5835 N N . LEU B 1 365 ? -5.73 -25.359 -8.906 1 98.88 365 LEU B N 1
ATOM 5836 C CA . LEU B 1 365 ? -5.957 -25.938 -7.586 1 98.88 365 LEU B CA 1
ATOM 5837 C C . LEU B 1 365 ? -4.762 -25.672 -6.672 1 98.88 365 LEU B C 1
ATOM 5839 O O . LEU B 1 365 ? -3.621 -25.953 -7.039 1 98.88 365 LEU B O 1
ATOM 5843 N N . ASN B 1 366 ? -5.016 -25.109 -5.52 1 98.81 366 ASN B N 1
ATOM 5844 C CA . ASN B 1 366 ? -4.031 -24.891 -4.469 1 98.81 366 ASN B CA 1
ATOM 5845 C C . ASN B 1 366 ? -3.871 -26.109 -3.578 1 98.81 366 ASN B C 1
ATOM 5847 O O . ASN B 1 366 ? -4.789 -26.469 -2.834 1 98.81 366 ASN B O 1
ATOM 5851 N N . PHE B 1 367 ? -2.701 -26.75 -3.617 1 98.75 367 PHE B N 1
ATOM 5852 C CA . PHE B 1 367 ? -2.523 -27.969 -2.844 1 98.75 367 PHE B CA 1
ATOM 5853 C C . PHE B 1 367 ? -1.746 -27.688 -1.563 1 98.75 367 PHE B C 1
ATOM 5855 O O . PHE B 1 367 ? -1.249 -28.609 -0.919 1 98.75 367 PHE B O 1
ATOM 5862 N N . ALA B 1 368 ? -1.574 -26.438 -1.162 1 98.38 368 ALA B N 1
ATOM 5863 C CA . ALA B 1 368 ? -0.911 -26.062 0.085 1 98.38 368 ALA B CA 1
ATOM 5864 C C . ALA B 1 368 ? -1.882 -26.125 1.261 1 98.38 368 ALA B C 1
ATOM 5866 O O . ALA B 1 368 ? -2.174 -25.109 1.886 1 98.38 368 ALA B O 1
ATOM 5867 N N . THR B 1 369 ? -2.307 -27.25 1.591 1 97.94 369 THR B N 1
ATOM 5868 C CA . THR B 1 369 ? -3.223 -27.562 2.684 1 97.94 369 THR B CA 1
ATOM 5869 C C . THR B 1 369 ? -2.863 -28.906 3.326 1 97.94 369 THR B C 1
ATOM 5871 O O . THR B 1 369 ? -1.926 -29.578 2.893 1 97.94 369 THR B O 1
ATOM 5874 N N . THR B 1 370 ? -3.543 -29.266 4.418 1 96.75 370 THR B N 1
ATOM 5875 C CA . THR B 1 370 ? -3.252 -30.547 5.07 1 96.75 370 THR B CA 1
ATOM 5876 C C . THR B 1 370 ? -3.619 -31.719 4.156 1 96.75 370 THR B C 1
ATOM 5878 O O . THR B 1 370 ? -4.508 -31.594 3.312 1 96.75 370 THR B O 1
ATOM 5881 N N . ARG B 1 371 ? -2.875 -32.781 4.371 1 96.88 371 ARG B N 1
ATOM 5882 C CA . ARG B 1 371 ? -3.166 -34 3.602 1 96.88 371 ARG B CA 1
ATOM 5883 C C . ARG B 1 371 ? -4.629 -34.406 3.756 1 96.88 371 ARG B C 1
ATOM 5885 O O . ARG B 1 371 ? -5.27 -34.812 2.785 1 96.88 371 ARG B O 1
ATOM 5892 N N . ALA B 1 372 ? -5.184 -34.25 4.914 1 96.69 372 ALA B N 1
ATOM 5893 C CA . ALA B 1 372 ? -6.566 -34.625 5.188 1 96.69 372 ALA B CA 1
ATOM 5894 C C . ALA B 1 372 ? -7.535 -33.781 4.367 1 96.69 372 ALA B C 1
ATOM 5896 O O . ALA B 1 372 ? -8.492 -34.312 3.795 1 96.69 372 ALA B O 1
ATOM 5897 N N . ILE B 1 373 ? -7.324 -32.5 4.348 1 97.25 373 ILE B N 1
ATOM 5898 C CA . ILE B 1 373 ? -8.18 -31.594 3.576 1 97.25 373 ILE B CA 1
ATOM 5899 C C . ILE B 1 373 ? -8.039 -31.906 2.088 1 97.25 373 ILE B C 1
ATOM 5901 O O . ILE B 1 373 ? -9.031 -31.953 1.361 1 97.25 373 ILE B O 1
ATOM 5905 N N . LEU B 1 374 ? -6.816 -32.125 1.643 1 98.25 374 LEU B N 1
ATOM 5906 C CA . LEU B 1 374 ? -6.566 -32.469 0.242 1 98.25 374 LEU B CA 1
ATOM 5907 C C . LEU B 1 374 ? -7.273 -33.75 -0.156 1 98.25 374 LEU B C 1
ATOM 5909 O O . LEU B 1 374 ? -7.91 -33.812 -1.211 1 98.25 374 LEU B O 1
ATOM 5913 N N . ASP B 1 375 ? -7.203 -34.75 0.666 1 98.19 375 ASP B N 1
ATOM 5914 C CA . ASP B 1 375 ? -7.844 -36.031 0.391 1 98.19 375 ASP B CA 1
ATOM 5915 C C . ASP B 1 375 ? -9.359 -35.875 0.3 1 98.19 375 ASP B C 1
ATOM 5917 O O . ASP B 1 375 ? -9.992 -36.438 -0.595 1 98.19 375 ASP B O 1
ATOM 5921 N N . ARG B 1 376 ? -9.906 -35.156 1.191 1 97.75 376 ARG B N 1
ATOM 5922 C CA . ARG B 1 376 ? -11.344 -34.875 1.171 1 97.75 376 ARG B CA 1
ATOM 5923 C C . ARG B 1 376 ? -11.758 -34.219 -0.126 1 97.75 376 ARG B C 1
ATOM 5925 O O . ARG B 1 376 ? -12.781 -34.531 -0.715 1 97.75 376 ARG B O 1
ATOM 5932 N N . ALA B 1 377 ? -10.992 -33.25 -0.541 1 98.56 377 ALA B N 1
ATOM 5933 C CA . ALA B 1 377 ? -11.281 -32.531 -1.781 1 98.56 377 ALA B CA 1
ATOM 5934 C C . ALA B 1 377 ? -11.188 -33.469 -2.986 1 98.56 377 ALA B C 1
ATOM 5936 O O . ALA B 1 377 ? -12.047 -33.406 -3.871 1 98.56 377 ALA B O 1
ATOM 5937 N N . ILE B 1 378 ? -10.125 -34.25 -2.994 1 98.75 378 ILE B N 1
ATOM 5938 C CA . ILE B 1 378 ? -9.922 -35.188 -4.094 1 98.75 378 ILE B CA 1
ATOM 5939 C C . ILE B 1 378 ? -11.117 -36.125 -4.195 1 98.75 378 ILE B C 1
ATOM 5941 O O . ILE B 1 378 ? -11.656 -36.344 -5.281 1 98.75 378 ILE B O 1
ATOM 5945 N N . GLU B 1 379 ? -11.555 -36.656 -3.107 1 98.56 379 GLU B N 1
ATOM 5946 C CA . GLU B 1 379 ? -12.688 -37.562 -3.072 1 98.56 379 GLU B CA 1
ATOM 5947 C C . GLU B 1 379 ? -13.977 -36.875 -3.523 1 98.56 379 GLU B C 1
ATOM 5949 O O . GLU B 1 379 ? -14.758 -37.469 -4.281 1 98.56 379 GLU B O 1
ATOM 5954 N N . ALA B 1 380 ? -14.188 -35.719 -3.02 1 98.62 380 ALA B N 1
ATOM 5955 C CA . ALA B 1 380 ? -15.383 -34.969 -3.375 1 98.62 380 ALA B CA 1
ATOM 5956 C C . ALA B 1 380 ? -15.422 -34.656 -4.871 1 98.62 380 ALA B C 1
ATOM 5958 O O . ALA B 1 380 ? -16.469 -34.75 -5.512 1 98.62 380 ALA B O 1
ATOM 5959 N N . ILE B 1 381 ? -14.289 -34.219 -5.398 1 98.69 381 ILE B N 1
ATOM 5960 C CA . ILE B 1 381 ? -14.188 -33.906 -6.824 1 98.69 381 ILE B CA 1
ATOM 5961 C C . ILE B 1 381 ? -14.477 -35.188 -7.637 1 98.69 381 ILE B C 1
ATOM 5963 O O . ILE B 1 381 ? -15.281 -35.156 -8.57 1 98.69 381 ILE B O 1
ATOM 5967 N N . ALA B 1 382 ? -13.828 -36.25 -7.262 1 98.25 382 ALA B N 1
ATOM 5968 C CA . ALA B 1 382 ? -14.023 -37.5 -7.977 1 98.25 382 ALA B CA 1
ATOM 5969 C C . ALA B 1 382 ? -15.484 -37.938 -7.941 1 98.25 382 ALA B C 1
ATOM 5971 O O . ALA B 1 382 ? -16.031 -38.406 -8.953 1 98.25 382 ALA B O 1
ATOM 5972 N N . ALA B 1 383 ? -16.109 -37.844 -6.828 1 98.06 383 ALA B N 1
ATOM 5973 C CA . ALA B 1 383 ? -17.516 -38.219 -6.676 1 98.06 383 ALA B CA 1
ATOM 5974 C C . ALA B 1 383 ? -18.406 -37.375 -7.586 1 98.06 383 ALA B C 1
ATOM 5976 O O . ALA B 1 383 ? -19.344 -37.906 -8.188 1 98.06 383 ALA B O 1
ATOM 5977 N N . ALA B 1 384 ? -18.125 -36.094 -7.648 1 97.94 384 ALA B N 1
ATOM 5978 C CA . ALA B 1 384 ? -18.922 -35.188 -8.469 1 97.94 384 ALA B CA 1
ATOM 5979 C C . ALA B 1 384 ? -18.766 -35.5 -9.953 1 97.94 384 ALA B C 1
ATOM 5981 O O . ALA B 1 384 ? -19.672 -35.25 -10.75 1 97.94 384 ALA B O 1
ATOM 5982 N N . LEU B 1 385 ? -17.625 -36.094 -10.305 1 97.75 385 LEU B N 1
ATOM 5983 C CA . LEU B 1 385 ? -17.328 -36.312 -11.711 1 97.75 385 LEU B CA 1
ATOM 5984 C C . LEU B 1 385 ? -17.766 -37.719 -12.133 1 97.75 385 LEU B C 1
ATOM 5986 O O . LEU B 1 385 ? -17.797 -38.031 -13.32 1 97.75 385 LEU B O 1
ATOM 5990 N N . ARG B 1 386 ? -18.156 -38.5 -11.227 1 94.56 386 ARG B N 1
ATOM 5991 C CA . ARG B 1 386 ? -18.5 -39.906 -11.492 1 94.56 386 ARG B CA 1
ATOM 5992 C C . ARG B 1 386 ? -19.641 -40 -12.5 1 94.56 386 ARG B C 1
ATOM 5994 O O . ARG B 1 386 ? -19.594 -40.844 -13.406 1 94.56 386 ARG B O 1
ATOM 6001 N N . ASP B 1 387 ? -20.609 -39.125 -12.25 1 88.12 387 ASP B N 1
ATOM 6002 C CA . ASP B 1 387 ? -21.781 -39.219 -13.125 1 88.12 387 ASP B CA 1
ATOM 6003 C C . ASP B 1 387 ? -21.438 -38.75 -14.539 1 88.12 387 ASP B C 1
ATOM 6005 O O . ASP B 1 387 ? -22.141 -39.094 -15.5 1 88.12 387 ASP B O 1
ATOM 6009 N N . ILE B 1 388 ? -20.453 -37.938 -14.656 1 89.75 388 ILE B N 1
ATOM 6010 C CA . ILE B 1 388 ? -20.031 -37.438 -15.953 1 89.75 388 ILE B CA 1
ATOM 6011 C C . ILE B 1 388 ? -19.172 -38.469 -16.656 1 89.75 388 ILE B C 1
ATOM 6013 O O . ILE B 1 388 ? -19.219 -38.594 -17.891 1 89.75 388 ILE B O 1
ATOM 6017 N N . ILE B 1 389 ? -18.438 -39.188 -15.969 1 89.75 389 ILE B N 1
ATOM 6018 C CA . ILE B 1 389 ? -17.484 -40.156 -16.5 1 89.75 389 ILE B CA 1
ATOM 6019 C C . ILE B 1 389 ? -18.188 -41.469 -16.875 1 89.75 389 ILE B C 1
ATOM 6021 O O . ILE B 1 389 ? -17.859 -42.094 -17.875 1 89.75 389 ILE B O 1
ATOM 6025 N N . ASP B 1 390 ? -19.125 -41.875 -16.078 1 82.81 390 ASP B N 1
ATOM 6026 C CA . ASP B 1 390 ? -19.875 -43.094 -16.359 1 82.81 390 ASP B CA 1
ATOM 6027 C C . ASP B 1 390 ? -20.953 -42.875 -17.406 1 82.81 390 ASP B C 1
ATOM 6029 O O . ASP B 1 390 ? -21.219 -43.719 -18.234 1 82.81 390 ASP B O 1
#

Foldseek 3Di:
DCPDQQQPDDLVVQVVVVDCQSPVDDNLFQGFADLFFSGDFQPLLVVLLVVCVVVVVQDDDDDPDLLLLVLVQVLCCVQFVFHFDSLQKAKFQDQLLVVLCCVPQVWDPQWAEEEEPLADLCVVVSCVVSVHHYDYWYFPQDPVRATATDLVSLLVSLVVTHQEYEAEACGPPRQAHDDLVRLCSNLVSNLVSNHAYEYEDQFQLWFPPDHHHDSCRSDVSSLVRYKYK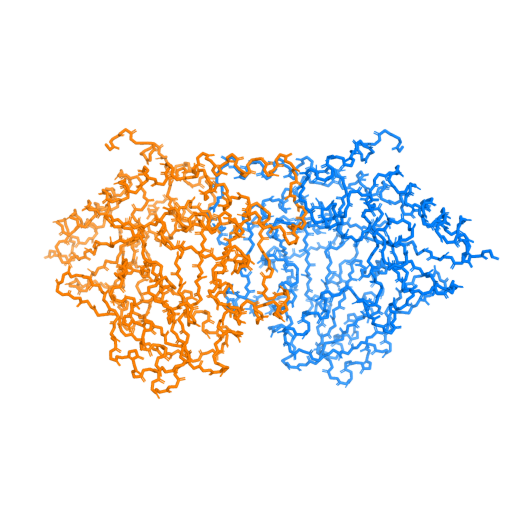YACCNLRPPSVQGMIMIGHRDDVVSVSVVPDDVVSGDDHGPSRSSSRSSCSPPVSVVSVSQNVVLLVLLVCLQPLLCVLAPQKGWGRHRTRQKIKIANPSFPDPDFLQVLCCVQLSYHWAQQCSSPNVVRGRITMGGSSHHPVSSVSSSVSSSVSCVVRRD/DVPDQQQPDDLVVQVVVVDCQSPVDDNLFQGFADLFFSGDFQPLLVVLLVVCVVVVVQDDDDDPDLLLLVLVQLLCCVQFVFHFDSLQKAKFQDQLLVVLCCVPQVWDPQWAEEEEPLADLCVVVSCVVSVHHYDYWYFDQDPVRATATDLVSLLVSLVVTHQEYEAEACGPPRQAHDDLVRLCSNLVSNLVSNHAYEYEDQFQLWFPPDHHHDSCRSDVSSLVRYKYKYACCNLRPPSVQGMIMIGHRDDVVSVSVVPDDVVSGDDHGPSRSSSRSSCSPPVSVVSVSQNVVLLVLLVCLQPLLCVLAPQKGWGRHRTRQKIKIANPSFPDPDFLQVLCCVQLSYHWAQQCSSPNVVRGRITMGGSSHHPVSSVSSSVSSSVSCVVRRD

Solvent-accessible surface area (backbone atoms only — not comparable to full-atom values): 38845 Å² total; per-residue (Å²): 119,85,81,37,81,56,53,70,69,48,68,67,60,53,42,62,22,59,20,27,60,60,58,72,58,61,93,79,44,50,63,24,44,46,99,57,57,66,55,79,70,43,66,39,25,52,50,32,36,49,50,39,57,75,45,56,34,25,36,45,61,45,76,84,63,51,64,51,27,41,30,50,23,51,34,34,32,73,66,46,72,33,77,58,54,36,91,31,38,41,73,17,23,32,54,66,52,45,48,44,46,40,57,67,70,69,34,52,81,86,30,27,33,31,36,49,35,58,27,50,48,66,57,59,50,42,33,58,78,69,70,34,48,78,41,79,20,54,47,42,70,44,95,87,64,48,55,42,74,38,61,68,51,47,48,51,42,41,74,73,48,25,19,29,32,54,42,51,39,26,22,50,51,69,2,38,54,59,50,61,70,59,39,42,54,55,43,49,54,28,54,77,66,74,17,28,38,40,34,39,29,36,33,39,76,32,46,57,98,51,75,44,58,58,66,42,64,63,39,74,68,19,19,72,32,29,42,37,28,33,37,49,26,64,58,57,45,31,58,9,34,22,36,18,34,37,37,36,54,43,67,66,57,40,55,54,55,72,69,51,62,60,84,69,40,59,59,46,16,32,54,16,47,39,27,39,34,22,35,49,74,56,23,56,67,54,45,64,56,43,48,59,52,43,49,52,41,43,53,46,50,38,49,50,39,32,68,64,28,72,56,39,44,50,48,74,43,38,10,58,54,39,29,40,33,39,40,66,73,44,88,63,96,51,55,49,22,60,45,34,34,73,67,35,28,33,38,37,27,58,17,38,68,27,30,59,88,73,13,60,37,20,24,34,37,38,50,40,55,31,68,69,60,51,51,52,47,42,51,32,47,27,59,52,41,43,76,75,67,105,121,85,82,37,80,58,55,70,68,49,70,67,58,53,42,62,22,58,22,28,62,59,58,70,57,62,92,80,43,49,63,25,42,46,99,56,58,67,55,79,69,42,65,41,25,53,52,32,36,50,50,40,59,75,45,57,34,25,34,45,60,45,76,86,65,51,64,51,26,41,31,50,24,51,34,34,32,73,68,45,71,34,78,56,54,36,91,29,38,42,74,17,24,31,54,67,52,45,48,41,46,41,58,68,70,69,34,52,80,84,31,27,34,30,36,48,33,57,26,49,48,66,57,59,49,43,31,58,77,69,70,34,48,79,41,80,21,53,47,42,70,43,95,88,64,49,56,41,74,38,60,68,51,47,49,50,42,42,75,73,49,25,19,30,33,54,42,50,40,26,22,50,51,69,2,36,53,60,49,60,69,58,40,41,53,55,42,50,54,28,53,76,66,74,18,29,37,40,34,41,30,38,32,39,75,33,43,57,98,52,75,44,61,60,66,42,63,64,40,74,67,20,19,71,32,29,39,38,28,34,37,48,25,64,58,57,45,32,58,10,33,21,37,18,36,38,39,35,54,40,67,66,58,42,55,54,55,72,68,50,62,59,83,69,40,61,58,46,16,32,55,15,46,38,27,38,34,22,35,50,73,54,23,57,67,52,43,63,56,44,49,61,53,43,49,50,40,42,53,46,50,39,50,50,40,30,70,64,27,73,55,41,44,49,50,73,43,38,11,57,54,39,29,40,30,39,40,65,76,45,88,62,94,52,54,48,22,62,45,34,35,73,66,34,28,34,36,37,28,57,17,37,69,27,30,58,89,72,11,60,38,21,24,33,36,38,51,42,56,32,66,67,59,51,50,52,48,43,53,33,46,27,58,53,41,42,76,74,67,105

InterPro domains:
  IPR004839 Aminotransferase, class I/classII, large domain [PF00155] (97-381)
  IPR015421 Pyridoxal phosphate-dependent transferase, major domain [G3DSA:3.40.640.10] (67-289)
  IPR015422 Pyridoxal phosphate-dependent transferase, small domain [G3DSA:3.90.1150.10] (16-380)
  IPR015424 Pyridoxal phosphate-dependent transferase [SSF53383] (24-387)
  IPR051798 Class-II Pyridoxal-Phosphate-Dependent Aminotransferase [PTHR43525] (1-387)